Protein 6YAK (pdb70)

Sequence (1186 aa):
DDMQDEILNNLKLIANQLRQHVVKKMMVGEEANSGHPGGSLSAADILLAVLFFKKEMMRRIDPANPKKWQQDRDRRFVLSKGHASPVLYAALAERRGFFPKEEWLSSQFRKKINNSSPLQGHPDMKKVPGVEMSTGSLGQGFSTAVGMALGLKLLDRRSSPARVYVLLLGDGEIQEGIVWEAAMAAAHYKLNNLTAILDYNGLQIDGPVVQQEVMNPEPVADKWRRSSFGFKVITTVDGHNIPEIINAIDDAARLHLEGPTIIIAKTVKGKGVSFMENNRRVEWHGSAPKKPEEQVAEALSSELQVGREKLWEEGGIATREEAYGKALVELGQEENPPKKIVVLDADLSKSTKTSDFAKKAFPERFFNMGIAEQQNLMGVAAGLSTVVGKIPFASTFAVVFAAGRRAFEIIRNSICYPKKLNVKIIAATHAGLTVGEDGASHQAIEDLALMRRVLPNMQVFVPPADAAQTRAIVKKKAAEEIIEEGPVYIRLGGRSSGVPEEVFSSPDDIRRFEEPGRRGTVLKEGKKDVTIVALGIMTAKALEEAAKMLEEAEEGIIAARVVDMASLKPIDRELLVEESARLTGAVVTAEEHSVIGGLGSSAVAEVLSSEEEYPIPVVKVGVNNDVFGESGTPQQALLEEKYGLTARRDVVAAVQQKKALTLKRDDMQDDEILNNLKLIANQLRQHVVKKMMVGEEANSGHPGGSLSAADILLAVLFFKKEMMRRIDPANNPKWQDRDRRFVLSKGHASPVLYAALAERRGFFPKEEWLSSQFRKKIINSSPLQGHPDMKKVPGVEMSTGSLGQGFSTAVGMALGLKKLLDDRSPARVYVLLLGDGEIQEGIVWEAAMAAAHYKKLNNLTAILDYNGLQIDGPVVQQEEVMNPEPVADKWRRSSFGFKVITTVDGHNIPEIINAIDAARRLHLEEGPTIIIAKTVKGKGVSFMENNRRVEWHGSAPKPEEQVAEALSSELQQVGREKKLWWEEGGIATREEAYGKKALVEELGQENPPKKIVVLDADLSKSTKTSDFAKKAFPEERRFFNMGIAEQQNLMGVAAGLSTVVGKKIPFASTFAVVFAAGRRAFEIIRNSICYPKLNVKIIAATHAGLTVGEDGASHQAIEDLALMRRVLPNMQVFVPADAAQTRAIVKKAAEEIIEEGPVYIRLGGRSSGVPEEVFSSPDDIRRFEEPGRRGTVLKEEGKKDVTIVALGIMTAKALEEAAKKMLEEAEEGIIAARVVDMASLKPIDRELLVESARLTGAVVTAEEHSVIGGLGSSAVAEVLSSEEEEYPIPVVKKVGVNNDVFGESGTPQQALLEEKYGLTARRDVVAAVQKKALTLKR

Solvent-accessible surface area: 37038 Å² total; per-residue (Å²): 127,131,143,127,89,62,28,30,78,3,85,24,29,1,14,48,0,17,13,28,0,0,97,6,0,13,95,13,125,18,3,21,0,0,1,0,0,0,0,0,11,0,0,0,0,0,4,47,73,13,15,110,24,56,44,96,69,51,177,90,120,46,31,1,5,5,2,5,0,5,0,29,0,0,0,0,5,0,0,0,0,2,47,60,49,20,14,70,106,131,72,11,53,81,2,7,72,50,104,8,37,0,3,0,11,1,7,35,117,84,4,52,16,12,20,4,4,7,6,2,36,0,3,0,0,0,0,0,1,0,0,0,8,0,1,88,64,56,214,20,88,3,22,0,1,0,0,0,10,3,6,3,0,1,3,1,0,0,0,6,0,0,4,1,0,29,41,51,138,0,20,9,1,0,0,1,0,0,58,18,30,23,7,34,45,6,39,10,114,117,7,2,49,0,76,53,1,23,64,2,0,124,5,3,39,6,75,24,32,97,12,66,0,40,51,4,56,71,2,16,98,4,0,63,38,1,73,147,43,123,135,4,0,2,0,1,4,0,148,9,34,6,0,68,26,0,73,52,0,55,94,118,39,72,26,24,40,49,25,4,147,113,153,58,24,63,90,0,32,64,56,7,58,87,28,35,83,138,25,144,147,138,122,31,72,1,9,46,56,7,0,0,125,2,0,33,46,5,4,132,117,33,107,105,0,0,0,0,0,2,3,20,6,102,26,0,50,0,15,39,0,22,158,49,32,82,103,31,32,15,15,1,0,19,2,6,3,0,0,0,0,0,0,0,0,0,16,30,11,40,24,15,0,0,0,0,0,12,0,1,17,0,1,1,2,0,0,0,0,0,0,6,1,0,0,27,0,119,11,29,0,0,0,0,0,0,13,3,0,0,7,6,0,24,33,1,4,5,16,0,0,1,2,0,0,3,0,0,9,0,0,1,50,3,40,0,0,2,4,3,2,25,27,5,0,105,18,0,0,57,44,0,9,122,21,149,9,3,0,0,0,12,4,14,85,38,53,13,70,131,29,14,60,120,92,33,192,20,94,29,11,144,18,54,48,52,45,117,16,150,22,0,0,0,0,0,1,10,24,0,0,20,44,0,45,84,0,0,149,54,1,114,83,134,70,28,32,0,8,0,0,2,0,2,0,2,21,58,27,10,106,137,20,2,20,79,0,0,147,105,1,17,0,0,0,0,0,0,8,0,1,29,20,4,0,0,0,0,4,0,0,12,5,2,4,28,72,70,43,12,4,0,18,25,10,4,0,101,44,64,17,8,7,0,0,65,32,99,26,0,6,113,111,32,20,0,29,12,140,46,0,4,57,10,0,84,130,0,49,112,60,68,223,141,112,135,123,86,60,22,35,76,2,80,10,28,1,12,54,0,17,21,25,0,0,116,6,0,12,97,9,124,19,2,21,0,0,1,0,0,0,0,0,10,1,0,0,0,0,3,45,76,42,16,118,25,50,42,84,80,45,125,87,149,51,15,8,6,6,1,4,0,5,0,29,0,0,0,0,5,0,0,0,0,2,48,61,49,19,13,69,102,132,71,12,52,87,2,6,70,45,108,9,38,0,4,0,12,1,6,19,119,84,3,50,17,4,14,4,4,7,7,2,35,0,3,1,0,0,0,0,1,0,0,0,9,0,2,74,57,72,204,18,94,2,26,0,8,0,0,0,10,3,5,3,0,1,4,1,0,0,1,4,0,0,4,0,0,28,39,49,135,0,18,9,0,0,0,3,0,1,58,18,30,24,6,36,45,7,44,6,105,130,7,3,44,1,61,54,0,23,65,2,0,124,5,2,40,6,78,25,32,95,12,66,0,39,50,4,56,71,2,23,100,4,4,60,37,2,122,114,53,122,123,8,1,2,0,2,3,0,146,10,34,7,0,68,26,0,71,46,0,55,93,123,40,91,26,24,39,51,29,5,150,117,150,53,22,63,87,0,35,64,56,8,83,78,25,49,110,132,28,162,145,134,118,30,68,2,9,46,64,6,0,0,130,1,0,32,42,7,3,128,106,29,106,95,0,0,0,0,0,2,3,20,6,103,26,0,52,0,35,49,0,22,180,51,44,74,127,37,30,13,14,1,0,18,2,6,2,0,0,0,0,0,0,0,0,0,18,32,14,48,23,15,0,0,0,0,0,11,0,1,16,0,1,0,2,0,0,0,0,0,0,6,1,0,0,37,1,105,10,15,0,0,0,0,0,0,10,3,0,0,6,3,0,25,32,0,3,7,14,0,0,1,2,0,0,3,0,0,9,0,0,2,57,3,42,0,0,2,4,4,2,27,22,5,0,99,15,0,0,51,69,0,6,135,24,135,1,1,0,0,0,11,4,16,89,33,52,11,66,133,31,16,69,105,133,38,172,14,57,39,17,153,18,55,59,54,41,103,8,153,38,0,0,0,0,0,2,9,25,0,0,21,44,0,41,93,0,0,146,57,0,102,95,91,70,22,30,0,8,0,1,2,0,2,1,3,22,59,26,12,93,151,20,0,27,76,0,2,173,101,3,19,0,0,0,0,0,0,9,0,0,23,20,4,0,0,0,0,3,0,0,17,5,0,2,51,71,94,42,15,6,1,8,33,11,4,0,103,44,63,18,7,7,0,0,72,32,99,29,0,6,109,108,32,19,0,27,8,142,49,0,2,62,10,0,68,103,0,46,113,60,58,228

Radius of gyration: 29.6 Å; Cα contacts (8 Å, |Δi|>4): 3348; chains: 4; bounding box: 77×83×72 Å

B-factor: mean 21.98, std 12.59, range [9.95, 138.75]

Structure (mmCIF, N/CA/C/O backbone):
data_6YAK
#
_entry.id   6YAK
#
_cell.length_a   123.078
_cell.length_b   130.047
_cell.length_c   165.897
_cell.angle_alpha   90.000
_cell.angle_beta   90.000
_cell.angle_gamma   90.000
#
_symmetry.space_group_name_H-M   'I 2 2 2'
#
loop_
_entity.id
_entity.type
_entity.pdbx_description
1 polymer 'N-terminal component of the split chain transketolase'
2 polymer 'C-terminal component of the split chain transketolase'
3 non-polymer '2-[3-[(4-azanyl-2-methyl-pyrimidin-5-yl)methyl]-4-methyl-2H-1,3-thiazol-5-yl]ethyl phosphono hydrogen phosphate'
4 non-polymer 'CALCIUM ION'
5 non-polymer D-MALATE
6 non-polymer '(2S)-2-hydroxybutanedioic acid'
7 non-polymer 'CHLORIDE ION'
8 water water
#
loop_
_atom_site.group_PDB
_atom_site.id
_atom_site.type_symbol
_atom_site.label_atom_id
_atom_site.label_alt_id
_atom_site.label_comp_id
_atom_site.label_asym_id
_atom_site.label_entity_id
_atom_site.label_seq_id
_atom_site.pdbx_PDB_ins_code
_atom_site.Cartn_x
_atom_site.Cartn_y
_atom_site.Cartn_z
_atom_site.occupancy
_atom_site.B_iso_or_equiv
_atom_site.auth_seq_id
_atom_site.auth_comp_id
_atom_site.auth_asym_id
_atom_site.auth_atom_id
_atom_site.pdbx_PDB_model_num
ATOM 1 N N . ASP A 1 28 ? 53.124 -27.100 65.371 1.000 99.880 -1 ASP AAA N 1
ATOM 2 C CA . ASP A 1 28 ? 52.756 -25.724 65.824 1.000 97.950 -1 ASP AAA CA 1
ATOM 3 C C . ASP A 1 28 ? 51.308 -25.438 65.410 1.000 94.960 -1 ASP AAA C 1
ATOM 4 O O . ASP A 1 28 ? 51.062 -25.347 64.196 1.000 89.310 -1 ASP AAA O 1
ATOM 13 N N . ASP A 1 29 ? 50.383 -25.332 66.372 1.000 100.610 0 ASP AAA N 1
ATOM 14 C CA . ASP A 1 29 ? 48.961 -24.972 66.119 1.000 98.030 0 ASP AAA CA 1
ATOM 15 C C . ASP A 1 29 ? 48.871 -23.467 65.837 1.000 80.240 0 ASP AAA C 1
ATOM 16 O O . ASP A 1 29 ? 47.998 -23.077 65.041 1.000 76.020 0 ASP AAA O 1
ATOM 25 N N . MET A 1 30 ? 49.744 -22.662 66.454 1.000 76.220 1 MET AAA N 1
ATOM 26 C CA . MET A 1 30 ? 49.757 -21.180 66.283 1.000 84.520 1 MET AAA CA 1
ATOM 27 C C . MET A 1 30 ? 50.240 -20.859 64.862 1.000 79.510 1 MET AAA C 1
ATOM 28 O O . MET A 1 30 ? 49.607 -20.016 64.195 1.000 61.810 1 MET AAA O 1
ATOM 42 N N . GLN A 1 31 ? 51.307 -21.527 64.412 1.000 66.630 2 GLN AAA N 1
ATOM 43 C CA . GLN A 1 31 ? 51.893 -21.359 63.054 1.000 68.910 2 GLN AAA CA 1
ATOM 44 C C . GLN A 1 31 ? 50.896 -21.869 62.004 1.000 56.550 2 GLN AAA C 1
ATOM 45 O O . GLN A 1 31 ? 50.780 -21.225 60.941 1.000 36.840 2 GLN AAA O 1
ATOM 59 N N . ASP A 1 32 ? 50.219 -22.988 62.287 1.000 44.140 3 ASP AAA N 1
ATOM 60 C CA . ASP A 1 32 ? 49.152 -23.557 61.419 1.000 40.800 3 ASP AAA CA 1
ATOM 61 C C . ASP A 1 32 ? 47.967 -22.576 61.406 1.000 30.100 3 ASP AAA C 1
ATOM 62 O O . ASP A 1 32 ? 47.395 -22.375 60.317 1.000 27.880 3 ASP AAA O 1
ATOM 71 N N . GLU A 1 33 ? 47.632 -21.979 62.554 1.000 30.580 4 GLU AAA N 1
ATOM 72 C CA . GLU A 1 33 ? 46.546 -20.965 62.649 1.000 31.950 4 GLU AAA CA 1
ATOM 73 C C . GLU A 1 33 ? 46.860 -19.782 61.719 1.000 27.690 4 GLU AAA C 1
ATOM 74 O O . GLU A 1 33 ? 45.956 -19.372 60.958 1.000 27.880 4 GLU AAA O 1
ATOM 86 N N . ILE A 1 34 ? 48.095 -19.284 61.728 1.000 26.000 5 ILE AAA N 1
ATOM 87 C CA . ILE A 1 34 ? 48.507 -18.116 60.893 1.000 22.840 5 ILE AAA CA 1
ATOM 88 C C . ILE A 1 34 ? 48.433 -18.511 59.413 1.000 25.380 5 ILE AAA C 1
ATOM 89 O O . ILE A 1 34 ? 47.895 -17.724 58.619 1.000 21.600 5 ILE AAA O 1
ATOM 105 N N . LEU A 1 35 ? 48.948 -19.686 59.033 1.000 22.810 6 LEU AAA N 1
ATOM 106 C CA . LEU A 1 35 ? 48.892 -20.144 57.624 1.000 23.450 6 LEU AAA CA 1
ATOM 107 C C . LEU A 1 35 ? 47.431 -20.190 57.161 1.000 21.050 6 LEU AAA C 1
ATOM 108 O O . LEU A 1 35 ? 47.146 -19.759 56.034 1.000 21.880 6 LEU AAA O 1
ATOM 124 N N . ASN A 1 36 ? 46.542 -20.735 57.986 1.000 20.730 7 ASN AAA N 1
ATOM 125 C CA A ASN A 1 36 ? 45.103 -20.884 57.643 0.500 21.330 7 ASN AAA CA 1
ATOM 126 C CA B ASN A 1 36 ? 45.108 -20.884 57.633 0.500 20.870 7 ASN AAA CA 1
ATOM 127 C C . ASN A 1 36 ? 44.499 -19.488 57.435 1.000 19.140 7 ASN AAA C 1
ATOM 128 O O . ASN A 1 36 ? 43.699 -19.352 56.532 1.000 19.780 7 ASN AAA O 1
ATOM 148 N N . LEU A 1 37 ? 44.882 -18.512 58.251 1.000 19.530 8 LEU AAA N 1
ATOM 149 C CA . LEU A 1 37 ? 44.369 -17.117 58.086 1.000 17.870 8 LEU AAA CA 1
ATOM 150 C C . LEU A 1 37 ? 44.881 -16.523 56.768 1.000 21.260 8 LEU AAA C 1
ATOM 151 O O . LEU A 1 37 ? 44.106 -15.819 56.090 1.000 19.230 8 LEU AAA O 1
ATOM 167 N N . LYS A 1 38 ? 46.129 -16.798 56.379 1.000 19.850 9 LYS AAA N 1
ATOM 168 C CA . LYS A 1 38 ? 46.680 -16.314 55.088 1.000 18.370 9 LYS AAA CA 1
ATOM 169 C C . LYS A 1 38 ? 45.916 -16.956 53.933 1.000 16.970 9 LYS AAA C 1
ATOM 170 O O . LYS A 1 38 ? 45.640 -16.268 52.934 1.000 19.280 9 LYS AAA O 1
ATOM 189 N N . LEU A 1 39 ? 45.587 -18.246 54.041 1.000 18.850 10 LEU AAA N 1
ATOM 190 C CA . LEU A 1 39 ? 44.806 -18.940 53.003 1.000 18.950 10 LEU AAA CA 1
ATOM 191 C C . LEU A 1 39 ? 43.403 -18.325 52.929 1.000 18.480 10 LEU AAA C 1
ATOM 192 O O . LEU A 1 39 ? 42.923 -18.096 51.820 1.000 19.680 10 LEU AAA O 1
ATOM 208 N N . ILE A 1 40 ? 42.762 -18.072 54.067 1.000 18.190 11 ILE AAA N 1
ATOM 209 C CA . ILE A 1 40 ? 41.406 -17.453 54.052 1.000 18.010 11 ILE AAA CA 1
ATOM 210 C C . ILE A 1 40 ? 41.507 -16.055 53.412 1.000 16.900 11 ILE AAA C 1
ATOM 211 O O . ILE A 1 40 ? 40.671 -15.739 52.551 1.000 16.860 11 ILE AAA O 1
ATOM 227 N N . ALA A 1 41 ? 42.502 -15.252 53.772 1.000 16.330 12 ALA AAA N 1
ATOM 228 C CA . ALA A 1 41 ? 42.659 -13.901 53.181 1.000 16.010 12 ALA AAA CA 1
ATOM 229 C C . ALA A 1 41 ? 42.783 -14.018 51.658 1.000 18.210 12 ALA AAA C 1
ATOM 230 O O . ALA A 1 41 ? 42.190 -13.227 50.921 1.000 17.420 12 ALA AAA O 1
ATOM 237 N N . ASN A 1 42 ? 43.561 -14.991 51.174 1.000 16.810 13 ASN AAA N 1
ATOM 238 C CA . ASN A 1 42 ? 43.718 -15.219 49.719 1.000 17.780 13 ASN AAA CA 1
ATOM 239 C C . ASN A 1 42 ? 42.361 -15.552 49.088 1.000 16.720 13 ASN AAA C 1
ATOM 240 O O . ASN A 1 42 ? 42.060 -15.019 48.007 1.000 17.720 13 ASN AAA O 1
ATOM 251 N N . GLN A 1 43 ? 41.563 -16.411 49.726 1.000 17.260 14 GLN AAA N 1
ATOM 252 C CA . GLN A 1 43 ? 40.212 -16.772 49.231 1.000 17.520 14 GLN AAA CA 1
ATOM 253 C C . GLN A 1 43 ? 39.333 -15.507 49.169 1.000 16.810 14 GLN AAA C 1
ATOM 254 O O . GLN A 1 43 ? 38.616 -15.338 48.162 1.000 17.290 14 GLN AAA O 1
ATOM 268 N N . LEU A 1 44 ? 39.394 -14.653 50.190 1.000 16.180 15 LEU AAA N 1
ATOM 269 C CA . LEU A 1 44 ? 38.582 -13.399 50.203 1.000 15.920 15 LEU AAA CA 1
ATOM 270 C C . LEU A 1 44 ? 38.984 -12.551 48.991 1.000 16.610 15 LEU AAA C 1
ATOM 271 O O . LEU A 1 44 ? 38.117 -12.012 48.293 1.000 16.040 15 LEU AAA O 1
ATOM 287 N N . ARG A 1 45 ? 40.288 -12.432 48.725 1.000 15.770 16 ARG AAA N 1
ATOM 288 C CA . ARG A 1 45 ? 40.762 -11.636 47.567 1.000 14.410 16 ARG AAA CA 1
ATOM 289 C C . ARG A 1 45 ? 40.250 -12.230 46.254 1.000 14.970 16 ARG AAA C 1
ATOM 290 O O . ARG A 1 45 ? 39.875 -11.469 45.357 1.000 15.900 16 ARG AAA O 1
ATOM 311 N N . GLN A 1 46 ? 40.261 -13.557 46.110 1.000 15.640 17 GLN AAA N 1
ATOM 312 C CA . GLN A 1 46 ? 39.762 -14.207 44.873 1.000 16.380 17 GLN AAA CA 1
ATOM 313 C C . GLN A 1 46 ? 38.263 -13.907 44.708 1.000 17.010 17 GLN AAA C 1
ATOM 314 O O . GLN A 1 46 ? 37.831 -13.562 43.598 1.000 17.650 17 GLN AAA O 1
ATOM 328 N N . HIS A 1 47 ? 37.489 -13.993 45.791 1.000 15.480 18 HIS AAA N 1
ATOM 329 C CA . HIS A 1 47 ? 36.044 -13.642 45.746 1.000 17.440 18 HIS AAA CA 1
ATOM 330 C C . HIS A 1 47 ? 35.873 -12.181 45.298 1.000 16.020 18 HIS AAA C 1
ATOM 331 O O . HIS A 1 47 ? 34.985 -11.898 44.472 1.000 16.450 18 HIS AAA O 1
ATOM 346 N N . VAL A 1 48 ? 36.650 -11.266 45.863 1.000 16.150 19 VAL AAA N 1
ATOM 347 C CA . VAL A 1 48 ? 36.530 -9.814 45.544 1.000 15.890 19 VAL AAA CA 1
ATOM 348 C C . VAL A 1 48 ? 36.697 -9.613 44.034 1.000 16.250 19 VAL AAA C 1
ATOM 349 O O . VAL A 1 48 ? 35.867 -8.953 43.404 1.000 17.190 19 VAL AAA O 1
ATOM 362 N N . VAL A 1 49 ? 37.788 -10.130 43.473 1.000 16.930 20 VAL AAA N 1
ATOM 363 C CA . VAL A 1 49 ? 38.101 -9.906 42.037 1.000 17.840 20 VAL AAA CA 1
ATOM 364 C C . VAL A 1 49 ? 36.970 -10.485 41.180 1.000 16.550 20 VAL AAA C 1
ATOM 365 O O . VAL A 1 49 ? 36.496 -9.791 40.244 1.000 18.030 20 VAL AAA O 1
ATOM 378 N N . LYS A 1 50 ? 36.525 -11.701 41.481 1.000 17.490 21 LYS AAA N 1
ATOM 379 C CA A LYS A 1 50 ? 35.499 -12.394 40.662 0.600 17.770 21 LYS AAA CA 1
ATOM 380 C CA B LYS A 1 50 ? 35.499 -12.391 40.657 0.400 18.280 21 LYS AAA CA 1
ATOM 381 C C . LYS A 1 50 ? 34.161 -11.649 40.764 1.000 20.040 21 LYS AAA C 1
ATOM 382 O O . LYS A 1 50 ? 33.488 -11.495 39.740 1.000 19.810 21 LYS AAA O 1
ATOM 418 N N . MET A 1 51 ? 33.765 -11.213 41.965 1.000 19.680 22 MET AAA N 1
ATOM 419 C CA A MET A 1 51 ? 32.387 -10.686 42.147 0.500 19.570 22 MET AAA CA 1
ATOM 420 C CA B MET A 1 51 ? 32.386 -10.688 42.136 0.500 19.380 22 MET AAA CA 1
ATOM 421 C C . MET A 1 51 ? 32.308 -9.283 41.537 1.000 17.040 22 MET AAA C 1
ATOM 422 O O . MET A 1 51 ? 31.265 -8.967 40.934 1.000 19.130 22 MET AAA O 1
ATOM 448 N N . VAL A 1 52 ? 33.386 -8.491 41.615 1.000 17.850 23 VAL AAA N 1
ATOM 449 C CA . VAL A 1 52 ? 33.406 -7.135 41.002 1.000 18.370 23 VAL AAA CA 1
ATOM 450 C C . VAL A 1 52 ? 33.428 -7.277 39.476 1.000 19.120 23 VAL AAA C 1
ATOM 451 O O . VAL A 1 52 ? 32.689 -6.538 38.777 1.000 19.870 23 VAL AAA O 1
ATOM 464 N N . GLY A 1 53 ? 34.227 -8.214 38.957 1.000 19.260 24 GLY AAA N 1
ATOM 465 C CA . GLY A 1 53 ? 34.238 -8.511 37.509 1.000 20.810 24 GLY AAA CA 1
ATOM 466 C C . GLY A 1 53 ? 32.854 -8.866 36.991 1.000 19.790 24 GLY AAA C 1
ATOM 467 O O . GLY A 1 53 ? 32.417 -8.296 35.957 1.000 21.130 24 GLY AAA O 1
ATOM 471 N N . GLU A 1 54 ? 32.159 -9.772 37.682 1.000 19.740 25 GLU AAA N 1
ATOM 472 C CA A GLU A 1 54 ? 30.835 -10.277 37.235 0.700 21.080 25 GLU AAA CA 1
ATOM 473 C CA B GLU A 1 54 ? 30.834 -10.274 37.230 0.300 23.140 25 GLU AAA CA 1
ATOM 474 C C . GLU A 1 54 ? 29.809 -9.134 37.304 1.000 21.960 25 GLU AAA C 1
ATOM 475 O O . GLU A 1 54 ? 28.959 -9.046 36.399 1.000 22.450 25 GLU AAA O 1
ATOM 497 N N . ALA A 1 55 ? 29.898 -8.285 38.328 1.000 20.200 26 ALA AAA N 1
ATOM 498 C CA . ALA A 1 55 ? 28.947 -7.171 38.541 1.000 21.090 26 ALA AAA CA 1
ATOM 499 C C . ALA A 1 55 ? 29.160 -6.040 37.530 1.000 20.750 26 ALA AAA C 1
ATOM 500 O O . ALA A 1 55 ? 28.215 -5.243 37.346 1.000 20.960 26 ALA AAA O 1
ATOM 507 N N . ASN A 1 56 ? 30.358 -5.924 36.950 1.000 20.140 27 ASN AAA N 1
ATOM 508 C CA . ASN A 1 56 ? 30.774 -4.789 36.079 1.000 19.710 27 ASN AAA CA 1
ATOM 509 C C . ASN A 1 56 ? 30.788 -3.491 36.877 1.000 22.810 27 ASN AAA C 1
ATOM 510 O O . ASN A 1 56 ? 30.742 -2.411 36.274 1.000 23.940 27 ASN AAA O 1
ATOM 521 N N . SER A 1 57 ? 30.898 -3.593 38.195 1.000 20.570 28 SER AAA N 1
ATOM 522 C CA . SER A 1 57 ? 30.699 -2.454 39.102 1.000 21.620 28 SER AAA CA 1
ATOM 523 C C . SER A 1 57 ? 31.286 -2.825 40.450 1.000 17.640 28 SER AAA C 1
ATOM 524 O O . SER A 1 57 ? 31.193 -4.008 40.816 1.000 18.560 28 SER AAA O 1
ATOM 532 N N . GLY A 1 58 ? 31.839 -1.858 41.172 1.000 18.390 29 GLY AAA N 1
ATOM 533 C CA . GLY A 1 58 ? 32.305 -2.092 42.546 1.000 18.510 29 GLY AAA CA 1
ATOM 534 C C . GLY A 1 58 ? 33.730 -1.641 42.764 1.000 17.270 29 GLY AAA C 1
ATOM 535 O O . GLY A 1 58 ? 34.299 -0.958 41.900 1.000 18.310 29 GLY AAA O 1
ATOM 539 N N . HIS A 1 59 ? 34.280 -1.986 43.923 1.000 16.960 30 HIS AAA N 1
ATOM 540 C CA . HIS A 1 59 ? 35.440 -1.260 44.498 1.000 17.850 30 HIS AAA CA 1
ATOM 541 C C . HIS A 1 59 ? 36.541 -2.235 44.871 1.000 19.130 30 HIS AAA C 1
ATOM 542 O O . HIS A 1 59 ? 36.670 -2.644 46.032 1.000 20.880 30 HIS AAA O 1
ATOM 557 N N . PRO A 1 60 ? 37.395 -2.636 43.908 1.000 16.870 31 PRO AAA N 1
ATOM 558 C CA . PRO A 1 60 ? 38.390 -3.652 44.220 1.000 18.440 31 PRO AAA CA 1
ATOM 559 C C . PRO A 1 60 ? 39.525 -3.132 45.114 1.000 15.740 31 PRO AAA C 1
ATOM 560 O O . PRO A 1 60 ? 39.939 -3.842 46.010 1.000 15.910 31 PRO AAA O 1
ATOM 571 N N . GLY A 1 61 ? 40.023 -1.915 44.883 1.000 17.010 32 GLY AAA N 1
ATOM 572 C CA . GLY A 1 61 ? 41.255 -1.457 45.552 1.000 17.040 32 GLY AAA CA 1
ATOM 573 C C . GLY A 1 61 ? 41.114 -1.490 47.065 1.000 15.240 32 GLY AAA C 1
ATOM 574 O O . GLY A 1 61 ? 41.978 -2.062 47.758 1.000 15.710 32 GLY AAA O 1
ATOM 578 N N . GLY A 1 62 ? 40.069 -0.838 47.577 1.000 16.580 33 GLY AAA N 1
ATOM 579 C CA . GLY A 1 62 ? 39.843 -0.708 49.023 1.000 14.950 33 GLY AAA CA 1
ATOM 580 C C . GLY A 1 62 ? 39.232 -1.957 49.634 1.000 15.760 33 GLY AAA C 1
ATOM 581 O O . GLY A 1 62 ? 39.143 -2.009 50.849 1.000 17.440 33 GLY AAA O 1
ATOM 585 N N . SER A 1 63 ? 38.800 -2.916 48.821 1.000 14.050 34 SER AAA N 1
ATOM 586 C CA . SER A 1 63 ? 38.398 -4.264 49.286 1.000 13.610 34 SER AAA CA 1
ATOM 587 C C . SER A 1 63 ? 39.660 -5.104 49.513 1.000 14.610 34 SER AAA C 1
ATOM 588 O O . SER A 1 63 ? 39.819 -5.724 50.577 1.000 14.950 34 SER AAA O 1
ATOM 596 N N . LEU A 1 64 ? 40.552 -5.107 48.523 1.000 15.300 35 LEU AAA N 1
ATOM 597 C CA . LEU A 1 64 ? 41.798 -5.914 48.587 1.000 15.940 35 LEU AAA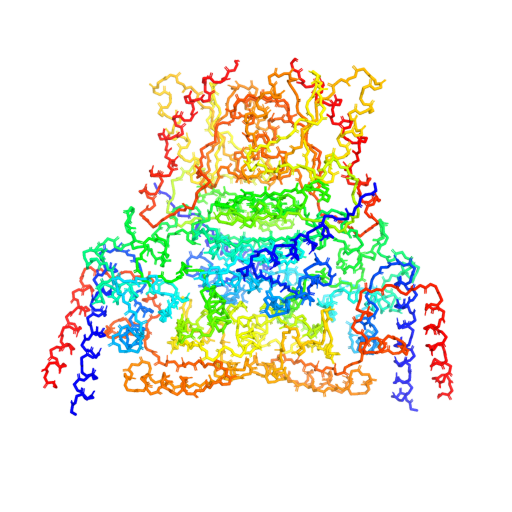 CA 1
ATOM 598 C C . LEU A 1 64 ? 42.703 -5.409 49.717 1.000 15.130 35 LEU AAA C 1
ATOM 599 O O . LEU A 1 64 ? 43.387 -6.232 50.349 1.000 16.720 35 LEU AAA O 1
ATOM 615 N N . SER A 1 65 ? 42.759 -4.100 49.991 1.000 14.070 36 SER AAA N 1
ATOM 616 C CA . SER A 1 65 ? 43.596 -3.534 51.069 1.000 15.060 36 SER AAA CA 1
ATOM 617 C C . SER A 1 65 ? 43.171 -4.086 52.431 1.000 14.350 36 SER AAA C 1
ATOM 618 O O . SER A 1 65 ? 44.025 -4.154 53.315 1.000 16.240 36 SER AAA O 1
ATOM 626 N N . ALA A 1 66 ? 41.891 -4.432 52.618 1.000 15.750 37 ALA AAA N 1
ATOM 627 C CA . ALA A 1 66 ? 41.326 -4.788 53.939 1.000 14.910 37 ALA AAA CA 1
ATOM 628 C C . ALA A 1 66 ? 41.224 -6.310 54.128 1.000 15.990 37 ALA AAA C 1
ATOM 629 O O . ALA A 1 66 ? 40.766 -6.718 55.188 1.000 15.770 37 ALA AAA O 1
ATOM 636 N N . ALA A 1 67 ? 41.622 -7.156 53.167 1.000 14.790 38 ALA AAA N 1
ATOM 637 C CA . ALA A 1 67 ? 41.331 -8.607 53.240 1.000 15.330 38 ALA AAA CA 1
ATOM 638 C C . ALA A 1 67 ? 42.043 -9.281 54.426 1.000 15.270 38 ALA AAA C 1
ATOM 639 O O . ALA A 1 67 ? 41.452 -10.201 54.997 1.000 16.430 38 ALA AAA O 1
ATOM 646 N N . ASP A 1 68 ? 43.255 -8.877 54.800 1.000 14.380 39 ASP AAA N 1
ATOM 647 C CA . ASP A 1 68 ? 43.969 -9.533 55.924 1.000 16.610 39 ASP AAA CA 1
ATOM 648 C C . ASP A 1 68 ? 43.289 -9.144 57.244 1.000 17.680 39 ASP AAA C 1
ATOM 649 O O . ASP A 1 68 ? 43.141 -10.004 58.138 1.000 16.970 39 ASP AAA O 1
ATOM 658 N N . ILE A 1 69 ? 42.850 -7.896 57.354 1.000 15.830 40 ILE AAA N 1
ATOM 659 C CA . ILE A 1 69 ? 42.113 -7.407 58.546 1.000 16.200 40 ILE AAA CA 1
ATOM 660 C C . ILE A 1 69 ? 40.824 -8.220 58.696 1.000 16.450 40 ILE AAA C 1
ATOM 661 O O . ILE A 1 69 ? 40.548 -8.710 59.804 1.000 15.410 40 ILE AAA O 1
ATOM 677 N N . LEU A 1 70 ? 40.029 -8.361 57.645 1.000 15.510 41 LEU AAA N 1
ATOM 678 C CA A LEU A 1 70 ? 38.750 -9.096 57.785 0.700 16.930 41 LEU AAA CA 1
ATOM 679 C CA B LEU A 1 70 ? 38.740 -9.108 57.706 0.300 16.890 41 LEU AAA CA 1
ATOM 680 C C . LEU A 1 70 ? 39.013 -10.590 57.993 1.000 16.060 41 LEU AAA C 1
ATOM 681 O O . LEU A 1 70 ? 38.195 -11.211 58.675 1.000 16.540 41 LEU AAA O 1
ATOM 711 N N . ALA A 1 71 ? 40.095 -11.155 57.454 1.000 16.460 42 ALA AAA N 1
ATOM 712 C CA . ALA A 1 71 ? 40.424 -12.576 57.737 1.000 18.310 42 ALA AAA CA 1
ATOM 713 C C . ALA A 1 71 ? 40.624 -12.752 59.246 1.000 15.660 42 ALA AAA C 1
ATOM 714 O O . ALA A 1 71 ? 40.021 -13.671 59.839 1.000 17.060 42 ALA AAA O 1
ATOM 721 N N . VAL A 1 72 ? 41.407 -11.884 59.865 1.000 15.460 43 VAL AAA N 1
ATOM 722 C CA . VAL A 1 72 ? 41.704 -11.957 61.320 1.000 16.800 43 VAL AAA CA 1
ATOM 723 C C . VAL A 1 72 ? 40.401 -11.782 62.107 1.000 15.960 43 VAL AAA C 1
ATOM 724 O O . VAL A 1 72 ? 40.160 -12.551 63.073 1.000 16.550 43 VAL AAA O 1
ATOM 737 N N . LEU A 1 73 ? 39.573 -10.800 61.741 1.000 15.650 44 LEU AAA N 1
ATOM 738 C CA . LEU A 1 73 ? 38.331 -10.526 62.515 1.000 15.300 44 LEU AAA CA 1
ATOM 739 C C . LEU A 1 73 ? 37.351 -11.690 62.377 1.000 14.670 44 LEU AAA C 1
ATOM 740 O O . LEU A 1 73 ? 36.880 -12.201 63.408 1.000 16.340 44 LEU AAA O 1
ATOM 756 N N . PHE A 1 74 ? 37.028 -12.107 61.159 1.000 15.560 45 PHE AAA N 1
ATOM 757 C CA . PHE A 1 74 ? 35.903 -13.045 60.945 1.000 16.520 45 PHE AAA CA 1
ATOM 758 C C . PHE A 1 74 ? 36.327 -14.499 61.190 1.000 18.050 45 PHE AAA C 1
ATOM 759 O O . PHE A 1 74 ? 35.436 -15.314 61.362 1.000 18.950 45 PHE AAA O 1
ATOM 776 N N . PHE A 1 75 ? 37.622 -14.820 61.223 1.000 16.820 46 PHE AAA N 1
ATOM 777 C CA . PHE A 1 75 ? 38.066 -16.236 61.310 1.000 16.960 46 PHE AAA CA 1
ATOM 778 C C . PHE A 1 75 ? 38.960 -16.463 62.525 1.000 20.380 46 PHE AAA C 1
ATOM 779 O O . PHE A 1 75 ? 39.479 -17.610 62.646 1.000 22.440 46 PHE AAA O 1
ATOM 796 N N . LYS A 1 76 ? 39.138 -15.498 63.417 1.000 17.260 47 LYS AAA N 1
ATOM 797 C CA A LYS A 1 76 ? 39.875 -15.738 64.686 0.700 19.810 47 LYS AAA CA 1
ATOM 798 C CA B LYS A 1 76 ? 39.877 -15.741 64.686 0.300 19.270 47 LYS AAA CA 1
ATOM 799 C C . LYS A 1 76 ? 39.299 -14.909 65.830 1.000 18.820 47 LYS AAA C 1
ATOM 800 O O . LYS A 1 76 ? 38.947 -15.504 66.842 1.000 20.830 47 LYS AAA O 1
ATOM 836 N N . GLU A 1 77 ? 39.250 -13.582 65.689 1.000 17.050 48 GLU AAA N 1
ATOM 837 C CA . GLU A 1 77 ? 39.116 -12.700 66.869 1.000 15.800 48 GLU AAA CA 1
ATOM 838 C C . GLU A 1 77 ? 37.660 -12.447 67.268 1.000 15.170 48 GLU AAA C 1
ATOM 839 O O . GLU A 1 77 ? 37.388 -12.400 68.482 1.000 18.120 48 GLU AAA O 1
ATOM 851 N N . MET A 1 78 ? 36.746 -12.277 66.322 1.000 15.330 49 MET AAA N 1
ATOM 852 C CA A MET A 1 78 ? 35.335 -11.955 66.660 0.600 15.830 49 MET AAA CA 1
ATOM 853 C CA B MET A 1 78 ? 35.352 -11.942 66.693 0.400 15.360 49 MET AAA CA 1
ATOM 854 C C . MET A 1 78 ? 34.620 -13.193 67.193 1.000 15.100 49 MET AAA C 1
ATOM 855 O O . MET A 1 78 ? 34.803 -14.294 66.623 1.000 18.510 49 MET AAA O 1
ATOM 881 N N . ARG A 1 79 ? 33.793 -12.979 68.212 1.000 16.090 50 ARG AAA N 1
ATOM 882 C CA A ARG A 1 79 ? 32.852 -13.997 68.741 0.600 17.580 50 ARG AAA CA 1
ATOM 883 C CA B ARG A 1 79 ? 32.851 -13.993 68.747 0.400 18.250 50 ARG AAA CA 1
ATOM 884 C C . ARG A 1 79 ? 31.521 -13.817 68.013 1.000 17.270 50 ARG AAA C 1
ATOM 885 O O . ARG A 1 79 ? 30.803 -12.858 68.348 1.000 18.520 50 ARG AAA O 1
ATOM 925 N N . ILE A 1 80 ? 31.253 -14.674 67.039 1.000 19.660 51 ILE AAA N 1
ATOM 926 C CA . ILE A 1 80 ? 30.034 -14.587 66.191 1.000 19.050 51 ILE AAA CA 1
ATOM 927 C C . ILE A 1 80 ? 29.596 -16.004 65.863 1.000 25.020 51 ILE AAA C 1
ATOM 928 O O . ILE A 1 80 ? 30.423 -16.937 65.973 1.000 25.370 51 ILE AAA O 1
ATOM 944 N N . ASP A 1 81 ? 28.328 -16.150 65.489 1.000 22.620 52 ASP AAA N 1
ATOM 945 C CA . ASP A 1 81 ? 27.738 -17.476 65.204 1.000 24.830 52 ASP AAA CA 1
ATOM 946 C C . ASP A 1 81 ? 26.745 -17.315 64.062 1.000 21.850 52 ASP AAA C 1
ATOM 947 O O . ASP A 1 81 ? 25.689 -16.739 64.270 1.000 25.250 52 ASP AAA O 1
ATOM 956 N N . PRO A 1 82 ? 27.034 -17.818 62.844 1.000 25.360 53 PRO AAA N 1
ATOM 957 C CA . PRO A 1 82 ? 26.069 -17.731 61.746 1.000 25.710 53 PRO AAA CA 1
ATOM 958 C C . PRO A 1 82 ? 24.758 -18.493 62.034 1.000 29.280 53 PRO AAA C 1
ATOM 959 O O . PRO A 1 82 ? 23.781 -18.207 61.382 1.000 30.380 53 PRO AAA O 1
ATOM 970 N N . ALA A 1 83 ? 24.735 -19.403 63.015 1.000 24.770 54 ALA AAA N 1
ATOM 971 C CA . ALA A 1 83 ? 23.515 -20.130 63.462 1.000 28.220 54 ALA AAA CA 1
ATOM 972 C C . ALA A 1 83 ? 22.718 -19.297 64.470 1.000 26.810 54 ALA AAA C 1
ATOM 973 O O . ALA A 1 83 ? 21.619 -19.726 64.876 1.000 25.260 54 ALA AAA O 1
ATOM 980 N N . ASN A 1 84 ? 23.278 -18.174 64.930 1.000 25.770 55 ASN AAA N 1
ATOM 981 C CA . ASN A 1 84 ? 22.645 -17.266 65.918 1.000 23.010 55 ASN AAA CA 1
ATOM 982 C C . ASN A 1 84 ? 23.080 -15.841 65.567 1.000 22.320 55 ASN AAA C 1
ATOM 983 O O . ASN A 1 84 ? 23.746 -15.184 66.365 1.000 21.320 55 ASN AAA O 1
ATOM 994 N N . PRO A 1 85 ? 22.725 -15.323 64.371 1.000 21.400 56 PRO AAA N 1
ATOM 995 C CA . PRO A 1 85 ? 23.198 -14.004 63.939 1.000 20.320 56 PRO AAA CA 1
ATOM 996 C C . PRO A 1 85 ? 22.667 -12.841 64.801 1.000 21.890 56 PRO AAA C 1
ATOM 997 O O . PRO A 1 85 ? 23.263 -11.766 64.711 1.000 23.920 56 PRO AAA O 1
ATOM 1008 N N . LYS A 1 86 ? 21.635 -13.059 65.627 1.000 22.130 57 LYS AAA N 1
ATOM 1009 C CA A LYS A 1 86 ? 21.041 -12.037 66.527 0.400 24.120 57 LYS AAA CA 1
ATOM 1010 C CA B LYS A 1 86 ? 21.098 -11.994 66.520 0.600 27.480 57 LYS AAA CA 1
ATOM 1011 C C . LYS A 1 86 ? 21.491 -12.269 67.979 1.000 23.850 57 LYS AAA C 1
ATOM 1012 O O . LYS A 1 86 ? 20.946 -11.615 68.865 1.000 22.590 57 LYS AAA O 1
ATOM 1048 N N . TRP A 1 87 ? 22.467 -13.156 68.214 1.000 19.310 58 TRP AAA N 1
ATOM 1049 C CA . TRP A 1 87 ? 23.035 -13.357 69.569 1.000 20.250 58 TRP AAA CA 1
ATOM 1050 C C . TRP A 1 87 ? 23.346 -11.995 70.206 1.000 21.610 58 TRP AAA C 1
ATOM 1051 O O . TRP A 1 87 ? 24.167 -11.246 69.639 1.000 18.750 58 TRP AAA O 1
ATOM 1072 N N . GLN A 1 88 ? 22.753 -11.668 71.352 1.000 19.470 59 GLN AAA N 1
ATOM 1073 C CA A GLN A 1 88 ? 22.797 -10.309 71.953 0.600 19.840 59 GLN AAA CA 1
ATOM 1074 C CA B GLN A 1 88 ? 22.803 -10.288 71.909 0.400 19.870 59 GLN AAA CA 1
ATOM 1075 C C . GLN A 1 88 ? 24.234 -9.908 72.310 1.000 19.490 59 GLN AAA C 1
ATOM 1076 O O . GLN A 1 88 ? 24.531 -8.701 72.264 1.000 19.590 59 GLN AAA O 1
ATOM 1102 N N . ASP A 1 89 ? 25.074 -10.880 72.699 1.000 19.300 60 ASP AAA N 1
ATOM 1103 C CA . ASP A 1 89 ? 26.449 -10.567 73.178 1.000 21.190 60 ASP AAA CA 1
ATOM 1104 C C . ASP A 1 89 ? 27.490 -10.825 72.086 1.000 17.190 60 ASP AAA C 1
ATOM 1105 O O . ASP A 1 89 ? 28.674 -10.819 72.415 1.000 18.670 60 ASP AAA O 1
ATOM 1114 N N . ARG A 1 90 ? 27.068 -10.998 70.835 1.000 18.150 61 ARG AAA N 1
ATOM 1115 C CA . ARG A 1 90 ? 28.004 -11.180 69.700 1.000 16.210 61 ARG AAA CA 1
ATOM 1116 C C . ARG A 1 90 ? 28.900 -9.945 69.578 1.000 15.560 61 ARG AAA C 1
ATOM 1117 O O . ARG A 1 90 ? 28.474 -8.810 69.848 1.000 15.380 61 ARG AAA O 1
ATOM 1138 N N . ASP A 1 91 ? 30.129 -10.160 69.146 1.000 14.620 62 ASP AAA N 1
ATOM 1139 C CA . ASP A 1 91 ? 30.936 -9.021 68.669 1.000 14.500 62 ASP AAA CA 1
ATOM 1140 C C . ASP A 1 91 ? 30.281 -8.495 67.393 1.000 16.590 62 ASP AAA C 1
ATOM 1141 O O . ASP A 1 91 ? 29.622 -9.247 66.669 1.000 16.660 62 ASP AAA O 1
ATOM 1150 N N . ARG A 1 92 ? 30.448 -7.212 67.162 1.000 15.850 63 ARG AAA N 1
ATOM 1151 C CA A ARG A 1 92 ? 29.885 -6.540 65.969 0.500 15.840 63 ARG AAA CA 1
ATOM 1152 C CA B ARG A 1 92 ? 29.880 -6.548 65.963 0.500 16.820 63 ARG AAA CA 1
ATOM 1153 C C . ARG A 1 92 ? 31.009 -5.952 65.127 1.000 15.190 63 ARG AAA C 1
ATOM 1154 O O . ARG A 1 92 ? 31.941 -5.434 65.703 1.000 17.730 63 ARG AAA O 1
ATOM 1194 N N . PHE A 1 93 ? 30.885 -6.074 63.827 1.000 14.180 64 PHE AAA N 1
ATOM 1195 C CA . PHE A 1 93 ? 31.783 -5.397 62.873 1.000 13.670 64 PHE AAA CA 1
ATOM 1196 C C . PHE A 1 93 ? 30.939 -4.407 62.071 1.000 13.430 64 PHE AAA C 1
ATOM 1197 O O . PHE A 1 93 ? 29.866 -4.789 61.561 1.000 14.820 64 PHE AAA O 1
ATOM 1214 N N . VAL A 1 94 ? 31.419 -3.181 61.988 1.000 12.710 65 VAL AAA N 1
ATOM 1215 C CA . VAL A 1 94 ? 30.791 -2.143 61.134 1.000 12.210 65 VAL AAA CA 1
ATOM 1216 C C . VAL A 1 94 ? 31.785 -1.740 60.042 1.000 11.700 65 VAL AAA C 1
ATOM 1217 O O . VAL A 1 94 ? 32.908 -1.345 60.367 1.000 12.640 65 VAL AAA O 1
ATOM 1230 N N . LEU A 1 95 ? 31.383 -1.891 58.783 1.000 13.040 66 LEU AAA N 1
ATOM 1231 C CA . LEU A 1 95 ? 32.207 -1.445 57.641 1.000 12.500 66 LEU AAA CA 1
ATOM 1232 C C . LEU A 1 95 ? 31.856 0.013 57.345 1.000 12.460 66 LEU AAA C 1
ATOM 1233 O O . LEU A 1 95 ? 30.954 0.262 56.544 1.000 14.250 66 LEU AAA O 1
ATOM 1249 N N . SER A 1 96 ? 32.504 0.952 58.013 1.000 11.650 67 SER AAA N 1
ATOM 1250 C CA . SER A 1 96 ? 32.179 2.386 57.834 1.000 11.660 67 SER AAA CA 1
ATOM 1251 C C . SER A 1 96 ? 32.536 2.809 56.401 1.000 14.980 67 SER AAA C 1
ATOM 1252 O O . SER A 1 96 ? 31.740 3.572 55.791 1.000 13.640 67 SER AAA O 1
ATOM 1260 N N . LYS A 1 97 ? 33.620 2.270 55.838 1.000 13.180 68 LYS AAA N 1
ATOM 1261 C CA . LYS A 1 97 ? 33.984 2.491 54.408 1.000 13.870 68 LYS AAA CA 1
ATOM 1262 C C . LYS A 1 97 ? 33.205 1.466 53.574 1.000 12.910 68 LYS AAA C 1
ATOM 1263 O O . LYS A 1 97 ? 33.769 0.466 53.081 1.000 13.290 68 LYS AAA O 1
ATOM 1282 N N . GLY A 1 98 ? 31.899 1.691 53.437 1.000 12.550 69 GLY AAA N 1
ATOM 1283 C CA . GLY A 1 98 ? 30.936 0.692 52.957 1.000 12.210 69 GLY AAA CA 1
ATOM 1284 C C . GLY A 1 98 ? 31.079 0.322 51.501 1.000 13.880 69 GLY AAA C 1
ATOM 1285 O O . GLY A 1 98 ? 30.531 -0.703 51.077 1.000 13.980 69 GLY AAA O 1
ATOM 1289 N N . HIS A 1 99 ? 31.795 1.131 50.723 1.000 13.530 70 HIS AAA N 1
ATOM 1290 C CA . HIS A 1 99 ? 32.059 0.786 49.309 1.000 14.150 70 HIS AAA CA 1
ATOM 1291 C C . HIS A 1 99 ? 32.921 -0.473 49.216 1.000 13.680 70 HIS AAA C 1
ATOM 1292 O O . HIS A 1 99 ? 32.864 -1.131 48.174 1.000 15.930 70 HIS AAA O 1
ATOM 1307 N N . ALA A 1 100 ? 33.637 -0.846 50.269 1.000 13.420 71 ALA AAA N 1
ATOM 1308 C CA . ALA A 1 100 ? 34.426 -2.103 50.326 1.000 14.010 71 ALA AAA CA 1
ATOM 1309 C C . ALA A 1 100 ? 33.525 -3.303 50.656 1.000 12.670 71 ALA AAA C 1
ATOM 1310 O O . ALA A 1 100 ? 34.012 -4.336 51.124 1.000 14.450 71 ALA AAA O 1
ATOM 1317 N N . SER A 1 101 ? 32.232 -3.219 50.356 1.000 13.420 72 SER AAA N 1
ATOM 1318 C CA . SER A 1 101 ? 31.266 -4.326 50.564 1.000 13.520 72 SER AAA CA 1
ATOM 1319 C C . SER A 1 101 ? 31.766 -5.645 49.978 1.000 14.370 72 SER AAA C 1
ATOM 1320 O O . SER A 1 101 ? 31.515 -6.668 50.606 1.000 14.040 72 SER AAA O 1
ATOM 1328 N N . PRO A 1 102 ? 32.485 -5.729 48.827 1.000 13.130 73 PRO AAA N 1
ATOM 1329 C CA . PRO A 1 102 ? 32.923 -7.049 48.369 1.000 14.380 73 PRO AAA CA 1
ATOM 1330 C C . PRO A 1 102 ? 33.711 -7.853 49.411 1.000 14.690 73 PRO AAA C 1
ATOM 1331 O O . PRO A 1 102 ? 33.477 -9.063 49.523 1.000 15.030 73 PRO AAA O 1
ATOM 1342 N N . VAL A 1 103 ? 34.629 -7.225 50.137 1.000 13.190 74 VAL AAA N 1
ATOM 1343 C CA . VAL A 1 103 ? 35.461 -7.988 51.107 1.000 14.740 74 VAL AAA CA 1
ATOM 1344 C C . VAL A 1 103 ? 34.603 -8.404 52.310 1.000 15.550 74 VAL AAA C 1
ATOM 1345 O O . VAL A 1 103 ? 34.824 -9.507 52.853 1.000 15.370 74 VAL AAA O 1
ATOM 1358 N N . LEU A 1 104 ? 33.633 -7.580 52.725 1.000 14.040 75 LEU AAA N 1
ATOM 1359 C CA . LEU A 1 104 ? 32.733 -7.994 53.827 1.000 13.530 75 LEU AAA CA 1
ATOM 1360 C C . LEU A 1 104 ? 31.864 -9.160 53.359 1.000 13.420 75 LEU AAA C 1
ATOM 1361 O O . LEU A 1 104 ? 31.697 -10.136 54.115 1.000 14.220 75 LEU AAA O 1
ATOM 1377 N N . TYR A 1 105 ? 31.272 -9.063 52.184 1.000 12.780 76 TYR AAA N 1
ATOM 1378 C CA . TYR A 1 105 ? 30.404 -10.142 51.664 1.000 13.950 76 TYR AAA CA 1
ATOM 1379 C C . TYR A 1 105 ? 31.218 -11.435 51.494 1.000 14.590 76 TYR AAA C 1
ATOM 1380 O O . TYR A 1 105 ? 30.719 -12.506 51.851 1.000 14.470 76 TYR AAA O 1
ATOM 1398 N N . ALA A 1 106 ? 32.443 -11.346 50.994 1.000 14.780 77 ALA AAA N 1
ATOM 1399 C CA . ALA A 1 106 ? 33.318 -12.531 50.866 1.000 15.780 77 ALA AAA CA 1
ATOM 1400 C C . ALA A 1 106 ? 33.528 -13.178 52.236 1.000 15.500 77 ALA AAA C 1
ATOM 1401 O O . ALA A 1 106 ? 33.414 -14.413 52.350 1.000 15.840 77 ALA AAA O 1
ATOM 1408 N N . ALA A 1 107 ? 33.850 -12.386 53.256 1.000 14.520 78 ALA AAA N 1
ATOM 1409 C CA . ALA A 1 107 ? 34.072 -12.895 54.631 1.000 14.630 78 ALA AAA CA 1
ATOM 1410 C C . ALA A 1 107 ? 32.792 -13.562 55.155 1.000 15.080 78 ALA AAA C 1
ATOM 1411 O O . ALA A 1 107 ? 32.859 -14.670 55.728 1.000 15.380 78 ALA AAA O 1
ATOM 1418 N N . LEU A 1 108 ? 31.652 -12.893 55.031 1.000 14.510 79 LEU AAA N 1
ATOM 1419 C CA . LEU A 1 108 ? 30.389 -13.429 55.597 1.000 15.790 79 LEU AAA CA 1
ATOM 1420 C C . LEU A 1 108 ? 29.997 -14.724 54.870 1.000 14.570 79 LEU AAA C 1
ATOM 1421 O O . LEU A 1 108 ? 29.527 -15.681 55.552 1.000 16.380 79 LEU AAA O 1
ATOM 1437 N N . ALA A 1 109 ? 30.180 -14.795 53.552 1.000 15.260 80 ALA AAA N 1
ATOM 1438 C CA . ALA A 1 109 ? 29.885 -16.030 52.784 1.000 15.930 80 ALA AAA CA 1
ATOM 1439 C C . ALA A 1 109 ? 30.816 -17.157 53.257 1.000 17.150 80 ALA AAA C 1
ATOM 1440 O O . ALA A 1 109 ? 30.331 -18.282 53.504 1.000 17.870 80 ALA AAA O 1
ATOM 1447 N N . GLU A 1 110 ? 32.102 -16.879 53.410 1.000 17.060 81 GLU AAA N 1
ATOM 1448 C CA . GLU A 1 110 ? 33.064 -17.938 53.830 1.000 17.870 81 GLU AAA CA 1
ATOM 1449 C C . GLU A 1 110 ? 32.805 -18.358 55.273 1.000 19.540 81 GLU AAA C 1
ATOM 1450 O O . GLU A 1 110 ? 33.109 -19.538 55.590 1.000 21.960 81 GLU AAA O 1
ATOM 1462 N N . ARG A 1 111 ? 32.252 -17.491 56.129 1.000 18.340 82 ARG AAA N 1
ATOM 1463 C CA A ARG A 1 111 ? 31.911 -17.836 57.536 0.600 19.660 82 ARG AAA CA 1
ATOM 1464 C CA B ARG A 1 111 ? 31.911 -17.831 57.539 0.400 19.660 82 ARG AAA CA 1
ATOM 1465 C C . ARG A 1 111 ? 30.582 -18.591 57.617 1.000 22.880 82 ARG AAA C 1
ATOM 1466 O O . ARG A 1 111 ? 30.291 -19.109 58.701 1.000 27.340 82 ARG AAA O 1
ATOM 1506 N N . GLY A 1 112 ? 29.800 -18.615 56.538 1.000 19.210 83 GLY AAA N 1
ATOM 1507 C CA . GLY A 1 112 ? 28.539 -19.380 56.448 1.000 20.140 83 GLY AAA CA 1
ATOM 1508 C C . GLY A 1 112 ? 27.291 -18.581 56.805 1.000 19.120 83 GLY AAA C 1
ATOM 1509 O O . GLY A 1 112 ? 26.254 -19.201 57.107 1.000 19.630 83 GLY AAA O 1
ATOM 1513 N N . PHE A 1 113 ? 27.316 -17.251 56.707 1.000 16.560 84 PHE AAA N 1
ATOM 1514 C CA . PHE A 1 113 ? 26.131 -16.413 57.017 1.000 17.280 84 PHE AAA CA 1
ATOM 1515 C C . PHE A 1 113 ? 25.081 -16.514 55.912 1.000 16.250 84 PHE AAA C 1
ATOM 1516 O O . PHE A 1 113 ? 23.901 -16.265 56.193 1.000 17.340 84 PHE AAA O 1
ATOM 1533 N N . PHE A 1 114 ? 25.477 -16.780 54.670 1.000 14.770 85 PHE AAA N 1
ATOM 1534 C CA . PHE A 1 114 ? 24.559 -16.867 53.513 1.000 14.640 85 PHE AAA CA 1
ATOM 1535 C C . PHE A 1 114 ? 25.267 -17.664 52.420 1.000 15.520 85 PHE AAA C 1
ATOM 1536 O O . PHE A 1 114 ? 26.485 -17.872 52.513 1.000 15.750 85 PHE AAA O 1
ATOM 1553 N N . PRO A 1 115 ? 24.542 -18.165 51.402 1.000 14.740 86 PRO AAA N 1
ATOM 1554 C CA . PRO A 1 115 ? 25.170 -19.013 50.389 1.000 15.530 86 PRO AAA CA 1
ATOM 1555 C C . PRO A 1 115 ? 26.226 -18.266 49.566 1.000 16.840 86 PRO AAA C 1
ATOM 1556 O O . PRO A 1 115 ? 26.010 -17.128 49.164 1.000 15.910 86 PRO AAA O 1
ATOM 1567 N N . LYS A 1 116 ? 27.316 -18.962 49.237 1.000 16.700 87 LYS AAA N 1
ATOM 1568 C CA . LYS A 1 116 ? 28.372 -18.384 48.366 1.000 16.300 87 LYS AAA CA 1
ATOM 1569 C C . LYS A 1 116 ? 27.800 -17.995 46.997 1.000 17.550 87 LYS AAA C 1
ATOM 1570 O O . LYS A 1 116 ? 28.329 -17.059 46.383 1.000 18.160 87 LYS AAA O 1
ATOM 1589 N N . GLU A 1 117 ? 26.733 -18.651 46.549 1.000 16.300 88 GLU AAA N 1
ATOM 1590 C CA A GLU A 1 117 ? 26.060 -18.368 45.261 0.600 18.540 88 GLU AAA CA 1
ATOM 1591 C CA B GLU A 1 117 ? 26.062 -18.364 45.251 0.400 19.540 88 GLU AAA CA 1
ATOM 1592 C C . GLU A 1 117 ? 25.555 -16.912 45.235 1.000 18.670 88 GLU AAA C 1
ATOM 1593 O O . GLU A 1 117 ? 25.484 -16.323 44.144 1.000 18.280 88 GLU AAA O 1
ATOM 1615 N N . TRP A 1 118 ? 25.236 -16.323 46.396 1.000 16.110 89 TRP AAA N 1
ATOM 1616 C CA . TRP A 1 118 ? 24.797 -14.901 46.434 1.000 16.040 89 TRP AAA CA 1
ATOM 1617 C C . TRP A 1 118 ? 25.875 -13.998 45.822 1.000 17.060 89 TRP AAA C 1
ATOM 1618 O O . TRP A 1 118 ? 25.527 -12.953 45.264 1.000 16.900 89 TRP AAA O 1
ATOM 1639 N N . LEU A 1 119 ? 27.153 -14.358 45.954 1.000 15.430 90 LEU AAA N 1
ATOM 1640 C CA . LEU A 1 119 ? 28.247 -13.446 45.531 1.000 15.790 90 LEU AAA CA 1
ATOM 1641 C C . LEU A 1 119 ? 28.173 -13.180 44.026 1.000 15.680 90 LEU AAA C 1
ATOM 1642 O O . LEU A 1 119 ? 28.609 -12.102 43.606 1.000 17.160 90 LEU AAA O 1
ATOM 1658 N N . SER A 1 120 ? 27.623 -14.105 43.242 1.000 17.070 91 SER AAA N 1
ATOM 1659 C CA A SER A 1 120 ? 27.559 -13.981 41.765 0.500 17.450 91 SER AAA CA 1
ATOM 1660 C CA B SER A 1 120 ? 27.544 -13.997 41.764 0.500 17.680 91 SER AAA CA 1
ATOM 1661 C C . SER A 1 120 ? 26.477 -12.981 41.341 1.000 18.110 91 SER AAA C 1
ATOM 1662 O O . SER A 1 120 ? 26.428 -12.670 40.149 1.000 20.100 91 SER AAA O 1
ATOM 1676 N N . GLN A 1 121 ? 25.637 -12.495 42.271 1.000 15.910 92 GLN AAA N 1
ATOM 1677 C CA . GLN A 1 121 ? 24.577 -11.511 41.921 1.000 16.940 92 GLN AAA CA 1
ATOM 1678 C C . GLN A 1 121 ? 24.830 -10.174 42.630 1.000 15.830 92 GLN AAA C 1
ATOM 1679 O O . GLN A 1 121 ? 23.919 -9.326 42.665 1.000 17.150 92 GLN AAA O 1
ATOM 1693 N N . PHE A 1 122 ? 26.030 -9.939 43.123 1.000 14.540 93 PHE AAA N 1
ATOM 1694 C CA . PHE A 1 122 ? 26.447 -8.620 43.670 1.000 15.190 93 PHE AAA CA 1
ATOM 1695 C C . PHE A 1 122 ? 26.010 -7.477 42.741 1.000 14.550 93 PHE AAA C 1
ATOM 1696 O O . PHE A 1 122 ? 26.302 -7.498 41.524 1.000 15.660 93 PHE AAA O 1
ATOM 1713 N N . ARG A 1 123 ? 25.335 -6.473 43.313 1.000 15.210 94 ARG AAA N 1
ATOM 1714 C CA . ARG A 1 123 ? 24.963 -5.196 42.649 1.000 15.280 94 ARG AAA CA 1
ATOM 1715 C C . ARG A 1 123 ? 23.869 -5.409 41.584 1.000 18.060 94 ARG AAA C 1
ATOM 1716 O O . ARG A 1 123 ? 23.553 -4.430 40.890 1.000 21.030 94 ARG AAA O 1
ATOM 1737 N N . LYS A 1 124 ? 23.284 -6.600 41.452 1.000 17.460 95 LYS AAA N 1
ATOM 1738 C CA A LYS A 1 124 ? 22.193 -6.861 40.477 0.500 17.030 95 LYS AAA CA 1
ATOM 1739 C CA B LYS A 1 124 ? 22.193 -6.862 40.478 0.500 17.160 95 LYS AAA CA 1
ATOM 1740 C C . LYS A 1 124 ? 20.849 -6.465 41.097 1.000 18.700 95 LYS AAA C 1
ATOM 1741 O O . LYS A 1 124 ? 20.671 -6.583 42.335 1.000 18.470 95 LYS AAA O 1
ATOM 1777 N N . ILE A 1 125 ? 19.912 -6.032 40.266 1.000 17.890 96 ILE AAA N 1
ATOM 1778 C CA . ILE A 1 125 ? 18.535 -5.746 40.751 1.000 16.620 96 ILE AAA CA 1
ATOM 1779 C C . ILE A 1 125 ? 17.965 -6.996 41.449 1.000 18.250 96 ILE AAA C 1
ATOM 1780 O O . ILE A 1 125 ? 18.248 -8.134 41.026 1.000 19.110 96 ILE AAA O 1
ATOM 1796 N N A ASN A 1 126 ? 17.294 -6.772 42.581 0.500 20.220 97 ASN AAA N 1
ATOM 1797 N N B ASN A 1 126 ? 17.122 -6.793 42.457 0.500 18.490 97 ASN AAA N 1
ATOM 1798 C CA A ASN A 1 126 ? 16.632 -7.790 43.445 0.500 22.300 97 ASN AAA CA 1
ATOM 1799 C CA B ASN A 1 126 ? 16.352 -7.872 43.131 0.500 21.250 97 ASN AAA CA 1
ATOM 1800 C C A ASN A 1 126 ? 17.626 -8.653 44.243 0.500 21.020 97 ASN AAA C 1
ATOM 1801 C C B ASN A 1 126 ? 17.321 -8.892 43.747 0.500 19.580 97 ASN AAA C 1
ATOM 1802 O O A ASN A 1 126 ? 17.173 -9.427 45.119 0.500 22.870 97 ASN AAA O 1
ATOM 1803 O O B ASN A 1 126 ? 16.996 -10.097 43.717 0.500 17.660 97 ASN AAA O 1
ATOM 1824 N N A SER A 1 127 ? 18.930 -8.514 44.040 0.500 18.410 98 SER AAA N 1
ATOM 1825 N N B SER A 1 127 ? 18.470 -8.430 44.251 0.500 16.980 98 SER AAA N 1
ATOM 1826 C CA A SER A 1 127 ? 19.940 -9.252 44.833 0.500 18.430 98 SER AAA CA 1
ATOM 1827 C CA B SER A 1 127 ? 19.527 -9.272 44.872 0.500 15.880 98 SER AAA CA 1
ATOM 1828 C C A SER A 1 127 ? 19.948 -8.706 46.254 0.500 17.830 98 SER AAA C 1
ATOM 1829 C C B SER A 1 127 ? 19.909 -8.713 46.243 0.500 16.400 98 SER AAA C 1
ATOM 1830 O O A SER A 1 127 ? 19.850 -7.497 46.467 0.500 20.520 98 SER AAA O 1
ATOM 1831 O O B SER A 1 127 ? 20.032 -7.496 46.391 0.500 18.500 98 SER AAA O 1
ATOM 1846 N N . PRO A 1 128 ? 20.118 -9.561 47.281 1.000 14.560 99 PRO AAA N 1
ATOM 1847 C CA . PRO A 1 128 ? 20.387 -9.060 48.627 1.000 14.390 99 PRO AAA CA 1
ATOM 1848 C C . PRO A 1 128 ? 21.711 -8.298 48.777 1.000 15.040 99 PRO AAA C 1
ATOM 1849 O O . PRO A 1 128 ? 21.832 -7.465 49.661 1.000 15.820 99 PRO AAA O 1
ATOM 1860 N N . LEU A 1 129 ? 22.719 -8.625 47.962 1.000 13.650 100 LEU AAA N 1
ATOM 1861 C CA . LEU A 1 129 ? 24.075 -8.036 48.090 1.000 13.220 100 LEU AAA CA 1
ATOM 1862 C C . LEU A 1 129 ? 24.126 -6.698 47.343 1.000 14.970 100 LEU AAA C 1
ATOM 1863 O O . LEU A 1 129 ? 24.645 -6.599 46.192 1.000 15.890 100 LEU AAA O 1
ATOM 1879 N N . GLN A 1 130 ? 23.626 -5.667 48.011 1.000 14.530 101 GLN AAA N 1
ATOM 1880 C CA . GLN A 1 130 ? 23.600 -4.276 47.502 1.000 14.300 101 GLN AAA CA 1
ATOM 1881 C C . GLN A 1 130 ? 25.032 -3.743 47.357 1.000 13.270 101 GLN AAA C 1
ATOM 1882 O O . GLN A 1 130 ? 25.985 -4.218 48.043 1.000 14.520 101 GLN AAA O 1
ATOM 1896 N N . GLY A 1 131 ? 25.206 -2.724 46.541 1.000 13.790 102 GLY AAA N 1
ATOM 1897 C CA . GLY A 1 131 ? 26.530 -2.120 46.311 1.000 14.270 102 GLY AAA CA 1
ATOM 1898 C C . GLY A 1 131 ? 27.184 -1.595 47.576 1.000 13.810 102 GLY AAA C 1
ATOM 1899 O O . GLY A 1 131 ? 28.422 -1.614 47.671 1.000 15.100 102 GLY AAA O 1
ATOM 1903 N N . HIS A 1 132 ? 26.382 -1.083 48.508 1.000 13.900 103 HIS AAA N 1
ATOM 1904 C CA . HIS A 1 132 ? 26.801 -0.753 49.891 1.000 14.320 103 HIS AAA CA 1
ATOM 1905 C C . HIS A 1 132 ? 25.974 -1.631 50.831 1.000 14.440 103 HIS AAA C 1
ATOM 1906 O O . HIS A 1 132 ? 24.841 -1.974 50.485 1.000 17.230 103 HIS AAA O 1
ATOM 1921 N N . PRO A 1 133 ? 26.505 -2.053 51.995 1.000 14.810 104 PRO AAA N 1
ATOM 1922 C CA . PRO A 1 133 ? 25.810 -3.057 52.816 1.000 16.620 104 PRO AAA CA 1
ATOM 1923 C C . PRO A 1 133 ? 24.438 -2.550 53.292 1.000 19.940 104 PRO AAA C 1
ATOM 1924 O O . PRO A 1 133 ? 24.342 -1.422 53.734 1.000 15.760 104 PRO AAA O 1
ATOM 1935 N N . ASP A 1 134 ? 23.419 -3.414 53.182 1.000 18.960 105 ASP AAA N 1
ATOM 1936 C CA . ASP A 1 134 ? 22.046 -3.196 53.708 1.000 17.030 105 ASP AAA CA 1
ATOM 1937 C C . ASP A 1 134 ? 21.807 -4.212 54.836 1.000 16.870 105 ASP AAA C 1
ATOM 1938 O O . ASP A 1 134 ? 21.734 -5.439 54.573 1.000 16.300 105 ASP AAA O 1
ATOM 1947 N N . MET A 1 135 ? 21.778 -3.729 56.082 1.000 13.660 106 MET AAA N 1
ATOM 1948 C CA . MET A 1 135 ? 21.640 -4.593 57.268 1.000 14.880 106 MET AAA CA 1
ATOM 1949 C C . MET A 1 135 ? 20.313 -5.361 57.249 1.000 16.070 106 MET AAA C 1
ATOM 1950 O O . MET A 1 135 ? 20.232 -6.395 57.939 1.000 19.900 106 MET AAA O 1
ATOM 1964 N N . LYS A 1 136 ? 19.292 -4.897 56.535 1.000 14.380 107 LYS AAA N 1
ATOM 1965 C CA . LYS A 1 136 ? 17.982 -5.593 56.530 1.000 15.490 107 LYS AAA CA 1
ATOM 1966 C C . LYS A 1 136 ? 17.953 -6.728 55.505 1.000 17.800 107 LYS AAA C 1
ATOM 1967 O O . LYS A 1 136 ? 17.035 -7.549 55.602 1.000 22.640 107 LYS AAA O 1
ATOM 1986 N N . LYS A 1 137 ? 18.938 -6.828 54.608 1.000 15.660 108 LYS AAA N 1
ATOM 1987 C CA . LYS A 1 137 ? 18.938 -7.829 53.514 1.000 15.920 108 LYS AAA CA 1
ATOM 1988 C C . LYS A 1 137 ? 20.022 -8.885 53.719 1.000 16.130 108 LYS AAA C 1
ATOM 1989 O O . LYS A 1 137 ? 19.903 -9.939 53.067 1.000 17.430 108 LYS AAA O 1
ATOM 2008 N N . VAL A 1 138 ? 21.038 -8.646 54.562 1.000 14.720 109 VAL AAA N 1
ATOM 2009 C CA . VAL A 1 138 ? 22.215 -9.559 54.613 1.000 15.440 109 VAL AAA CA 1
ATOM 2010 C C . VAL A 1 138 ? 22.499 -9.982 56.040 1.000 14.660 109 VAL AAA C 1
ATOM 2011 O O . VAL A 1 138 ? 22.888 -9.153 56.857 1.000 15.020 109 VAL AAA O 1
ATOM 2024 N N . PRO A 1 139 ? 22.377 -11.290 56.376 1.000 15.970 110 PRO AAA N 1
ATOM 2025 C CA . PRO A 1 139 ? 22.780 -11.761 57.692 1.000 16.980 110 PRO AAA CA 1
ATOM 2026 C C . PRO A 1 139 ? 24.260 -11.453 57.951 1.000 15.960 110 PRO AAA C 1
ATOM 2027 O O . PRO A 1 139 ? 25.100 -11.702 57.066 1.000 15.600 110 PRO AAA O 1
ATOM 2038 N N . GLY A 1 140 ? 24.550 -10.941 59.143 1.000 16.010 111 GLY AAA N 1
ATOM 2039 C CA . GLY A 1 140 ? 25.913 -10.605 59.577 1.000 17.330 111 GLY AAA CA 1
ATOM 2040 C C . GLY A 1 140 ? 26.300 -9.166 59.276 1.000 15.830 111 GLY AAA C 1
ATOM 2041 O O . GLY A 1 140 ? 27.355 -8.723 59.735 1.000 18.380 111 GLY AAA O 1
ATOM 2045 N N . VAL A 1 141 ? 25.503 -8.433 58.490 1.000 15.510 112 VAL AAA N 1
ATOM 2046 C CA . VAL A 1 141 ? 25.715 -6.978 58.286 1.000 15.000 112 VAL AAA CA 1
ATOM 2047 C C . VAL A 1 141 ? 25.052 -6.247 59.453 1.000 14.470 112 VAL AAA C 1
ATOM 2048 O O . VAL A 1 141 ? 23.823 -6.398 59.653 1.000 15.680 112 VAL AAA O 1
ATOM 2061 N N . GLU A 1 142 ? 25.834 -5.478 60.206 1.000 14.760 113 GLU AAA N 1
ATOM 2062 C CA . GLU A 1 142 ? 25.355 -4.874 61.473 1.000 14.030 113 GLU AAA CA 1
ATOM 2063 C C . GLU A 1 142 ? 24.814 -3.460 61.256 1.000 14.280 113 GLU AAA C 1
ATOM 2064 O O . GLU A 1 142 ? 24.121 -2.960 62.141 1.000 15.540 113 GLU AAA O 1
ATOM 2076 N N . MET A 1 143 ? 25.154 -2.803 60.161 1.000 13.700 114 MET AAA N 1
ATOM 2077 C CA . MET A 1 143 ? 24.645 -1.445 59.879 1.000 13.300 114 MET AAA CA 1
ATOM 2078 C C . MET A 1 143 ? 24.629 -1.261 58.368 1.000 13.410 114 MET AAA C 1
ATOM 2079 O O . MET A 1 143 ? 25.517 -1.807 57.663 1.000 15.010 114 MET AAA O 1
ATOM 2093 N N . SER A 1 144 ? 23.644 -0.523 57.866 1.000 13.490 115 SER AAA N 1
ATOM 2094 C CA . SER A 1 144 ? 23.638 -0.061 56.463 1.000 14.230 115 SER AAA CA 1
ATOM 2095 C C . SER A 1 144 ? 24.618 1.106 56.360 1.000 14.330 115 SER AAA C 1
ATOM 2096 O O . SER A 1 144 ? 24.425 2.107 57.048 1.000 15.920 115 SER AAA O 1
ATOM 2104 N N . THR A 1 145 ? 25.678 0.960 55.571 1.000 13.910 116 THR AAA N 1
ATOM 2105 C CA . THR A 1 145 ? 26.750 1.975 55.472 1.000 13.800 116 THR AAA CA 1
ATOM 2106 C C . THR A 1 145 ? 26.899 2.341 54.004 1.000 17.990 116 THR AAA C 1
ATOM 2107 O O . THR A 1 145 ? 26.204 1.750 53.171 1.000 23.840 116 THR AAA O 1
ATOM 2118 N N . GLY A 1 146 ? 27.804 3.240 53.693 1.000 20.000 117 GLY AAA N 1
ATOM 2119 C CA . GLY A 1 146 ? 27.881 3.756 52.312 1.000 21.860 117 GLY AAA CA 1
ATOM 2120 C C . GLY A 1 146 ? 27.896 5.268 52.278 1.000 20.100 117 GLY AAA C 1
ATOM 2121 O O . GLY A 1 146 ? 28.473 5.828 51.331 1.000 22.350 117 GLY AAA O 1
ATOM 2125 N N . SER A 1 147 ? 27.334 5.932 53.279 1.000 14.220 118 SER AAA N 1
ATOM 2126 C CA . SER A 1 147 ? 27.591 7.373 53.484 1.000 12.010 118 SER AAA CA 1
ATOM 2127 C C . SER A 1 147 ? 28.763 7.505 54.444 1.000 12.080 118 SER AAA C 1
ATOM 2128 O O . SER A 1 147 ? 28.646 7.126 55.620 1.000 12.290 118 SER AAA O 1
ATOM 2136 N N . LEU A 1 148 ? 29.894 7.993 53.961 1.000 11.960 119 LEU AAA N 1
ATOM 2137 C CA . LEU A 1 148 ? 31.138 7.951 54.759 1.000 12.300 119 LEU AAA CA 1
ATOM 2138 C C . LEU A 1 148 ? 31.004 8.752 56.059 1.000 12.560 119 LEU AAA C 1
ATOM 2139 O O . LEU A 1 148 ? 30.347 9.829 56.103 1.000 12.900 119 LEU AAA O 1
ATOM 2155 N N . GLY A 1 149 ? 31.595 8.178 57.108 1.000 12.220 120 GLY AAA N 1
ATOM 2156 C CA . GLY A 1 149 ? 31.565 8.680 58.479 1.000 11.630 120 GLY AAA CA 1
ATOM 2157 C C . GLY A 1 149 ? 30.406 8.125 59.270 1.000 12.300 120 GLY AAA C 1
ATOM 2158 O O . GLY A 1 149 ? 30.508 8.056 60.505 1.000 12.940 120 GLY AAA O 1
ATOM 2162 N N . GLN A 1 150 ? 29.281 7.818 58.630 1.000 11.670 121 GLN AAA N 1
ATOM 2163 C CA . GLN A 1 150 ? 28.065 7.459 59.395 1.000 11.580 121 GLN AAA CA 1
ATOM 2164 C C . GLN A 1 150 ? 28.252 6.124 60.118 1.000 12.370 121 GLN AAA C 1
ATOM 2165 O O . GLN A 1 150 ? 27.830 6.019 61.295 1.000 12.270 121 GLN AAA O 1
ATOM 2179 N N . GLY A 1 151 ? 28.840 5.115 59.477 1.000 11.490 122 GLY AAA N 1
ATOM 2180 C CA . GLY A 1 151 ? 28.988 3.807 60.159 1.000 10.840 122 GLY AAA CA 1
ATOM 2181 C C . GLY A 1 151 ? 29.755 3.968 61.456 1.000 12.440 122 GLY AAA C 1
ATOM 2182 O O . GLY A 1 151 ? 29.361 3.374 62.477 1.000 12.410 122 GLY AAA O 1
ATOM 2186 N N . PHE A 1 152 ? 30.814 4.765 61.474 1.000 11.050 123 PHE AAA N 1
ATOM 2187 C CA . PHE A 1 152 ? 31.624 4.989 62.692 1.000 11.230 123 PHE AAA CA 1
ATOM 2188 C C . PHE A 1 152 ? 30.759 5.588 63.804 1.000 12.700 123 PHE AAA C 1
ATOM 2189 O O . PHE A 1 152 ? 30.825 5.137 64.950 1.000 12.430 123 PHE AAA O 1
ATOM 2206 N N . SER A 1 153 ? 29.928 6.588 63.493 1.000 11.130 124 SER AAA N 1
ATOM 2207 C CA . SER A 1 153 ? 29.021 7.191 64.496 1.000 10.580 124 SER AAA CA 1
ATOM 2208 C C . SER A 1 153 ? 28.067 6.113 65.033 1.000 11.430 124 SER AAA C 1
ATOM 2209 O O . SER A 1 153 ? 27.865 6.011 66.263 1.000 11.070 124 SER AAA O 1
ATOM 2217 N N . THR A 1 154 ? 27.494 5.275 64.174 1.000 10.880 125 THR AAA N 1
ATOM 2218 C CA . THR A 1 154 ? 26.571 4.208 64.659 1.000 11.070 125 THR AAA CA 1
ATOM 2219 C C . THR A 1 154 ? 27.358 3.229 65.530 1.000 10.940 125 THR AAA C 1
ATOM 2220 O O . THR A 1 154 ? 26.784 2.747 66.518 1.000 11.660 125 THR AAA O 1
ATOM 2231 N N . ALA A 1 155 ? 28.614 2.938 65.208 1.000 11.010 126 ALA AAA N 1
ATOM 2232 C CA . ALA A 1 155 ? 29.436 2.002 66.009 1.000 11.080 126 ALA AAA CA 1
ATOM 2233 C C . ALA A 1 155 ? 29.632 2.557 67.419 1.000 12.350 126 ALA AAA C 1
ATOM 2234 O O . ALA A 1 155 ? 29.615 1.769 68.402 1.000 12.640 126 ALA AAA O 1
ATOM 2241 N N . VAL A 1 156 ? 29.830 3.856 67.560 1.000 11.490 127 VAL AAA N 1
ATOM 2242 C CA . VAL A 1 156 ? 29.917 4.521 68.880 1.000 11.500 127 VAL AAA CA 1
ATOM 2243 C C . VAL A 1 156 ? 28.609 4.295 69.634 1.000 12.200 127 VAL AAA C 1
ATOM 2244 O O . VAL A 1 156 ? 28.652 3.928 70.816 1.000 12.930 127 VAL AAA O 1
ATOM 2257 N N . GLY A 1 157 ? 27.463 4.461 68.975 1.000 10.770 128 GLY AAA N 1
ATOM 2258 C CA . GLY A 1 157 ? 26.171 4.197 69.632 1.000 11.450 128 GLY AAA CA 1
ATOM 2259 C C . GLY A 1 157 ? 26.009 2.747 70.028 1.000 11.520 128 GLY AAA C 1
ATOM 2260 O O . GLY A 1 157 ? 25.468 2.478 71.126 1.000 12.220 128 GLY AAA O 1
ATOM 2264 N N . MET A 1 158 ? 26.422 1.795 69.202 1.000 11.120 129 MET AAA N 1
ATOM 2265 C CA . MET A 1 158 ? 26.370 0.363 69.579 1.000 11.860 129 MET AAA CA 1
ATOM 2266 C C . MET A 1 158 ? 27.220 0.142 70.826 1.000 12.890 129 MET AAA C 1
ATOM 2267 O O . MET A 1 158 ? 26.748 -0.534 71.761 1.000 13.120 129 MET AAA O 1
ATOM 2281 N N . ALA A 1 159 ? 28.446 0.641 70.841 1.000 12.190 130 ALA AAA N 1
ATOM 2282 C CA . ALA A 1 159 ? 29.371 0.429 71.977 1.000 12.060 130 ALA AAA CA 1
ATOM 2283 C C . ALA A 1 159 ? 28.794 1.081 73.233 1.000 13.350 130 ALA AAA C 1
ATOM 2284 O O . ALA A 1 159 ? 28.922 0.483 74.341 1.000 14.440 130 ALA AAA O 1
ATOM 2291 N N . LEU A 1 160 ? 28.182 2.242 73.109 1.000 12.210 131 LEU AAA N 1
ATOM 2292 C CA . LEU A 1 160 ? 27.547 2.954 74.246 1.000 12.850 131 LEU AAA CA 1
ATOM 2293 C C . LEU A 1 160 ? 26.442 2.070 74.833 1.000 14.960 131 LEU AAA C 1
ATOM 2294 O O . LEU A 1 160 ? 26.413 1.890 76.063 1.000 17.290 131 LEU AAA O 1
ATOM 2310 N N . GLY A 1 161 ? 25.581 1.501 74.005 1.000 13.330 132 GLY AAA N 1
ATOM 2311 C CA . GLY A 1 161 ? 24.455 0.681 74.486 1.000 14.530 132 GLY AAA CA 1
ATOM 2312 C C . GLY A 1 161 ? 24.951 -0.620 75.077 1.000 16.400 132 GLY AAA C 1
ATOM 2313 O O . GLY A 1 161 ? 24.404 -1.063 76.085 1.000 18.240 132 GLY AAA O 1
ATOM 2317 N N . LEU A 1 162 ? 25.967 -1.238 74.497 1.000 14.770 133 LEU AAA N 1
ATOM 2318 C CA . LEU A 1 162 ? 26.497 -2.522 75.016 1.000 15.070 133 LEU AAA CA 1
ATOM 2319 C C . LEU A 1 162 ? 27.212 -2.299 76.347 1.000 17.300 133 LEU AAA C 1
ATOM 2320 O O . LEU A 1 162 ? 27.073 -3.205 77.232 1.000 18.530 133 LEU AAA O 1
ATOM 2336 N N . LYS A 1 163 ? 27.872 -1.156 76.519 1.000 14.080 134 LYS AAA N 1
ATOM 2337 C CA . LYS A 1 163 ? 28.509 -0.767 77.809 1.000 17.760 134 LYS AAA CA 1
ATOM 2338 C C . LYS A 1 163 ? 27.380 -0.618 78.853 1.000 23.620 134 LYS AAA C 1
ATOM 2339 O O . LYS A 1 163 ? 27.503 -1.142 79.998 1.000 24.080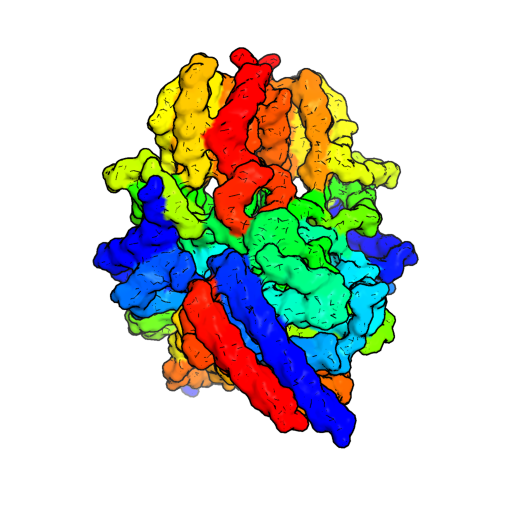 134 LYS AAA O 1
ATOM 2358 N N . LEU A 1 164 ? 26.271 0.015 78.484 1.000 20.020 135 LEU AAA N 1
ATOM 2359 C CA A LEU A 1 164 ? 25.148 0.183 79.443 0.600 22.650 135 LEU AAA CA 1
ATOM 2360 C CA B LEU A 1 164 ? 25.055 0.163 79.343 0.400 23.490 135 LEU AAA CA 1
ATOM 2361 C C . LEU A 1 164 ? 24.586 -1.193 79.856 1.000 22.600 135 LEU AAA C 1
ATOM 2362 O O . LEU A 1 164 ? 24.237 -1.297 81.061 1.000 34.970 135 LEU AAA O 1
ATOM 2392 N N . ASP A 1 165 ? 24.493 -2.170 78.958 1.000 21.950 136 ASP AAA N 1
ATOM 2393 C CA . ASP A 1 165 ? 23.876 -3.517 79.147 1.000 18.700 136 ASP AAA CA 1
ATOM 2394 C C . ASP A 1 165 ? 24.878 -4.520 79.758 1.000 29.170 136 ASP AAA C 1
ATOM 2395 O O . ASP A 1 165 ? 24.522 -5.743 79.852 1.000 24.370 136 ASP AAA O 1
ATOM 2404 N N . ARG A 1 166 ? 26.051 -4.041 80.178 1.000 23.820 137 ARG AAA N 1
ATOM 2405 C CA A ARG A 1 166 ? 27.132 -4.897 80.771 0.700 25.820 137 ARG AAA CA 1
ATOM 2406 C CA B ARG A 1 166 ? 27.124 -4.890 80.785 0.300 27.360 137 ARG AAA CA 1
ATOM 2407 C C . ARG A 1 166 ? 27.520 -6.027 79.822 1.000 31.000 137 ARG AAA C 1
ATOM 2408 O O . ARG A 1 166 ? 27.921 -7.119 80.299 1.000 25.240 137 ARG AAA O 1
ATOM 2448 N N A SER A 1 167 ? 27.425 -5.819 78.516 0.600 20.500 138 SER AAA N 1
ATOM 2449 N N B SER A 1 167 ? 27.419 -5.817 78.514 0.400 22.150 138 SER AAA N 1
ATOM 2450 C CA A SER A 1 167 ? 27.741 -6.878 77.541 0.600 19.330 138 SER AAA CA 1
ATOM 2451 C CA B SER A 1 167 ? 27.735 -6.877 77.535 0.400 20.930 138 SER AAA CA 1
ATOM 2452 C C A SER A 1 167 ? 29.248 -7.074 77.496 0.600 17.070 138 SER AAA C 1
ATOM 2453 C C B SER A 1 167 ? 29.245 -7.074 77.496 0.400 18.450 138 SER AAA C 1
ATOM 2454 O O A SER A 1 167 ? 29.999 -6.111 77.607 0.600 18.360 138 SER AAA O 1
ATOM 2455 O O B SER A 1 167 ? 29.999 -6.115 77.633 0.400 18.830 138 SER AAA O 1
ATOM 2470 N N . PRO A 1 168 ? 29.723 -8.323 77.323 1.000 20.060 139 PRO AAA N 1
ATOM 2471 C CA . PRO A 1 168 ? 31.130 -8.557 76.996 1.000 17.190 139 PRO AAA CA 1
ATOM 2472 C C . PRO A 1 168 ? 31.470 -8.279 75.525 1.000 17.750 139 PRO AAA C 1
ATOM 2473 O O . PRO A 1 168 ? 32.607 -8.487 75.137 1.000 19.310 139 PRO AAA O 1
ATOM 2484 N N . ALA A 1 169 ? 30.486 -7.906 74.713 1.000 16.590 140 ALA AAA N 1
ATOM 2485 C CA . ALA A 1 169 ? 30.666 -7.672 73.262 1.000 16.470 140 ALA AAA CA 1
ATOM 2486 C C . ALA A 1 169 ? 31.720 -6.589 73.013 1.000 15.610 140 ALA AAA C 1
ATOM 2487 O O . ALA A 1 169 ? 31.847 -5.646 73.793 1.000 16.280 140 ALA AAA O 1
ATOM 2494 N N . ARG A 1 170 ? 32.409 -6.737 71.903 1.000 14.100 141 ARG AAA N 1
ATOM 2495 C CA . ARG A 1 170 ? 33.336 -5.716 71.357 1.000 15.000 141 ARG AAA CA 1
ATOM 2496 C C . ARG A 1 170 ? 32.772 -5.253 70.010 1.000 14.010 141 ARG AAA C 1
ATOM 2497 O O . ARG A 1 170 ? 32.254 -6.092 69.237 1.000 15.490 141 ARG AAA O 1
ATOM 2518 N N . VAL A 1 171 ? 32.898 -3.962 69.768 1.000 12.970 142 VAL AAA N 1
ATOM 2519 C CA . VAL A 1 171 ? 32.498 -3.337 68.477 1.000 13.070 142 VAL AAA CA 1
ATOM 2520 C C . VAL A 1 171 ? 33.774 -3.009 67.703 1.000 12.340 142 VAL AAA C 1
ATOM 2521 O O . VAL A 1 171 ? 34.570 -2.178 68.168 1.000 14.360 142 VAL AAA O 1
ATOM 2534 N N . TYR A 1 172 ? 33.955 -3.658 66.565 1.000 12.840 143 TYR AAA N 1
ATOM 2535 C CA . TYR A 1 172 ? 35.070 -3.407 65.630 1.000 13.380 143 TYR AAA CA 1
ATOM 2536 C C . TYR A 1 172 ? 34.530 -2.557 64.480 1.000 13.720 143 TYR AAA C 1
ATOM 2537 O O . TYR A 1 172 ? 33.474 -2.880 63.943 1.000 14.020 143 TYR AAA O 1
ATOM 2555 N N . VAL A 1 173 ? 35.265 -1.537 64.078 1.000 12.640 144 VAL AAA N 1
ATOM 2556 C CA . VAL A 1 173 ? 34.798 -0.672 62.963 1.000 11.630 144 VAL AAA CA 1
ATOM 2557 C C . VAL A 1 173 ? 35.971 -0.298 62.069 1.000 12.540 144 VAL AAA C 1
ATOM 2558 O O . VAL A 1 173 ? 36.999 0.151 62.589 1.000 13.100 144 VAL AAA O 1
ATOM 2571 N N . LEU A 1 174 ? 35.808 -0.509 60.766 1.000 11.660 145 LEU AAA N 1
ATOM 2572 C CA . LEU A 1 174 ? 36.850 -0.197 59.753 1.000 11.990 145 LEU AAA CA 1
ATOM 2573 C C . LEU A 1 174 ? 36.533 1.133 59.057 1.000 12.870 145 LEU AAA C 1
ATOM 2574 O O . LEU A 1 174 ? 35.414 1.291 58.503 1.000 13.500 145 LEU AAA O 1
ATOM 2590 N N . LEU A 1 175 ? 37.513 2.042 59.088 1.000 12.630 146 LEU AAA N 1
ATOM 2591 C CA A LEU A 1 175 ? 37.459 3.399 58.490 0.600 13.050 146 LEU AAA CA 1
ATOM 2592 C CA B LEU A 1 175 ? 37.457 3.400 58.488 0.400 13.190 146 LEU AAA CA 1
ATOM 2593 C C . LEU A 1 175 ? 38.428 3.493 57.308 1.000 13.880 146 LEU AAA C 1
ATOM 2594 O O . LEU A 1 175 ? 39.492 2.823 57.353 1.000 14.680 146 LEU AAA O 1
ATOM 2624 N N . GLY A 1 176 ? 38.090 4.331 56.333 1.000 13.180 147 GLY AAA N 1
ATOM 2625 C CA . GLY A 1 176 ? 39.042 4.740 55.281 1.000 14.370 147 GLY AAA CA 1
ATOM 2626 C C . GLY A 1 176 ? 39.852 5.956 55.703 1.000 13.400 147 GLY AAA C 1
ATOM 2627 O O . GLY A 1 176 ? 39.413 6.731 56.563 1.000 14.040 147 GLY AAA O 1
ATOM 2631 N N . ASP A 1 177 ? 41.012 6.189 55.072 1.000 13.620 148 ASP AAA N 1
ATOM 2632 C CA . ASP A 1 177 ? 41.830 7.383 55.398 1.000 14.010 148 ASP AAA CA 1
ATOM 2633 C C . ASP A 1 177 ? 41.381 8.620 54.598 1.000 14.300 148 ASP AAA C 1
ATOM 2634 O O . ASP A 1 177 ? 41.718 9.723 55.037 1.000 17.760 148 ASP AAA O 1
ATOM 2643 N N . GLY A 1 178 ? 40.595 8.476 53.541 1.000 13.460 149 GLY AAA N 1
ATOM 2644 C CA . GLY A 1 178 ? 39.806 9.600 52.999 1.000 13.730 149 GLY AAA CA 1
ATOM 2645 C C . GLY A 1 178 ? 38.604 9.887 53.896 1.000 13.930 149 GLY AAA C 1
ATOM 2646 O O . GLY A 1 178 ? 38.283 11.062 54.176 1.000 13.800 149 GLY AAA O 1
ATOM 2650 N N . GLU A 1 179 ? 37.949 8.823 54.348 1.000 13.140 150 GLU AAA N 1
ATOM 2651 C CA . GLU A 1 179 ? 36.726 8.916 55.183 1.000 12.740 150 GLU AAA CA 1
ATOM 2652 C C . GLU A 1 179 ? 36.941 9.818 56.403 1.000 13.000 150 GLU AAA C 1
ATOM 2653 O O . GLU A 1 179 ? 35.976 10.509 56.797 1.000 13.290 150 GLU AAA O 1
ATOM 2665 N N . ILE A 1 180 ? 38.132 9.822 57.013 1.000 12.390 151 ILE AAA N 1
ATOM 2666 C CA . ILE A 1 180 ? 38.409 10.620 58.239 1.000 12.430 151 ILE AAA CA 1
ATOM 2667 C C . ILE A 1 180 ? 38.499 12.123 57.946 1.000 11.870 151 ILE AAA C 1
ATOM 2668 O O . ILE A 1 180 ? 38.724 12.901 58.876 1.000 13.840 151 ILE AAA O 1
ATOM 2684 N N . GLN A 1 181 ? 38.252 12.545 56.712 1.000 12.210 152 GLN AAA N 1
ATOM 2685 C CA . GLN A 1 181 ? 38.050 13.976 56.382 1.000 12.240 152 GLN AAA CA 1
ATOM 2686 C C . GLN A 1 181 ? 36.650 14.450 56.805 1.000 12.310 152 GLN AAA C 1
ATOM 2687 O O . GLN A 1 181 ? 36.440 15.656 56.889 1.000 13.170 152 GLN AAA O 1
ATOM 2701 N N . GLU A 1 182 ? 35.714 13.532 57.083 1.000 12.520 153 GLU AAA N 1
ATOM 2702 C CA . GLU A 1 182 ? 34.332 13.888 57.492 1.000 11.260 153 GLU AAA CA 1
ATOM 2703 C C . GLU A 1 182 ? 34.309 14.364 58.949 1.000 11.770 153 GLU AAA C 1
ATOM 2704 O O . GLU A 1 182 ? 34.833 13.657 59.843 1.000 12.400 153 GLU AAA O 1
ATOM 2716 N N . GLY A 1 183 ? 33.618 15.466 59.217 1.000 11.890 154 GLY AAA N 1
ATOM 2717 C CA . GLY A 1 183 ? 33.470 16.039 60.561 1.000 12.270 154 GLY AAA CA 1
ATOM 2718 C C . GLY A 1 183 ? 32.822 15.052 61.533 1.000 11.440 154 GLY AAA C 1
ATOM 2719 O O . GLY A 1 183 ? 33.204 15.035 62.720 1.000 11.170 154 GLY AAA O 1
ATOM 2723 N N . ILE A 1 184 ? 31.861 14.259 61.073 1.000 11.280 155 ILE AAA N 1
ATOM 2724 C CA . ILE A 1 184 ? 31.154 13.328 61.994 1.000 11.060 155 ILE AAA CA 1
ATOM 2725 C C . ILE A 1 184 ? 32.161 12.347 62.596 1.000 12.200 155 ILE AAA C 1
ATOM 2726 O O . ILE A 1 184 ? 31.920 11.863 63.722 1.000 11.630 155 ILE AAA O 1
ATOM 2742 N N . VAL A 1 185 ? 33.249 12.009 61.911 1.000 11.500 156 VAL AAA N 1
ATOM 2743 C CA . VAL A 1 185 ? 34.257 11.093 62.501 1.000 10.870 156 VAL AAA CA 1
ATOM 2744 C C . VAL A 1 185 ? 34.831 11.699 63.779 1.000 11.600 156 VAL AAA C 1
ATOM 2745 O O . VAL A 1 185 ? 35.031 10.953 64.769 1.000 11.510 156 VAL AAA O 1
ATOM 2758 N N . TRP A 1 186 ? 35.122 12.984 63.789 1.000 10.790 157 TRP AAA N 1
ATOM 2759 C CA . TRP A 1 186 ? 35.755 13.676 64.931 1.000 10.970 157 TRP AAA CA 1
ATOM 2760 C C . TRP A 1 186 ? 34.726 13.885 66.042 1.000 11.120 157 TRP AAA C 1
ATOM 2761 O O . TRP A 1 186 ? 35.099 13.750 67.222 1.000 12.940 157 TRP AAA O 1
ATOM 2782 N N . GLU A 1 187 ? 33.470 14.141 65.697 1.000 11.170 158 GLU AAA N 1
ATOM 2783 C CA . GLU A 1 187 ? 32.369 14.176 66.708 1.000 11.390 158 GLU AAA CA 1
ATOM 2784 C C . GLU A 1 187 ? 32.293 12.812 67.404 1.000 12.050 158 GLU AAA C 1
ATOM 2785 O O . GLU A 1 187 ? 32.299 12.728 68.651 1.000 11.940 158 GLU AAA O 1
ATOM 2797 N N . ALA A 1 188 ? 32.222 11.749 66.621 1.000 11.840 159 ALA AAA N 1
ATOM 2798 C CA . ALA A 1 188 ? 32.112 10.364 67.132 1.000 11.280 159 ALA AAA CA 1
ATOM 2799 C C . ALA A 1 188 ? 33.337 10.017 67.981 1.000 12.840 159 ALA AAA C 1
ATOM 2800 O O . ALA A 1 188 ? 33.186 9.412 69.058 1.000 12.080 159 ALA AAA O 1
ATOM 2807 N N . ALA A 1 189 ? 34.530 10.417 67.551 1.000 11.770 160 ALA AAA N 1
ATOM 2808 C CA . ALA A 1 189 ? 35.763 10.129 68.315 1.000 11.830 160 ALA AAA CA 1
ATOM 2809 C C . ALA A 1 189 ? 35.700 10.846 69.657 1.000 12.240 160 ALA AAA C 1
ATOM 2810 O O . ALA A 1 189 ? 36.015 10.234 70.713 1.000 12.200 160 ALA AAA O 1
ATOM 2817 N N . MET A 1 190 ? 35.296 12.111 69.660 1.000 12.190 161 MET AAA N 1
ATOM 2818 C CA . MET A 1 190 ? 35.229 12.909 70.902 1.000 12.240 161 MET AAA CA 1
ATOM 2819 C C . MET A 1 190 ? 34.244 12.214 71.853 1.000 13.560 161 MET AAA C 1
ATOM 2820 O O . MET A 1 190 ? 34.543 12.074 73.077 1.000 12.710 161 MET AAA O 1
ATOM 2834 N N . ALA A 1 191 ? 33.102 11.769 71.337 1.000 12.540 162 ALA AAA N 1
ATOM 2835 C CA . ALA A 1 191 ? 32.062 11.110 72.154 1.000 11.710 162 ALA AAA CA 1
ATOM 2836 C C . ALA A 1 191 ? 32.562 9.769 72.683 1.000 11.500 162 ALA AAA C 1
ATOM 2837 O O . ALA A 1 191 ? 32.278 9.435 73.857 1.000 12.720 162 ALA AAA O 1
ATOM 2844 N N . ALA A 1 192 ? 33.259 8.978 71.885 1.000 11.430 163 ALA AAA N 1
ATOM 2845 C CA . ALA A 1 192 ? 33.744 7.643 72.313 1.000 12.220 163 ALA AAA CA 1
ATOM 2846 C C . ALA A 1 192 ? 34.740 7.800 73.462 1.000 13.010 163 ALA AAA C 1
ATOM 2847 O O . ALA A 1 192 ? 34.699 6.972 74.414 1.000 12.990 163 ALA AAA O 1
ATOM 2854 N N . ALA A 1 193 ? 35.586 8.822 73.425 1.000 12.630 164 ALA AAA N 1
ATOM 2855 C CA . ALA A 1 193 ? 36.544 9.100 74.516 1.000 12.460 164 ALA AAA CA 1
ATOM 2856 C C . ALA A 1 193 ? 35.773 9.565 75.753 1.000 13.510 164 ALA AAA C 1
ATOM 2857 O O . ALA A 1 193 ? 36.056 9.090 76.880 1.000 14.120 164 ALA AAA O 1
ATOM 2864 N N . HIS A 1 194 ? 34.823 10.478 75.597 1.000 12.550 165 HIS AAA N 1
ATOM 2865 C CA . HIS A 1 194 ? 34.064 11.058 76.732 1.000 12.400 165 HIS AAA CA 1
ATOM 2866 C C . HIS A 1 194 ? 33.309 9.957 77.463 1.000 12.320 165 HIS AAA C 1
ATOM 2867 O O . HIS A 1 194 ? 33.275 9.992 78.725 1.000 15.610 165 HIS AAA O 1
ATOM 2882 N N . TYR A 1 195 ? 32.714 9.010 76.740 1.000 11.630 166 TYR AAA N 1
ATOM 2883 C CA . TYR A 1 195 ? 31.898 7.914 77.327 1.000 12.340 166 TYR AAA CA 1
ATOM 2884 C C . TYR A 1 195 ? 32.763 6.693 77.654 1.000 14.210 166 TYR AAA C 1
ATOM 2885 O O . TYR A 1 195 ? 32.191 5.671 78.065 1.000 13.860 166 TYR AAA O 1
ATOM 2903 N N . LYS A 1 196 ? 34.084 6.792 77.517 1.000 13.910 167 LYS AAA N 1
ATOM 2904 C CA . LYS A 1 196 ? 35.033 5.744 77.983 1.000 14.140 167 LYS AAA CA 1
ATOM 2905 C C . LYS A 1 196 ? 34.708 4.404 77.317 1.000 14.610 167 LYS AAA C 1
ATOM 2906 O O . LYS A 1 196 ? 34.635 3.342 77.986 1.000 14.320 167 LYS AAA O 1
ATOM 2925 N N . LEU A 1 197 ? 34.535 4.391 75.992 1.000 12.470 168 LEU AAA N 1
ATOM 2926 C CA . LEU A 1 197 ? 34.094 3.183 75.278 1.000 12.470 168 LEU AAA CA 1
ATOM 2927 C C . LEU A 1 197 ? 35.304 2.302 74.932 1.000 13.770 168 LEU AAA C 1
ATOM 2928 O O . LEU A 1 197 ? 35.714 2.216 73.768 1.000 14.070 168 LEU AAA O 1
ATOM 2944 N N . ASN A 1 198 ? 35.841 1.613 75.939 1.000 14.200 169 ASN AAA N 1
ATOM 2945 C CA . ASN A 1 198 ? 37.008 0.712 75.755 1.000 14.680 169 ASN AAA CA 1
ATOM 2946 C C . ASN A 1 198 ? 36.602 -0.566 75.019 1.000 15.230 169 ASN AAA C 1
ATOM 2947 O O . ASN A 1 198 ? 37.486 -1.342 74.607 1.000 17.090 169 ASN AAA O 1
ATOM 2958 N N . ASN A 1 199 ? 35.300 -0.764 74.815 1.000 12.510 170 ASN AAA N 1
ATOM 2959 C CA . ASN A 1 199 ? 34.722 -1.883 74.048 1.000 12.120 170 ASN AAA CA 1
ATOM 2960 C C . ASN A 1 199 ? 34.638 -1.558 72.550 1.000 13.110 170 ASN AAA C 1
ATOM 2961 O O . ASN A 1 199 ? 34.124 -2.385 71.808 1.000 14.870 170 ASN AAA O 1
ATOM 2972 N N . LEU A 1 200 ? 35.149 -0.400 72.129 1.000 12.950 171 LEU AAA N 1
ATOM 2973 C CA . LEU A 1 200 ? 35.183 0.026 70.703 1.000 12.900 171 LEU AAA CA 1
ATOM 2974 C C . LEU A 1 200 ? 36.627 -0.044 70.208 1.000 12.700 171 LEU AAA C 1
ATOM 2975 O O . LEU A 1 200 ? 37.482 0.632 70.804 1.000 13.480 171 LEU AAA O 1
ATOM 2991 N N . THR A 1 201 ? 36.864 -0.849 69.174 1.000 13.460 172 THR AAA N 1
ATOM 2992 C CA . THR A 1 201 ? 38.171 -0.947 68.491 1.000 12.690 172 THR AAA CA 1
ATOM 2993 C C . THR A 1 201 ? 37.986 -0.458 67.058 1.000 12.540 172 THR AAA C 1
ATOM 2994 O O . THR A 1 201 ? 37.359 -1.163 66.249 1.000 13.940 172 THR AAA O 1
ATOM 3005 N N . ALA A 1 202 ? 38.546 0.707 66.751 1.000 13.320 173 ALA AAA N 1
ATOM 3006 C CA . ALA A 1 202 ? 38.571 1.249 65.379 1.000 13.810 173 ALA AAA CA 1
ATOM 3007 C C . ALA A 1 202 ? 39.804 0.716 64.662 1.000 13.400 173 ALA AAA C 1
ATOM 3008 O O . ALA A 1 202 ? 40.827 0.466 65.311 1.000 14.030 173 ALA AAA O 1
ATOM 3015 N N . ILE A 1 203 ? 39.679 0.532 63.363 1.000 12.970 174 ILE AAA N 1
ATOM 3016 C CA . ILE A 1 203 ? 40.808 0.116 62.500 1.000 12.710 174 ILE AAA CA 1
ATOM 3017 C C . ILE A 1 203 ? 40.796 1.076 61.317 1.000 13.450 174 ILE AAA C 1
ATOM 3018 O O . ILE A 1 203 ? 39.737 1.233 60.684 1.000 14.100 174 ILE AAA O 1
ATOM 3034 N N . LEU A 1 204 ? 41.929 1.706 61.035 1.000 13.980 175 LEU AAA N 1
ATOM 3035 C CA . LEU A 1 204 ? 42.070 2.594 59.867 1.000 12.900 175 LEU AAA CA 1
ATOM 3036 C C . LEU A 1 204 ? 42.790 1.836 58.755 1.000 14.230 175 LEU AAA C 1
ATOM 3037 O O . LEU A 1 204 ? 43.917 1.342 59.000 1.000 14.320 175 LEU AAA O 1
ATOM 3053 N N . ASP A 1 205 ? 42.165 1.766 57.587 1.000 13.260 176 ASP AAA N 1
ATOM 3054 C CA . ASP A 1 205 ? 42.747 1.193 56.346 1.000 13.640 176 ASP AAA CA 1
ATOM 3055 C C . ASP A 1 205 ? 43.641 2.290 55.769 1.000 14.340 176 ASP AAA C 1
ATOM 3056 O O . ASP A 1 205 ? 43.169 3.137 54.997 1.000 14.890 176 ASP AAA O 1
ATOM 3065 N N . TYR A 1 206 ? 44.894 2.335 56.188 1.000 14.470 177 TYR AAA N 1
ATOM 3066 C CA . TYR A 1 206 ? 45.820 3.462 55.930 1.000 13.110 177 TYR AAA CA 1
ATOM 3067 C C . TYR A 1 206 ? 46.591 3.183 54.634 1.000 14.610 177 TYR AAA C 1
ATOM 3068 O O . TYR A 1 206 ? 47.783 2.771 54.674 1.000 15.760 177 TYR AAA O 1
ATOM 3086 N N . ASN A 1 207 ? 45.912 3.342 53.502 1.000 14.310 178 ASN AAA N 1
ATOM 3087 C CA . ASN A 1 207 ? 46.448 2.981 52.162 1.000 13.790 178 ASN AAA CA 1
ATOM 3088 C C . ASN A 1 207 ? 46.898 4.234 51.394 1.000 14.880 178 ASN AAA C 1
ATOM 3089 O O . ASN A 1 207 ? 47.465 4.063 50.300 1.000 16.690 178 ASN AAA O 1
ATOM 3100 N N . GLY A 1 208 ? 46.651 5.441 51.895 1.000 14.630 179 GLY AAA N 1
ATOM 3101 C CA . GLY A 1 208 ? 47.222 6.684 51.339 1.000 15.460 179 GLY AAA CA 1
ATOM 3102 C C . GLY A 1 208 ? 46.497 7.230 50.118 1.000 15.520 179 GLY AAA C 1
ATOM 3103 O O . GLY A 1 208 ? 46.925 8.309 49.649 1.000 16.170 179 GLY AAA O 1
ATOM 3107 N N . LEU A 1 209 ? 45.468 6.561 49.594 1.000 14.810 180 LEU AAA N 1
ATOM 3108 C CA . LEU A 1 209 ? 44.812 6.958 48.323 1.000 15.520 180 LEU AAA CA 1
ATOM 3109 C C . LEU A 1 209 ? 43.319 7.198 48.532 1.000 15.840 180 LEU AAA C 1
ATOM 3110 O O . LEU A 1 209 ? 42.692 6.477 49.313 1.000 15.110 180 LEU AAA O 1
ATOM 3126 N N . GLN A 1 210 ? 42.745 8.104 47.756 1.000 15.130 181 GLN AAA N 1
ATOM 3127 C CA . GLN A 1 210 ? 41.274 8.286 47.678 1.000 14.530 181 GLN AAA CA 1
ATOM 3128 C C . GLN A 1 210 ? 40.910 8.547 46.214 1.000 15.230 181 GLN AAA C 1
ATOM 3129 O O . GLN A 1 210 ? 41.711 8.174 45.341 1.000 16.420 181 GLN AAA O 1
ATOM 3143 N N . ILE A 1 211 ? 39.725 9.058 45.902 1.000 15.990 182 ILE AAA N 1
ATOM 3144 C CA . ILE A 1 211 ? 39.249 9.025 44.486 1.000 15.520 182 ILE AAA CA 1
ATOM 3145 C C . ILE A 1 211 ? 40.107 9.938 43.603 1.000 16.010 182 ILE AAA C 1
ATOM 3146 O O . ILE A 1 211 ? 40.520 9.486 42.490 1.000 16.420 182 ILE AAA O 1
ATOM 3162 N N . ASP A 1 212 ? 40.360 11.164 44.045 1.000 14.950 183 ASP AAA N 1
ATOM 3163 C CA . ASP A 1 212 ? 40.940 12.209 43.161 1.000 15.790 183 ASP AAA CA 1
ATOM 3164 C C . ASP A 1 212 ? 42.463 12.210 43.256 1.000 17.510 183 ASP AAA C 1
ATOM 3165 O O . ASP A 1 212 ? 43.091 13.039 42.578 1.000 19.870 183 ASP AAA O 1
ATOM 3174 N N . GLY A 1 213 ? 43.051 11.318 44.044 1.000 18.010 184 GLY AAA N 1
ATOM 3175 C CA . GLY A 1 213 ? 44.511 11.232 44.163 1.000 16.640 184 GLY AAA CA 1
ATOM 3176 C C . GLY A 1 213 ? 44.934 10.761 45.540 1.000 15.980 184 GLY AAA C 1
ATOM 3177 O O . GLY A 1 213 ? 44.116 10.266 46.324 1.000 17.240 184 GLY AAA O 1
ATOM 3181 N N . PRO A 1 214 ? 46.234 10.865 45.861 1.000 15.720 185 PRO AAA N 1
ATOM 3182 C CA . PRO A 1 214 ? 46.742 10.588 47.194 1.000 16.220 185 PRO AAA CA 1
ATOM 3183 C C . PRO A 1 214 ? 46.033 11.498 48.195 1.000 17.230 185 PRO AAA C 1
ATOM 3184 O O . PRO A 1 214 ? 45.749 12.655 47.900 1.000 16.500 185 PRO AAA O 1
ATOM 3195 N N A VAL A 1 215 ? 45.741 10.971 49.389 0.700 15.490 186 VAL AAA N 1
ATOM 3196 N N B VAL A 1 215 ? 45.754 10.974 49.384 0.300 17.270 186 VAL AAA N 1
ATOM 3197 C CA A VAL A 1 215 ? 45.046 11.760 50.446 0.700 15.980 186 VAL AAA CA 1
ATOM 3198 C CA B VAL A 1 215 ? 45.042 11.750 50.432 0.300 17.860 186 VAL AAA CA 1
ATOM 3199 C C A VAL A 1 215 ? 45.875 13.003 50.785 0.700 16.970 186 VAL AAA C 1
ATOM 3200 C C B VAL A 1 215 ? 45.871 12.992 50.795 0.300 18.190 186 VAL AAA C 1
ATOM 3201 O O A VAL A 1 215 ? 45.268 14.049 51.072 0.700 17.790 186 VAL AAA O 1
ATOM 3202 O O B VAL A 1 215 ? 45.258 14.039 51.081 0.300 18.440 186 VAL AAA O 1
ATOM 3227 N N . GLN A 1 216 ? 47.205 12.923 50.722 1.000 18.140 187 GLN AAA N 1
ATOM 3228 C CA A GLN A 1 216 ? 48.074 14.082 51.067 0.400 20.110 187 GLN AAA CA 1
ATOM 3229 C CA B GLN A 1 216 ? 48.068 14.084 51.069 0.600 20.070 187 GLN AAA CA 1
ATOM 3230 C C . GLN A 1 216 ? 47.873 15.221 50.055 1.000 18.220 187 GLN AAA C 1
ATOM 3231 O O . GLN A 1 216 ? 48.056 16.386 50.471 1.000 19.730 187 GLN AAA O 1
ATOM 3257 N N . GLU A 1 217 ? 47.475 14.907 48.817 1.000 17.550 188 GLU AAA N 1
ATOM 3258 C CA . GLU A 1 217 ? 47.236 15.924 47.760 1.000 17.370 188 GLU AAA CA 1
ATOM 3259 C C . GLU A 1 217 ? 45.805 16.466 47.854 1.000 19.160 188 GLU AAA C 1
ATOM 3260 O O . GLU A 1 217 ? 45.603 17.675 47.637 1.000 19.840 188 GLU AAA O 1
ATOM 3272 N N . VAL A 1 218 ? 44.826 15.606 48.121 1.000 18.140 189 VAL AAA N 1
ATOM 3273 C CA . VAL A 1 218 ? 43.387 15.983 48.047 1.000 16.760 189 VAL AAA CA 1
ATOM 3274 C C . VAL A 1 218 ? 43.017 16.815 49.279 1.000 15.620 189 VAL AAA C 1
ATOM 3275 O O . VAL A 1 218 ? 42.433 17.911 49.132 1.000 17.580 189 VAL AAA O 1
ATOM 3288 N N . MET A 1 219 ? 43.305 16.310 50.477 1.000 15.310 190 MET AAA N 1
ATOM 3289 C CA . MET A 1 219 ? 42.948 17.001 51.736 1.000 15.340 190 MET AAA CA 1
ATOM 3290 C C . MET A 1 219 ? 43.717 16.308 52.850 1.000 17.500 190 MET AAA C 1
ATOM 3291 O O . MET A 1 219 ? 43.243 15.306 53.420 1.000 18.320 190 MET AAA O 1
ATOM 3305 N N . ASN A 1 220 ? 44.919 16.787 53.122 1.000 14.910 191 ASN AAA N 1
ATOM 3306 C CA . ASN A 1 220 ? 45.907 16.016 53.920 1.000 16.720 191 ASN AAA CA 1
ATOM 3307 C C . ASN A 1 220 ? 45.417 15.850 55.357 1.000 16.480 191 ASN AAA C 1
ATOM 3308 O O . ASN A 1 220 ? 45.245 16.827 56.077 1.000 17.510 191 ASN AAA O 1
ATOM 3319 N N . PRO A 1 221 ? 45.182 14.611 55.845 1.000 16.520 192 PRO AAA N 1
ATOM 3320 C CA . PRO A 1 221 ? 44.803 14.416 57.244 1.000 16.820 192 PRO AAA CA 1
ATOM 3321 C C . PRO A 1 221 ? 45.991 14.218 58.188 1.000 16.530 192 PRO AAA C 1
ATOM 3322 O O . PRO A 1 221 ? 45.768 14.033 59.379 1.000 17.810 192 PRO AAA O 1
ATOM 3333 N N . GLU A 1 222 ? 47.231 14.274 57.687 1.000 16.920 193 GLU AAA N 1
ATOM 3334 C CA . GLU A 1 222 ? 48.407 14.076 58.570 1.000 16.600 193 GLU AAA CA 1
ATOM 3335 C C . GLU A 1 222 ? 48.544 15.274 59.506 1.000 16.570 193 GLU AAA C 1
ATOM 3336 O O . GLU A 1 222 ? 48.165 16.398 59.157 1.000 17.310 193 GLU AAA O 1
ATOM 3348 N N . PRO A 1 223 ? 49.084 15.129 60.734 1.000 17.820 194 PRO AAA N 1
ATOM 3349 C CA . PRO A 1 223 ? 49.553 13.856 61.312 1.000 18.570 194 PRO AAA CA 1
ATOM 3350 C C . PRO A 1 223 ? 48.432 12.978 61.906 1.000 16.380 194 PRO AAA C 1
ATOM 3351 O O . PRO A 1 223 ? 47.801 13.368 62.883 1.000 19.010 194 PRO AAA O 1
ATOM 3362 N N . VAL A 1 224 ? 48.170 11.835 61.275 1.000 16.170 195 VAL AAA N 1
ATOM 3363 C CA . VAL A 1 224 ? 46.936 11.047 61.581 1.000 14.350 195 VAL AAA CA 1
ATOM 3364 C C . VAL A 1 224 ? 47.008 10.462 62.993 1.000 15.800 195 VAL AAA C 1
ATOM 3365 O O . VAL A 1 224 ? 46.034 10.622 63.788 1.000 15.170 195 VAL AAA O 1
ATOM 3378 N N . ALA A 1 225 ? 48.106 9.829 63.378 1.000 14.710 196 ALA AAA N 1
ATOM 3379 C CA . ALA A 1 225 ? 48.216 9.264 64.744 1.000 14.920 196 ALA AAA CA 1
ATOM 3380 C C . ALA A 1 225 ? 48.096 10.369 65.799 1.000 15.060 196 ALA AAA C 1
ATOM 3381 O O . ALA A 1 225 ? 47.421 10.156 66.821 1.000 16.150 196 ALA AAA O 1
ATOM 3388 N N . ASP A 1 226 ? 48.727 11.531 65.604 1.000 15.020 197 ASP AAA N 1
ATOM 3389 C CA . ASP A 1 226 ? 48.619 12.642 66.575 1.000 14.810 197 ASP AAA CA 1
ATOM 3390 C C . ASP A 1 226 ? 47.147 13.080 66.718 1.000 14.820 197 ASP AAA C 1
ATOM 3391 O O . ASP A 1 226 ? 46.734 13.436 67.828 1.000 15.070 197 ASP AAA O 1
ATOM 3400 N N . LYS A 1 227 ? 46.396 13.150 65.616 1.000 14.550 198 LYS AAA N 1
ATOM 3401 C CA . LYS A 1 227 ? 44.967 13.556 65.689 1.000 14.310 198 LYS AAA CA 1
ATOM 3402 C C . LYS A 1 227 ? 44.201 12.561 66.571 1.000 12.760 198 LYS AAA C 1
ATOM 3403 O O . LYS A 1 227 ? 43.489 13.006 67.489 1.000 14.340 198 LYS AAA O 1
ATOM 3422 N N . TRP A 1 228 ? 44.345 11.263 66.319 1.000 13.430 199 TRP AAA N 1
ATOM 3423 C CA . TRP A 1 228 ? 43.590 10.248 67.105 1.000 12.420 199 TRP AAA CA 1
ATOM 3424 C C . TRP A 1 228 ? 43.999 10.301 68.586 1.000 14.540 199 TRP AAA C 1
ATOM 3425 O O . TRP A 1 228 ? 43.128 10.181 69.466 1.000 14.220 199 TRP AAA O 1
ATOM 3446 N N . ARG A 1 229 ? 45.283 10.485 68.889 1.000 14.930 200 ARG AAA N 1
ATOM 3447 C CA A ARG A 1 229 ? 45.738 10.582 70.303 0.700 14.210 200 ARG AAA CA 1
ATOM 3448 C CA B ARG A 1 229 ? 45.741 10.583 70.302 0.300 15.370 200 ARG AAA CA 1
ATOM 3449 C C . ARG A 1 229 ? 45.122 11.828 70.945 1.000 14.720 200 ARG AAA C 1
ATOM 3450 O O . ARG A 1 229 ? 44.704 11.754 72.119 1.000 16.450 200 ARG AAA O 1
ATOM 3490 N N . SER A 1 230 ? 45.058 12.948 70.220 1.000 14.180 201 SER AAA N 1
ATOM 3491 C CA A SER A 1 230 ? 44.522 14.221 70.767 0.700 14.040 201 SER AAA CA 1
ATOM 3492 C CA B SER A 1 230 ? 44.524 14.221 70.772 0.300 15.410 201 SER AAA CA 1
ATOM 3493 C C . SER A 1 230 ? 43.006 14.113 71.000 1.000 13.910 201 SER AAA C 1
ATOM 3494 O O . SER A 1 230 ? 42.497 14.875 71.806 1.000 15.190 201 SER AAA O 1
ATOM 3508 N N . PHE A 1 231 ? 42.346 13.180 70.314 1.000 14.030 202 PHE AAA N 1
ATOM 3509 C CA . PHE A 1 231 ? 40.901 12.895 70.503 1.000 14.080 202 PHE AAA CA 1
ATOM 3510 C C . PHE A 1 231 ? 40.690 11.799 71.554 1.000 15.710 202 PHE AAA C 1
ATOM 3511 O O . PHE A 1 231 ? 39.527 11.429 71.790 1.000 16.840 202 PHE AAA O 1
ATOM 3528 N N . GLY A 1 232 ? 41.743 11.316 72.213 1.000 14.700 203 GLY AAA N 1
ATOM 3529 C CA . GLY A 1 232 ? 41.590 10.461 73.403 1.000 15.700 203 GLY AAA CA 1
ATOM 3530 C C . GLY A 1 232 ? 41.655 8.987 73.096 1.000 14.940 203 GLY AAA C 1
ATOM 3531 O O . GLY A 1 232 ? 41.319 8.185 74.002 1.000 16.410 203 GLY AAA O 1
ATOM 3535 N N . PHE A 1 233 ? 42.085 8.583 71.903 1.000 14.100 204 PHE AAA N 1
ATOM 3536 C CA . PHE A 1 233 ? 42.227 7.168 71.525 1.000 13.880 204 PHE AAA CA 1
ATOM 3537 C C . PHE A 1 233 ? 43.659 6.724 71.819 1.000 15.170 204 PHE AAA C 1
ATOM 3538 O O . PHE A 1 233 ? 44.623 7.458 71.493 1.000 17.430 204 PHE AAA O 1
ATOM 3555 N N . LYS A 1 234 ? 43.795 5.500 72.314 1.000 13.900 205 LYS AAA N 1
ATOM 3556 C CA . LYS A 1 234 ? 45.094 4.795 72.207 1.000 14.600 205 LYS AAA CA 1
ATOM 3557 C C . LYS A 1 234 ? 45.323 4.527 70.718 1.000 14.480 205 LYS AAA C 1
ATOM 3558 O O . LYS A 1 234 ? 44.373 4.123 70.040 1.000 14.160 205 LYS AAA O 1
ATOM 3577 N N . VAL A 1 235 ? 46.548 4.734 70.229 1.000 14.680 206 VAL AAA N 1
ATOM 3578 C CA . VAL A 1 235 ? 46.911 4.458 68.820 1.000 14.360 206 VAL AAA CA 1
ATOM 3579 C C . VAL A 1 235 ? 47.943 3.334 68.777 1.000 14.820 206 VAL AAA C 1
ATOM 3580 O O . VAL A 1 235 ? 48.977 3.451 69.473 1.000 16.440 206 VAL AAA O 1
ATOM 3593 N N . ILE A 1 236 ? 47.672 2.310 67.992 1.000 14.670 207 ILE AAA N 1
ATOM 3594 C CA . ILE A 1 236 ? 48.645 1.234 67.666 1.000 15.140 207 ILE AAA CA 1
ATOM 3595 C C . ILE A 1 236 ? 48.866 1.231 66.159 1.000 16.450 207 ILE AAA C 1
ATOM 3596 O O . ILE A 1 236 ? 47.879 1.136 65.416 1.000 17.170 207 ILE AAA O 1
ATOM 3612 N N . THR A 1 237 ? 50.117 1.288 65.709 1.000 17.910 208 THR AAA N 1
ATOM 3613 C CA A THR A 1 237 ? 50.454 1.243 64.269 0.600 17.760 208 THR AAA CA 1
ATOM 3614 C CA B THR A 1 237 ? 50.438 1.245 64.262 0.400 18.270 208 THR AAA CA 1
ATOM 3615 C C . THR A 1 237 ? 50.899 -0.173 63.909 1.000 19.760 208 THR AAA C 1
ATOM 3616 O O . THR A 1 237 ? 51.728 -0.731 64.633 1.000 21.950 208 THR AAA O 1
ATOM 3636 N N . VAL A 1 238 ? 50.357 -0.724 62.845 1.000 17.190 209 VAL AAA N 1
ATOM 3637 C CA . VAL A 1 238 ? 50.721 -2.080 62.356 1.000 16.700 209 VAL AAA CA 1
ATOM 3638 C C . VAL A 1 238 ? 50.887 -2.040 60.845 1.000 18.300 209 VAL AAA C 1
ATOM 3639 O O . VAL A 1 238 ? 50.365 -1.125 60.177 1.000 16.570 209 VAL AAA O 1
ATOM 3652 N N . ASP A 1 239 ? 51.592 -3.042 60.333 1.000 17.750 210 ASP AAA N 1
ATOM 3653 C CA . ASP A 1 239 ? 51.508 -3.460 58.920 1.000 17.360 210 ASP AAA CA 1
ATOM 3654 C C . ASP A 1 239 ? 50.189 -4.210 58.747 1.000 16.150 210 ASP AAA C 1
ATOM 3655 O O . ASP A 1 239 ? 50.028 -5.287 59.355 1.000 16.980 210 ASP AAA O 1
ATOM 3664 N N . GLY A 1 240 ? 49.246 -3.636 57.989 1.000 17.380 211 GLY AAA N 1
ATOM 3665 C CA . GLY A 1 240 ? 47.901 -4.208 57.781 1.000 16.300 211 GLY AAA CA 1
ATOM 3666 C C . GLY A 1 240 ? 47.889 -5.453 56.919 1.000 15.720 211 GLY AAA C 1
ATOM 3667 O O . GLY A 1 240 ? 46.810 -6.018 56.721 1.000 16.010 211 GLY AAA O 1
ATOM 3671 N N . HIS A 1 241 ? 49.061 -5.929 56.460 1.000 17.660 212 HIS AAA N 1
ATOM 3672 C CA . HIS A 1 241 ? 49.189 -7.218 55.734 1.000 17.000 212 HIS AAA CA 1
ATOM 3673 C C . HIS A 1 241 ? 50.002 -8.216 56.566 1.000 19.190 212 HIS AAA C 1
ATOM 3674 O O . HIS A 1 241 ? 50.331 -9.300 56.024 1.000 21.390 212 HIS AAA O 1
ATOM 3689 N N . ASN A 1 242 ? 50.253 -7.895 57.830 1.000 17.060 213 ASN AAA N 1
ATOM 3690 C CA . ASN A 1 242 ? 51.011 -8.760 58.770 1.000 17.650 213 ASN AAA CA 1
ATOM 3691 C C . ASN A 1 242 ? 50.024 -9.305 59.803 1.000 16.280 213 ASN AAA C 1
ATOM 3692 O O . ASN A 1 242 ? 49.663 -8.555 60.732 1.000 17.110 213 ASN AAA O 1
ATOM 3703 N N . ILE A 1 243 ? 49.587 -10.545 59.621 1.000 18.580 214 ILE AAA N 1
ATOM 3704 C CA . ILE A 1 243 ? 48.479 -11.120 60.435 1.000 18.910 214 ILE AAA CA 1
ATOM 3705 C C . ILE A 1 243 ? 48.880 -11.192 61.913 1.000 19.240 214 ILE AAA C 1
ATOM 3706 O O . ILE A 1 243 ? 48.122 -10.746 62.788 1.000 17.730 214 ILE AAA O 1
ATOM 3722 N N . PRO A 1 244 ? 50.095 -11.661 62.285 1.000 17.240 215 PRO AAA N 1
ATOM 3723 C CA . PRO A 1 244 ? 50.495 -11.627 63.690 1.000 19.950 215 PRO AAA CA 1
ATOM 3724 C C . PRO A 1 244 ? 50.463 -10.227 64.330 1.000 18.370 215 PRO AAA C 1
ATOM 3725 O O . PRO A 1 244 ? 50.069 -10.110 65.484 1.000 19.410 215 PRO AAA O 1
ATOM 3736 N N . GLU A 1 245 ? 50.874 -9.179 63.605 1.000 17.080 216 GLU AAA N 1
ATOM 3737 C CA . GLU A 1 245 ? 50.847 -7.798 64.139 1.000 17.150 216 GLU AAA CA 1
ATOM 3738 C C . GLU A 1 245 ? 49.391 -7.370 64.381 1.000 16.310 216 GLU AAA C 1
ATOM 3739 O O . GLU A 1 245 ? 49.139 -6.676 65.370 1.000 17.270 216 GLU AAA O 1
ATOM 3751 N N . ILE A 1 246 ? 48.484 -7.706 63.475 1.000 16.000 217 ILE AAA N 1
ATOM 3752 C CA . ILE A 1 246 ? 47.042 -7.344 63.640 1.000 16.440 217 ILE AAA CA 1
ATOM 3753 C C . ILE A 1 246 ? 46.498 -8.057 64.887 1.000 17.280 217 ILE AAA C 1
ATOM 3754 O O . ILE A 1 246 ? 45.843 -7.409 65.728 1.000 16.430 217 ILE AAA O 1
ATOM 3770 N N . ILE A 1 247 ? 46.773 -9.357 65.017 1.000 16.140 218 ILE AAA N 1
ATOM 3771 C CA . ILE A 1 247 ? 46.335 -10.155 66.201 1.000 16.920 218 ILE AAA CA 1
ATOM 3772 C C . ILE A 1 247 ? 46.860 -9.490 67.481 1.000 16.780 218 ILE AAA C 1
ATOM 3773 O O . ILE A 1 247 ? 46.086 -9.316 68.464 1.000 17.810 218 ILE AAA O 1
ATOM 3789 N N . ASN A 1 248 ? 48.149 -9.161 67.519 1.000 18.010 219 ASN AAA N 1
ATOM 3790 C CA . ASN A 1 248 ? 48.780 -8.581 68.726 1.000 16.400 219 ASN AAA CA 1
ATOM 3791 C C . ASN A 1 248 ? 48.147 -7.225 69.052 1.000 16.610 219 ASN AAA C 1
ATOM 3792 O O . ASN A 1 248 ? 47.984 -6.914 70.242 1.000 17.760 219 ASN AAA O 1
ATOM 3803 N N . ALA A 1 249 ? 47.839 -6.410 68.036 1.000 16.270 220 ALA AAA N 1
ATOM 3804 C CA . ALA A 1 249 ? 47.245 -5.073 68.240 1.000 15.040 220 ALA AAA CA 1
ATOM 3805 C C . ALA A 1 249 ? 45.831 -5.219 68.827 1.000 14.410 220 ALA AAA C 1
ATOM 3806 O O . ALA A 1 249 ? 45.485 -4.434 69.731 1.000 15.420 220 ALA AAA O 1
ATOM 3813 N N . ILE A 1 250 ? 45.064 -6.191 68.354 1.000 15.950 221 ILE AAA N 1
ATOM 3814 C CA . ILE A 1 250 ? 43.688 -6.431 68.888 1.000 15.280 221 ILE AAA CA 1
ATOM 3815 C C . ILE A 1 250 ? 43.806 -6.853 70.360 1.000 17.200 221 ILE AAA C 1
ATOM 3816 O O . ILE A 1 250 ? 43.035 -6.345 71.205 1.000 16.820 221 ILE AAA O 1
ATOM 3832 N N . ASP A 1 251 ? 44.792 -7.676 70.722 1.000 16.840 222 ASP AAA N 1
ATOM 3833 C CA A ASP A 1 251 ? 44.971 -8.092 72.140 0.600 19.800 222 ASP AAA CA 1
ATOM 3834 C CA B ASP A 1 251 ? 44.950 -8.083 72.142 0.400 19.240 222 ASP AAA CA 1
ATOM 3835 C C . ASP A 1 251 ? 45.308 -6.856 72.989 1.000 17.460 222 ASP AAA C 1
ATOM 3836 O O . ASP A 1 251 ? 44.779 -6.730 74.120 1.000 18.530 222 ASP AAA O 1
ATOM 3852 N N . ALA A 1 252 ? 46.183 -5.978 72.502 1.000 16.280 223 ALA AAA N 1
ATOM 3853 C CA . ALA A 1 252 ? 46.578 -4.771 73.253 1.000 15.470 223 ALA AAA CA 1
ATOM 3854 C C . ALA A 1 252 ? 45.370 -3.830 73.425 1.000 16.450 223 ALA AAA C 1
ATOM 3855 O O . ALA A 1 252 ? 45.219 -3.197 74.479 1.000 18.490 223 ALA AAA O 1
ATOM 3862 N N . ALA A 1 253 ? 44.536 -3.696 72.396 1.000 16.900 224 ALA AAA N 1
ATOM 3863 C CA . ALA A 1 253 ? 43.291 -2.896 72.478 1.000 16.270 224 ALA AAA CA 1
ATOM 3864 C C . ALA A 1 253 ? 42.404 -3.449 73.600 1.000 15.040 224 ALA AAA C 1
ATOM 3865 O O . ALA A 1 253 ? 41.852 -2.640 74.393 1.000 16.560 224 ALA AAA O 1
ATOM 3872 N N . ARG A 1 254 ? 42.225 -4.764 73.653 1.000 16.790 225 ARG AAA N 1
ATOM 3873 C CA . ARG A 1 254 ? 41.353 -5.398 74.676 1.000 16.630 225 ARG AAA CA 1
ATOM 3874 C C . ARG A 1 254 ? 41.845 -5.040 76.078 1.000 17.890 225 ARG AAA C 1
ATOM 3875 O O . ARG A 1 254 ? 41.016 -4.889 76.990 1.000 19.870 225 ARG AAA O 1
ATOM 3896 N N . LEU A 1 255 ? 43.151 -4.980 76.287 1.000 16.550 226 LEU AAA N 1
ATOM 3897 C CA . LEU A 1 255 ? 43.742 -4.740 77.627 1.000 17.230 226 LEU AAA CA 1
ATOM 3898 C C . LEU A 1 255 ? 43.730 -3.253 77.991 1.000 15.990 226 LEU AAA C 1
ATOM 3899 O O . LEU A 1 255 ? 43.940 -2.921 79.154 1.000 17.680 226 LEU AAA O 1
ATOM 3915 N N . HIS A 1 256 ? 43.480 -2.348 77.039 1.000 16.100 227 HIS AAA N 1
ATOM 3916 C CA . HIS A 1 256 ? 43.442 -0.892 77.306 1.000 14.870 227 HIS AAA CA 1
ATOM 3917 C C . HIS A 1 256 ? 42.027 -0.507 77.772 1.000 13.970 227 HIS AAA C 1
ATOM 3918 O O . HIS A 1 256 ? 41.088 -0.527 76.942 1.000 15.770 227 HIS AAA O 1
ATOM 3933 N N . LEU A 1 257 ? 41.889 -0.116 79.032 1.000 13.650 228 LEU AAA N 1
ATOM 3934 C CA . LEU A 1 257 ? 40.548 0.074 79.648 1.000 13.530 228 LEU AAA CA 1
ATOM 3935 C C . LEU A 1 257 ? 40.142 1.543 79.748 1.000 13.980 228 LEU AAA C 1
ATOM 3936 O O . LEU A 1 257 ? 38.963 1.776 80.081 1.000 15.800 228 LEU AAA O 1
ATOM 3952 N N . GLU A 1 258 ? 41.046 2.514 79.567 1.000 14.740 229 GLU AAA N 1
ATOM 3953 C CA . GLU A 1 258 ? 40.710 3.948 79.789 1.000 15.570 229 GLU AAA CA 1
ATOM 3954 C C . GLU A 1 258 ? 39.726 4.455 78.726 1.000 15.760 229 GLU AAA C 1
ATOM 3955 O O . GLU A 1 258 ? 39.024 5.440 78.977 1.000 17.230 229 GLU AAA O 1
ATOM 3967 N N . GLY A 1 259 ? 39.716 3.830 77.565 1.000 14.450 230 GLY AAA N 1
ATOM 3968 C CA . GLY A 1 259 ? 38.858 4.283 76.465 1.000 14.610 230 GLY AAA CA 1
ATOM 3969 C C . GLY A 1 259 ? 39.153 3.491 75.216 1.000 14.320 230 GLY AAA C 1
ATOM 3970 O O . GLY A 1 259 ? 39.764 2.430 75.248 1.000 13.880 230 GLY AAA O 1
ATOM 3974 N N . PRO A 1 260 ? 38.678 3.977 74.052 1.000 13.650 231 PRO AAA N 1
ATOM 3975 C CA . PRO A 1 260 ? 38.833 3.246 72.803 1.000 12.830 231 PRO AAA CA 1
ATOM 3976 C C . PRO A 1 260 ? 40.276 3.262 72.269 1.000 13.220 231 PRO AAA C 1
ATOM 3977 O O . PRO A 1 260 ? 41.101 4.087 72.678 1.000 14.170 231 PRO AAA O 1
ATOM 3988 N N . THR A 1 261 ? 40.521 2.340 71.353 1.000 13.940 232 THR AAA N 1
ATOM 3989 C CA . THR A 1 261 ? 41.804 2.193 70.630 1.000 14.300 232 THR AAA CA 1
ATOM 3990 C C . THR A 1 261 ? 41.512 2.291 69.132 1.000 13.940 232 THR AAA C 1
ATOM 3991 O O . THR A 1 261 ? 40.481 1.771 68.683 1.000 13.940 232 THR AAA O 1
ATOM 4002 N N . ILE A 1 262 ? 42.414 2.918 68.379 1.000 13.600 233 ILE AAA N 1
ATOM 4003 C CA . ILE A 1 262 ? 42.438 2.771 66.904 1.000 13.960 233 ILE AAA CA 1
ATOM 4004 C C . ILE A 1 262 ? 43.739 2.078 66.498 1.000 12.380 233 ILE AAA C 1
ATOM 4005 O O . ILE A 1 262 ? 44.814 2.475 66.967 1.000 14.070 233 ILE AAA O 1
ATOM 4021 N N . ILE A 1 263 ? 43.580 1.069 65.659 1.000 12.770 234 ILE AAA N 1
ATOM 4022 C CA . ILE A 1 263 ? 44.697 0.336 65.004 1.000 14.310 234 ILE AAA CA 1
ATOM 4023 C C . ILE A 1 263 ? 44.878 0.984 63.632 1.000 14.330 234 ILE AAA C 1
ATOM 4024 O O . ILE A 1 263 ? 44.003 0.825 62.777 1.000 13.750 234 ILE AAA O 1
ATOM 4040 N N . ILE A 1 264 ? 45.986 1.704 63.453 1.000 14.270 235 ILE AAA N 1
ATOM 4041 C CA . ILE A 1 264 ? 46.317 2.347 62.154 1.000 14.970 235 ILE AAA CA 1
ATOM 4042 C C . ILE A 1 264 ? 47.093 1.319 61.341 1.000 15.710 235 ILE AAA C 1
ATOM 4043 O O . ILE A 1 264 ? 48.258 1.047 61.687 1.000 16.540 235 ILE AAA O 1
ATOM 4059 N N . ALA A 1 265 ? 46.440 0.731 60.350 1.000 14.040 236 ALA AAA N 1
ATOM 4060 C CA . ALA A 1 265 ? 46.939 -0.433 59.599 1.000 14.500 236 ALA AAA CA 1
ATOM 4061 C C . ALA A 1 265 ? 47.445 0.060 58.245 1.000 14.700 236 ALA AAA C 1
ATOM 4062 O O . ALA A 1 265 ? 46.642 0.335 57.347 1.000 14.770 236 ALA AAA O 1
ATOM 4069 N N . LYS A 1 266 ? 48.776 0.163 58.106 1.000 15.000 237 LYS AAA N 1
ATOM 4070 C CA . LYS A 1 266 ? 49.394 0.586 56.829 1.000 16.290 237 LYS AAA CA 1
ATOM 4071 C C . LYS A 1 266 ? 49.189 -0.516 55.788 1.000 16.690 237 LYS AAA C 1
ATOM 4072 O O . LYS A 1 266 ? 49.613 -1.669 56.024 1.000 16.460 237 LYS AAA O 1
ATOM 4091 N N . THR A 1 267 ? 48.525 -0.193 54.683 1.000 15.290 238 THR AAA N 1
ATOM 4092 C CA . THR A 1 267 ? 48.084 -1.163 53.673 1.000 15.200 238 THR AAA CA 1
ATOM 4093 C C . THR A 1 267 ? 48.445 -0.659 52.278 1.000 14.870 238 THR AAA C 1
ATOM 4094 O O . THR A 1 267 ? 48.771 0.546 52.106 1.000 15.770 238 THR AAA O 1
ATOM 4105 N N . VAL A 1 268 ? 48.354 -1.577 51.336 1.000 15.360 239 VAL AAA N 1
ATOM 4106 C CA . VAL A 1 268 ? 48.538 -1.320 49.889 1.000 15.410 239 VAL AAA CA 1
ATOM 4107 C C . VAL A 1 268 ? 47.158 -1.404 49.249 1.000 14.550 239 VAL AAA C 1
ATOM 4108 O O . VAL A 1 268 ? 46.528 -2.482 49.305 1.000 15.900 239 VAL AAA O 1
ATOM 4121 N N . LYS A 1 269 ? 46.680 -0.311 48.658 1.000 15.860 240 LYS AAA N 1
ATOM 4122 C CA . LYS A 1 269 ? 45.391 -0.369 47.932 1.000 16.790 240 LYS AAA CA 1
ATOM 4123 C C . LYS A 1 269 ? 45.566 -1.364 46.785 1.000 16.620 240 LYS AAA C 1
ATOM 4124 O O . LYS A 1 269 ? 46.600 -1.284 46.090 1.000 17.050 240 LYS AAA O 1
ATOM 4143 N N . GLY A 1 270 ? 44.647 -2.298 46.601 1.000 15.870 241 GLY AAA N 1
ATOM 4144 C CA . GLY A 1 270 ? 44.759 -3.324 45.555 1.000 16.220 241 GLY AAA CA 1
ATOM 4145 C C . GLY A 1 270 ? 45.715 -4.447 45.932 1.000 16.820 241 GLY AAA C 1
ATOM 4146 O O . GLY A 1 270 ? 46.059 -5.233 45.018 1.000 16.830 241 GLY AAA O 1
ATOM 4150 N N . LYS A 1 271 ? 46.125 -4.561 47.194 1.000 16.200 242 LYS AAA N 1
ATOM 4151 C CA . LYS A 1 271 ? 47.071 -5.605 47.665 1.000 17.640 242 LYS AAA CA 1
ATOM 4152 C C . LYS A 1 271 ? 46.714 -6.979 47.093 1.000 18.280 242 LYS AAA C 1
ATOM 4153 O O . LYS A 1 271 ? 45.563 -7.445 47.251 1.000 18.260 242 LYS AAA O 1
ATOM 4172 N N . GLY A 1 272 ? 47.707 -7.642 46.481 1.000 19.500 243 GLY AAA N 1
ATOM 4173 C CA . GLY A 1 272 ? 47.579 -9.025 45.999 1.000 19.910 243 GLY AAA CA 1
ATOM 4174 C C . GLY A 1 272 ? 47.468 -9.116 44.490 1.000 23.430 243 GLY AAA C 1
ATOM 4175 O O . GLY A 1 272 ? 47.654 -10.227 43.954 1.000 24.760 243 GLY AAA O 1
ATOM 4179 N N . VAL A 1 273 ? 47.144 -8.013 43.809 1.000 19.300 244 VAL AAA N 1
ATOM 4180 C CA . VAL A 1 273 ? 46.994 -7.970 42.326 1.000 19.530 244 VAL AAA CA 1
ATOM 4181 C C . VAL A 1 273 ? 47.989 -6.940 41.787 1.000 24.810 244 VAL AAA C 1
ATOM 4182 O O . VAL A 1 273 ? 47.800 -5.737 42.040 1.000 20.980 244 VAL AAA O 1
ATOM 4195 N N . SER A 1 274 ? 49.034 -7.401 41.083 1.000 25.340 245 SER AAA N 1
ATOM 4196 C CA . SER A 1 274 ? 50.205 -6.572 40.686 1.000 24.530 245 SER AAA CA 1
ATOM 4197 C C . SER A 1 274 ? 49.745 -5.251 40.049 1.000 22.810 245 SER AAA C 1
ATOM 4198 O O . SER A 1 274 ? 50.229 -4.194 40.479 1.000 23.940 245 SER AAA O 1
ATOM 4206 N N . PHE A 1 275 ? 48.826 -5.307 39.087 1.000 22.890 246 PHE AAA N 1
ATOM 4207 C CA . PHE A 1 275 ? 48.450 -4.133 38.254 1.000 24.020 246 PHE AAA CA 1
ATOM 4208 C C . PHE A 1 275 ? 47.466 -3.220 39.002 1.000 22.510 246 PHE AAA C 1
ATOM 4209 O O . PHE A 1 275 ? 47.182 -2.124 38.493 1.000 21.550 246 PHE AAA O 1
ATOM 4226 N N . MET A 1 276 ? 46.972 -3.631 40.177 1.000 21.150 247 MET AAA N 1
ATOM 4227 C CA . MET A 1 276 ? 46.079 -2.773 40.998 1.000 20.170 247 MET AAA CA 1
ATOM 4228 C C . MET A 1 276 ? 46.857 -2.119 42.142 1.000 19.510 247 MET AAA C 1
ATOM 4229 O O . MET A 1 276 ? 46.346 -1.124 42.698 1.000 19.340 247 MET AAA O 1
ATOM 4243 N N . GLU A 1 277 ? 48.012 -2.649 42.548 1.000 17.730 248 GLU AAA N 1
ATOM 4244 C CA . GLU A 1 277 ? 48.685 -2.209 43.800 1.000 19.110 248 GLU AAA CA 1
ATOM 4245 C C . GLU A 1 277 ? 49.084 -0.730 43.732 1.000 19.990 248 GLU AAA C 1
ATOM 4246 O O . GLU A 1 277 ? 49.752 -0.299 42.768 1.000 20.650 248 GLU AAA O 1
ATOM 4258 N N . ASN A 1 278 ? 48.660 0.049 44.731 1.000 17.540 249 ASN AAA N 1
ATOM 4259 C CA A ASN A 1 278 ? 49.010 1.486 44.875 0.700 17.120 249 ASN AAA CA 1
ATOM 4260 C CA B ASN A 1 278 ? 49.009 1.488 44.880 0.300 19.420 249 ASN AAA CA 1
ATOM 4261 C C . ASN A 1 278 ? 48.493 2.314 43.690 1.000 18.640 249 ASN AAA C 1
ATOM 4262 O O . ASN A 1 278 ? 49.082 3.389 43.433 1.000 20.930 249 ASN AAA O 1
ATOM 4282 N N . ARG A 1 279 ? 47.423 1.875 43.024 1.000 18.890 250 ARG AAA N 1
ATOM 4283 C CA A ARG A 1 279 ? 46.864 2.578 41.842 0.600 18.410 250 ARG AAA CA 1
ATOM 4284 C CA B ARG A 1 279 ? 46.862 2.575 41.837 0.400 19.720 250 ARG AAA CA 1
ATOM 4285 C C . ARG A 1 279 ? 45.568 3.303 42.217 1.000 19.980 250 ARG AAA C 1
ATOM 4286 O O . ARG A 1 279 ? 44.576 2.616 42.562 1.000 21.730 250 ARG AAA O 1
ATOM 4326 N N . VAL A 1 280 ? 45.565 4.627 42.095 1.000 20.020 251 VAL AAA N 1
ATOM 4327 C CA . VAL A 1 280 ? 44.368 5.468 42.409 1.000 20.240 251 VAL AAA CA 1
ATOM 4328 C C . VAL A 1 280 ? 43.181 4.974 41.574 1.000 20.470 251 VAL AAA C 1
ATOM 4329 O O . VAL A 1 280 ? 42.033 4.970 42.086 1.000 20.290 251 VAL AAA O 1
ATOM 4342 N N . GLU A 1 281 ? 43.416 4.587 40.313 1.000 22.010 252 GLU AAA N 1
ATOM 4343 C CA . GLU A 1 281 ? 42.352 4.319 39.317 1.000 20.660 252 GLU AAA CA 1
ATOM 4344 C C . GLU A 1 281 ? 41.642 2.981 39.577 1.000 22.040 252 GLU AAA C 1
ATOM 4345 O O . GLU A 1 281 ? 40.628 2.731 38.887 1.000 25.950 252 GLU AAA O 1
ATOM 4357 N N . TRP A 1 282 ? 42.104 2.156 40.529 1.000 19.830 253 TRP AAA N 1
ATOM 4358 C CA . TRP A 1 282 ? 41.425 0.873 40.841 1.000 21.030 253 TRP AAA CA 1
ATOM 4359 C C . TRP A 1 282 ? 40.568 1.033 42.104 1.000 18.800 253 TRP AAA C 1
ATOM 4360 O O . TRP A 1 282 ? 40.076 0.020 42.634 1.000 21.020 253 TRP AAA O 1
ATOM 4381 N N . HIS A 1 283 ? 40.274 2.275 42.496 1.000 18.780 254 HIS AAA N 1
ATOM 4382 C CA . HIS A 1 283 ? 39.318 2.551 43.596 1.000 18.520 254 HIS AAA CA 1
ATOM 4383 C C . HIS A 1 283 ? 37.947 1.938 43.292 1.000 18.420 254 HIS AAA C 1
ATOM 4384 O O . HIS A 1 283 ? 37.381 1.254 44.185 1.000 18.190 254 HIS AAA O 1
ATOM 4399 N N . GLY A 1 284 ? 37.393 2.223 42.113 1.000 19.030 255 GLY AAA N 1
ATOM 4400 C CA . GLY A 1 284 ? 35.956 2.018 41.841 1.000 17.710 255 GLY AAA CA 1
ATOM 4401 C C . GLY A 1 284 ? 35.694 1.543 40.430 1.000 20.970 255 GLY AAA C 1
ATOM 4402 O O . GLY A 1 284 ? 34.591 1.802 39.942 1.000 22.590 255 GLY AAA O 1
ATOM 4406 N N . SER A 1 285 ? 36.660 0.867 39.805 1.000 21.750 256 SER AAA N 1
ATOM 4407 C CA . SER A 1 285 ? 36.563 0.342 38.418 1.000 21.300 256 SER AAA CA 1
ATOM 4408 C C . SER A 1 285 ? 36.573 -1.182 38.444 1.000 20.370 256 SER AAA C 1
ATOM 4409 O O . SER A 1 285 ? 37.352 -1.755 39.223 1.000 21.490 256 SER AAA O 1
ATOM 4417 N N . ALA A 1 286 ? 35.707 -1.807 37.647 1.000 22.390 257 ALA AAA N 1
ATOM 4418 C CA . ALA A 1 286 ? 35.573 -3.278 37.584 1.000 21.190 257 ALA AAA CA 1
ATOM 4419 C C . ALA A 1 286 ? 36.565 -3.819 36.560 1.000 20.450 257 ALA AAA C 1
ATOM 4420 O O . ALA A 1 286 ? 36.712 -3.256 35.477 1.000 22.930 257 ALA AAA O 1
ATOM 4427 N N . PRO A 1 287 ? 37.308 -4.892 36.883 1.000 19.430 258 PRO AAA N 1
ATOM 4428 C CA . PRO A 1 287 ? 38.196 -5.518 35.902 1.000 21.040 258 PRO AAA CA 1
ATOM 4429 C C . PRO A 1 287 ? 37.404 -6.204 34.782 1.000 23.440 258 PRO AAA C 1
ATOM 4430 O O . PRO A 1 287 ? 36.369 -6.786 35.047 1.000 22.760 258 PRO AAA O 1
ATOM 4441 N N . LYS A 1 288 ? 37.919 -6.108 33.553 1.000 23.380 259 LYS AAA N 1
ATOM 4442 C CA A LYS A 1 288 ? 37.387 -6.829 32.369 0.500 25.650 259 LYS AAA CA 1
ATOM 4443 C CA B LYS A 1 288 ? 37.390 -6.829 32.369 0.500 25.210 259 LYS AAA CA 1
ATOM 4444 C C . LYS A 1 288 ? 37.779 -8.300 32.490 1.000 23.580 259 LYS AAA C 1
ATOM 4445 O O . LYS A 1 288 ? 38.644 -8.653 33.292 1.000 22.700 259 LYS AAA O 1
ATOM 4481 N N . PRO A 1 289 ? 37.143 -9.219 31.726 1.000 21.720 260 PRO AAA N 1
ATOM 4482 C CA . PRO A 1 289 ? 37.439 -10.649 31.877 1.000 23.260 260 PRO AAA CA 1
ATOM 4483 C C . PRO A 1 289 ? 38.927 -11.028 31.800 1.000 21.740 260 PRO AAA C 1
ATOM 4484 O O . PRO A 1 289 ? 39.343 -11.869 32.592 1.000 23.570 260 PRO AAA O 1
ATOM 4495 N N . GLU A 1 290 ? 39.703 -10.403 30.901 1.000 25.650 261 GLU AAA N 1
ATOM 4496 C CA A GLU A 1 290 ? 41.159 -10.692 30.763 0.600 26.090 261 GLU AAA CA 1
ATOM 4497 C CA B GLU A 1 290 ? 41.162 -10.676 30.756 0.400 26.270 261 GLU AAA CA 1
ATOM 4498 C C . GLU A 1 290 ? 41.878 -10.276 32.052 1.000 24.650 261 GLU AAA C 1
ATOM 4499 O O . GLU A 1 290 ? 42.798 -10.990 32.463 1.000 26.030 261 GLU AAA O 1
ATOM 4521 N N . GLN A 1 291 ? 41.459 -9.163 32.666 1.000 24.220 262 GLN AAA N 1
ATOM 4522 C CA . GLN A 1 291 ? 42.064 -8.668 33.933 1.000 24.030 262 GLN AAA CA 1
ATOM 4523 C C . GLN A 1 291 ? 41.642 -9.564 35.109 1.000 20.630 262 GLN AAA C 1
ATOM 4524 O O . GLN A 1 291 ? 42.488 -9.806 35.990 1.000 21.580 262 GLN AAA O 1
ATOM 4538 N N . VAL A 1 292 ? 40.405 -10.059 35.131 1.000 21.030 263 VAL AAA N 1
ATOM 4539 C CA . VAL A 1 292 ? 39.974 -11.035 36.176 1.000 20.930 263 VAL AAA CA 1
ATOM 4540 C C . VAL A 1 292 ? 40.863 -12.282 36.051 1.000 19.860 263 VAL AAA C 1
ATOM 4541 O O . VAL A 1 292 ? 41.377 -12.754 37.072 1.000 21.150 263 VAL AAA O 1
ATOM 4554 N N . ALA A 1 293 ? 41.074 -12.792 34.832 1.000 21.400 264 ALA AAA N 1
ATOM 4555 C CA . ALA A 1 293 ? 41.880 -14.019 34.614 1.000 23.620 264 ALA AAA CA 1
ATOM 4556 C C . ALA A 1 293 ? 43.317 -13.806 35.110 1.000 21.420 264 ALA AAA C 1
ATOM 4557 O O . ALA A 1 293 ? 43.863 -14.688 35.799 1.000 23.790 264 ALA AAA O 1
ATOM 4564 N N . GLU A 1 294 ? 43.914 -12.663 34.779 1.000 23.120 265 GLU AAA N 1
ATOM 4565 C CA . GLU A 1 294 ? 45.292 -12.309 35.196 1.000 22.470 265 GLU AAA CA 1
ATOM 4566 C C . GLU A 1 294 ? 45.358 -12.237 36.730 1.000 21.650 265 GLU AAA C 1
ATOM 4567 O O . GLU A 1 294 ? 46.287 -12.804 37.332 1.000 23.000 265 GLU AAA O 1
ATOM 4579 N N . ALA A 1 295 ? 44.398 -11.544 37.356 1.000 23.310 266 ALA AAA N 1
ATOM 4580 C CA . ALA A 1 295 ? 44.390 -11.334 38.820 1.000 21.290 266 ALA AAA CA 1
ATOM 4581 C C . ALA A 1 295 ? 44.221 -12.681 39.537 1.000 20.120 266 ALA AAA C 1
ATOM 4582 O O . ALA A 1 295 ? 44.954 -12.926 40.516 1.000 22.790 266 ALA AAA O 1
ATOM 4589 N N . LEU A 1 296 ? 43.297 -13.529 39.072 1.000 19.330 267 LEU AAA N 1
ATOM 4590 C CA . LEU A 1 296 ? 43.059 -14.863 39.680 1.000 21.480 267 LEU AAA CA 1
ATOM 4591 C C . LEU A 1 296 ? 44.302 -15.739 39.517 1.000 22.120 267 LEU AAA C 1
ATOM 4592 O O . LEU A 1 296 ? 44.625 -16.454 40.486 1.000 25.410 267 LEU AAA O 1
ATOM 4608 N N . SER A 1 297 ? 44.996 -15.669 38.373 1.000 25.180 268 SER AAA N 1
ATOM 4609 C CA A SER A 1 297 ? 46.244 -16.449 38.153 0.600 25.180 268 SER AAA CA 1
ATOM 4610 C CA B SER A 1 297 ? 46.246 -16.446 38.149 0.400 25.160 268 SER AAA CA 1
ATOM 4611 C C . SER A 1 297 ? 47.289 -16.052 39.200 1.000 24.220 268 SER AAA C 1
ATOM 4612 O O . SER A 1 297 ? 47.885 -16.951 39.805 1.000 26.090 268 SER AAA O 1
ATOM 4626 N N . GLU A 1 298 ? 47.489 -14.749 39.419 1.000 22.280 269 GLU AAA N 1
ATOM 4627 C CA . GLU A 1 298 ? 48.451 -14.258 40.435 1.000 24.190 269 GLU AAA CA 1
ATOM 4628 C C . GLU A 1 298 ? 48.052 -14.781 41.820 1.000 22.670 269 GLU AAA C 1
ATOM 4629 O O . GLU A 1 298 ? 48.930 -15.269 42.562 1.000 23.010 269 GLU AAA O 1
ATOM 4641 N N . LEU A 1 299 ? 46.770 -14.648 42.175 1.000 22.600 270 LEU AAA N 1
ATOM 4642 C CA . LEU A 1 299 ? 46.282 -15.062 43.516 1.000 23.450 270 LEU AAA CA 1
ATOM 4643 C C . LEU A 1 299 ? 46.390 -16.583 43.662 1.000 21.100 270 LEU AAA C 1
ATOM 4644 O O . LEU A 1 299 ? 46.719 -17.039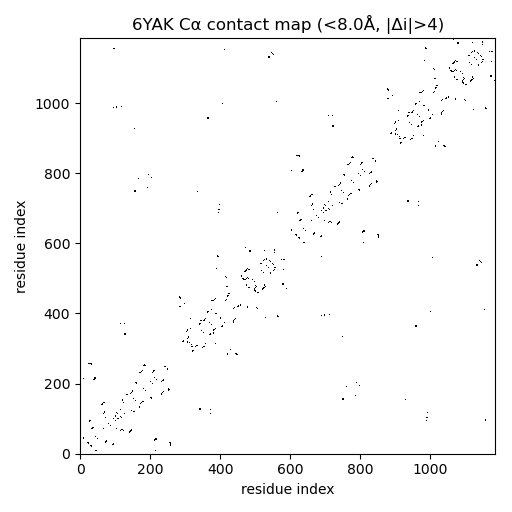 44.779 1.000 22.110 270 LEU AAA O 1
ATOM 4660 N N . GLN A 1 300 ? 46.141 -17.342 42.594 1.000 23.830 271 GLN AAA N 1
ATOM 4661 C CA . GLN A 1 300 ? 46.201 -18.833 42.658 1.000 27.270 271 GLN AAA CA 1
ATOM 4662 C C . GLN A 1 300 ? 47.664 -19.260 42.793 1.000 28.990 271 GLN AAA C 1
ATOM 4663 O O . GLN A 1 300 ? 47.907 -20.202 43.557 1.000 31.620 271 GLN AAA O 1
ATOM 4677 N N . VAL A 1 301 ? 48.598 -18.577 42.122 1.000 28.690 272 VAL AAA N 1
ATOM 4678 C CA . VAL A 1 301 ? 50.065 -18.833 42.270 1.000 29.820 272 VAL AAA CA 1
ATOM 4679 C C . VAL A 1 301 ? 50.452 -18.546 43.722 1.000 31.650 272 VAL AAA C 1
ATOM 4680 O O . VAL A 1 301 ? 51.165 -19.372 44.320 1.000 34.760 272 VAL AAA O 1
ATOM 4693 N N . GLY A 1 302 ? 49.962 -17.435 44.285 1.000 29.760 273 GLY AAA N 1
ATOM 4694 C CA . GLY A 1 302 ? 50.150 -17.109 45.711 1.000 29.500 273 GLY AAA CA 1
ATOM 4695 C C . GLY A 1 302 ? 49.602 -18.203 46.619 1.000 25.410 273 GLY AAA C 1
ATOM 4696 O O . GLY A 1 302 ? 50.290 -18.551 47.600 1.000 33.420 273 GLY AAA O 1
ATOM 4700 N N . ARG A 1 303 ? 48.427 -18.736 46.303 1.000 25.850 274 ARG AAA N 1
ATOM 4701 C CA . ARG A 1 303 ? 47.731 -19.761 47.125 1.000 27.420 274 ARG AAA CA 1
ATOM 4702 C C . ARG A 1 303 ? 48.519 -21.081 47.071 1.000 38.290 274 ARG AAA C 1
ATOM 4703 O O . ARG A 1 303 ? 48.665 -21.716 48.124 1.000 36.340 274 ARG AAA O 1
ATOM 4724 N N . GLU A 1 304 ? 48.979 -21.495 45.885 1.000 35.720 275 GLU AAA N 1
ATOM 4725 C CA . GLU A 1 304 ? 49.723 -22.775 45.698 1.000 37.300 275 GLU AAA CA 1
ATOM 4726 C C . GLU A 1 304 ? 51.003 -22.721 46.534 1.000 34.110 275 GLU AAA C 1
ATOM 4727 O O . GLU A 1 304 ? 51.381 -23.765 47.104 1.000 43.220 275 GLU AAA O 1
ATOM 4739 N N . LYS A 1 305 ? 51.630 -21.546 46.625 1.000 31.090 276 LYS AAA N 1
ATOM 4740 C CA . LYS A 1 305 ? 52.861 -21.305 47.419 1.000 39.100 276 LYS AAA CA 1
ATOM 4741 C C . LYS A 1 305 ? 52.560 -21.461 48.917 1.000 54.290 276 LYS AAA C 1
ATOM 4742 O O . LYS A 1 305 ? 53.465 -21.899 49.661 1.000 48.660 276 LYS AAA O 1
ATOM 4761 N N . LEU A 1 306 ? 51.349 -21.105 49.357 1.000 42.760 277 LEU AAA N 1
ATOM 4762 C CA . LEU A 1 306 ? 50.926 -21.289 50.772 1.000 38.990 277 LEU AAA CA 1
ATOM 4763 C C . LEU A 1 306 ? 50.730 -22.785 51.051 1.000 36.190 277 LEU AAA C 1
ATOM 4764 O O . LEU A 1 306 ? 51.107 -23.219 52.145 1.000 41.840 277 LEU AAA O 1
ATOM 4780 N N . TRP A 1 307 ? 50.175 -23.546 50.102 1.000 38.020 278 TRP AAA N 1
ATOM 4781 C CA . TRP A 1 307 ? 49.977 -25.018 50.233 1.000 44.230 278 TRP AAA CA 1
ATOM 4782 C C . TRP A 1 307 ? 51.340 -25.727 50.307 1.000 50.250 278 TRP AAA C 1
ATOM 4783 O O . TRP A 1 307 ? 51.370 -26.890 50.774 1.000 58.130 278 TRP AAA O 1
ATOM 4804 N N . GLU A 1 308 ? 52.420 -25.058 49.877 1.000 51.980 279 GLU AAA N 1
ATOM 4805 C CA . GLU A 1 308 ? 53.825 -25.550 49.970 1.000 65.630 279 GLU AAA CA 1
ATOM 4806 C C . GLU A 1 308 ? 54.340 -25.436 51.414 1.000 68.160 279 GLU AAA C 1
ATOM 4807 O O . GLU A 1 308 ? 55.243 -26.217 51.764 1.000 52.590 279 GLU AAA O 1
ATOM 4819 N N . GLU A 1 309 ? 53.812 -24.497 52.210 1.000 64.480 280 GLU AAA N 1
ATOM 4820 C CA . GLU A 1 309 ? 54.100 -24.380 53.669 1.000 74.940 280 GLU AAA CA 1
ATOM 4821 C C . GLU A 1 309 ? 53.252 -25.402 54.441 1.000 84.830 280 GLU AAA C 1
ATOM 4822 O O . GLU A 1 309 ? 53.615 -25.830 55.539 1.000 69.900 280 GLU AAA O 1
ATOM 4835 N N . GLY B 2 31 ? -4.869 29.531 78.562 1.000 73.090 2 GLY BBB N 1
ATOM 4836 C CA . GLY B 2 31 ? -3.443 29.269 78.229 1.000 69.590 2 GLY BBB CA 1
ATOM 4837 C C . GLY B 2 31 ? -2.949 27.964 78.836 1.000 66.100 2 GLY BBB C 1
ATOM 4838 O O . GLY B 2 31 ? -3.146 27.766 80.049 1.000 69.740 2 GLY BBB O 1
ATOM 4842 N N . GLY B 2 32 ? -2.331 27.108 78.014 1.000 52.700 3 GLY BBB N 1
ATOM 4843 C CA . GLY B 2 32 ? -1.776 25.799 78.412 1.000 35.120 3 GLY BBB CA 1
ATOM 4844 C C . GLY B 2 32 ? -0.254 25.820 78.445 1.000 24.730 3 GLY BBB C 1
ATOM 4845 O O . GLY B 2 32 ? 0.357 26.853 78.126 1.000 27.780 3 GLY BBB O 1
ATOM 4849 N N . ILE B 2 33 ? 0.366 24.723 78.860 1.000 31.920 4 ILE BBB N 1
ATOM 4850 C CA . ILE B 2 33 ? 1.849 24.650 78.870 1.000 27.780 4 ILE BBB CA 1
ATOM 4851 C C . ILE B 2 33 ? 2.323 24.492 77.418 1.000 24.150 4 ILE BBB C 1
ATOM 4852 O O . ILE B 2 33 ? 1.501 24.173 76.509 1.000 24.300 4 ILE BBB O 1
ATOM 4868 N N . ALA B 2 34 ? 3.595 24.771 77.199 1.000 21.000 5 ALA BBB N 1
ATOM 4869 C CA . ALA B 2 34 ? 4.271 24.605 75.902 1.000 19.120 5 ALA BBB CA 1
ATOM 4870 C C . ALA B 2 34 ? 4.292 23.116 75.544 1.000 17.180 5 ALA BBB C 1
ATOM 4871 O O . ALA B 2 34 ? 4.351 22.258 76.440 1.000 17.020 5 ALA BBB O 1
ATOM 4878 N N . THR B 2 35 ? 4.293 22.786 74.261 1.000 16.070 6 THR BBB N 1
ATOM 4879 C CA . THR B 2 35 ? 4.425 21.376 73.837 1.000 14.970 6 THR BBB CA 1
ATOM 4880 C C . THR B 2 35 ? 5.784 20.835 74.308 1.000 14.200 6 THR BBB C 1
ATOM 4881 O O . THR B 2 35 ? 5.825 19.653 74.659 1.000 13.880 6 THR BBB O 1
ATOM 4892 N N . ARG B 2 36 ? 6.854 21.630 74.355 1.000 14.070 7 ARG BBB N 1
ATOM 4893 C CA . ARG B 2 36 ? 8.156 21.103 74.856 1.000 13.350 7 ARG BBB CA 1
ATOM 4894 C C . ARG B 2 36 ? 8.012 20.702 76.329 1.000 14.310 7 ARG BBB C 1
ATOM 4895 O O . ARG B 2 36 ? 8.662 19.716 76.743 1.000 14.690 7 ARG BBB O 1
ATOM 4916 N N . GLU B 2 37 ? 7.206 21.428 77.117 1.000 15.270 8 GLU BBB N 1
ATOM 4917 C CA A GLU B 2 37 ? 7.039 21.107 78.558 0.700 14.850 8 GLU BBB CA 1
ATOM 4918 C CA B GLU B 2 37 ? 7.030 21.118 78.562 0.300 16.490 8 GLU BBB CA 1
ATOM 4919 C C . GLU B 2 37 ? 6.257 19.800 78.691 1.000 15.230 8 GLU BBB C 1
ATOM 4920 O O . GLU B 2 37 ? 6.633 18.948 79.527 1.000 14.810 8 GLU BBB O 1
ATOM 4942 N N . ALA B 2 38 ? 5.206 19.624 77.901 1.000 13.740 9 ALA BBB N 1
ATOM 4943 C CA . ALA B 2 38 ? 4.429 18.371 77.907 1.000 13.820 9 ALA BBB CA 1
ATOM 4944 C C . ALA B 2 38 ? 5.342 17.209 77.482 1.000 12.450 9 ALA BBB C 1
ATOM 4945 O O . ALA B 2 38 ? 5.253 16.115 78.035 1.000 13.760 9 ALA BBB O 1
ATOM 4952 N N . TYR B 2 39 ? 6.212 17.426 76.494 1.000 12.550 10 TYR BBB N 1
ATOM 4953 C CA . TYR B 2 39 ? 7.183 16.407 76.033 1.000 12.310 10 TYR BBB CA 1
ATOM 4954 C C . TYR B 2 39 ? 8.100 15.995 77.191 1.000 12.080 10 TYR BBB C 1
ATOM 4955 O O . TYR B 2 39 ? 8.261 14.790 77.429 1.000 13.150 10 TYR BBB O 1
ATOM 4973 N N . GLY B 2 40 ? 8.709 16.957 77.880 1.000 12.620 11 GLY BBB N 1
ATOM 4974 C CA . GLY B 2 40 ? 9.639 16.618 78.969 1.000 12.600 11 GLY BBB CA 1
ATOM 4975 C C . GLY B 2 40 ? 8.949 15.776 80.034 1.000 13.570 11 GLY BBB C 1
ATOM 4976 O O . GLY B 2 40 ? 9.536 14.804 80.533 1.000 14.350 11 GLY BBB O 1
ATOM 4980 N N . LYS B 2 41 ? 7.707 16.095 80.369 1.000 13.500 12 LYS BBB N 1
ATOM 4981 C CA . LYS B 2 41 ? 6.945 15.323 81.390 1.000 14.750 12 LYS BBB CA 1
ATOM 4982 C C . LYS B 2 41 ? 6.611 13.936 80.850 1.000 14.630 12 LYS BBB C 1
ATOM 4983 O O . LYS B 2 41 ? 6.701 12.936 81.599 1.000 14.780 12 LYS BBB O 1
ATOM 5002 N N . ALA B 2 42 ? 6.207 13.820 79.585 1.000 12.720 13 ALA BBB N 1
ATOM 5003 C CA . ALA B 2 42 ? 5.856 12.526 78.971 1.000 13.060 13 ALA BBB CA 1
ATOM 5004 C C . ALA B 2 42 ? 7.087 11.609 78.941 1.000 13.090 13 ALA BBB C 1
ATOM 5005 O O . ALA B 2 42 ? 6.942 10.382 79.104 1.000 13.780 13 ALA BBB O 1
ATOM 5012 N N . LEU B 2 43 ? 8.283 12.160 78.701 1.000 13.210 14 LEU BBB N 1
ATOM 5013 C CA . LEU B 2 43 ? 9.526 11.346 78.723 1.000 13.670 14 LEU BBB CA 1
ATOM 5014 C C . LEU B 2 43 ? 9.724 10.708 80.100 1.000 13.670 14 LEU BBB C 1
ATOM 5015 O O . LEU B 2 43 ? 10.132 9.559 80.167 1.000 13.800 14 LEU BBB O 1
ATOM 5031 N N . VAL B 2 44 ? 9.473 11.462 81.159 1.000 13.030 15 VAL BBB N 1
ATOM 5032 C CA . VAL B 2 44 ? 9.645 10.911 82.534 1.000 13.680 15 VAL BBB CA 1
ATOM 5033 C C . VAL B 2 44 ? 8.628 9.784 82.723 1.000 14.840 15 VAL BBB C 1
ATOM 5034 O O . VAL B 2 44 ? 8.989 8.716 83.247 1.000 14.530 15 VAL BBB O 1
ATOM 5047 N N . GLU B 2 45 ? 7.379 9.988 82.311 1.000 14.120 16 GLU BBB N 1
ATOM 5048 C CA . GLU B 2 45 ? 6.324 8.946 82.385 1.000 14.340 16 GLU BBB CA 1
ATOM 5049 C C . GLU B 2 45 ? 6.790 7.685 81.641 1.000 16.220 16 GLU BBB C 1
ATOM 5050 O O . GLU B 2 45 ? 6.689 6.555 82.189 1.000 17.950 16 GLU BBB O 1
ATOM 5062 N N . LEU B 2 46 ? 7.343 7.833 80.435 1.000 14.740 17 LEU BBB N 1
ATOM 5063 C CA . LEU B 2 46 ? 7.864 6.685 79.650 1.000 15.580 17 LEU BBB CA 1
ATOM 5064 C C . LEU B 2 46 ? 9.012 6.028 80.420 1.000 16.120 17 LEU BBB C 1
ATOM 5065 O O . LEU B 2 46 ? 9.054 4.773 80.440 1.000 18.650 17 LEU BBB O 1
ATOM 5081 N N . GLY B 2 47 ? 9.925 6.809 80.992 1.000 14.570 18 GLY BBB N 1
ATOM 5082 C CA . GLY B 2 47 ? 11.089 6.249 81.689 1.000 15.000 18 GLY BBB CA 1
ATOM 5083 C C . GLY B 2 47 ? 10.652 5.402 82.869 1.000 16.710 18 GLY BBB C 1
ATOM 5084 O O . GLY B 2 47 ? 11.309 4.397 83.169 1.000 15.990 18 GLY BBB O 1
ATOM 5088 N N . GLN B 2 48 ? 9.559 5.798 83.524 1.000 14.440 19 GLN BBB N 1
ATOM 5089 C CA . GLN B 2 48 ? 9.052 5.053 84.708 1.000 16.270 19 GLN BBB CA 1
ATOM 5090 C C . GLN B 2 48 ? 8.513 3.686 84.296 1.000 16.900 19 GLN BBB C 1
ATOM 5091 O O . GLN B 2 48 ? 8.494 2.796 85.179 1.000 17.710 19 GLN BBB O 1
ATOM 5105 N N . GLU B 2 49 ? 8.007 3.528 83.071 1.000 15.660 20 GLU BBB N 1
ATOM 5106 C CA A GLU B 2 49 ? 7.228 2.323 82.681 0.600 16.420 20 GLU BBB CA 1
ATOM 5107 C CA B GLU B 2 49 ? 7.211 2.343 82.659 0.400 17.720 20 GLU BBB CA 1
ATOM 5108 C C . GLU B 2 49 ? 7.933 1.527 81.574 1.000 15.580 20 GLU BBB C 1
ATOM 5109 O O . GLU B 2 49 ? 7.402 0.478 81.183 1.000 19.410 20 GLU BBB O 1
ATOM 5131 N N . ASN B 2 50 ? 9.063 2.015 81.044 1.000 15.550 21 ASN BBB N 1
ATOM 5132 C CA . ASN B 2 50 ? 9.677 1.387 79.844 1.000 15.100 21 ASN BBB CA 1
ATOM 5133 C C . ASN B 2 50 ? 11.191 1.424 79.996 1.000 14.080 21 ASN BBB C 1
ATOM 5134 O O . ASN B 2 50 ? 11.823 2.474 79.815 1.000 14.730 21 ASN BBB O 1
ATOM 5145 N N . PRO B 2 51 ? 11.820 0.294 80.372 1.000 13.530 22 PRO BBB N 1
ATOM 5146 C CA A PRO B 2 51 ? 13.253 0.262 80.661 0.600 13.540 22 PRO BBB CA 1
ATOM 5147 C CA B PRO B 2 51 ? 13.253 0.313 80.667 0.400 14.330 22 PRO BBB CA 1
ATOM 5148 C C . PRO B 2 51 ? 14.146 0.487 79.430 1.000 14.960 22 PRO BBB C 1
ATOM 5149 O O . PRO B 2 51 ? 15.334 0.729 79.616 1.000 15.920 22 PRO BBB O 1
ATOM 5170 N N . LYS B 2 52 ? 13.576 0.375 78.231 1.000 13.590 23 LYS BBB N 1
ATOM 5171 C CA A LYS B 2 52 ? 14.354 0.454 76.961 0.600 14.220 23 LYS BBB CA 1
ATOM 5172 C CA B LYS B 2 52 ? 14.380 0.459 76.983 0.400 13.690 23 LYS BBB CA 1
ATOM 5173 C C . LYS B 2 52 ? 14.516 1.916 76.524 1.000 13.650 23 LYS BBB C 1
ATOM 5174 O O . LYS B 2 52 ? 15.375 2.175 75.657 1.000 13.080 23 LYS BBB O 1
ATOM 5210 N N . ILE B 2 53 ? 13.754 2.838 77.078 1.000 12.660 24 ILE BBB N 1
ATOM 5211 C CA . ILE B 2 53 ? 13.817 4.267 76.657 1.000 12.700 24 ILE BBB CA 1
ATOM 5212 C C . ILE B 2 53 ? 15.162 4.857 77.056 1.000 12.950 24 ILE BBB C 1
ATOM 5213 O O . ILE B 2 53 ? 15.546 4.785 78.232 1.000 12.730 24 ILE BBB O 1
ATOM 5229 N N . VAL B 2 54 ? 15.850 5.501 76.116 1.000 12.240 25 VAL BBB N 1
ATOM 5230 C CA . VAL B 2 54 ? 17.046 6.327 76.417 1.000 11.540 25 VAL BBB CA 1
ATOM 5231 C C . VAL B 2 54 ? 16.846 7.666 75.718 1.000 11.970 25 VAL BBB C 1
ATOM 5232 O O . VAL B 2 54 ? 16.054 7.730 74.758 1.000 12.350 25 VAL BBB O 1
ATOM 5245 N N . VAL B 2 55 ? 17.472 8.702 76.243 1.000 11.560 26 VAL BBB N 1
ATOM 5246 C CA . VAL B 2 55 ? 17.262 10.085 75.762 1.000 11.740 26 VAL BBB CA 1
ATOM 5247 C C . VAL B 2 55 ? 18.621 10.720 75.499 1.000 11.770 26 VAL BBB C 1
ATOM 5248 O O . VAL B 2 55 ? 19.560 10.563 76.310 1.000 12.150 26 VAL BBB O 1
ATOM 5261 N N . LEU B 2 56 ? 18.720 11.401 74.355 1.000 11.510 27 LEU BBB N 1
ATOM 5262 C CA . LEU B 2 56 ? 19.953 12.100 73.942 1.000 10.940 27 LEU BBB CA 1
ATOM 5263 C C . LEU B 2 56 ? 19.653 13.561 73.646 1.000 11.830 27 LEU BBB C 1
ATOM 5264 O O . LEU B 2 56 ? 18.539 13.883 73.179 1.000 12.400 27 LEU BBB O 1
ATOM 5280 N N . ASP B 2 57 ? 20.638 14.419 73.852 1.000 11.310 28 ASP BBB N 1
ATOM 5281 C CA . ASP B 2 57 ? 20.516 15.849 73.502 1.000 11.820 28 ASP BBB CA 1
ATOM 5282 C C . ASP B 2 57 ? 21.855 16.321 72.957 1.000 12.290 28 ASP BBB C 1
ATOM 5283 O O . ASP B 2 57 ? 22.816 15.516 72.887 1.000 13.720 28 ASP BBB O 1
ATOM 5292 N N . ALA B 2 58 ? 21.876 17.565 72.507 1.000 13.560 29 ALA BBB N 1
ATOM 5293 C CA . ALA B 2 58 ? 23.071 18.188 71.896 1.000 13.210 29 ALA BBB CA 1
ATOM 5294 C C . ALA B 2 58 ? 23.278 19.566 72.530 1.000 12.870 29 ALA BBB C 1
ATOM 5295 O O . ALA B 2 58 ? 23.153 20.603 71.867 1.000 13.360 29 ALA BBB O 1
ATOM 5302 N N . ASP B 2 59 ? 23.565 19.590 73.837 1.000 13.290 30 ASP BBB N 1
ATOM 5303 C CA . ASP B 2 59 ? 23.779 20.796 74.669 1.000 13.320 30 ASP BBB CA 1
ATOM 5304 C C . ASP B 2 59 ? 22.561 21.721 74.646 1.000 13.990 30 ASP BBB C 1
ATOM 5305 O O . ASP B 2 59 ? 22.733 22.925 74.829 1.000 15.170 30 ASP BBB O 1
ATOM 5314 N N . LEU B 2 60 ? 21.343 21.179 74.520 1.000 12.530 31 LEU BBB N 1
ATOM 5315 C CA . LEU B 2 60 ? 20.119 22.010 74.617 1.000 13.770 31 LEU BBB CA 1
ATOM 5316 C C . LEU B 2 60 ? 19.104 21.348 75.557 1.000 13.870 31 LEU BBB C 1
ATOM 5317 O O . LEU B 2 60 ? 17.929 21.727 75.524 1.000 14.370 31 LEU BBB O 1
ATOM 5333 N N . SER B 2 61 ? 19.550 20.475 76.456 1.000 14.800 32 SER BBB N 1
ATOM 5334 C CA . SER B 2 61 ? 18.646 19.758 77.390 1.000 13.380 32 SER BBB CA 1
ATOM 5335 C C . SER B 2 61 ? 17.811 20.739 78.227 1.000 14.560 32 SER BBB C 1
ATOM 5336 O O . SER B 2 61 ? 16.613 20.494 78.447 1.000 14.060 32 SER BBB O 1
ATOM 5344 N N . LYS B 2 62 ? 18.423 21.824 78.679 1.000 14.250 33 LYS BBB N 1
ATOM 5345 C CA . LYS B 2 62 ? 17.748 22.896 79.454 1.000 16.280 33 LYS BBB CA 1
ATOM 5346 C C . LYS B 2 62 ? 16.551 23.439 78.674 1.000 16.380 33 LYS BBB C 1
ATOM 5347 O O . LYS B 2 62 ? 15.544 23.823 79.297 1.000 17.070 33 LYS BBB O 1
ATOM 5366 N N . SER B 2 63 ? 16.690 23.541 77.356 1.000 15.200 34 SER BBB N 1
ATOM 5367 C CA . SER B 2 63 ? 15.719 24.231 76.468 1.000 13.390 34 SER BBB CA 1
ATOM 5368 C C . SER B 2 63 ? 14.718 23.259 75.840 1.000 14.710 34 SER BBB C 1
ATOM 5369 O O . SER B 2 63 ? 13.543 23.617 75.711 1.000 14.360 34 SER BBB O 1
ATOM 5377 N N . THR B 2 64 ? 15.139 22.059 75.445 1.000 12.900 35 THR BBB N 1
ATOM 5378 C CA . THR B 2 64 ? 14.233 21.054 74.838 1.000 12.200 35 THR BBB CA 1
ATOM 5379 C C . THR B 2 64 ? 13.332 20.425 75.912 1.000 13.390 35 THR BBB C 1
ATOM 5380 O O . THR B 2 64 ? 12.300 19.851 75.548 1.000 14.410 35 THR BBB O 1
ATOM 5391 N N . LYS B 2 65 ? 13.765 20.483 77.173 1.000 13.640 36 LYS BBB N 1
ATOM 5392 C CA . LYS B 2 65 ? 13.103 19.836 78.343 1.000 13.380 36 LYS BBB CA 1
ATOM 5393 C C . LYS B 2 65 ? 13.396 18.335 78.401 1.000 14.590 36 LYS BBB C 1
ATOM 5394 O O . LYS B 2 65 ? 12.769 17.637 79.230 1.000 14.130 36 LYS BBB O 1
ATOM 5413 N N . THR B 2 66 ? 14.410 17.822 77.699 1.000 12.760 37 THR BBB N 1
ATOM 5414 C CA . THR B 2 66 ? 14.968 16.497 78.059 1.000 12.910 37 THR BBB CA 1
ATOM 5415 C C . THR B 2 66 ? 15.570 16.564 79.466 1.000 12.930 37 THR BBB C 1
ATOM 5416 O O . THR B 2 66 ? 15.818 15.490 80.036 1.000 13.240 37 THR BBB O 1
ATOM 5427 N N . SER B 2 67 ? 15.778 17.762 80.011 1.000 14.030 38 SER BBB N 1
ATOM 5428 C CA . SER B 2 67 ? 16.338 17.951 81.368 1.000 13.480 38 SER BBB CA 1
ATOM 5429 C C . SER B 2 67 ? 15.473 17.216 82.404 1.000 15.340 38 SER BBB C 1
ATOM 5430 O O . SER B 2 67 ? 16.034 16.760 83.398 1.000 15.150 38 SER BBB O 1
ATOM 5438 N N . ASP B 2 68 ? 14.163 17.103 82.208 1.000 15.180 39 ASP BBB N 1
ATOM 5439 C CA . ASP B 2 68 ? 13.331 16.390 83.216 1.000 14.840 39 ASP BBB CA 1
ATOM 5440 C C . ASP B 2 68 ? 13.738 14.917 83.285 1.000 14.020 39 ASP BBB C 1
ATOM 5441 O O . ASP B 2 68 ? 13.943 14.386 84.399 1.000 15.410 39 ASP BBB O 1
ATOM 5450 N N . PHE B 2 69 ? 13.889 14.264 82.147 1.000 14.340 40 PHE BBB N 1
ATOM 5451 C CA . PHE B 2 69 ? 14.359 12.860 82.068 1.000 13.330 40 PHE BBB CA 1
ATOM 5452 C C . PHE B 2 69 ? 15.801 12.772 82.578 1.000 13.570 40 PHE BBB C 1
ATOM 5453 O O . PHE B 2 69 ? 16.142 11.805 83.278 1.000 14.060 40 PHE BBB O 1
ATOM 5470 N N . ALA B 2 70 ? 16.659 13.730 82.205 1.000 12.890 41 ALA BBB N 1
ATOM 5471 C CA . ALA B 2 70 ? 18.076 13.731 82.638 1.000 13.210 41 ALA BBB CA 1
ATOM 5472 C C . ALA B 2 70 ? 18.150 13.701 84.167 1.000 13.860 41 ALA BBB C 1
ATOM 5473 O O . ALA B 2 70 ? 19.051 13.034 84.699 1.000 15.790 41 ALA BBB O 1
ATOM 5480 N N . LYS B 2 71 ? 17.255 14.407 84.854 1.000 14.010 42 LYS BBB N 1
ATOM 5481 C CA A LYS B 2 71 ? 17.245 14.467 86.341 0.600 16.190 42 LYS BBB CA 1
ATOM 5482 C CA B LYS B 2 71 ? 17.243 14.468 86.341 0.400 15.620 42 LYS BBB CA 1
ATOM 5483 C C . LYS B 2 71 ? 16.687 13.155 86.915 1.000 15.320 42 LYS BBB C 1
ATOM 5484 O O . LYS B 2 71 ? 17.206 12.687 87.950 1.000 17.790 42 LYS BBB O 1
ATOM 5520 N N . ALA B 2 72 ? 15.652 12.593 86.299 1.000 14.020 43 ALA BBB N 1
ATOM 5521 C CA . ALA B 2 72 ? 14.943 11.407 86.833 1.000 14.790 43 ALA BBB CA 1
ATOM 5522 C C . ALA B 2 72 ? 15.722 10.117 86.556 1.000 17.300 43 ALA BBB C 1
ATOM 5523 O O . ALA B 2 72 ? 15.734 9.206 87.418 1.000 17.040 43 ALA BBB O 1
ATOM 5530 N N . PHE B 2 73 ? 16.365 10.014 85.391 1.000 14.450 44 PHE BBB N 1
ATOM 5531 C CA . PHE B 2 73 ? 17.019 8.784 84.888 1.000 13.140 44 PHE BBB CA 1
ATOM 5532 C C . PHE B 2 73 ? 18.365 9.168 84.281 1.000 13.380 44 PHE BBB C 1
ATOM 5533 O O . PHE B 2 73 ? 18.594 8.914 83.097 1.000 13.030 44 PHE BBB O 1
ATOM 5550 N N . PRO B 2 74 ? 19.308 9.756 85.050 1.000 13.640 45 PRO BBB N 1
ATOM 5551 C CA . PRO B 2 74 ? 20.603 10.144 84.486 1.000 13.720 45 PRO BBB CA 1
ATOM 5552 C C . PRO B 2 74 ? 21.345 8.981 83.811 1.000 14.120 45 PRO BBB C 1
ATOM 5553 O O . PRO B 2 74 ? 22.042 9.224 82.801 1.000 14.200 45 PRO BBB O 1
ATOM 5564 N N . GLU B 2 75 ? 21.173 7.751 84.292 1.000 13.560 46 GLU BBB N 1
ATOM 5565 C CA . GLU B 2 75 ? 21.811 6.527 83.751 1.000 13.720 46 GLU BBB CA 1
ATOM 5566 C C . GLU B 2 75 ? 21.405 6.275 82.287 1.000 15.430 46 GLU BBB C 1
ATOM 5567 O O . GLU B 2 75 ? 22.137 5.553 81.582 1.000 17.430 46 GLU BBB O 1
ATOM 5579 N N . ARG B 2 76 ? 20.247 6.800 81.845 1.000 12.420 47 ARG BBB N 1
ATOM 5580 C CA . ARG B 2 76 ? 19.728 6.559 80.477 1.000 12.380 47 ARG BBB CA 1
ATOM 5581 C C . ARG B 2 76 ? 19.722 7.852 79.660 1.000 11.120 47 ARG BBB C 1
ATOM 5582 O O . ARG B 2 76 ? 19.049 7.855 78.612 1.000 12.690 47 ARG BBB O 1
ATOM 5603 N N . PHE B 2 77 ? 20.414 8.870 80.118 1.000 11.850 48 PHE BBB N 1
ATOM 5604 C CA . PHE B 2 77 ? 20.487 10.178 79.424 1.000 11.810 48 PHE BBB CA 1
ATOM 5605 C C . PHE B 2 77 ? 21.917 10.409 78.934 1.000 12.740 48 PHE BBB C 1
ATOM 5606 O O . PHE B 2 77 ? 22.873 10.321 79.729 1.000 13.040 48 PHE BBB O 1
ATOM 5623 N N . PHE B 2 78 ? 22.063 10.788 77.661 1.000 12.450 49 PHE BBB N 1
ATOM 5624 C CA . PHE B 2 78 ? 23.384 10.973 77.004 1.000 12.670 49 PHE BBB CA 1
ATOM 5625 C C . PHE B 2 78 ? 23.423 12.327 76.294 1.000 13.070 49 PHE BBB C 1
ATOM 5626 O O . PHE B 2 78 ? 22.839 12.469 75.200 1.000 14.430 49 PHE BBB O 1
ATOM 5643 N N . ASN B 2 79 ? 24.141 13.279 76.854 1.000 13.360 50 ASN BBB N 1
ATOM 5644 C CA . ASN B 2 79 ? 24.407 14.573 76.188 1.000 12.840 50 ASN BBB CA 1
ATOM 5645 C C . ASN B 2 79 ? 25.520 14.332 75.173 1.000 13.870 50 ASN BBB C 1
ATOM 5646 O O . ASN B 2 79 ? 26.589 13.800 75.535 1.000 14.770 50 ASN BBB O 1
ATOM 5657 N N . MET B 2 80 ? 25.293 14.699 73.915 1.000 12.060 51 MET BBB N 1
ATOM 5658 C CA . MET B 2 80 ? 26.293 14.477 72.854 1.000 12.190 51 MET BBB CA 1
ATOM 5659 C C . MET B 2 80 ? 27.065 15.761 72.571 1.000 11.960 51 MET BBB C 1
ATOM 5660 O O . MET B 2 80 ? 27.951 15.760 71.694 1.000 13.790 51 MET BBB O 1
ATOM 5674 N N . GLY B 2 81 ? 26.851 16.831 73.325 1.000 11.650 52 GLY BBB N 1
ATOM 5675 C CA . GLY B 2 81 ? 27.447 18.133 72.996 1.000 13.620 52 GLY BBB CA 1
ATOM 5676 C C . GLY B 2 81 ? 26.903 18.683 71.690 1.000 13.480 52 GLY BBB C 1
ATOM 5677 O O . GLY B 2 81 ? 25.900 18.174 71.168 1.000 12.630 52 GLY BBB O 1
ATOM 5681 N N . ILE B 2 82 ? 27.582 19.697 71.153 1.000 12.690 53 ILE BBB N 1
ATOM 5682 C CA . ILE B 2 82 ? 27.035 20.470 70.002 1.000 12.820 53 ILE BBB CA 1
ATOM 5683 C C . ILE B 2 82 ? 27.457 19.749 68.722 1.000 12.710 53 ILE BBB C 1
ATOM 5684 O O . ILE B 2 82 ? 28.417 20.161 68.056 1.000 12.770 53 ILE BBB O 1
ATOM 5700 N N . ALA B 2 83 ? 26.757 18.668 68.398 1.000 12.080 54 ALA BBB N 1
ATOM 5701 C CA . ALA B 2 83 ? 27.233 17.654 67.438 1.000 11.840 54 ALA BBB CA 1
ATOM 5702 C C . ALA B 2 83 ? 26.020 16.881 66.924 1.000 12.430 54 ALA BBB C 1
ATOM 5703 O O . ALA B 2 83 ? 25.865 15.703 67.246 1.000 12.620 54 ALA BBB O 1
ATOM 5710 N N . GLU B 2 84 ? 25.195 17.533 66.113 1.000 12.210 55 GLU BBB N 1
ATOM 5711 C CA . GLU B 2 84 ? 23.880 16.956 65.744 1.000 11.880 55 GLU BBB CA 1
ATOM 5712 C C . GLU B 2 84 ? 24.034 15.769 64.791 1.000 11.520 55 GLU BBB C 1
ATOM 5713 O O . GLU B 2 84 ? 23.219 14.850 64.831 1.000 11.740 55 GLU BBB O 1
ATOM 5725 N N . GLN B 2 85 ? 25.031 15.739 63.907 1.000 11.210 56 GLN BBB N 1
ATOM 5726 C CA A GLN B 2 85 ? 25.204 14.554 63.036 0.500 11.580 56 GLN BBB CA 1
ATOM 5727 C CA B GLN B 2 85 ? 25.280 14.566 63.036 0.500 10.520 56 GLN BBB CA 1
ATOM 5728 C C . GLN B 2 85 ? 25.477 13.334 63.928 1.000 10.170 56 GLN BBB C 1
ATOM 5729 O O . GLN B 2 85 ? 24.825 12.306 63.726 1.000 11.530 56 GLN BBB O 1
ATOM 5755 N N . ASN B 2 86 ? 26.401 13.457 64.866 1.000 10.960 57 ASN BBB N 1
ATOM 5756 C CA . ASN B 2 86 ? 26.747 12.324 65.752 1.000 10.660 57 ASN BBB CA 1
ATOM 5757 C C . ASN B 2 86 ? 25.587 12.009 66.696 1.000 11.010 57 ASN BBB C 1
ATOM 5758 O O . ASN B 2 86 ? 25.391 10.816 67.007 1.000 12.230 57 ASN BBB O 1
ATOM 5769 N N . LEU B 2 87 ? 24.811 13.005 67.116 1.000 10.980 58 LEU BBB N 1
ATOM 5770 C CA . LEU B 2 87 ? 23.604 12.754 67.942 1.000 11.680 58 LEU BBB CA 1
ATOM 5771 C C . LEU B 2 87 ? 22.755 11.685 67.251 1.000 11.600 58 LEU BBB C 1
ATOM 5772 O O . LEU B 2 87 ? 22.303 10.721 67.897 1.000 12.530 58 LEU BBB O 1
ATOM 5788 N N . MET B 2 88 ? 22.472 11.868 65.962 1.000 11.120 59 MET BBB N 1
ATOM 5789 C CA . MET B 2 88 ? 21.557 10.951 65.258 1.000 11.110 59 MET BBB CA 1
ATOM 5790 C C . MET B 2 88 ? 22.232 9.620 64.923 1.000 11.700 59 MET BBB C 1
ATOM 5791 O O . MET B 2 88 ? 21.567 8.573 64.972 1.000 11.930 59 MET BBB O 1
ATOM 5805 N N . GLY B 2 89 ? 23.542 9.615 64.618 1.000 11.340 60 GLY BBB N 1
ATOM 5806 C CA . GLY B 2 89 ? 24.235 8.340 64.384 1.000 11.300 60 GLY BBB CA 1
ATOM 5807 C C . GLY B 2 89 ? 24.324 7.489 65.644 1.000 9.950 60 GLY BBB C 1
ATOM 5808 O O . GLY B 2 89 ? 24.095 6.261 65.572 1.000 11.540 60 GLY BBB O 1
ATOM 5812 N N . VAL B 2 90 ? 24.596 8.130 66.768 1.000 11.180 61 VAL BBB N 1
ATOM 5813 C CA . VAL B 2 90 ? 24.66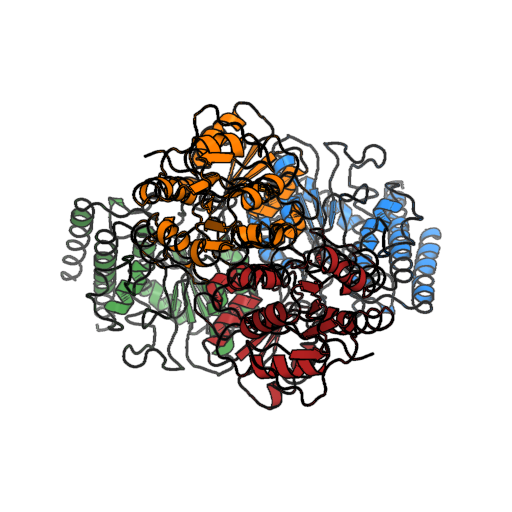7 7.400 68.059 1.000 11.370 61 VAL BBB CA 1
ATOM 5814 C C . VAL B 2 90 ? 23.268 6.890 68.410 1.000 12.180 61 VAL BBB C 1
ATOM 5815 O O . VAL B 2 90 ? 23.157 5.713 68.825 1.000 11.560 61 VAL BBB O 1
ATOM 5828 N N . ALA B 2 91 ? 22.220 7.679 68.183 1.000 11.240 62 ALA BBB N 1
ATOM 5829 C CA . ALA B 2 91 ? 20.842 7.190 68.408 1.000 11.130 62 ALA BBB CA 1
ATOM 5830 C C . ALA B 2 91 ? 20.583 5.951 67.545 1.000 11.320 62 ALA BBB C 1
ATOM 5831 O O . ALA B 2 91 ? 20.034 4.950 68.041 1.000 11.700 62 ALA BBB O 1
ATOM 5838 N N . ALA B 2 92 ? 20.950 5.988 66.256 1.000 10.560 63 ALA BBB N 1
ATOM 5839 C CA . ALA B 2 92 ? 20.772 4.836 65.364 1.000 10.490 63 ALA BBB CA 1
ATOM 5840 C C . ALA B 2 92 ? 21.482 3.611 65.968 1.000 11.420 63 ALA BBB C 1
ATOM 5841 O O . ALA B 2 92 ? 20.883 2.531 66.026 1.000 12.050 63 ALA BBB O 1
ATOM 5848 N N . GLY B 2 93 ? 22.739 3.757 66.374 1.000 11.070 64 GLY BBB N 1
ATOM 5849 C CA . GLY B 2 93 ? 23.465 2.603 66.933 1.000 12.060 64 GLY BBB CA 1
ATOM 5850 C C . GLY B 2 93 ? 22.820 2.071 68.210 1.000 11.330 64 GLY BBB C 1
ATOM 5851 O O . GLY B 2 93 ? 22.707 0.856 68.381 1.000 12.710 64 GLY BBB O 1
ATOM 5855 N N . LEU B 2 94 ? 22.375 2.957 69.089 1.000 11.770 65 LEU BBB N 1
ATOM 5856 C CA . LEU B 2 94 ? 21.685 2.523 70.339 1.000 11.860 65 LEU BBB CA 1
ATOM 5857 C C . LEU B 2 94 ? 20.437 1.716 69.990 1.000 12.520 65 LEU BBB C 1
ATOM 5858 O O . LEU B 2 94 ? 20.111 0.737 70.692 1.000 12.560 65 LEU BBB O 1
ATOM 5874 N N . SER B 2 95 ? 19.711 2.090 68.936 1.000 11.420 66 SER BBB N 1
ATOM 5875 C CA . SER B 2 95 ? 18.460 1.391 68.568 1.000 12.700 66 SER BBB CA 1
ATOM 5876 C C . SER B 2 95 ? 18.748 -0.056 68.157 1.000 14.380 66 SER BBB C 1
ATOM 5877 O O . SER B 2 95 ? 17.830 -0.894 68.248 1.000 16.820 66 SER BBB O 1
ATOM 5885 N N . THR B 2 96 ? 19.971 -0.386 67.725 1.000 12.760 67 THR BBB N 1
ATOM 5886 C CA . THR B 2 96 ? 20.331 -1.753 67.292 1.000 13.520 67 THR BBB CA 1
ATOM 5887 C C . THR B 2 96 ? 20.738 -2.617 68.495 1.000 15.100 67 THR BBB C 1
ATOM 5888 O O . THR B 2 96 ? 20.963 -3.823 68.295 1.000 18.570 67 THR BBB O 1
ATOM 5899 N N . VAL B 2 97 ? 20.852 -2.048 69.684 1.000 13.970 68 VAL BBB N 1
ATOM 5900 C CA A VAL B 2 97 ? 21.180 -2.786 70.946 0.500 16.280 68 VAL BBB CA 1
ATOM 5901 C CA B VAL B 2 97 ? 21.167 -2.853 70.893 0.500 16.490 68 VAL BBB CA 1
ATOM 5902 C C . VAL B 2 97 ? 19.946 -2.829 71.841 1.000 20.130 68 VAL BBB C 1
ATOM 5903 O O . VAL B 2 97 ? 20.120 -2.897 73.063 1.000 30.510 68 VAL BBB O 1
ATOM 5927 N N . GLY B 2 98 ? 18.757 -2.711 71.256 1.000 18.520 69 GLY BBB N 1
ATOM 5928 C CA . GLY B 2 98 ? 17.472 -2.944 71.947 1.000 21.470 69 GLY BBB CA 1
ATOM 5929 C C . GLY B 2 98 ? 17.012 -1.744 72.759 1.000 23.270 69 GLY BBB C 1
ATOM 5930 O O . GLY B 2 98 ? 16.124 -1.915 73.598 1.000 26.510 69 GLY BBB O 1
ATOM 5934 N N . LYS B 2 99 ? 17.568 -0.560 72.532 1.000 15.060 70 LYS BBB N 1
ATOM 5935 C CA . LYS B 2 99 ? 17.082 0.687 73.184 1.000 14.620 70 LYS BBB CA 1
ATOM 5936 C C . LYS B 2 99 ? 16.093 1.383 72.246 1.000 13.450 70 LYS BBB C 1
ATOM 5937 O O . LYS B 2 99 ? 16.138 1.129 71.026 1.000 14.320 70 LYS BBB O 1
ATOM 5956 N N . ILE B 2 100 ? 15.218 2.203 72.814 1.000 13.480 71 ILE BBB N 1
ATOM 5957 C CA . ILE B 2 100 ? 14.271 3.086 72.078 1.000 12.310 71 ILE BBB CA 1
ATOM 5958 C C . ILE B 2 100 ? 14.746 4.499 72.349 1.000 11.940 71 ILE BBB C 1
ATOM 5959 O O . ILE B 2 100 ? 14.365 5.119 73.353 1.000 12.320 71 ILE BBB O 1
ATOM 5975 N N . PRO B 2 101 ? 15.603 5.072 71.475 1.000 11.230 72 PRO BBB N 1
ATOM 5976 C CA . PRO B 2 101 ? 16.128 6.406 71.732 1.000 10.990 72 PRO BBB CA 1
ATOM 5977 C C . PRO B 2 101 ? 15.213 7.540 71.272 1.000 11.210 72 PRO BBB C 1
ATOM 5978 O O . PRO B 2 101 ? 14.665 7.462 70.180 1.000 12.920 72 PRO BBB O 1
ATOM 5989 N N . PHE B 2 102 ? 15.070 8.533 72.137 1.000 11.210 73 PHE BBB N 1
ATOM 5990 C CA . PHE B 2 102 ? 14.512 9.870 71.832 1.000 11.800 73 PHE BBB CA 1
ATOM 5991 C C . PHE B 2 102 ? 15.687 10.828 71.744 1.000 13.690 73 PHE BBB C 1
ATOM 5992 O O . PHE B 2 102 ? 16.394 11.019 72.752 1.000 14.020 73 PHE BBB O 1
ATOM 6009 N N . ALA B 2 103 ? 15.904 11.418 70.568 1.000 12.180 74 ALA BBB N 1
ATOM 6010 C CA . ALA B 2 103 ? 17.000 12.377 70.320 1.000 12.130 74 ALA BBB CA 1
ATOM 6011 C C . ALA B 2 103 ? 16.422 13.778 70.132 1.000 11.700 74 ALA BBB C 1
ATOM 6012 O O . ALA B 2 103 ? 15.498 13.935 69.299 1.000 13.090 74 ALA BBB O 1
ATOM 6019 N N . SER B 2 104 ? 16.927 14.759 70.865 1.000 11.380 75 SER BBB N 1
ATOM 6020 C CA . SER B 2 104 ? 16.380 16.127 70.849 1.000 11.330 75 SER BBB CA 1
ATOM 6021 C C . SER B 2 104 ? 17.456 17.174 70.579 1.000 11.960 75 SER BBB C 1
ATOM 6022 O O . SER B 2 104 ? 18.619 17.012 70.971 1.000 12.670 75 SER BBB O 1
ATOM 6030 N N . THR B 2 105 ? 17.006 18.236 69.917 1.000 11.710 76 THR BBB N 1
ATOM 6031 C CA . THR B 2 105 ? 17.678 19.529 69.709 1.000 11.950 76 THR BBB CA 1
ATOM 6032 C C . THR B 2 105 ? 16.631 20.432 69.067 1.000 11.640 76 THR BBB C 1
ATOM 6033 O O . THR B 2 105 ? 15.467 20.003 68.951 1.000 12.500 76 THR BBB O 1
ATOM 6044 N N . PHE B 2 106 ? 17.000 21.631 68.644 1.000 11.950 77 PHE BBB N 1
ATOM 6045 C CA . PHE B 2 106 ? 16.049 22.517 67.937 1.000 12.450 77 PHE BBB CA 1
ATOM 6046 C C . PHE B 2 106 ? 15.814 21.958 66.534 1.000 11.280 77 PHE BBB C 1
ATOM 6047 O O . PHE B 2 106 ? 16.710 21.376 65.911 1.000 12.760 77 PHE BBB O 1
ATOM 6064 N N . ALA B 2 107 ? 14.613 22.164 66.013 1.000 12.320 78 ALA BBB N 1
ATOM 6065 C CA . ALA B 2 107 ? 14.181 21.620 64.706 1.000 12.300 78 ALA BBB CA 1
ATOM 6066 C C . ALA B 2 107 ? 15.140 21.992 63.569 1.000 11.810 78 ALA BBB C 1
ATOM 6067 O O . ALA B 2 107 ? 15.432 21.139 62.725 1.000 12.660 78 ALA BBB O 1
ATOM 6074 N N . VAL B 2 108 ? 15.655 23.214 63.520 1.000 12.210 79 VAL BBB N 1
ATOM 6075 C CA A VAL B 2 108 ? 16.542 23.590 62.391 0.500 12.960 79 VAL BBB CA 1
ATOM 6076 C CA B VAL B 2 108 ? 16.576 23.617 62.416 0.500 12.860 79 VAL BBB CA 1
ATOM 6077 C C . VAL B 2 108 ? 17.768 22.662 62.402 1.000 13.680 79 VAL BBB C 1
ATOM 6078 O O . VAL B 2 108 ? 18.228 22.243 61.315 1.000 14.710 79 VAL BBB O 1
ATOM 6102 N N . PHE B 2 109 ? 18.283 22.314 63.574 1.000 12.430 80 PHE BBB N 1
ATOM 6103 C CA . PHE B 2 109 ? 19.514 21.503 63.672 1.000 14.030 80 PHE BBB CA 1
ATOM 6104 C C . PHE B 2 109 ? 19.169 20.017 63.546 1.000 14.170 80 PHE BBB C 1
ATOM 6105 O O . PHE B 2 109 ? 19.915 19.263 62.907 1.000 16.780 80 PHE BBB O 1
ATOM 6122 N N . ALA B 2 110 ? 18.060 19.571 64.132 1.000 13.510 81 ALA BBB N 1
ATOM 6123 C CA . ALA B 2 110 ? 17.668 18.149 64.100 1.000 14.080 81 ALA BBB CA 1
ATOM 6124 C C . ALA B 2 110 ? 17.356 17.740 62.674 1.000 15.810 81 ALA BBB C 1
ATOM 6125 O O . ALA B 2 110 ? 17.952 16.765 62.175 1.000 17.810 81 ALA BBB O 1
ATOM 6132 N N . ALA B 2 111 ? 16.445 18.450 62.006 1.000 14.200 82 ALA BBB N 1
ATOM 6133 C CA . ALA B 2 111 ? 15.994 18.065 60.659 1.000 14.640 82 ALA BBB CA 1
ATOM 6134 C C . ALA B 2 111 ? 17.065 18.401 59.620 1.000 14.640 82 ALA BBB C 1
ATOM 6135 O O . ALA B 2 111 ? 17.189 17.644 58.654 1.000 15.430 82 ALA BBB O 1
ATOM 6142 N N . GLY B 2 112 ? 17.795 19.502 59.804 1.000 13.550 83 GLY BBB N 1
ATOM 6143 C CA . GLY B 2 112 ? 18.672 20.058 58.759 1.000 13.890 83 GLY BBB CA 1
ATOM 6144 C C . GLY B 2 112 ? 20.114 19.623 58.931 1.000 13.700 83 GLY BBB C 1
ATOM 6145 O O . GLY B 2 112 ? 20.707 19.029 57.997 1.000 13.560 83 GLY BBB O 1
ATOM 6149 N N . ARG B 2 113 ? 20.743 19.926 60.062 1.000 12.280 84 ARG BBB N 1
ATOM 6150 C CA A ARG B 2 113 ? 22.191 19.630 60.233 0.400 12.920 84 ARG BBB CA 1
ATOM 6151 C CA B ARG B 2 113 ? 22.181 19.628 60.235 0.600 12.960 84 ARG BBB CA 1
ATOM 6152 C C . ARG B 2 113 ? 22.401 18.111 60.127 1.000 12.850 84 ARG BBB C 1
ATOM 6153 O O . ARG B 2 113 ? 23.414 17.684 59.557 1.000 14.160 84 ARG BBB O 1
ATOM 6193 N N . ALA B 2 114 ? 21.457 17.318 60.638 1.000 12.540 85 ALA BBB N 1
ATOM 6194 C CA . ALA B 2 114 ? 21.579 15.843 60.651 1.000 12.080 85 ALA BBB CA 1
ATOM 6195 C C . ALA B 2 114 ? 20.736 15.167 59.572 1.000 12.000 85 ALA BBB C 1
ATOM 6196 O O . ALA B 2 114 ? 20.661 13.933 59.582 1.000 11.880 85 ALA BBB O 1
ATOM 6203 N N . PHE B 2 115 ? 20.167 15.907 58.613 1.000 11.160 86 PHE BBB N 1
ATOM 6204 C CA . PHE B 2 115 ? 19.262 15.331 57.603 1.000 11.420 86 PHE BBB CA 1
ATOM 6205 C C . PHE B 2 115 ? 19.799 14.017 57.037 1.000 11.190 86 PHE BBB C 1
ATOM 6206 O O . PHE B 2 115 ? 19.049 13.015 56.984 1.000 11.750 86 PHE BBB O 1
ATOM 6223 N N . GLU B 2 116 ? 21.021 14.024 56.504 1.000 11.600 87 GLU BBB N 1
ATOM 6224 C CA . GLU B 2 116 ? 21.478 12.865 55.703 1.000 10.280 87 GLU BBB CA 1
ATOM 6225 C C . GLU B 2 116 ? 21.864 11.667 56.591 1.000 10.200 87 GLU BBB C 1
ATOM 6226 O O . GLU B 2 116 ? 21.904 10.543 56.081 1.000 11.290 87 GLU BBB O 1
ATOM 6238 N N . ILE B 2 117 ? 22.105 11.912 57.877 1.000 11.250 88 ILE BBB N 1
ATOM 6239 C CA . ILE B 2 117 ? 22.309 10.828 58.873 1.000 11.240 88 ILE BBB CA 1
ATOM 6240 C C . ILE B 2 117 ? 20.936 10.213 59.165 1.000 11.380 88 ILE BBB C 1
ATOM 6241 O O . ILE B 2 117 ? 20.790 8.988 59.165 1.000 11.840 88 ILE BBB O 1
ATOM 6257 N N . ILE B 2 118 ? 19.929 11.043 59.387 1.000 10.900 89 ILE BBB N 1
ATOM 6258 C CA . ILE B 2 118 ? 18.537 10.546 59.540 1.000 10.940 89 ILE BBB CA 1
ATOM 6259 C C . ILE B 2 118 ? 18.168 9.735 58.293 1.000 11.700 89 ILE BBB C 1
ATOM 6260 O O . ILE B 2 118 ? 17.579 8.656 58.426 1.000 12.410 89 ILE BBB O 1
ATOM 6276 N N . ARG B 2 119 ? 18.508 10.221 57.106 1.000 10.980 90 ARG BBB N 1
ATOM 6277 C CA . ARG B 2 119 ? 18.164 9.537 55.846 1.000 11.330 90 ARG BBB CA 1
ATOM 6278 C C . ARG B 2 119 ? 18.820 8.158 55.776 1.000 12.150 90 ARG BBB C 1
ATOM 6279 O O . ARG B 2 119 ? 18.113 7.164 55.564 1.000 11.760 90 ARG BBB O 1
ATOM 6300 N N . ASN B 2 120 ? 20.143 8.111 55.867 1.000 11.470 91 ASN BBB N 1
ATOM 6301 C CA . ASN B 2 120 ? 20.915 6.913 55.452 1.000 12.080 91 ASN BBB CA 1
ATOM 6302 C C . ASN B 2 120 ? 21.196 5.964 56.632 1.000 12.760 91 ASN BBB C 1
ATOM 6303 O O . ASN B 2 120 ? 21.373 4.762 56.358 1.000 13.080 91 ASN BBB O 1
ATOM 6314 N N . SER B 2 121 ? 21.199 6.443 57.889 1.000 11.410 92 SER BBB N 1
ATOM 6315 C CA . SER B 2 121 ? 21.417 5.548 59.056 1.000 11.850 92 SER BBB CA 1
ATOM 6316 C C . SER B 2 121 ? 20.116 5.251 59.806 1.000 14.920 92 SER BBB C 1
ATOM 6317 O O . SER B 2 121 ? 20.164 4.377 60.681 1.000 16.180 92 SER BBB O 1
ATOM 6325 N N . ILE B 2 122 ? 19.027 5.990 59.582 1.000 11.320 93 ILE BBB N 1
ATOM 6326 C CA . ILE B 2 122 ? 17.761 5.746 60.339 1.000 11.840 93 ILE BBB CA 1
ATOM 6327 C C . ILE B 2 122 ? 16.640 5.326 59.388 1.000 11.900 93 ILE BBB C 1
ATOM 6328 O O . ILE B 2 122 ? 16.057 4.256 59.556 1.000 12.100 93 ILE BBB O 1
ATOM 6344 N N . CYS B 2 123 ? 16.325 6.136 58.382 1.000 11.340 94 CYS BBB N 1
ATOM 6345 C CA . CYS B 2 123 ? 15.143 5.864 57.533 1.000 11.940 94 CYS BBB CA 1
ATOM 6346 C C . CYS B 2 123 ? 15.386 4.700 56.579 1.000 11.290 94 CYS BBB C 1
ATOM 6347 O O . CYS B 2 123 ? 14.513 3.833 56.473 1.000 12.650 94 CYS BBB O 1
ATOM 6355 N N . TYR B 2 124 ? 16.520 4.662 55.889 1.000 11.130 95 TYR BBB N 1
ATOM 6356 C CA . TYR B 2 124 ? 16.779 3.560 54.926 1.000 12.240 95 TYR BBB CA 1
ATOM 6357 C C . TYR B 2 124 ? 16.726 2.208 55.637 1.000 12.690 95 TYR BBB C 1
ATOM 6358 O O . TYR B 2 124 ? 15.972 1.344 55.196 1.000 13.930 95 TYR BBB O 1
ATOM 6376 N N . PRO B 2 125 ? 17.454 1.995 56.760 1.000 12.910 96 PRO BBB N 1
ATOM 6377 C CA . PRO B 2 125 ? 17.342 0.731 57.504 1.000 14.650 96 PRO BBB CA 1
ATOM 6378 C C . PRO B 2 125 ? 16.099 0.593 58.399 1.000 16.550 96 PRO BBB C 1
ATOM 6379 O O . PRO B 2 125 ? 15.943 -0.442 59.081 1.000 18.100 96 PRO BBB O 1
ATOM 6390 N N . LYS B 2 126 ? 15.224 1.604 58.416 1.000 13.650 97 LYS BBB N 1
ATOM 6391 C CA A LYS B 2 126 ? 13.957 1.612 59.197 0.600 13.290 97 LYS BBB CA 1
ATOM 6392 C CA B LYS B 2 126 ? 13.967 1.645 59.204 0.400 14.190 97 LYS BBB CA 1
ATOM 6393 C C . LYS B 2 126 ? 14.264 1.340 60.678 1.000 14.990 97 LYS BBB C 1
ATOM 6394 O O . LYS B 2 126 ? 13.588 0.466 61.279 1.000 18.750 97 LYS BBB O 1
ATOM 6430 N N . LEU B 2 127 ? 15.181 2.085 61.271 1.000 12.030 98 LEU BBB N 1
ATOM 6431 C CA . LEU B 2 127 ? 15.549 1.882 62.682 1.000 13.010 98 LEU BBB CA 1
ATOM 6432 C C . LEU B 2 127 ? 14.588 2.629 63.598 1.000 13.580 98 LEU BBB C 1
ATOM 6433 O O . LEU B 2 127 ? 13.943 3.629 63.218 1.000 13.490 98 LEU BBB O 1
ATOM 6449 N N . ASN B 2 128 ? 14.521 2.157 64.840 1.000 12.530 99 ASN BBB N 1
ATOM 6450 C CA . ASN B 2 128 ? 13.491 2.559 65.810 1.000 13.050 99 ASN BBB CA 1
ATOM 6451 C C . ASN B 2 128 ? 13.964 3.777 66.603 1.000 13.550 99 ASN BBB C 1
ATOM 6452 O O . ASN B 2 128 ? 14.152 3.671 67.824 1.000 16.090 99 ASN BBB O 1
ATOM 6463 N N . VAL B 2 129 ? 14.191 4.901 65.921 1.000 11.270 100 VAL BBB N 1
ATOM 6464 C CA . VAL B 2 129 ? 14.655 6.173 66.516 1.000 11.310 100 VAL BBB CA 1
ATOM 6465 C C . VAL B 2 129 ? 13.533 7.211 66.491 1.000 11.790 100 VAL BBB C 1
ATOM 6466 O O . VAL B 2 129 ? 12.879 7.386 65.443 1.000 11.840 100 VAL BBB O 1
ATOM 6479 N N . LYS B 2 130 ? 13.336 7.899 67.602 1.000 11.280 101 LYS BBB N 1
ATOM 6480 C CA . LYS B 2 130 ? 12.346 8.984 67.737 1.000 10.670 101 LYS BBB CA 1
ATOM 6481 C C . LYS B 2 130 ? 13.084 10.302 67.839 1.000 11.860 101 LYS BBB C 1
ATOM 6482 O O . LYS B 2 130 ? 13.967 10.447 68.695 1.000 14.260 101 LYS BBB O 1
ATOM 6501 N N . ILE B 2 131 ? 12.779 11.223 66.948 1.000 11.950 102 ILE BBB N 1
ATOM 6502 C CA A ILE B 2 131 ? 13.394 12.569 66.930 0.700 12.750 102 ILE BBB CA 1
ATOM 6503 C CA B ILE B 2 131 ? 13.397 12.572 66.930 0.300 13.010 102 ILE BBB CA 1
ATOM 6504 C C . ILE B 2 131 ? 12.351 13.548 67.462 1.000 13.230 102 ILE BBB C 1
ATOM 6505 O O . ILE B 2 131 ? 11.294 13.674 66.823 1.000 15.120 102 ILE BBB O 1
ATOM 6535 N N . ALA B 2 132 ? 12.616 14.173 68.583 1.000 12.140 103 ALA BBB N 1
ATOM 6536 C CA . ALA B 2 132 ? 11.694 15.140 69.204 1.000 11.950 103 ALA BBB CA 1
ATOM 6537 C C . ALA B 2 132 ? 12.387 16.486 69.165 1.000 12.770 103 ALA BBB C 1
ATOM 6538 O O . ALA B 2 132 ? 13.288 16.743 69.965 1.000 14.140 103 ALA BBB O 1
ATOM 6545 N N . ALA B 2 133 ? 12.008 17.307 68.197 1.000 12.530 104 ALA BBB N 1
ATOM 6546 C CA . ALA B 2 133 ? 12.722 18.560 67.884 1.000 12.400 104 ALA BBB CA 1
ATOM 6547 C C . ALA B 2 133 ? 11.889 19.746 68.342 1.000 13.130 104 ALA BBB C 1
ATOM 6548 O O . ALA B 2 133 ? 10.710 19.840 67.948 1.000 14.570 104 ALA BBB O 1
ATOM 6555 N N . THR B 2 134 ? 12.450 20.610 69.167 1.000 12.920 105 THR BBB N 1
ATOM 6556 C CA . THR B 2 134 ? 11.707 21.732 69.778 1.000 13.090 105 THR BBB CA 1
ATOM 6557 C C . THR B 2 134 ? 11.991 23.031 69.017 1.000 13.190 105 THR BBB C 1
ATOM 6558 O O . THR B 2 134 ? 12.758 23.033 68.032 1.000 14.150 105 THR BBB O 1
ATOM 6569 N N . HIS B 2 135 ? 11.359 24.119 69.453 1.000 13.280 106 HIS BBB N 1
ATOM 6570 C CA . HIS B 2 135 ? 11.692 25.473 68.955 1.000 14.080 106 HIS BBB CA 1
ATOM 6571 C C . HIS B 2 135 ? 11.507 25.495 67.438 1.000 15.590 106 HIS BBB C 1
ATOM 6572 O O . HIS B 2 135 ? 12.347 26.067 66.721 1.000 16.870 106 HIS BBB O 1
ATOM 6587 N N . ALA B 2 136 ? 10.437 24.900 66.927 1.000 14.160 107 ALA BBB N 1
ATOM 6588 C CA . ALA B 2 136 ? 10.094 25.013 65.495 1.000 14.630 107 ALA BBB CA 1
ATOM 6589 C C . ALA B 2 136 ? 9.321 26.314 65.246 1.000 15.740 107 ALA BBB C 1
ATOM 6590 O O . ALA B 2 136 ? 8.703 26.867 66.164 1.000 17.500 107 ALA BBB O 1
ATOM 6597 N N . GLY B 2 137 ? 9.363 26.799 64.022 1.000 16.390 108 GLY BBB N 1
ATOM 6598 C CA . GLY B 2 137 ? 8.505 27.918 63.576 1.000 15.090 108 GLY BBB CA 1
ATOM 6599 C C . GLY B 2 137 ? 9.031 29.273 63.986 1.000 16.350 108 GLY BBB C 1
ATOM 6600 O O . GLY B 2 137 ? 10.165 29.412 64.441 1.000 19.890 108 GLY BBB O 1
ATOM 6604 N N . LEU B 2 138 ? 8.182 30.283 63.875 1.000 14.930 109 LEU BBB N 1
ATOM 6605 C CA . LEU B 2 138 ? 8.524 31.685 64.212 1.000 16.840 109 LEU BBB CA 1
ATOM 6606 C C . LEU B 2 138 ? 8.421 31.929 65.715 1.000 19.150 109 LEU BBB C 1
ATOM 6607 O O . LEU B 2 138 ? 8.987 32.936 66.189 1.000 19.620 109 LEU BBB O 1
ATOM 6623 N N . THR B 2 139 ? 7.681 31.112 66.454 1.000 17.070 110 THR BBB N 1
ATOM 6624 C CA . THR B 2 139 ? 7.425 31.356 67.903 1.000 17.640 110 THR BBB CA 1
ATOM 6625 C C . THR B 2 139 ? 8.703 31.136 68.718 1.000 16.490 110 THR BBB C 1
ATOM 6626 O O . THR B 2 139 ? 8.698 31.436 69.896 1.000 18.860 110 THR BBB O 1
ATOM 6637 N N . VAL B 2 140 ? 9.801 30.735 68.077 1.000 16.140 111 VAL BBB N 1
ATOM 6638 C CA . VAL B 2 140 ? 11.162 30.837 68.672 1.000 16.100 111 VAL BBB CA 1
ATOM 6639 C C . VAL B 2 140 ? 11.409 32.282 69.132 1.000 17.240 111 VAL BBB C 1
ATOM 6640 O O . VAL B 2 140 ? 12.011 32.475 70.194 1.000 19.480 111 VAL BBB O 1
ATOM 6653 N N . GLY B 2 141 ? 10.999 33.271 68.338 1.000 16.790 112 GLY BBB N 1
ATOM 6654 C CA . GLY B 2 141 ? 11.132 34.691 68.719 1.000 17.030 112 GLY BBB CA 1
ATOM 6655 C C . GLY B 2 141 ? 12.517 35.260 68.477 1.000 15.960 112 GLY BBB C 1
ATOM 6656 O O . GLY B 2 141 ? 13.025 35.202 67.333 1.000 16.760 112 GLY BBB O 1
ATOM 6660 N N . GLU B 2 142 ? 13.127 35.831 69.512 1.000 15.800 113 GLU BBB N 1
ATOM 6661 C CA . GLU B 2 142 ? 14.211 36.828 69.343 1.000 16.110 113 GLU BBB CA 1
ATOM 6662 C C . GLU B 2 142 ? 15.522 36.226 68.821 1.000 15.640 113 GLU BBB C 1
ATOM 6663 O O . GLU B 2 142 ? 16.320 37.000 68.281 1.000 16.370 113 GLU BBB O 1
ATOM 6675 N N . ASP B 2 143 ? 15.757 34.922 68.923 1.000 15.910 114 ASP BBB N 1
ATOM 6676 C CA . ASP B 2 143 ? 16.970 34.315 68.312 1.000 16.580 114 ASP BBB CA 1
ATOM 6677 C C . ASP B 2 143 ? 16.956 34.547 66.791 1.000 17.600 114 ASP BBB C 1
ATOM 6678 O O . ASP B 2 143 ? 18.042 34.641 66.194 1.000 18.090 114 ASP BBB O 1
ATOM 6687 N N . GLY B 2 144 ? 15.785 34.665 66.170 1.000 14.900 115 GLY BBB N 1
ATOM 6688 C CA . GLY B 2 144 ? 15.672 35.108 64.769 1.000 15.180 115 GLY BBB CA 1
ATOM 6689 C C . GLY B 2 144 ? 15.886 34.001 63.742 1.000 14.430 115 GLY BBB C 1
ATOM 6690 O O . GLY B 2 144 ? 15.739 32.791 64.038 1.000 14.500 115 GLY BBB O 1
ATOM 6694 N N . ALA B 2 145 ? 16.203 34.408 62.520 1.000 13.580 116 ALA BBB N 1
ATOM 6695 C CA . ALA B 2 145 ? 16.000 33.589 61.310 1.000 12.930 116 ALA BBB CA 1
ATOM 6696 C C . ALA B 2 145 ? 16.764 32.260 61.354 1.000 12.870 116 ALA BBB C 1
ATOM 6697 O O . ALA B 2 145 ? 16.216 31.262 60.846 1.000 14.700 116 ALA BBB O 1
ATOM 6704 N N . SER B 2 146 ? 18.010 32.232 61.840 1.000 14.580 117 SER BBB N 1
ATOM 6705 C CA . SER B 2 146 ? 18.857 31.008 61.812 1.000 14.770 117 SER BBB CA 1
ATOM 6706 C C . SER B 2 146 ? 18.214 29.890 62.637 1.000 14.140 117 SER BBB C 1
ATOM 6707 O O . SER B 2 146 ? 18.511 28.715 62.371 1.000 14.940 117 SER BBB O 1
ATOM 6715 N N . HIS B 2 147 ? 17.375 30.252 63.611 1.000 14.500 118 HIS BBB N 1
ATOM 6716 C CA . HIS B 2 147 ? 16.806 29.311 64.603 1.000 14.330 118 HIS BBB CA 1
ATOM 6717 C C . HIS B 2 147 ? 15.330 29.015 64.325 1.000 14.970 118 HIS BBB C 1
ATOM 6718 O O . HIS B 2 147 ? 14.798 28.095 64.964 1.000 15.780 118 HIS BBB O 1
ATOM 6733 N N . GLN B 2 148 ? 14.682 29.761 63.437 1.000 13.190 119 GLN BBB N 1
ATOM 6734 C CA . GLN B 2 148 ? 13.230 29.628 63.167 1.000 13.570 119 GLN BBB CA 1
ATOM 6735 C C . GLN B 2 148 ? 13.007 28.599 62.062 1.000 13.130 119 GLN BBB C 1
ATOM 6736 O O . GLN B 2 148 ? 13.136 28.940 60.887 1.000 13.920 119 GLN BBB O 1
ATOM 6750 N N . ALA B 2 149 ? 12.696 27.354 62.426 1.000 13.530 120 ALA BBB N 1
ATOM 6751 C CA . ALA B 2 149 ? 12.516 26.266 61.433 1.000 13.900 120 ALA BBB CA 1
ATOM 6752 C C . ALA B 2 149 ? 11.223 26.497 60.654 1.000 12.750 120 ALA BBB C 1
ATOM 6753 O O . ALA B 2 149 ? 10.134 26.432 61.249 1.000 14.580 120 ALA BBB O 1
ATOM 6760 N N . ILE B 2 150 ? 11.344 26.765 59.359 1.000 13.370 121 ILE BBB N 1
ATOM 6761 C CA . ILE B 2 150 ? 10.185 26.908 58.441 1.000 13.560 121 ILE BBB CA 1
ATOM 6762 C C . ILE B 2 150 ? 10.221 25.837 57.348 1.000 12.570 121 ILE BBB C 1
ATOM 6763 O O . ILE B 2 150 ? 9.340 25.862 56.480 1.000 12.130 121 ILE BBB O 1
ATOM 6779 N N . GLU B 2 151 ? 11.160 24.889 57.447 1.000 12.350 122 GLU BBB N 1
ATOM 6780 C CA . GLU B 2 151 ? 11.410 23.865 56.407 1.000 12.410 122 GLU BBB CA 1
ATOM 6781 C C . GLU B 2 151 ? 11.369 22.434 56.942 1.000 12.290 122 GLU BBB C 1
ATOM 6782 O O . GLU B 2 151 ? 11.475 21.486 56.142 1.000 12.390 122 GLU BBB O 1
ATOM 6794 N N . ASP B 2 152 ? 11.302 22.261 58.252 1.000 11.940 123 ASP BBB N 1
ATOM 6795 C CA . ASP B 2 152 ? 11.558 20.928 58.865 1.000 11.770 123 ASP BBB CA 1
ATOM 6796 C C . ASP B 2 152 ? 10.494 19.917 58.444 1.000 11.600 123 ASP BBB C 1
ATOM 6797 O O . ASP B 2 152 ? 10.815 18.729 58.310 1.000 12.390 123 ASP BBB O 1
ATOM 6806 N N . LEU B 2 153 ? 9.242 20.335 58.279 1.000 12.410 124 LEU BBB N 1
ATOM 6807 C CA . LEU B 2 153 ? 8.182 19.386 57.874 1.000 13.170 124 LEU BBB CA 1
ATOM 6808 C C . LEU B 2 153 ? 8.394 18.945 56.430 1.000 12.660 124 LEU BBB C 1
ATOM 6809 O O . LEU B 2 153 ? 8.127 17.772 56.120 1.000 13.580 124 LEU BBB O 1
ATOM 6825 N N . ALA B 2 154 ? 8.861 19.836 55.554 1.000 11.190 125 ALA BBB N 1
ATOM 6826 C CA . ALA B 2 154 ? 9.156 19.441 54.167 1.000 11.670 125 ALA BBB CA 1
ATOM 6827 C C . ALA B 2 154 ? 10.276 18.386 54.140 1.000 11.810 125 ALA BBB C 1
ATOM 6828 O O . ALA B 2 154 ? 10.180 17.394 53.391 1.000 13.240 125 ALA BBB O 1
ATOM 6835 N N . LEU B 2 155 ? 11.314 18.579 54.948 1.000 11.420 126 LEU BBB N 1
ATOM 6836 C CA . LEU B 2 155 ? 12.448 17.628 54.998 1.000 11.470 126 LEU BBB CA 1
ATOM 6837 C C . LEU B 2 155 ? 12.007 16.276 55.564 1.000 11.580 126 LEU BBB C 1
ATOM 6838 O O . LEU B 2 155 ? 12.381 15.256 55.015 1.000 11.560 126 LEU BBB O 1
ATOM 6854 N N . MET B 2 156 ? 11.252 16.270 56.650 1.000 10.480 127 MET BBB N 1
ATOM 6855 C CA . MET B 2 156 ? 10.898 14.988 57.280 1.000 11.160 127 MET BBB CA 1
ATOM 6856 C C . MET B 2 156 ? 9.812 14.281 56.471 1.000 10.820 127 MET BBB C 1
ATOM 6857 O O . MET B 2 156 ? 9.875 13.049 56.364 1.000 12.000 127 MET BBB O 1
ATOM 6871 N N . ARG B 2 157 ? 8.896 14.997 55.815 1.000 10.950 128 ARG BBB N 1
ATOM 6872 C CA A ARG B 2 157 ? 7.791 14.392 55.019 0.700 11.900 128 ARG BBB CA 1
ATOM 6873 C CA B ARG B 2 157 ? 7.809 14.277 55.099 0.300 12.470 128 ARG BBB CA 1
ATOM 6874 C C . ARG B 2 157 ? 8.328 13.667 53.785 1.000 12.170 128 ARG BBB C 1
ATOM 6875 O O . ARG B 2 157 ? 7.697 12.719 53.329 1.000 12.450 128 ARG BBB O 1
ATOM 6915 N N . VAL B 2 158 ? 9.443 14.131 53.221 1.000 11.860 129 VAL BBB N 1
ATOM 6916 C CA . VAL B 2 158 ? 9.967 13.494 51.986 1.000 11.620 129 VAL BBB CA 1
ATOM 6917 C C . VAL B 2 158 ? 10.746 12.210 52.297 1.000 12.410 129 VAL BBB C 1
ATOM 6918 O O . VAL B 2 158 ? 11.070 11.459 51.353 1.000 12.440 129 VAL BBB O 1
ATOM 6931 N N . LEU B 2 159 ? 11.057 11.914 53.565 1.000 11.810 130 LEU BBB N 1
ATOM 6932 C CA . LEU B 2 159 ? 11.846 10.699 53.874 1.000 11.610 130 LEU BBB CA 1
ATOM 6933 C C . LEU B 2 159 ? 10.959 9.463 53.876 1.000 11.540 130 LEU BBB C 1
ATOM 6934 O O . LEU B 2 159 ? 10.030 9.354 54.693 1.000 12.060 130 LEU BBB O 1
ATOM 6950 N N . PRO B 2 160 ? 11.259 8.465 53.019 1.000 11.220 131 PRO BBB N 1
ATOM 6951 C CA . PRO B 2 160 ? 10.591 7.175 53.139 1.000 11.460 131 PRO BBB CA 1
ATOM 6952 C C . PRO B 2 160 ? 10.807 6.625 54.555 1.000 11.980 131 PRO BBB C 1
ATOM 6953 O O . PRO B 2 160 ? 11.874 6.763 55.123 1.000 12.970 131 PRO BBB O 1
ATOM 6964 N N . ASN B 2 161 ? 9.753 5.993 55.076 1.000 12.470 132 ASN BBB N 1
ATOM 6965 C CA . ASN B 2 161 ? 9.707 5.279 56.376 1.000 12.230 132 ASN BBB CA 1
ATOM 6966 C C . ASN B 2 161 ? 9.615 6.251 57.544 1.000 13.930 132 ASN BBB C 1
ATOM 6967 O O . ASN B 2 161 ? 9.455 5.772 58.678 1.000 16.520 132 ASN BBB O 1
ATOM 6978 N N . MET B 2 162 ? 9.682 7.560 57.344 1.000 11.860 133 MET BBB N 1
ATOM 6979 C CA . MET B 2 162 ? 9.508 8.531 58.448 1.000 11.460 133 MET BBB CA 1
ATOM 6980 C C . MET B 2 162 ? 8.014 8.785 58.689 1.000 12.120 133 MET BBB C 1
ATOM 6981 O O . MET B 2 162 ? 7.256 8.971 57.725 1.000 14.090 133 MET BBB O 1
ATOM 6995 N N . GLN B 2 163 ? 7.597 8.795 59.946 1.000 11.830 134 GLN BBB N 1
ATOM 6996 C CA . GLN B 2 163 ? 6.266 9.292 60.360 1.000 11.850 134 GLN BBB CA 1
ATOM 6997 C C . GLN B 2 163 ? 6.485 10.659 61.000 1.000 12.220 134 GLN BBB C 1
ATOM 6998 O O . GLN B 2 163 ? 7.499 10.866 61.678 1.000 13.940 134 GLN BBB O 1
ATOM 7012 N N . VAL B 2 164 ? 5.576 11.589 60.728 1.000 11.340 135 VAL BBB N 1
ATOM 7013 C CA . VAL B 2 164 ? 5.732 13.009 61.089 1.000 11.050 135 VAL BBB CA 1
ATOM 7014 C C . VAL B 2 164 ? 4.484 13.424 61.864 1.000 11.410 135 VAL BBB C 1
ATOM 7015 O O . VAL B 2 164 ? 3.379 13.481 61.265 1.000 11.530 135 VAL BBB O 1
ATOM 7028 N N . PHE B 2 165 ? 4.667 13.763 63.134 1.000 11.160 136 PHE BBB N 1
ATOM 7029 C CA . PHE B 2 165 ? 3.563 14.084 64.063 1.000 11.300 136 PHE BBB CA 1
ATOM 7030 C C . PHE B 2 165 ? 3.790 15.463 64.651 1.000 12.290 136 PHE BBB C 1
ATOM 7031 O O . PHE B 2 165 ? 4.899 15.781 65.108 1.000 13.390 136 PHE BBB O 1
ATOM 7048 N N . VAL B 2 166 ? 2.750 16.297 64.624 1.000 11.520 137 VAL BBB N 1
ATOM 7049 C CA . VAL B 2 166 ? 2.849 17.735 64.987 1.000 12.120 137 VAL BBB CA 1
ATOM 7050 C C . VAL B 2 166 ? 1.762 18.060 66.005 1.000 12.130 137 VAL BBB C 1
ATOM 7051 O O . VAL B 2 166 ? 0.650 18.438 65.629 1.000 13.340 137 VAL BBB O 1
ATOM 7064 N N . PRO B 2 167 ? 2.018 17.910 67.317 1.000 11.950 138 PRO BBB N 1
ATOM 7065 C CA A PRO B 2 167 ? 0.978 18.163 68.317 0.700 13.240 138 PRO BBB CA 1
ATOM 7066 C CA B PRO B 2 167 ? 0.987 18.161 68.323 0.300 12.550 138 PRO BBB CA 1
ATOM 7067 C C . PRO B 2 167 ? 0.509 19.620 68.373 1.000 12.480 138 PRO BBB C 1
ATOM 7068 O O . PRO B 2 167 ? 1.316 20.546 68.243 1.000 13.870 138 PRO BBB O 1
ATOM 7089 N N . ALA B 2 168 ? -0.777 19.794 68.666 1.000 12.900 139 ALA BBB N 1
ATOM 7090 C CA . ALA B 2 168 ? -1.399 21.130 68.804 1.000 14.110 139 ALA BBB CA 1
ATOM 7091 C C . ALA B 2 168 ? -1.156 21.713 70.200 1.000 13.390 139 ALA BBB C 1
ATOM 7092 O O . ALA B 2 168 ? -0.989 22.935 70.324 1.000 16.720 139 ALA BBB O 1
ATOM 7099 N N . ASP B 2 169 ? -1.211 20.871 71.234 1.000 13.670 140 ASP BBB N 1
ATOM 7100 C CA . ASP B 2 169 ? -1.268 21.360 72.630 1.000 13.990 140 ASP BBB CA 1
ATOM 7101 C C . ASP B 2 169 ? -0.639 20.315 73.552 1.000 13.530 140 ASP BBB C 1
ATOM 7102 O O . ASP B 2 169 ? -0.111 19.291 73.077 1.000 14.340 140 ASP BBB O 1
ATOM 7111 N N . ALA B 2 170 ? -0.707 20.543 74.859 1.000 15.070 141 ALA BBB N 1
ATOM 7112 C CA . ALA B 2 170 ? -0.068 19.642 75.842 1.000 14.650 141 ALA BBB CA 1
ATOM 7113 C C . ALA B 2 170 ? -0.718 18.253 75.811 1.000 14.680 141 ALA BBB C 1
ATOM 7114 O O . ALA B 2 170 ? -0.002 17.233 75.816 1.000 14.970 141 ALA BBB O 1
ATOM 7121 N N . ALA B 2 171 ? -2.052 18.157 75.818 1.000 13.950 142 ALA BBB N 1
ATOM 7122 C CA . ALA B 2 171 ? -2.718 16.846 75.873 1.000 14.840 142 ALA BBB CA 1
ATOM 7123 C C . ALA B 2 171 ? -2.344 16.000 74.653 1.000 14.130 142 ALA BBB C 1
ATOM 7124 O O . ALA B 2 171 ? -2.021 14.811 74.796 1.000 15.150 142 ALA BBB O 1
ATOM 7131 N N . GLN B 2 172 ? -2.379 16.596 73.459 1.000 13.620 143 GLN BBB N 1
ATOM 7132 C CA . GLN B 2 172 ? -2.048 15.824 72.248 1.000 13.520 143 GLN BBB CA 1
ATOM 7133 C C . GLN B 2 172 ? -0.542 15.524 72.221 1.000 13.050 143 GLN BBB C 1
ATOM 7134 O O . GLN B 2 172 ? -0.178 14.472 71.695 1.000 12.580 143 GLN BBB O 1
ATOM 7148 N N . THR B 2 173 ? 0.302 16.386 72.770 1.000 12.060 144 THR BBB N 1
ATOM 7149 C CA . THR B 2 173 ? 1.755 16.086 72.848 1.000 11.790 144 THR BBB CA 1
ATOM 7150 C C . THR B 2 173 ? 1.973 14.802 73.660 1.000 12.500 144 THR BBB C 1
ATOM 7151 O O . THR B 2 173 ? 2.705 13.901 73.219 1.000 12.910 144 THR BBB O 1
ATOM 7162 N N . ARG B 2 174 ? 1.349 14.702 74.827 1.000 13.770 145 ARG BBB N 1
ATOM 7163 C CA . ARG B 2 174 ? 1.515 13.510 75.690 1.000 13.930 145 ARG BBB CA 1
ATOM 7164 C C . ARG B 2 174 ? 1.080 12.259 74.915 1.000 13.600 145 ARG BBB C 1
ATOM 7165 O O . ARG B 2 174 ? 1.816 11.251 74.912 1.000 14.410 145 ARG BBB O 1
ATOM 7186 N N . ALA B 2 175 ? -0.070 12.297 74.234 1.000 12.520 146 ALA BBB N 1
ATOM 7187 C CA . ALA B 2 175 ? -0.585 11.142 73.476 1.000 12.260 146 ALA BBB CA 1
ATOM 7188 C C . ALA B 2 175 ? 0.381 10.769 72.345 1.000 13.070 146 ALA BBB C 1
ATOM 7189 O O . ALA B 2 175 ? 0.616 9.567 72.130 1.000 14.190 146 ALA BBB O 1
ATOM 7196 N N . ILE B 2 176 ? 0.928 11.759 71.644 1.000 12.110 147 ILE BBB N 1
ATOM 7197 C CA . ILE B 2 176 ? 1.839 11.514 70.491 1.000 12.700 147 ILE BBB CA 1
ATOM 7198 C C . ILE B 2 176 ? 3.171 10.942 70.985 1.000 12.660 147 ILE BBB C 1
ATOM 7199 O O . ILE B 2 176 ? 3.669 9.998 70.355 1.000 13.560 147 ILE BBB O 1
ATOM 7215 N N . VAL B 2 177 ? 3.721 11.486 72.061 1.000 12.010 148 VAL BBB N 1
ATOM 7216 C CA . VAL B 2 177 ? 5.023 10.984 72.588 1.000 13.290 148 VAL BBB CA 1
ATOM 7217 C C . VAL B 2 177 ? 4.867 9.527 73.032 1.000 13.470 148 VAL BBB C 1
ATOM 7218 O O . VAL B 2 177 ? 5.713 8.670 72.690 1.000 14.000 148 VAL BBB O 1
ATOM 7231 N N . LYS B 2 178 ? 3.775 9.203 73.720 1.000 14.460 149 LYS BBB N 1
ATOM 7232 C CA . LYS B 2 178 ? 3.551 7.810 74.170 1.000 15.280 149 LYS BBB CA 1
ATOM 7233 C C . LYS B 2 178 ? 3.357 6.899 72.953 1.000 15.090 149 LYS BBB C 1
ATOM 7234 O O . LYS B 2 178 ? 3.908 5.791 72.930 1.000 16.330 149 LYS BBB O 1
ATOM 7253 N N . LYS B 2 179 ? 2.605 7.327 71.942 1.000 13.440 150 LYS BBB N 1
ATOM 7254 C CA A LYS B 2 179 ? 2.386 6.507 70.730 0.500 14.740 150 LYS BBB CA 1
ATOM 7255 C CA B LYS B 2 179 ? 2.383 6.501 70.730 0.500 14.580 150 LYS BBB CA 1
ATOM 7256 C C . LYS B 2 179 ? 3.712 6.294 69.988 1.000 13.800 150 LYS BBB C 1
ATOM 7257 O O . LYS B 2 179 ? 3.963 5.171 69.524 1.000 14.310 150 LYS BBB O 1
ATOM 7293 N N . ALA B 2 180 ? 4.535 7.335 69.874 1.000 14.030 151 ALA BBB N 1
ATOM 7294 C CA . ALA B 2 180 ? 5.835 7.227 69.179 1.000 14.100 151 ALA BBB CA 1
ATOM 7295 C C . ALA B 2 180 ? 6.679 6.116 69.822 1.000 14.040 151 ALA BBB C 1
ATOM 7296 O O . ALA B 2 180 ? 7.362 5.388 69.100 1.000 13.640 151 ALA BBB O 1
ATOM 7303 N N . ALA B 2 181 ? 6.643 5.984 71.150 1.000 13.240 152 ALA BBB N 1
ATOM 7304 C CA . ALA B 2 181 ? 7.436 4.970 71.873 1.000 13.520 152 ALA BBB CA 1
ATOM 7305 C C . ALA B 2 181 ? 6.902 3.552 71.614 1.000 16.320 152 ALA BBB C 1
ATOM 7306 O O . ALA B 2 181 ? 7.702 2.601 71.750 1.000 18.180 152 ALA BBB O 1
ATOM 7313 N N . GLU B 2 182 ? 5.619 3.405 71.268 1.000 15.820 153 GLU BBB N 1
ATOM 7314 C CA A GLU B 2 182 ? 4.924 2.102 71.071 0.500 19.500 153 GLU BBB CA 1
ATOM 7315 C CA B GLU B 2 182 ? 4.955 2.091 71.075 0.500 19.100 153 GLU BBB CA 1
ATOM 7316 C C . GLU B 2 182 ? 5.147 1.622 69.628 1.000 21.710 153 GLU BBB C 1
ATOM 7317 O O . GLU B 2 182 ? 5.289 0.399 69.407 1.000 24.270 153 GLU BBB O 1
ATOM 7339 N N . ILE B 2 183 ? 5.160 2.547 68.678 1.000 16.090 154 ILE BBB N 1
ATOM 7340 C CA A ILE B 2 183 ? 5.318 2.367 67.196 0.400 19.130 154 ILE BBB CA 1
ATOM 7341 C CA B ILE B 2 183 ? 5.212 2.077 67.276 0.600 16.330 154 ILE BBB CA 1
ATOM 7342 C C . ILE B 2 183 ? 6.685 1.785 66.905 1.000 15.800 154 ILE BBB C 1
ATOM 7343 O O . ILE B 2 183 ? 7.632 2.279 67.549 1.000 16.200 154 ILE BBB O 1
ATOM 7373 N N . GLU B 2 184 ? 6.820 0.895 65.924 1.000 17.470 155 GLU BBB N 1
ATOM 7374 C CA A GLU B 2 184 ? 8.133 0.450 65.392 0.500 18.160 155 GLU BBB CA 1
ATOM 7375 C CA B GLU B 2 184 ? 8.153 0.467 65.417 0.500 18.660 155 GLU BBB CA 1
ATOM 7376 C C . GLU B 2 184 ? 8.552 1.382 64.254 1.000 21.320 155 GLU BBB C 1
ATOM 7377 O O . GLU B 2 184 ? 7.738 1.565 63.331 1.000 35.790 155 GLU BBB O 1
ATOM 7399 N N . GLY B 2 185 ? 9.720 2.007 64.356 1.000 14.250 156 GLY BBB N 1
ATOM 7400 C CA . GLY B 2 185 ? 10.298 2.725 63.216 1.000 14.090 156 GLY BBB CA 1
ATOM 7401 C C . GLY B 2 185 ? 10.504 4.197 63.497 1.000 11.980 156 GLY BBB C 1
ATOM 7402 O O . GLY B 2 185 ? 10.210 4.728 64.575 1.000 13.450 156 GLY BBB O 1
ATOM 7406 N N . PRO B 2 186 ? 11.052 4.903 62.487 1.000 11.280 157 PRO BBB N 1
ATOM 7407 C CA . PRO B 2 186 ? 11.407 6.307 62.655 1.000 11.380 157 PRO BBB CA 1
ATOM 7408 C C . PRO B 2 186 ? 10.191 7.224 62.848 1.000 11.160 157 PRO BBB C 1
ATOM 7409 O O . PRO B 2 186 ? 9.189 7.074 62.142 1.000 12.230 157 PRO BBB O 1
ATOM 7420 N N . VAL B 2 187 ? 10.301 8.147 63.790 1.000 10.340 158 VAL BBB N 1
ATOM 7421 C CA . VAL B 2 187 ? 9.241 9.146 64.086 1.000 10.830 158 VAL BBB CA 1
ATOM 7422 C C . VAL B 2 187 ? 9.894 10.495 64.308 1.000 11.280 158 VAL BBB C 1
ATOM 7423 O O . VAL B 2 187 ? 10.929 10.574 65.006 1.000 12.880 158 VAL BBB O 1
ATOM 7436 N N . TYR B 2 188 ? 9.308 11.544 63.744 1.000 11.360 159 TYR BBB N 1
ATOM 7437 C CA . TYR B 2 188 ? 9.663 12.950 64.002 1.000 11.140 159 TYR BBB CA 1
ATOM 7438 C C . TYR B 2 188 ? 8.481 13.614 64.693 1.000 10.980 159 TYR BBB C 1
ATOM 7439 O O . TYR B 2 188 ? 7.361 13.596 64.154 1.000 11.670 159 TYR BBB O 1
ATOM 7457 N N . ILE B 2 189 ? 8.734 14.144 65.884 1.000 10.650 160 ILE BBB N 1
ATOM 7458 C CA . ILE B 2 189 ? 7.746 14.902 66.684 1.000 11.480 160 ILE BBB CA 1
ATOM 7459 C C . ILE B 2 189 ? 8.182 16.363 66.698 1.000 11.370 160 ILE BBB C 1
ATOM 7460 O O . ILE B 2 189 ? 9.269 16.689 67.215 1.000 12.170 160 ILE BBB O 1
ATOM 7476 N N . ARG B 2 190 ? 7.353 17.237 66.139 1.000 11.630 161 ARG BBB N 1
ATOM 7477 C CA . ARG B 2 190 ? 7.655 18.679 66.065 1.000 11.640 161 ARG BBB CA 1
ATOM 7478 C C . ARG B 2 190 ? 7.083 19.389 67.284 1.000 11.700 161 ARG BBB C 1
ATOM 7479 O O . ARG B 2 190 ? 5.853 19.267 67.527 1.000 14.190 161 ARG BBB O 1
ATOM 7500 N N . LEU B 2 191 ? 7.906 20.119 68.012 1.000 11.680 162 LEU BBB N 1
ATOM 7501 C CA . LEU B 2 191 ? 7.528 20.785 69.278 1.000 12.810 162 LEU BBB CA 1
ATOM 7502 C C . LEU B 2 191 ? 7.893 22.269 69.224 1.000 14.240 162 LEU BBB C 1
ATOM 7503 O O . LEU B 2 191 ? 8.579 22.735 68.280 1.000 15.040 162 LEU BBB O 1
ATOM 7519 N N A GLY B 2 192 ? 7.418 23.024 70.204 0.700 14.890 163 GLY BBB N 1
ATOM 7520 N N B GLY B 2 192 ? 7.447 23.018 70.232 0.300 14.260 163 GLY BBB N 1
ATOM 7521 C CA A GLY B 2 192 ? 7.525 24.494 70.208 0.700 15.460 163 GLY BBB CA 1
ATOM 7522 C CA B GLY B 2 192 ? 7.500 24.491 70.230 0.300 14.730 163 GLY BBB CA 1
ATOM 7523 C C A GLY B 2 192 ? 7.981 25.030 71.543 0.700 17.170 163 GLY BBB C 1
ATOM 7524 C C B GLY B 2 192 ? 8.435 25.059 71.279 0.300 14.550 163 GLY BBB C 1
ATOM 7525 O O A GLY B 2 192 ? 7.934 24.266 72.551 0.700 19.120 163 GLY BBB O 1
ATOM 7526 O O B GLY B 2 192 ? 9.382 24.376 71.697 0.300 16.360 163 GLY BBB O 1
ATOM 7533 N N . ARG B 2 193 ? 8.253 26.333 71.580 1.000 18.780 164 ARG BBB N 1
ATOM 7534 C CA . ARG B 2 193 ? 8.944 27.022 72.697 1.000 18.390 164 ARG BBB CA 1
ATOM 7535 C C . ARG B 2 193 ? 7.911 27.464 73.717 1.000 22.940 164 ARG BBB C 1
ATOM 7536 O O . ARG B 2 193 ? 8.099 27.191 74.892 1.000 24.590 164 ARG BBB O 1
ATOM 7557 N N . SER B 2 194 ? 6.845 28.121 73.266 1.000 26.790 165 SER BBB N 1
ATOM 7558 C CA A SER B 2 194 ? 5.957 28.983 74.090 0.500 32.980 165 SER BBB CA 1
ATOM 7559 C CA B SER B 2 194 ? 5.991 28.952 74.157 0.500 33.370 165 SER BBB CA 1
ATOM 7560 C C . SER B 2 194 ? 4.690 28.232 74.514 1.000 24.500 165 SER BBB C 1
ATOM 7561 O O . SER B 2 194 ? 4.280 27.319 73.790 1.000 21.440 165 SER BBB O 1
ATOM 7575 N N . GLY B 2 195 ? 4.066 28.648 75.616 1.000 26.180 166 GLY BBB N 1
ATOM 7576 C CA . GLY B 2 195 ? 2.738 28.150 76.014 1.000 23.090 166 GLY BBB CA 1
ATOM 7577 C C . GLY B 2 195 ? 1.737 28.336 74.885 1.000 20.750 166 GLY BBB C 1
ATOM 7578 O O . GLY B 2 195 ? 1.838 29.338 74.167 1.000 24.250 166 GLY BBB O 1
ATOM 7582 N N . VAL B 2 196 ? 0.834 27.374 74.709 1.000 20.080 167 VAL BBB N 1
ATOM 7583 C CA . VAL B 2 196 ? -0.208 27.372 73.646 1.000 19.140 167 VAL BBB CA 1
ATOM 7584 C C . VAL B 2 196 ? -1.547 27.013 74.278 1.000 19.380 167 VAL BBB C 1
ATOM 7585 O O . VAL B 2 196 ? -1.620 26.302 75.280 1.000 20.150 167 VAL BBB O 1
ATOM 7598 N N . PRO B 2 197 ? -2.664 27.493 73.700 1.000 20.040 168 PRO BBB N 1
ATOM 7599 C CA . PRO B 2 197 ? -3.979 27.203 74.253 1.000 19.570 168 PRO BBB CA 1
ATOM 7600 C C . PRO B 2 197 ? -4.359 25.721 74.201 1.000 20.650 168 PRO BBB C 1
ATOM 7601 O O . PRO B 2 197 ? -3.953 25.002 73.281 1.000 20.770 168 PRO BBB O 1
ATOM 7612 N N . GLU B 2 198 ? -5.172 25.292 75.159 1.000 19.370 169 GLU BBB N 1
ATOM 7613 C CA A GLU B 2 198 ? -5.797 23.952 75.177 0.700 21.360 169 GLU BBB CA 1
ATOM 7614 C CA B GLU B 2 198 ? -5.795 23.946 75.176 0.300 21.750 169 GLU BBB CA 1
ATOM 7615 C C . GLU B 2 198 ? -6.711 23.802 73.952 1.000 21.390 169 GLU BBB C 1
ATOM 7616 O O . GLU B 2 198 ? -7.491 24.755 73.643 1.000 23.080 169 GLU BBB O 1
ATOM 7638 N N . VAL B 2 199 ? -6.625 22.664 73.276 1.000 17.880 170 VAL BBB N 1
ATOM 7639 C CA . VAL B 2 199 ? -7.490 22.277 72.131 1.000 17.230 170 VAL BBB CA 1
ATOM 7640 C C . VAL B 2 199 ? -8.175 20.944 72.439 1.000 18.890 170 VAL BBB C 1
ATOM 7641 O O . VAL B 2 199 ? -9.392 20.838 72.228 1.000 22.720 170 VAL BBB O 1
ATOM 7654 N N . PHE B 2 200 ? -7.410 19.956 72.898 1.000 16.650 171 PHE BBB N 1
ATOM 7655 C CA . PHE B 2 200 ? -7.864 18.573 73.124 1.000 16.570 171 PHE BBB CA 1
ATOM 7656 C C . PHE B 2 200 ? -8.104 18.342 74.618 1.000 18.370 171 PHE BBB C 1
ATOM 7657 O O . PHE B 2 200 ? -7.489 19.003 75.459 1.000 20.550 171 PHE BBB O 1
ATOM 7674 N N . SER B 2 201 ? -8.999 17.403 74.892 1.000 21.120 172 SER BBB N 1
ATOM 7675 C CA A SER B 2 201 ? -9.342 16.996 76.275 0.600 21.030 172 SER BBB CA 1
ATOM 7676 C CA B SER B 2 201 ? -9.364 16.963 76.261 0.400 22.540 172 SER BBB CA 1
ATOM 7677 C C . SER B 2 201 ? -8.301 16.005 76.786 1.000 23.250 172 SER BBB C 1
ATOM 7678 O O . SER B 2 201 ? -7.550 15.412 76.014 1.000 20.620 172 SER BBB O 1
ATOM 7692 N N . PRO B 2 202 ? -8.218 15.786 78.118 1.000 20.420 173 PRO BBB N 1
ATOM 7693 C CA . PRO B 2 202 ? -7.272 14.818 78.667 1.000 20.750 173 PRO BBB CA 1
ATOM 7694 C C . PRO B 2 202 ? -7.481 13.377 78.181 1.000 19.100 173 PRO BBB C 1
ATOM 7695 O O . PRO B 2 202 ? -6.595 12.550 78.358 1.000 20.250 173 PRO BBB O 1
ATOM 7706 N N . ASP B 2 203 ? -8.638 13.079 77.576 1.000 18.930 174 ASP BBB N 1
ATOM 7707 C CA A ASP B 2 203 ? -9.036 11.756 77.072 0.600 19.050 174 ASP BBB CA 1
ATOM 7708 C CA B ASP B 2 203 ? -8.905 11.682 77.120 0.400 17.980 174 ASP BBB CA 1
ATOM 7709 C C . ASP B 2 203 ? -8.531 11.519 75.639 1.000 18.240 174 ASP BBB C 1
ATOM 7710 O O . ASP B 2 203 ? -8.838 10.450 75.077 1.000 20.210 174 ASP BBB O 1
ATOM 7726 N N . ILE B 2 204 ? -7.816 12.488 75.051 1.000 17.770 175 ILE BBB N 1
ATOM 7727 C CA . ILE B 2 204 ? -7.421 12.375 73.615 1.000 18.360 175 ILE BBB CA 1
ATOM 7728 C C . ILE B 2 204 ? -6.687 11.055 73.366 1.000 18.620 175 ILE BBB C 1
ATOM 7729 O O . ILE B 2 204 ? -5.773 10.690 74.151 1.000 19.870 175 ILE BBB O 1
ATOM 7745 N N . ARG B 2 205 ? -7.074 10.384 72.284 1.000 21.680 176 ARG BBB N 1
ATOM 7746 C CA A ARG B 2 205 ? -6.406 9.175 71.752 0.700 21.180 176 ARG BBB CA 1
ATOM 7747 C CA B ARG B 2 205 ? -6.390 9.179 71.749 0.300 21.700 176 ARG BBB CA 1
ATOM 7748 C C . ARG B 2 205 ? -5.778 9.540 70.393 1.000 19.010 176 ARG BBB C 1
ATOM 7749 O O . ARG B 2 205 ? -6.514 10.027 69.527 1.000 21.130 176 ARG BBB O 1
ATOM 7789 N N . PHE B 2 206 ? -4.474 9.339 70.244 1.000 18.220 177 PHE BBB N 1
ATOM 7790 C CA . PHE B 2 206 ? -3.764 9.637 68.970 1.000 16.810 177 PHE BBB CA 1
ATOM 7791 C C . PHE B 2 206 ? -3.616 8.348 68.160 1.000 17.040 177 PHE BBB C 1
ATOM 7792 O O . PHE B 2 206 ? -3.062 7.357 68.664 1.000 18.010 177 PHE BBB O 1
ATOM 7809 N N . GLU B 2 207 ? -4.039 8.382 66.896 1.000 15.060 178 GLU BBB N 1
ATOM 7810 C CA A GLU B 2 207 ? -3.900 7.253 65.948 0.700 15.200 178 GLU BBB CA 1
ATOM 7811 C CA B GLU B 2 207 ? -3.902 7.250 65.947 0.300 15.980 178 GLU BBB CA 1
ATOM 7812 C C . GLU B 2 207 ? -3.186 7.743 64.693 1.000 15.070 178 GLU BBB C 1
ATOM 7813 O O . GLU B 2 207 ? -3.717 8.591 63.976 1.000 14.750 178 GLU BBB O 1
ATOM 7835 N N . PRO B 2 208 ? -1.969 7.245 64.389 1.000 14.100 179 PRO BBB N 1
ATOM 7836 C CA . PRO B 2 208 ? -1.300 7.618 63.145 1.000 13.630 179 PRO BBB CA 1
ATOM 7837 C C . PRO B 2 208 ? -2.211 7.348 61.950 1.000 14.050 179 PRO BBB C 1
ATOM 7838 O O . PRO B 2 208 ? -2.871 6.307 61.878 1.000 15.230 179 PRO BBB O 1
ATOM 7849 N N . GLY B 2 209 ? -2.293 8.332 61.054 1.000 13.990 180 GLY BBB N 1
ATOM 7850 C CA . GLY B 2 209 ? -3.129 8.266 59.855 1.000 14.030 180 GLY BBB CA 1
ATOM 7851 C C . GLY B 2 209 ? -4.546 8.754 60.065 1.000 14.820 180 GLY BBB C 1
ATOM 7852 O O . GLY B 2 209 ? -5.323 8.684 59.092 1.000 15.340 180 GLY BBB O 1
ATOM 7856 N N . ARG B 2 210 ? -4.888 9.216 61.269 1.000 13.420 181 ARG BBB N 1
ATOM 7857 C CA A ARG B 2 210 ? -6.246 9.730 61.574 0.600 13.890 181 ARG BBB CA 1
ATOM 7858 C CA B ARG B 2 210 ? -6.250 9.724 61.578 0.400 15.040 181 ARG BBB CA 1
ATOM 7859 C C . ARG B 2 210 ? -6.157 11.177 62.053 1.000 13.900 181 ARG BBB C 1
ATOM 7860 O O . ARG B 2 210 ? -5.425 11.438 63.018 1.000 15.260 181 ARG BBB O 1
ATOM 7900 N N . GLY B 2 211 ? -6.913 12.053 61.389 1.000 13.930 182 GLY BBB N 1
ATOM 7901 C CA . GLY B 2 211 ? -7.137 13.437 61.811 1.000 13.490 182 GLY BBB CA 1
ATOM 7902 C C . GLY B 2 211 ? -8.390 13.527 62.650 1.000 15.430 182 GLY BBB C 1
ATOM 7903 O O . GLY B 2 211 ? -9.048 12.493 62.875 1.000 16.460 182 GLY BBB O 1
ATOM 7907 N N . THR B 2 212 ? -8.742 14.728 63.084 1.000 13.510 183 THR BBB N 1
ATOM 7908 C CA . THR B 2 212 ? -9.872 14.937 64.004 1.000 13.180 183 THR BBB CA 1
ATOM 7909 C C . THR B 2 212 ? -10.719 16.106 63.523 1.000 14.500 183 THR BBB C 1
ATOM 7910 O O . THR B 2 212 ? -10.184 17.194 63.311 1.000 14.730 183 THR BBB O 1
ATOM 7921 N N . VAL B 2 213 ? -12.023 15.895 63.390 1.000 14.480 184 VAL BBB N 1
ATOM 7922 C CA . VAL B 2 213 ? -12.978 17.002 63.159 1.000 14.670 184 VAL BBB CA 1
ATOM 7923 C C . VAL B 2 213 ? -13.268 17.651 64.511 1.000 14.440 184 VAL BBB C 1
ATOM 7924 O O . VAL B 2 213 ? -13.852 16.982 65.400 1.000 16.020 184 VAL BBB O 1
ATOM 7937 N N . LEU B 2 214 ? -12.881 18.902 64.686 1.000 14.520 185 LEU BBB N 1
ATOM 7938 C CA . LEU B 2 214 ? -13.058 19.662 65.948 1.000 15.000 185 LEU BBB CA 1
ATOM 7939 C C . LEU B 2 214 ? -14.301 20.551 65.867 1.000 16.090 185 LEU BBB C 1
ATOM 7940 O O . LEU B 2 214 ? -14.782 20.987 66.928 1.000 19.070 185 LEU BBB O 1
ATOM 7956 N N . LYS B 2 215 ? -14.780 20.831 64.656 1.000 15.500 186 LYS BBB N 1
ATOM 7957 C CA . LYS B 2 215 ? -15.999 21.648 64.418 1.000 15.220 186 LYS BBB CA 1
ATOM 7958 C C . LYS B 2 215 ? -16.572 21.267 63.061 1.000 16.770 186 LYS BBB C 1
ATOM 7959 O O . LYS B 2 215 ? -15.785 21.052 62.122 1.000 15.220 186 LYS BBB O 1
ATOM 7978 N N . GLU B 2 216 ? -17.896 21.195 62.935 1.000 16.380 187 GLU BBB N 1
ATOM 7979 C CA . GLU B 2 216 ? -18.562 20.927 61.638 1.000 17.000 187 GLU BBB CA 1
ATOM 7980 C C . GLU B 2 216 ? -18.973 22.261 60.999 1.000 15.510 187 GLU BBB C 1
ATOM 7981 O O . GLU B 2 216 ? -19.292 23.206 61.733 1.000 19.480 187 GLU BBB O 1
ATOM 7993 N N . GLY B 2 217 ? -19.010 22.289 59.681 1.000 16.960 188 GLY BBB N 1
ATOM 7994 C CA . GLY B 2 217 ? -19.489 23.437 58.890 1.000 17.110 188 GLY BBB CA 1
ATOM 7995 C C . GLY B 2 217 ? -19.575 23.066 57.430 1.000 20.170 188 GLY BBB C 1
ATOM 7996 O O . GLY B 2 217 ? -18.691 22.340 56.962 1.000 19.870 188 GLY BBB O 1
ATOM 8000 N N . LYS B 2 218 ? -20.552 23.607 56.705 1.000 17.310 189 LYS BBB N 1
ATOM 8001 C CA A LYS B 2 218 ? -20.828 23.253 55.289 0.600 18.150 189 LYS BBB CA 1
ATOM 8002 C CA B LYS B 2 218 ? -20.818 23.243 55.289 0.400 18.790 189 LYS BBB CA 1
ATOM 8003 C C . LYS B 2 218 ? -20.044 24.121 54.296 1.000 16.580 189 LYS BBB C 1
ATOM 8004 O O . LYS B 2 218 ? -19.960 23.732 53.147 1.000 20.080 189 LYS BBB O 1
ATOM 8040 N N . ASP B 2 219 ? -19.523 25.290 54.705 1.000 16.920 190 ASP BBB N 1
ATOM 8041 C CA . ASP B 2 219 ? -19.072 26.300 53.710 1.000 17.540 190 ASP BBB CA 1
ATOM 8042 C C . ASP B 2 219 ? -17.622 26.082 53.272 1.000 15.770 190 ASP BBB C 1
ATOM 8043 O O . ASP B 2 219 ? -17.284 26.333 52.117 1.000 18.170 190 ASP BBB O 1
ATOM 8052 N N . VAL B 2 220 ? -16.769 25.636 54.189 1.000 16.250 191 VAL BBB N 1
ATOM 8053 C CA . VAL B 2 220 ? -15.298 25.584 53.980 1.000 17.190 191 VAL BBB CA 1
ATOM 8054 C C . VAL B 2 220 ? -14.727 24.659 55.051 1.000 14.140 191 VAL BBB C 1
ATOM 8055 O O . VAL B 2 220 ? -15.331 24.523 56.118 1.000 14.780 191 VAL BBB O 1
ATOM 8068 N N . THR B 2 221 ? -13.572 24.057 54.761 1.000 13.520 192 THR BBB N 1
ATOM 8069 C CA . THR B 2 221 ? -12.794 23.293 55.762 1.000 14.150 192 THR BBB CA 1
ATOM 8070 C C . THR B 2 221 ? -11.469 24.009 56.011 1.000 13.130 192 THR BBB C 1
ATOM 8071 O O . THR B 2 221 ? -10.759 24.296 55.041 1.000 14.980 192 THR BBB O 1
ATOM 8082 N N . ILE B 2 222 ? -11.156 24.249 57.273 1.000 13.270 193 ILE BBB N 1
ATOM 8083 C CA . ILE B 2 222 ? -9.802 24.707 57.688 1.000 11.880 193 ILE BBB CA 1
ATOM 8084 C C . ILE B 2 222 ? -9.078 23.473 58.228 1.000 11.710 193 ILE BBB C 1
ATOM 8085 O O . ILE B 2 222 ? -9.543 22.904 59.206 1.000 13.100 193 ILE BBB O 1
ATOM 8101 N N . VAL B 2 223 ? -7.985 23.096 57.582 1.000 11.950 194 VAL BBB N 1
ATOM 8102 C CA . VAL B 2 223 ? -7.101 21.985 58.016 1.000 12.510 194 VAL BBB CA 1
ATOM 8103 C C . VAL B 2 223 ? -5.879 22.630 58.652 1.000 12.310 194 VAL BBB C 1
ATOM 8104 O O . VAL B 2 223 ? -5.249 23.492 58.005 1.000 12.720 194 VAL BBB O 1
ATOM 8117 N N . ALA B 2 224 ? -5.546 22.266 59.877 1.000 11.620 195 ALA BBB N 1
ATOM 8118 C CA . ALA B 2 224 ? -4.452 22.926 60.605 1.000 11.800 195 ALA BBB CA 1
ATOM 8119 C C . ALA B 2 224 ? -3.648 21.905 61.404 1.000 12.550 195 ALA BBB C 1
ATOM 8120 O O . ALA B 2 224 ? -4.141 20.787 61.658 1.000 13.030 195 ALA BBB O 1
ATOM 8127 N N . LEU B 2 225 ? -2.457 22.300 61.815 1.000 11.800 196 LEU BBB N 1
ATOM 8128 C CA . LEU B 2 225 ? -1.687 21.519 62.812 1.000 12.440 196 LEU BBB CA 1
ATOM 8129 C C . LEU B 2 225 ? -0.827 22.483 63.629 1.000 11.080 196 LEU BBB C 1
ATOM 8130 O O . LEU B 2 225 ? -0.678 23.685 63.283 1.000 12.360 196 LEU BBB O 1
ATOM 8146 N N . GLY B 2 226 ? -0.280 21.971 64.710 1.000 12.540 197 GLY BBB N 1
ATOM 8147 C CA . GLY B 2 226 ? 0.598 22.753 65.588 1.000 11.860 197 GLY BBB CA 1
ATOM 8148 C C . GLY B 2 226 ? -0.145 23.914 66.206 1.000 13.860 197 GLY BBB C 1
ATOM 8149 O O . GLY B 2 226 ? -1.336 23.753 66.584 1.000 14.010 197 GLY BBB O 1
ATOM 8153 N N . ILE B 2 227 ? 0.490 25.079 66.286 1.000 12.530 198 ILE BBB N 1
ATOM 8154 C CA . ILE B 2 227 ? -0.125 26.262 66.943 1.000 12.540 198 ILE BBB CA 1
ATOM 8155 C C . ILE B 2 227 ? -1.340 26.747 66.154 1.000 14.110 198 ILE BBB C 1
ATOM 8156 O O . ILE B 2 227 ? -2.160 27.516 66.720 1.000 14.920 198 ILE BBB O 1
ATOM 8172 N N . MET B 2 228 ? -1.476 26.349 64.897 1.000 12.360 199 MET BBB N 1
ATOM 8173 C CA . MET B 2 228 ? -2.522 26.924 64.033 1.000 13.400 199 MET BBB CA 1
ATOM 8174 C C . MET B 2 228 ? -3.876 26.282 64.325 1.000 15.070 199 MET BBB C 1
ATOM 8175 O O . MET B 2 228 ? -4.885 26.867 63.917 1.000 13.950 199 MET BBB O 1
ATOM 8189 N N . THR B 2 229 ? -3.951 25.123 64.978 1.000 13.030 200 THR BBB N 1
ATOM 8190 C CA . THR B 2 229 ? -5.269 24.486 65.221 1.000 14.350 200 THR BBB CA 1
ATOM 8191 C C . THR B 2 229 ? -6.128 25.387 66.122 1.000 13.630 200 THR BBB C 1
ATOM 8192 O O . THR B 2 229 ? -7.308 25.612 65.793 1.000 13.630 200 THR BBB O 1
ATOM 8203 N N . ALA B 2 230 ? -5.572 25.913 67.206 1.000 14.290 201 ALA BBB N 1
ATOM 8204 C CA . ALA B 2 230 ? -6.327 26.813 68.114 1.000 15.360 201 ALA BBB CA 1
ATOM 8205 C C . ALA B 2 230 ? -6.731 28.069 67.347 1.000 16.300 201 ALA BBB C 1
ATOM 8206 O O . ALA B 2 230 ? -7.868 28.567 67.547 1.000 16.920 201 ALA BBB O 1
ATOM 8213 N N . LYS B 2 231 ? -5.861 28.573 66.475 1.000 14.370 202 LYS BBB N 1
ATOM 8214 C CA . LYS B 2 231 ? -6.162 29.785 65.686 1.000 15.670 202 LYS BBB CA 1
ATOM 8215 C C . LYS B 2 231 ? -7.267 29.494 64.664 1.000 15.270 202 LYS BBB C 1
ATOM 8216 O O . LYS B 2 231 ? -8.067 30.405 64.363 1.000 15.950 202 LYS BBB O 1
ATOM 8235 N N . ALA B 2 232 ? -7.328 28.278 64.112 1.000 13.870 203 ALA BBB N 1
ATOM 8236 C CA . ALA B 2 232 ? -8.390 27.865 63.174 1.000 14.580 203 ALA BBB CA 1
ATOM 8237 C C . ALA B 2 232 ? -9.735 27.874 63.907 1.000 15.180 203 ALA BBB C 1
ATOM 8238 O O . ALA B 2 232 ? -10.735 28.312 63.316 1.000 14.610 203 ALA BBB O 1
ATOM 8245 N N . LEU B 2 233 ? -9.767 27.394 65.145 1.000 14.530 204 LEU BBB N 1
ATOM 8246 C CA . LEU B 2 233 ? -11.017 27.400 65.949 1.000 14.730 204 LEU BBB CA 1
ATOM 8247 C C . LEU B 2 233 ? -11.432 28.840 66.243 1.000 17.290 204 LEU BBB C 1
ATOM 8248 O O . LEU B 2 233 ? -12.647 29.135 66.177 1.000 17.680 204 LEU BBB O 1
ATOM 8264 N N . GLU B 2 234 ? -10.486 29.727 66.554 1.000 15.800 205 GLU BBB N 1
ATOM 8265 C CA A GLU B 2 234 ? -10.787 31.169 66.766 0.400 16.700 205 GLU BBB CA 1
ATOM 8266 C CA B GLU B 2 234 ? -10.803 31.163 66.767 0.600 16.480 205 GLU BBB CA 1
ATOM 8267 C C . GLU B 2 234 ? -11.314 31.767 65.456 1.000 16.280 205 GLU BBB C 1
ATOM 8268 O O . GLU B 2 234 ? -12.346 32.508 65.500 1.000 17.340 205 GLU BBB O 1
ATOM 8290 N N . ALA B 2 235 ? -10.684 31.477 64.329 1.000 14.440 206 ALA BBB N 1
ATOM 8291 C CA . ALA B 2 235 ? -11.142 31.965 63.012 1.000 14.800 206 ALA BBB CA 1
ATOM 8292 C C . ALA B 2 235 ? -12.563 31.452 62.766 1.000 16.660 206 ALA BBB C 1
ATOM 8293 O O . ALA B 2 235 ? -13.386 32.217 62.232 1.000 17.190 206 ALA BBB O 1
ATOM 8300 N N . ALA B 2 236 ? -12.865 30.195 63.085 1.000 15.370 207 ALA BBB N 1
ATOM 8301 C CA . ALA B 2 236 ? -14.206 29.627 62.822 1.000 15.790 207 ALA BBB CA 1
ATOM 8302 C C . ALA B 2 236 ? -15.255 30.369 63.662 1.000 16.540 207 ALA BBB C 1
ATOM 8303 O O . ALA B 2 236 ? -16.379 30.555 63.147 1.000 17.220 207 ALA BBB O 1
ATOM 8310 N N . LYS B 2 237 ? -14.929 30.807 64.875 1.000 16.440 208 LYS BBB N 1
ATOM 8311 C CA . LYS B 2 237 ? -15.862 31.640 65.690 1.000 17.810 208 LYS BBB CA 1
ATOM 8312 C C . LYS B 2 237 ? -16.071 32.995 65.006 1.000 18.870 208 LYS BBB C 1
ATOM 8313 O O . LYS B 2 237 ? -17.239 33.444 64.900 1.000 21.750 208 LYS BBB O 1
ATOM 8332 N N . MET B 2 238 ? -15.003 33.634 64.529 1.000 17.160 209 MET BBB N 1
ATOM 8333 C CA . MET B 2 238 ? -15.095 34.923 63.790 1.000 18.300 209 MET BBB CA 1
ATOM 8334 C C . MET B 2 238 ? -15.948 34.744 62.526 1.000 19.790 209 MET BBB C 1
ATOM 8335 O O . MET B 2 238 ? -16.765 35.630 62.194 1.000 21.030 209 MET BBB O 1
ATOM 8349 N N . LEU B 2 239 ? -15.785 33.634 61.813 1.000 17.960 210 LEU BBB N 1
ATOM 8350 C CA . LEU B 2 239 ? -16.526 33.367 60.563 1.000 17.240 210 LEU BBB CA 1
ATOM 8351 C C . LEU B 2 239 ? -18.014 33.158 60.867 1.000 18.060 210 LEU BBB C 1
ATOM 8352 O O . LEU B 2 239 ? -18.845 33.658 60.077 1.000 18.630 210 LEU BBB O 1
ATOM 8368 N N . GLU B 2 240 ? -18.342 32.436 61.935 1.000 18.410 211 GLU BBB N 1
ATOM 8369 C CA A GLU B 2 240 ? -19.751 32.158 62.333 0.500 23.020 211 GLU BBB CA 1
ATOM 8370 C CA B GLU B 2 240 ? -19.755 32.161 62.312 0.500 21.450 211 GLU BBB CA 1
ATOM 8371 C C . GLU B 2 240 ? -20.457 33.509 62.519 1.000 22.610 211 GLU BBB C 1
ATOM 8372 O O . GLU B 2 240 ? -21.639 33.632 62.107 1.000 24.460 211 GLU BBB O 1
ATOM 8394 N N . ALA B 2 241 ? -19.745 34.497 63.068 1.000 23.010 212 ALA BBB N 1
ATOM 8395 C CA . ALA B 2 241 ? -20.294 35.852 63.329 1.000 27.200 212 ALA BBB CA 1
ATOM 8396 C C . ALA B 2 241 ? -20.631 36.581 62.014 1.000 30.240 212 ALA BBB C 1
ATOM 8397 O O . ALA B 2 241 ? -21.455 37.518 62.077 1.000 32.710 212 ALA BBB O 1
ATOM 8404 N N . GLU B 2 242 ? -20.075 36.175 60.863 1.000 26.620 213 GLU BBB N 1
ATOM 8405 C CA A GLU B 2 242 ? -20.380 36.765 59.532 0.400 24.620 213 GLU BBB CA 1
ATOM 8406 C CA B GLU B 2 242 ? -20.417 36.771 59.543 0.600 24.970 213 GLU BBB CA 1
ATOM 8407 C C . GLU B 2 242 ? -21.102 35.731 58.646 1.000 22.800 213 GLU BBB C 1
ATOM 8408 O O . GLU B 2 242 ? -21.053 35.878 57.402 1.000 26.230 213 GLU BBB O 1
ATOM 8430 N N . GLY B 2 243 ? -21.728 34.727 59.259 1.000 20.010 214 GLY BBB N 1
ATOM 8431 C CA . GLY B 2 243 ? -22.621 33.781 58.563 1.000 20.780 214 GLY BBB CA 1
ATOM 8432 C C . GLY B 2 243 ? -21.907 32.711 57.753 1.000 18.260 214 GLY BBB C 1
ATOM 8433 O O . GLY B 2 243 ? -22.545 32.129 56.880 1.000 19.760 214 GLY BBB O 1
ATOM 8437 N N . ILE B 2 244 ? -20.631 32.435 58.049 1.000 17.670 215 ILE BBB N 1
ATOM 8438 C CA A ILE B 2 244 ? -19.837 31.361 57.381 0.700 17.070 215 ILE BBB CA 1
ATOM 8439 C CA B ILE B 2 244 ? -19.827 31.366 57.385 0.300 18.290 215 ILE BBB CA 1
ATOM 8440 C C . ILE B 2 244 ? -19.603 30.227 58.385 1.000 17.080 215 ILE BBB C 1
ATOM 8441 O O . ILE B 2 244 ? -19.065 30.498 59.478 1.000 18.280 215 ILE BBB O 1
ATOM 8471 N N . ALA B 2 245 ? -19.996 29.013 57.995 1.000 17.920 216 ALA BBB N 1
ATOM 8472 C CA . ALA B 2 245 ? -19.843 27.788 58.804 1.000 18.190 216 ALA BBB CA 1
ATOM 8473 C C . ALA B 2 245 ? -18.602 27.019 58.336 1.000 16.120 216 ALA BBB C 1
ATOM 8474 O O . ALA B 2 245 ? -18.650 26.385 57.269 1.000 17.890 216 ALA BBB O 1
ATOM 8481 N N . ALA B 2 246 ? -17.529 27.081 59.132 1.000 15.910 217 ALA BBB N 1
ATOM 8482 C CA . ALA B 2 246 ? -16.264 26.387 58.792 1.000 15.480 217 ALA BBB CA 1
ATOM 8483 C C . ALA B 2 246 ? -16.177 25.075 59.565 1.000 14.030 217 ALA BBB C 1
ATOM 8484 O O . ALA B 2 246 ? -16.351 25.083 60.791 1.000 16.500 217 ALA BBB O 1
ATOM 8491 N N . ARG B 2 247 ? -15.892 23.994 58.840 1.000 14.220 218 ARG BBB N 1
ATOM 8492 C CA . ARG B 2 247 ? -15.358 22.756 59.434 1.000 14.640 218 ARG BBB CA 1
ATOM 8493 C C . ARG B 2 247 ? -13.914 23.035 59.852 1.000 14.110 218 ARG BBB C 1
ATOM 8494 O O . ARG B 2 247 ? -13.196 23.711 59.087 1.000 13.670 218 ARG BBB O 1
ATOM 8515 N N . VAL B 2 248 ? -13.503 22.521 61.000 1.000 13.850 219 VAL BBB N 1
ATOM 8516 C CA . VAL B 2 248 ? -12.074 22.603 61.434 1.000 14.620 219 VAL BBB CA 1
ATOM 8517 C C . VAL B 2 248 ? -11.561 21.175 61.640 1.000 14.110 219 VAL BBB C 1
ATOM 8518 O O . VAL B 2 248 ? -12.189 20.392 62.369 1.000 14.270 219 VAL BBB O 1
ATOM 8531 N N . VAL B 2 249 ? -10.466 20.856 60.964 1.000 12.940 220 VAL BBB N 1
ATOM 8532 C CA . VAL B 2 249 ? -9.791 19.534 61.043 1.000 12.730 220 VAL BBB CA 1
ATOM 8533 C C . VAL B 2 249 ? -8.387 19.742 61.599 1.000 12.660 220 VAL BBB C 1
ATOM 8534 O O . VAL B 2 249 ? -7.627 20.534 61.012 1.000 13.800 220 VAL BBB O 1
ATOM 8547 N N . ASP B 2 250 ? -8.054 19.039 62.678 1.000 12.470 221 ASP BBB N 1
ATOM 8548 C CA . ASP B 2 250 ? -6.653 18.913 63.134 1.000 12.850 221 ASP BBB CA 1
ATOM 8549 C C . ASP B 2 250 ? -5.981 17.749 62.405 1.000 11.990 221 ASP BBB C 1
ATOM 8550 O O . ASP B 2 250 ? -6.575 16.648 62.349 1.000 13.510 221 ASP BBB O 1
ATOM 8559 N N . MET B 2 251 ? -4.780 17.989 61.856 1.000 12.200 222 MET BBB N 1
ATOM 8560 C CA . MET B 2 251 ? -4.007 16.958 61.128 1.000 12.980 222 MET BBB CA 1
ATOM 8561 C C . MET B 2 251 ? -2.610 16.847 61.745 1.000 13.230 222 MET BBB C 1
ATOM 8562 O O . MET B 2 251 ? -1.611 16.862 61.019 1.000 13.370 222 MET BBB O 1
ATOM 8576 N N . ALA B 2 252 ? -2.527 16.649 63.060 1.000 12.650 223 ALA BBB N 1
ATOM 8577 C CA . ALA B 2 252 ? -1.246 16.359 63.739 1.000 12.140 223 ALA BBB CA 1
ATOM 8578 C C . ALA B 2 252 ? -0.517 15.226 63.014 1.000 12.650 223 ALA BBB C 1
ATOM 8579 O O . ALA B 2 252 ? 0.721 15.284 62.942 1.000 12.400 223 ALA BBB O 1
ATOM 8586 N N . SER B 2 253 ? -1.236 14.218 62.537 1.000 12.100 224 SER BBB N 1
ATOM 8587 C CA . SER B 2 253 ? -0.656 13.122 61.728 1.000 11.320 224 SER BBB CA 1
ATOM 8588 C C . SER B 2 253 ? -0.402 13.626 60.306 1.000 11.880 224 SER BBB C 1
ATOM 8589 O O . SER B 2 253 ? -1.247 13.411 59.418 1.000 12.760 224 SER BBB O 1
ATOM 8597 N N . LEU B 2 254 ? 0.731 14.297 60.097 1.000 11.370 225 LEU BBB N 1
ATOM 8598 C CA . LEU B 2 254 ? 1.072 14.836 58.758 1.000 13.130 225 LEU BBB CA 1
ATOM 8599 C C . LEU B 2 254 ? 1.534 13.710 57.828 1.000 12.790 225 LEU BBB C 1
ATOM 8600 O O . LEU B 2 254 ? 1.269 13.767 56.624 1.000 13.670 225 LEU BBB O 1
ATOM 8616 N N . LYS B 2 255 ? 2.213 12.698 58.368 1.000 12.030 226 LYS BBB N 1
ATOM 8617 C CA . LYS B 2 255 ? 2.638 11.515 57.591 1.000 11.550 226 LYS BBB CA 1
ATOM 8618 C C . LYS B 2 255 ? 2.601 10.312 58.516 1.000 11.820 226 LYS BBB C 1
ATOM 8619 O O . LYS B 2 255 ? 3.336 10.288 59.496 1.000 11.910 226 LYS BBB O 1
ATOM 8638 N N . PRO B 2 256 ? 1.754 9.291 58.269 1.000 11.950 227 PRO BBB N 1
ATOM 8639 C CA . PRO B 2 256 ? 0.784 9.245 57.168 1.000 12.460 227 PRO BBB CA 1
ATOM 8640 C C . PRO B 2 256 ? -0.393 10.208 57.365 1.000 13.270 227 PRO BBB C 1
ATOM 8641 O O . PRO B 2 256 ? -0.969 10.283 58.444 1.000 13.710 227 PRO BBB O 1
ATOM 8652 N N . ILE B 2 257 ? -0.759 10.922 56.300 1.000 13.050 228 ILE BBB N 1
ATOM 8653 C CA . ILE B 2 257 ? -1.883 11.890 56.362 1.000 14.260 228 ILE BBB CA 1
ATOM 8654 C C . ILE B 2 257 ? -3.214 11.127 56.283 1.000 14.670 228 ILE BBB C 1
ATOM 8655 O O . ILE B 2 257 ? -3.274 10.028 55.711 1.000 15.750 228 ILE BBB O 1
ATOM 8671 N N . ASP B 2 258 ? -4.279 11.727 56.819 1.000 13.700 229 ASP BBB N 1
ATOM 8672 C CA . ASP B 2 258 ? -5.641 11.133 56.771 1.000 12.550 229 ASP BBB CA 1
ATOM 8673 C C . ASP B 2 258 ? -6.275 11.502 55.430 1.000 13.200 229 ASP BBB C 1
ATOM 8674 O O . ASP B 2 258 ? -7.026 12.474 55.363 1.000 13.340 229 ASP BBB O 1
ATOM 8683 N N . ARG B 2 259 ? -5.960 10.746 54.390 1.000 15.080 230 ARG BBB N 1
ATOM 8684 C CA . ARG B 2 259 ? -6.447 11.004 53.014 1.000 14.990 230 ARG BBB CA 1
ATOM 8685 C C . ARG B 2 259 ? -7.975 10.965 53.019 1.000 15.160 230 ARG BBB C 1
ATOM 8686 O O . ARG B 2 259 ? -8.604 11.821 52.376 1.000 15.470 230 ARG BBB O 1
ATOM 8707 N N . GLU B 2 260 ? -8.564 9.975 53.685 1.000 15.300 231 GLU BBB N 1
ATOM 8708 C CA . GLU B 2 260 ? -10.025 9.769 53.637 1.000 14.710 231 GLU BBB CA 1
ATOM 8709 C C . GLU B 2 260 ? -10.716 10.998 54.242 1.000 15.150 231 GLU BBB C 1
ATOM 8710 O O . GLU B 2 260 ? -11.744 11.437 53.699 1.000 15.260 231 GLU BBB O 1
ATOM 8722 N N . LEU B 2 261 ? -10.211 11.535 55.351 1.000 14.260 232 LEU BBB N 1
ATOM 8723 C CA . LEU B 2 261 ? -10.843 12.704 56.007 1.000 14.900 232 LEU BBB CA 1
ATOM 8724 C C . LEU B 2 261 ? -10.681 13.931 55.113 1.000 14.140 232 LEU BBB C 1
ATOM 8725 O O . LEU B 2 261 ? -11.607 14.746 55.050 1.000 14.090 232 LEU BBB O 1
ATOM 8741 N N . LEU B 2 262 ? -9.563 14.075 54.411 1.000 14.140 233 LEU BBB N 1
ATOM 8742 C CA . LEU B 2 262 ? -9.398 15.231 53.497 1.000 13.540 233 LEU BBB CA 1
ATOM 8743 C C . LEU B 2 262 ? -10.440 15.129 52.377 1.000 14.310 233 LEU BBB C 1
ATOM 8744 O O . LEU B 2 262 ? -11.073 16.150 52.051 1.000 13.920 233 LEU BBB O 1
ATOM 8760 N N . VAL B 2 263 ? -10.623 13.957 51.787 1.000 13.530 234 VAL BBB N 1
ATOM 8761 C CA . VAL B 2 263 ? -11.591 13.793 50.665 1.000 14.400 234 VAL BBB CA 1
ATOM 8762 C C . VAL B 2 263 ? -13.009 14.006 51.194 1.000 15.930 234 VAL BBB C 1
ATOM 8763 O O . VAL B 2 263 ? -13.791 14.723 50.528 1.000 14.820 234 VAL BBB O 1
ATOM 8776 N N . GLU B 2 264 ? -13.352 13.449 52.347 1.000 14.740 235 GLU BBB N 1
ATOM 8777 C CA A GLU B 2 264 ? -14.686 13.655 52.982 0.600 15.490 235 GLU BBB CA 1
ATOM 8778 C CA B GLU B 2 264 ? -14.682 13.653 52.979 0.400 15.870 235 GLU BBB CA 1
ATOM 8779 C C . GLU B 2 264 ? -14.928 15.158 53.137 1.000 16.360 235 GLU BBB C 1
ATOM 8780 O O . GLU B 2 264 ? -16.025 15.648 52.778 1.000 15.600 235 GLU BBB O 1
ATOM 8802 N N . SER B 2 265 ? -13.945 15.870 53.680 1.000 14.150 236 SER BBB N 1
ATOM 8803 C CA . SER B 2 265 ? -14.064 17.325 53.931 1.000 14.980 236 SER BBB CA 1
ATOM 8804 C C . SER B 2 265 ? -14.253 18.049 52.598 1.000 13.460 236 SER BBB C 1
ATOM 8805 O O . SER B 2 265 ? -15.112 18.967 52.513 1.000 14.360 236 SER BBB O 1
ATOM 8813 N N . ALA B 2 266 ? -13.487 17.695 51.574 1.000 13.610 237 ALA BBB N 1
ATOM 8814 C CA . ALA B 2 266 ? -13.574 18.326 50.237 1.000 14.500 237 ALA BBB CA 1
ATOM 8815 C C . ALA B 2 266 ? -14.972 18.090 49.659 1.000 15.800 237 ALA BBB C 1
ATOM 8816 O O . ALA B 2 266 ? -15.545 19.030 49.070 1.000 16.440 237 ALA BBB O 1
ATOM 8823 N N . ARG B 2 267 ? -15.521 16.892 49.817 1.000 14.640 238 ARG BBB N 1
ATOM 8824 C CA . ARG B 2 267 ? -16.857 16.582 49.231 1.000 15.660 238 ARG BBB CA 1
ATOM 8825 C C . ARG B 2 267 ? -17.935 17.369 49.976 1.000 16.170 238 ARG BBB C 1
ATOM 8826 O O . ARG B 2 267 ? -18.918 17.811 49.324 1.000 15.790 238 ARG BBB O 1
ATOM 8847 N N . LEU B 2 268 ? -17.809 17.530 51.292 1.000 14.270 239 LEU BBB N 1
ATOM 8848 C CA . LEU B 2 268 ? -18.840 18.218 52.113 1.000 14.860 239 LEU BBB CA 1
ATOM 8849 C C . LEU B 2 268 ? -18.806 19.730 51.879 1.000 17.950 239 LEU BBB C 1
ATOM 8850 O O . LEU B 2 268 ? -19.864 20.365 52.008 1.000 17.490 239 LEU BBB O 1
ATOM 8866 N N . THR B 2 269 ? -17.626 20.320 51.672 1.000 14.980 240 THR BBB N 1
ATOM 8867 C CA . THR B 2 269 ? -17.442 21.792 51.767 1.000 14.710 240 THR BBB CA 1
ATOM 8868 C C . THR B 2 269 ? -16.945 22.426 50.468 1.000 16.430 240 THR BBB C 1
ATOM 8869 O O . THR B 2 269 ? -17.143 23.648 50.352 1.000 18.880 240 THR BBB O 1
ATOM 8880 N N . GLY B 2 270 ? -16.253 21.717 49.579 1.000 14.780 241 GLY BBB N 1
ATOM 8881 C CA . GLY B 2 270 ? -15.827 22.235 48.266 1.000 15.370 241 GLY BBB CA 1
ATOM 8882 C C . GLY B 2 270 ? -14.717 23.276 48.313 1.000 15.920 241 GLY BBB C 1
ATOM 8883 O O . GLY B 2 270 ? -14.378 23.819 47.243 1.000 16.190 241 GLY BBB O 1
ATOM 8887 N N . ALA B 2 271 ? -14.118 23.531 49.472 1.000 14.350 242 ALA BBB N 1
ATOM 8888 C CA . ALA B 2 271 ? -13.034 24.523 49.578 1.000 14.920 242 ALA BBB CA 1
ATOM 8889 C C . ALA B 2 271 ? -12.246 24.281 50.858 1.000 14.550 242 ALA BBB C 1
ATOM 8890 O O . ALA B 2 271 ? -12.863 24.036 51.905 1.000 13.890 242 ALA BBB O 1
ATOM 8897 N N . VAL B 2 272 ? -10.921 24.388 50.767 1.000 14.260 243 VAL BBB N 1
ATOM 8898 C CA . VAL B 2 272 ? -10.022 24.145 51.927 1.000 14.380 243 VAL BBB CA 1
ATOM 8899 C C . VAL B 2 272 ? -9.082 25.334 52.109 1.000 13.440 243 VAL BBB C 1
ATOM 8900 O O . VAL B 2 272 ? -8.534 25.857 51.127 1.000 14.260 243 VAL BBB O 1
ATOM 8913 N N . VAL B 2 273 ? -8.877 25.701 53.353 1.000 12.560 244 VAL BBB N 1
ATOM 8914 C CA . VAL B 2 273 ? -7.727 26.513 53.809 1.000 12.000 244 VAL BBB CA 1
ATOM 8915 C C . VAL B 2 273 ? -6.835 25.616 54.660 1.000 12.150 244 VAL BBB C 1
ATOM 8916 O O . VAL B 2 273 ? -7.343 24.943 55.565 1.000 14.320 244 VAL BBB O 1
ATOM 8929 N N . THR B 2 274 ? -5.539 25.610 54.376 1.000 12.590 245 THR BBB N 1
ATOM 8930 C CA . THR B 2 274 ? -4.558 24.942 55.257 1.000 12.170 245 THR BBB CA 1
ATOM 8931 C C . THR B 2 274 ? -3.833 26.006 56.067 1.000 12.210 245 THR BBB C 1
ATOM 8932 O O . THR B 2 274 ? -3.623 27.118 55.563 1.000 14.530 245 THR BBB O 1
ATOM 8943 N N . ALA B 2 275 ? -3.444 25.676 57.291 1.000 12.380 246 ALA BBB N 1
ATOM 8944 C CA . ALA B 2 275 ? -2.784 26.654 58.178 1.000 12.820 246 ALA BBB CA 1
ATOM 8945 C C . ALA B 2 275 ? -1.654 25.960 58.937 1.000 12.570 246 ALA BBB C 1
ATOM 8946 O O . ALA B 2 275 ? -1.912 24.984 59.664 1.000 12.960 246 ALA BBB O 1
ATOM 8953 N N . GLU B 2 276 ? -0.433 26.458 58.758 1.000 11.960 247 GLU BBB N 1
ATOM 8954 C CA . GLU B 2 276 ? 0.771 25.833 59.335 1.000 12.430 247 GLU BBB CA 1
ATOM 8955 C C . GLU B 2 276 ? 1.797 26.906 59.669 1.000 12.950 247 GLU BBB C 1
ATOM 8956 O O . GLU B 2 276 ? 1.952 27.885 58.900 1.000 12.900 247 GLU BBB O 1
ATOM 8968 N N . GLU B 2 277 ? 2.498 26.711 60.772 1.000 12.860 248 GLU BBB N 1
ATOM 8969 C CA . GLU B 2 277 ? 3.634 27.553 61.189 1.000 12.790 248 GLU BBB CA 1
ATOM 8970 C C . GLU B 2 277 ? 4.883 26.989 60.500 1.000 12.120 248 GLU BBB C 1
ATOM 8971 O O . GLU B 2 277 ? 5.751 26.415 61.139 1.000 12.480 248 GLU BBB O 1
ATOM 8983 N N . HIS B 2 278 ? 4.952 27.158 59.196 1.000 11.900 249 HIS BBB N 1
ATOM 8984 C CA . HIS B 2 278 ? 5.918 26.485 58.304 1.000 10.520 249 HIS BBB CA 1
ATOM 8985 C C . HIS B 2 278 ? 5.802 27.162 56.938 1.000 12.220 249 HIS BBB C 1
ATOM 8986 O O . HIS B 2 278 ? 4.746 27.761 56.675 1.000 12.330 249 HIS BBB O 1
ATOM 9001 N N . SER B 2 279 ? 6.801 27.028 56.092 1.000 11.280 250 SER BBB N 1
ATOM 9002 C CA . SER B 2 279 ? 6.683 27.441 54.679 1.000 11.050 250 SER BBB CA 1
ATOM 9003 C C . SER B 2 279 ? 5.405 26.861 54.067 1.000 13.770 250 SER BBB C 1
ATOM 9004 O O . SER B 2 279 ? 5.022 25.698 54.321 1.000 12.300 250 SER BBB O 1
ATOM 9012 N N . VAL B 2 280 ? 4.795 27.637 53.175 1.000 12.100 251 VAL BBB N 1
ATOM 9013 C CA . VAL B 2 280 ? 3.713 27.104 52.305 1.000 12.470 251 VAL BBB CA 1
ATOM 9014 C C . VAL B 2 280 ? 4.247 26.047 51.332 1.000 13.230 251 VAL BBB C 1
ATOM 9015 O O . VAL B 2 280 ? 3.440 25.337 50.740 1.000 14.090 251 VAL BBB O 1
ATOM 9028 N N . ILE B 2 281 ? 5.562 25.952 51.141 1.000 12.460 252 ILE BBB N 1
ATOM 9029 C CA . ILE B 2 281 ? 6.189 24.903 50.291 1.000 12.720 252 ILE BBB CA 1
ATOM 9030 C C . ILE B 2 281 ? 6.446 23.646 51.132 1.000 13.770 252 ILE BBB C 1
ATOM 9031 O O . ILE B 2 281 ? 7.151 23.725 52.144 1.000 14.300 252 ILE BBB O 1
ATOM 9047 N N . GLY B 2 282 ? 5.924 22.508 50.676 1.000 14.110 253 GLY BBB N 1
ATOM 9048 C CA . GLY B 2 282 ? 6.396 21.176 51.101 1.000 15.640 253 GLY BBB CA 1
ATOM 9049 C C . GLY B 2 282 ? 5.818 20.664 52.410 1.000 15.580 253 GLY BBB C 1
ATOM 9050 O O . GLY B 2 282 ? 6.131 19.502 52.735 1.000 16.460 253 GLY BBB O 1
ATOM 9054 N N . GLY B 2 283 ? 5.000 21.443 53.119 1.000 14.530 254 GLY BBB N 1
ATOM 9055 C CA . GLY B 2 283 ? 4.410 21.059 54.413 1.000 13.710 254 GLY BBB CA 1
ATOM 9056 C C . GLY B 2 283 ? 2.955 20.610 54.296 1.000 14.070 254 GLY BBB C 1
ATOM 9057 O O . GLY B 2 283 ? 2.635 19.812 53.415 1.000 14.160 254 GLY BBB O 1
ATOM 9061 N N . LEU B 2 284 ? 2.095 21.107 55.184 1.000 13.710 255 LEU BBB N 1
ATOM 9062 C CA . LEU B 2 284 ? 0.674 20.697 55.228 1.000 12.990 255 LEU BBB CA 1
ATOM 9063 C C . LEU B 2 284 ? -0.054 21.125 53.952 1.000 12.880 255 LEU BBB C 1
ATOM 9064 O O . LEU B 2 284 ? -0.782 20.295 53.375 1.000 13.000 255 LEU BBB O 1
ATOM 9080 N N . GLY B 2 285 ? 0.068 22.388 53.550 1.000 13.830 256 GLY BBB N 1
ATOM 9081 C CA . GLY B 2 285 ? -0.611 22.855 52.324 1.000 12.930 256 GLY BBB CA 1
ATOM 9082 C C . GLY B 2 285 ? -0.241 21.992 51.127 1.000 12.620 256 GLY BBB C 1
ATOM 9083 O O . GLY B 2 285 ? -1.134 21.595 50.332 1.000 13.630 256 GLY BBB O 1
ATOM 9087 N N . SER B 2 286 ? 1.037 21.663 50.995 1.000 12.980 257 SER BBB N 1
ATOM 9088 C CA A SER B 2 286 ? 1.557 20.782 49.929 0.600 12.900 257 SER BBB CA 1
ATOM 9089 C CA B SER B 2 286 ? 1.561 20.777 49.928 0.400 13.990 257 SER BBB CA 1
ATOM 9090 C C . SER B 2 286 ? 0.927 19.385 50.045 1.000 13.360 257 SER BBB C 1
ATOM 9091 O O . SER B 2 286 ? 0.449 18.830 49.034 1.000 13.680 257 SER BBB O 1
ATOM 9105 N N . ALA B 2 287 ? 0.951 18.811 51.246 1.000 12.630 258 ALA BBB N 1
ATOM 9106 C CA . ALA B 2 287 ? 0.418 17.450 51.469 1.000 13.570 258 ALA BBB CA 1
ATOM 9107 C C . ALA B 2 287 ? -1.060 17.378 51.080 1.000 12.620 258 ALA BBB C 1
ATOM 9108 O O . ALA B 2 287 ? -1.491 16.407 50.420 1.000 14.440 258 ALA BBB O 1
ATOM 9115 N N . VAL B 2 288 ? -1.831 18.388 51.450 1.000 12.060 259 VAL BBB N 1
ATOM 9116 C CA . VAL B 2 288 ? -3.288 18.413 51.173 1.000 12.830 259 VAL BBB CA 1
ATOM 9117 C C . VAL B 2 288 ? -3.519 18.642 49.672 1.000 12.880 259 VAL BBB C 1
ATOM 9118 O O . VAL B 2 288 ? -4.360 17.942 49.076 1.000 13.700 259 VAL BBB O 1
ATOM 9131 N N . ALA B 2 289 ? -2.784 19.556 49.049 1.000 13.260 260 ALA BBB N 1
ATOM 9132 C CA . ALA B 2 289 ? -2.891 19.806 47.587 1.000 13.200 260 ALA BBB CA 1
ATOM 9133 C C . ALA B 2 289 ? -2.564 18.514 46.827 1.000 12.800 260 ALA BBB C 1
ATOM 9134 O O . ALA B 2 289 ? -3.224 18.211 45.828 1.000 13.710 260 ALA BBB O 1
ATOM 9141 N N . GLU B 2 290 ? -1.533 17.778 47.249 1.000 12.970 261 GLU BBB N 1
ATOM 9142 C CA . GLU B 2 290 ? -1.136 16.522 46.570 1.000 13.750 261 GLU BBB CA 1
ATOM 9143 C C . GLU B 2 290 ? -2.329 15.555 46.613 1.000 14.400 261 GLU BBB C 1
ATOM 9144 O O . GLU B 2 290 ? -2.680 14.984 45.561 1.000 16.740 261 GLU BBB O 1
ATOM 9156 N N . VAL B 2 291 ? -2.929 15.334 47.776 1.000 13.280 262 VAL BBB N 1
ATOM 9157 C CA . VAL B 2 291 ? -4.048 14.363 47.936 1.000 14.610 262 VAL BBB CA 1
ATOM 9158 C C . VAL B 2 291 ? -5.261 14.815 47.113 1.000 14.000 262 VAL BBB C 1
ATOM 9159 O O . VAL B 2 291 ? -5.807 14.012 46.324 1.000 15.400 262 VAL BBB O 1
ATOM 9172 N N . LEU B 2 292 ? -5.697 16.048 47.276 1.000 13.490 263 LEU BBB N 1
ATOM 9173 C CA . LEU B 2 292 ? -6.980 16.463 46.664 1.000 13.220 263 LEU BBB CA 1
ATOM 9174 C C . LEU B 2 292 ? -6.801 16.622 45.159 1.000 15.790 263 LEU BBB C 1
ATOM 9175 O O . LEU B 2 292 ? -7.755 16.311 44.425 1.000 15.780 263 LEU BBB O 1
ATOM 9191 N N . SER B 2 293 ? -5.627 17.006 44.668 1.000 13.580 264 SER BBB N 1
ATOM 9192 C CA A SER B 2 293 ? -5.419 17.108 43.202 0.600 14.570 264 SER BBB CA 1
ATOM 9193 C CA B SER B 2 293 ? -5.406 17.109 43.202 0.400 15.370 264 SER BBB CA 1
ATOM 9194 C C . SER B 2 293 ? -5.494 15.722 42.550 1.000 15.150 264 SER BBB C 1
ATOM 9195 O O . SER B 2 293 ? -5.821 15.649 41.366 1.000 16.070 264 SER BBB O 1
ATOM 9209 N N . GLU B 2 294 ? -5.211 14.634 43.279 1.000 15.520 265 GLU BBB N 1
ATOM 9210 C CA A GLU B 2 294 ? -5.291 13.243 42.770 0.700 15.850 265 GLU BBB CA 1
ATOM 9211 C CA B GLU B 2 294 ? -5.323 13.299 42.628 0.300 17.180 265 GLU BBB CA 1
ATOM 9212 C C . GLU B 2 294 ? -6.698 12.658 42.883 1.000 18.590 265 GLU BBB C 1
ATOM 9213 O O . GLU B 2 294 ? -7.009 11.748 42.112 1.000 24.740 265 GLU BBB O 1
ATOM 9235 N N . GLU B 2 295 ? -7.498 13.126 43.837 1.000 16.730 266 GLU BBB N 1
ATOM 9236 C CA . GLU B 2 295 ? -8.757 12.427 44.237 1.000 18.740 266 GLU BBB CA 1
ATOM 9237 C C . GLU B 2 295 ? -10.005 13.297 44.056 1.000 20.030 266 GLU BBB C 1
ATOM 9238 O O . GLU B 2 295 ? -11.054 12.734 43.662 1.000 22.180 266 GLU BBB O 1
ATOM 9250 N N . TYR B 2 296 ? -9.957 14.590 44.376 1.000 17.430 267 TYR BBB N 1
ATOM 9251 C CA . TYR B 2 296 ? -11.158 15.461 44.349 1.000 16.480 267 TYR BBB CA 1
ATOM 9252 C C . TYR B 2 296 ? -10.719 16.918 44.299 1.000 15.150 267 TYR BBB C 1
ATOM 9253 O O . TYR B 2 296 ? -10.659 17.588 45.326 1.000 16.240 267 TYR BBB O 1
ATOM 9271 N N . PRO B 2 297 ? -10.350 17.413 43.098 1.000 16.450 268 PRO BBB N 1
ATOM 9272 C CA . PRO B 2 297 ? -9.744 18.733 42.961 1.000 15.640 268 PRO BBB CA 1
ATOM 9273 C C . PRO B 2 297 ? -10.687 19.850 43.403 1.000 17.130 268 PRO BBB C 1
ATOM 9274 O O . PRO B 2 297 ? -11.790 19.985 42.865 1.000 18.550 268 PRO BBB O 1
ATOM 9285 N N . ILE B 2 298 ? -10.246 20.627 44.380 1.000 16.100 269 ILE BBB N 1
ATOM 9286 C CA . ILE B 2 298 ? -10.963 21.798 44.945 1.000 15.530 269 ILE BBB CA 1
ATOM 9287 C C . ILE B 2 298 ? -9.913 22.852 45.267 1.000 14.830 269 ILE BBB C 1
ATOM 9288 O O . ILE B 2 298 ? -8.712 22.552 45.368 1.000 15.670 269 ILE BBB O 1
ATOM 9304 N N . PRO B 2 299 ? -10.326 24.102 45.524 1.000 14.750 270 PRO BBB N 1
ATOM 9305 C CA . PRO B 2 299 ? -9.399 25.118 46.007 1.000 14.930 270 PRO BBB CA 1
ATOM 9306 C C . PRO B 2 299 ? -8.750 24.727 47.341 1.000 14.570 270 PRO BBB C 1
ATOM 9307 O O . PRO B 2 299 ? -9.425 24.274 48.264 1.000 16.010 270 PRO BBB O 1
ATOM 9318 N N . VAL B 2 300 ? -7.438 24.931 47.402 1.000 14.760 271 VAL BBB N 1
ATOM 9319 C CA . VAL B 2 300 ? -6.618 24.776 48.631 1.000 14.830 271 VAL BBB CA 1
ATOM 9320 C C . VAL B 2 300 ? -5.804 26.061 48.770 1.000 15.350 271 VAL BBB C 1
ATOM 9321 O O . VAL B 2 300 ? -4.804 26.217 48.055 1.000 16.440 271 VAL BBB O 1
ATOM 9334 N N . VAL B 2 301 ? -6.251 26.950 49.638 1.000 13.830 272 VAL BBB N 1
ATOM 9335 C CA . VAL B 2 301 ? -5.603 28.251 49.912 1.000 12.880 272 VAL BBB CA 1
ATOM 9336 C C . VAL B 2 301 ? -4.727 28.078 51.157 1.000 14.900 272 VAL BBB C 1
ATOM 9337 O O . VAL B 2 301 ? -5.230 27.634 52.188 1.000 14.410 272 VAL BBB O 1
ATOM 9350 N N . LYS B 2 302 ? -3.457 28.429 51.033 1.000 14.400 273 LYS BBB N 1
ATOM 9351 C CA . LYS B 2 302 ? -2.418 28.019 52.013 1.000 13.410 273 LYS BBB CA 1
ATOM 9352 C C . LYS B 2 302 ? -2.026 29.204 52.887 1.000 14.310 273 LYS BBB C 1
ATOM 9353 O O . LYS B 2 302 ? -1.473 30.191 52.355 1.000 17.330 273 LYS BBB O 1
ATOM 9372 N N . VAL B 2 303 ? -2.263 29.095 54.190 1.000 13.320 274 VAL BBB N 1
ATOM 9373 C CA . VAL B 2 303 ? -1.760 30.031 55.214 1.000 12.220 274 VAL BBB CA 1
ATOM 9374 C C . VAL B 2 303 ? -0.471 29.427 55.766 1.000 13.670 274 VAL BBB C 1
ATOM 9375 O O . VAL B 2 303 ? -0.485 28.294 56.301 1.000 13.220 274 VAL BBB O 1
ATOM 9388 N N . GLY B 2 304 ? 0.616 30.172 55.666 1.000 14.110 275 GLY BBB N 1
ATOM 9389 C CA . GLY B 2 304 ? 1.922 29.718 56.140 1.000 14.350 275 GLY BBB CA 1
ATOM 9390 C C . GLY B 2 304 ? 2.929 30.805 55.880 1.000 13.970 275 GLY BBB C 1
ATOM 9391 O O . GLY B 2 304 ? 2.544 31.923 55.474 1.000 16.270 275 GLY BBB O 1
ATOM 9395 N N . VAL B 2 305 ? 4.194 30.492 56.090 1.000 12.880 276 VAL BBB N 1
ATOM 9396 C CA . VAL B 2 305 ? 5.280 31.467 55.823 1.000 13.160 276 VAL BBB CA 1
ATOM 9397 C C . VAL B 2 305 ? 5.482 31.495 54.308 1.000 13.410 276 VAL BBB C 1
ATOM 9398 O O . VAL B 2 305 ? 5.618 30.433 53.685 1.000 13.420 276 VAL BBB O 1
ATOM 9411 N N . ASN B 2 306 ? 5.490 32.690 53.714 1.000 14.170 277 ASN BBB N 1
ATOM 9412 C CA A ASN B 2 306 ? 5.404 32.868 52.243 0.600 14.580 277 ASN BBB CA 1
ATOM 9413 C CA B ASN B 2 306 ? 5.397 32.833 52.232 0.400 14.960 277 ASN BBB CA 1
ATOM 9414 C C . ASN B 2 306 ? 6.798 32.766 51.610 1.000 13.680 277 ASN BBB C 1
ATOM 9415 O O . ASN B 2 306 ? 7.238 33.738 50.954 1.000 15.360 277 ASN BBB O 1
ATOM 9435 N N . ASP B 2 307 ? 7.467 31.619 51.770 1.000 13.730 278 ASP BBB N 1
ATOM 9436 C CA . ASP B 2 307 ? 8.775 31.326 51.129 1.000 14.080 278 ASP BBB CA 1
ATOM 9437 C C . ASP B 2 307 ? 9.785 32.423 51.476 1.000 13.780 278 ASP BBB C 1
ATOM 9438 O O . ASP B 2 307 ? 10.516 32.919 50.573 1.000 14.680 278 ASP BBB O 1
ATOM 9447 N N . VAL B 2 308 ? 9.865 32.752 52.756 1.000 13.220 279 VAL BBB N 1
ATOM 9448 C CA . VAL B 2 308 ? 10.849 33.702 53.323 1.000 13.280 279 VAL BBB CA 1
ATOM 9449 C C . VAL B 2 308 ? 11.424 33.092 54.596 1.000 12.290 279 VAL BBB C 1
ATOM 9450 O O . VAL B 2 308 ? 10.781 32.234 55.227 1.000 13.440 279 VAL BBB O 1
ATOM 9463 N N . PHE B 2 309 ? 12.597 33.553 54.993 1.000 13.430 280 PHE BBB N 1
ATOM 9464 C CA . PHE B 2 309 ? 13.124 33.345 56.350 1.000 12.780 280 PHE BBB CA 1
ATOM 9465 C C . PHE B 2 309 ? 12.423 34.307 57.313 1.000 13.590 280 PHE BBB C 1
ATOM 9466 O O . PHE B 2 309 ? 11.863 35.329 56.882 1.000 15.230 280 PHE BBB O 1
ATOM 9483 N N . GLY B 2 310 ? 12.502 33.995 58.601 1.000 14.640 281 GLY BBB N 1
ATOM 9484 C CA . GLY B 2 310 ? 11.991 34.874 59.655 1.000 15.400 281 GLY BBB CA 1
ATOM 9485 C C . GLY B 2 310 ? 12.980 35.971 60.026 1.000 16.790 281 GLY BBB C 1
ATOM 9486 O O . GLY B 2 310 ? 13.825 36.394 59.208 1.000 16.490 281 GLY BBB O 1
ATOM 9490 N N . GLU B 2 311 ? 12.841 36.478 61.244 1.000 14.410 282 GLU BBB N 1
ATOM 9491 C CA . GLU B 2 311 ? 13.633 37.601 61.770 1.000 14.650 282 GLU BBB CA 1
ATOM 9492 C C . GLU B 2 311 ? 13.426 37.627 63.279 1.000 13.680 282 GLU BBB C 1
ATOM 9493 O O . GLU B 2 311 ? 12.534 36.920 63.779 1.000 14.090 282 GLU BBB O 1
ATOM 9505 N N . SER B 2 312 ? 14.240 38.403 63.987 1.000 13.980 283 SER BBB N 1
ATOM 9506 C CA . SER B 2 312 ? 14.091 38.582 65.444 1.000 14.270 283 SER BBB CA 1
ATOM 9507 C C . SER B 2 312 ? 12.845 39.418 65.754 1.000 13.510 283 SER BBB C 1
ATOM 9508 O O . SER B 2 312 ? 12.591 40.439 65.096 1.000 16.590 283 SER BBB O 1
ATOM 9516 N N . GLY B 2 313 ? 12.103 38.986 66.759 1.000 14.610 284 GLY BBB N 1
ATOM 9517 C CA . GLY B 2 313 ? 11.008 39.778 67.338 1.000 16.030 284 GLY BBB CA 1
ATOM 9518 C C . GLY B 2 313 ? 10.287 38.959 68.384 1.000 16.600 284 GLY BBB C 1
ATOM 9519 O O . GLY B 2 313 ? 10.655 37.792 68.596 1.000 15.890 284 GLY BBB O 1
ATOM 9523 N N . THR B 2 314 ? 9.291 39.536 69.050 1.000 16.820 285 THR BBB N 1
ATOM 9524 C CA . THR B 2 314 ? 8.438 38.744 69.962 1.000 17.090 285 THR BBB CA 1
ATOM 9525 C C . THR B 2 314 ? 7.663 37.739 69.116 1.000 17.550 285 THR BBB C 1
ATOM 9526 O O . THR B 2 314 ? 7.341 37.999 67.962 1.000 17.060 285 THR BBB O 1
ATOM 9537 N N . PRO B 2 315 ? 7.334 36.555 69.671 1.000 18.020 286 PRO BBB N 1
ATOM 9538 C CA . PRO B 2 315 ? 6.485 35.609 68.942 1.000 18.450 286 PRO BBB CA 1
ATOM 9539 C C . PRO B 2 315 ? 5.219 36.263 68.363 1.000 18.540 286 PRO BBB C 1
ATOM 9540 O O . PRO B 2 315 ? 4.906 36.071 67.213 1.000 19.470 286 PRO BBB O 1
ATOM 9551 N N . GLN B 2 316 ? 4.501 37.070 69.152 1.000 19.360 287 GLN BBB N 1
ATOM 9552 C CA A GLN B 2 316 ? 3.220 37.643 68.668 0.700 20.630 287 GLN BBB CA 1
ATOM 9553 C CA B GLN B 2 316 ? 3.222 37.699 68.720 0.300 20.210 287 GLN BBB CA 1
ATOM 9554 C C . GLN B 2 316 ? 3.478 38.641 67.536 1.000 19.000 287 GLN BBB C 1
ATOM 9555 O O . GLN B 2 316 ? 2.714 38.598 66.570 1.000 20.060 287 GLN BBB O 1
ATOM 9581 N N . ALA B 2 317 ? 4.518 39.477 67.623 1.000 18.470 288 ALA BBB N 1
ATOM 9582 C CA . ALA B 2 317 ? 4.830 40.451 66.552 1.000 19.210 288 ALA BBB CA 1
ATOM 9583 C C . ALA B 2 317 ? 5.147 39.686 65.251 1.000 15.580 288 ALA BBB C 1
ATOM 9584 O O . ALA B 2 317 ? 4.783 40.139 64.166 1.000 18.340 288 ALA BBB O 1
ATOM 9591 N N . LEU B 2 318 ? 5.859 38.570 65.364 1.000 17.390 289 LEU BBB N 1
ATOM 9592 C CA . LEU B 2 318 ? 6.249 37.763 64.181 1.000 16.740 289 LEU BBB CA 1
ATOM 9593 C C . LEU B 2 318 ? 5.012 37.110 63.552 1.000 14.020 289 LEU BBB C 1
ATOM 9594 O O . LEU B 2 318 ? 4.877 37.141 62.327 1.000 15.370 289 LEU BBB O 1
ATOM 9610 N N . LEU B 2 319 ? 4.138 36.515 64.361 1.000 17.110 290 LEU BBB N 1
ATOM 9611 C CA . LEU B 2 319 ? 2.925 35.877 63.798 1.000 15.960 290 LEU BBB CA 1
ATOM 9612 C C . LEU B 2 319 ? 2.109 36.945 63.053 1.000 16.130 290 LEU BBB C 1
ATOM 9613 O O . LEU B 2 319 ? 1.593 36.673 61.966 1.000 16.640 290 LEU BBB O 1
ATOM 9629 N N . GLU B 2 320 ? 2.015 38.161 63.601 1.000 17.820 291 GLU BBB N 1
ATOM 9630 C CA A GLU B 2 320 ? 1.253 39.263 62.957 0.700 17.500 291 GLU BBB CA 1
ATOM 9631 C CA B GLU B 2 320 ? 1.252 39.265 62.958 0.300 19.170 291 GLU BBB CA 1
ATOM 9632 C C . GLU B 2 320 ? 1.924 39.639 61.631 1.000 18.040 291 GLU BBB C 1
ATOM 9633 O O . GLU B 2 320 ? 1.240 39.699 60.599 1.000 18.940 291 GLU BBB O 1
ATOM 9655 N N . LYS B 2 321 ? 3.236 39.873 61.644 1.000 17.050 292 LYS BBB N 1
ATOM 9656 C CA . LYS B 2 321 ? 3.927 40.367 60.433 1.000 16.360 292 LYS BBB CA 1
ATOM 9657 C C . LYS B 2 321 ? 3.885 39.313 59.312 1.000 16.400 292 LYS BBB C 1
ATOM 9658 O O . LYS B 2 321 ? 3.722 39.694 58.155 1.000 17.830 292 LYS BBB O 1
ATOM 9677 N N . TYR B 2 322 ? 4.034 38.027 59.647 1.000 15.760 293 TYR BBB N 1
ATOM 9678 C CA . TYR B 2 322 ? 4.229 36.928 58.667 1.000 15.760 293 TYR BBB CA 1
ATOM 9679 C C . TYR B 2 322 ? 2.876 36.281 58.318 1.000 17.010 293 TYR BBB C 1
ATOM 9680 O O . TYR B 2 322 ? 2.861 35.356 57.495 1.000 18.630 293 TYR BBB O 1
ATOM 9698 N N . GLY B 2 323 ? 1.768 36.775 58.877 1.000 17.130 294 GLY BBB N 1
ATOM 9699 C CA . GLY B 2 323 ? 0.416 36.392 58.420 1.000 18.310 294 GLY BBB CA 1
ATOM 9700 C C . GLY B 2 323 ? -0.078 35.085 59.032 1.000 17.710 294 GLY BBB C 1
ATOM 9701 O O . GLY B 2 323 ? -0.838 34.370 58.327 1.000 19.180 294 GLY BBB O 1
ATOM 9705 N N . LEU B 2 324 ? 0.304 34.767 60.263 1.000 15.510 295 LEU BBB N 1
ATOM 9706 C CA . LEU B 2 324 ? -0.075 33.499 60.947 1.000 15.690 295 LEU BBB CA 1
ATOM 9707 C C . LEU B 2 324 ? -1.030 33.762 62.110 1.000 18.300 295 LEU BBB C 1
ATOM 9708 O O . LEU B 2 324 ? -0.809 33.245 63.195 1.000 25.510 295 LEU BBB O 1
ATOM 9724 N N . THR B 2 325 ? -2.050 34.579 61.891 1.000 17.920 296 THR BBB N 1
ATOM 9725 C CA . THR B 2 325 ? -3.057 34.917 62.925 1.000 17.390 296 THR BBB CA 1
ATOM 9726 C C . THR B 2 325 ? -4.429 34.362 62.534 1.000 15.380 296 THR BBB C 1
ATOM 9727 O O . THR B 2 325 ? -4.634 34.027 61.371 1.000 16.510 296 THR BBB O 1
ATOM 9738 N N . ALA B 2 326 ? -5.356 34.316 63.488 1.000 16.390 297 ALA BBB N 1
ATOM 9739 C CA . ALA B 2 326 ? -6.757 33.924 63.198 1.000 17.570 297 ALA BBB CA 1
ATOM 9740 C C . ALA B 2 326 ? -7.328 34.830 62.090 1.000 16.060 297 ALA BBB C 1
ATOM 9741 O O . ALA B 2 326 ? -8.025 34.333 61.212 1.000 16.670 297 ALA BBB O 1
ATOM 9748 N N . ARG B 2 327 ? -7.059 36.141 62.133 1.000 18.910 298 ARG BBB N 1
ATOM 9749 C CA A ARG B 2 327 ? -7.589 37.086 61.110 0.500 20.480 298 ARG BBB CA 1
ATOM 9750 C CA B ARG B 2 327 ? -7.598 37.077 61.110 0.500 19.480 298 ARG BBB CA 1
ATOM 9751 C C . ARG B 2 327 ? -7.033 36.734 59.721 1.000 18.260 298 ARG BBB C 1
ATOM 9752 O O . ARG B 2 327 ? -7.758 36.879 58.747 1.000 17.840 298 ARG BBB O 1
ATOM 9792 N N . ASP B 2 328 ? -5.789 36.255 59.623 1.000 18.080 299 ASP BBB N 1
ATOM 9793 C CA . ASP B 2 328 ? -5.229 35.801 58.323 1.000 18.070 299 ASP BBB CA 1
ATOM 9794 C C . ASP B 2 328 ? -5.950 34.533 57.833 1.000 16.090 299 ASP BBB C 1
ATOM 9795 O O . ASP B 2 328 ? -6.168 34.378 56.628 1.000 17.240 299 ASP BBB O 1
ATOM 9804 N N . VAL B 2 329 ? -6.325 33.643 58.747 1.000 16.890 300 VAL BBB N 1
ATOM 9805 C CA . VAL B 2 329 ? -7.105 32.429 58.377 1.000 15.260 300 VAL BBB CA 1
ATOM 9806 C C . VAL B 2 329 ? -8.489 32.876 57.874 1.000 16.200 300 VAL BBB C 1
ATOM 9807 O O . VAL B 2 329 ? -8.958 32.323 56.872 1.000 16.320 300 VAL BBB O 1
ATOM 9820 N N . VAL B 2 330 ? -9.106 33.856 58.529 1.000 16.440 301 VAL BBB N 1
ATOM 9821 C CA . VAL B 2 330 ? -10.413 34.400 58.048 1.000 16.410 301 VAL BBB CA 1
ATOM 9822 C C . VAL B 2 330 ? -10.257 34.922 56.613 1.000 17.020 301 VAL BBB C 1
ATOM 9823 O O . VAL B 2 330 ? -11.082 34.591 55.738 1.000 17.770 301 VAL BBB O 1
ATOM 9836 N N . ALA B 2 331 ? -9.204 35.694 56.343 1.000 16.980 302 ALA BBB N 1
ATOM 9837 C CA . ALA B 2 331 ? -8.964 36.276 55.011 1.000 19.670 302 ALA BBB CA 1
ATOM 9838 C C . ALA B 2 331 ? -8.765 35.155 53.986 1.000 18.470 302 ALA BBB C 1
ATOM 9839 O O . ALA B 2 331 ? -9.257 35.249 52.842 1.000 18.920 302 ALA BBB O 1
ATOM 9846 N N . ALA B 2 332 ? -8.041 34.096 54.346 1.000 15.560 303 ALA BBB N 1
ATOM 9847 C CA . ALA B 2 332 ? -7.805 32.956 53.434 1.000 16.360 303 ALA BBB CA 1
ATOM 9848 C C . ALA B 2 332 ? -9.123 32.242 53.127 1.000 13.730 303 ALA BBB C 1
ATOM 9849 O O . ALA B 2 332 ? -9.326 31.785 51.992 1.000 15.650 303 ALA BBB O 1
ATOM 9856 N N . VAL B 2 333 ? -9.975 32.098 54.131 1.000 14.810 304 VAL BBB N 1
ATOM 9857 C CA . VAL B 2 333 ? -11.317 31.477 53.927 1.000 16.270 304 VAL BBB CA 1
ATOM 9858 C C . VAL B 2 333 ? -12.122 32.313 52.927 1.000 17.270 304 VAL BBB C 1
ATOM 9859 O O . VAL B 2 333 ? -12.711 31.724 52.012 1.000 17.790 304 VAL BBB O 1
ATOM 9872 N N . GLN B 2 334 ? -12.121 33.631 53.068 1.000 18.110 305 GLN BBB N 1
ATOM 9873 C CA A GLN B 2 334 ? -12.875 34.484 52.115 0.500 19.080 305 GLN BBB CA 1
ATOM 9874 C CA B GLN B 2 334 ? -12.851 34.517 52.118 0.500 21.820 305 GLN BBB CA 1
ATOM 9875 C C . GLN B 2 334 ? -12.325 34.263 50.697 1.000 20.820 305 GLN BBB C 1
ATOM 9876 O O . GLN B 2 334 ? -13.130 34.139 49.770 1.000 21.700 305 GLN BBB O 1
ATOM 9902 N N . LYS B 2 335 ? -11.005 34.148 50.512 1.000 16.490 306 LYS BBB N 1
ATOM 9903 C CA A LYS B 2 335 ? -10.407 33.884 49.178 0.400 19.600 306 LYS BBB CA 1
ATOM 9904 C CA B LYS B 2 335 ? -10.402 33.882 49.181 0.600 18.910 306 LYS BBB CA 1
ATOM 9905 C C . LYS B 2 335 ? -10.847 32.499 48.681 1.000 20.300 306 LYS BBB C 1
ATOM 9906 O O . LYS B 2 335 ? -11.227 32.374 47.513 1.000 19.010 306 LYS BBB O 1
ATOM 9942 N N . ALA B 2 336 ? -10.785 31.471 49.533 1.000 17.370 307 ALA BBB N 1
ATOM 9943 C CA . ALA B 2 336 ? -11.139 30.097 49.125 1.000 16.220 307 ALA BBB CA 1
ATOM 9944 C C . ALA B 2 336 ? -12.599 30.038 48.653 1.000 16.740 307 ALA BBB C 1
ATOM 9945 O O . ALA B 2 336 ? -12.876 29.353 47.650 1.000 17.040 307 ALA BBB O 1
ATOM 9952 N N . LEU B 2 337 ? -13.476 30.748 49.357 1.000 18.800 308 LEU BBB N 1
ATOM 9953 C CA . LEU B 2 337 ? -14.924 30.765 49.002 1.000 18.370 308 LEU BBB CA 1
ATOM 9954 C C . LEU B 2 337 ? -15.156 31.415 47.644 1.000 21.960 308 LEU BBB C 1
ATOM 9955 O O . LEU B 2 337 ? -16.115 30.994 46.993 1.000 23.560 308 LEU BBB O 1
ATOM 9971 N N . THR B 2 338 ? -14.299 32.335 47.193 1.000 19.310 309 THR BBB N 1
ATOM 9972 C CA . THR B 2 338 ? -14.429 32.935 45.835 1.000 20.770 309 THR BBB CA 1
ATOM 9973 C C . THR B 2 338 ? -14.147 31.899 44.748 1.000 22.970 309 THR BBB C 1
ATOM 9974 O O . THR B 2 338 ? -14.630 32.100 43.610 1.000 23.890 309 THR BBB O 1
ATOM 9985 N N . LEU B 2 339 ? -13.383 30.841 45.049 1.000 20.560 310 LEU BBB N 1
ATOM 9986 C CA . LEU B 2 339 ? -12.978 29.814 44.059 1.000 21.230 310 LEU BBB CA 1
ATOM 9987 C C . LEU B 2 339 ? -13.902 28.594 44.108 1.000 20.080 310 LEU BBB C 1
ATOM 9988 O O . LEU B 2 339 ? -13.811 27.747 43.204 1.000 24.180 310 LEU BBB O 1
ATOM 10004 N N . LYS B 2 340 ? -14.718 28.461 45.143 1.000 20.660 311 LYS BBB N 1
ATOM 10005 C CA . LYS B 2 340 ? -15.565 27.260 45.378 1.000 22.760 311 LYS BBB CA 1
ATOM 10006 C C . LYS B 2 340 ? -16.582 27.109 44.244 1.000 27.880 311 LYS BBB C 1
ATOM 10007 O O . LYS B 2 340 ? -17.190 28.116 43.874 1.000 28.540 311 LYS BBB O 1
ATOM 10026 N N . ARG B 2 341 ? -16.727 25.899 43.703 1.000 29.560 312 ARG BBB N 1
ATOM 10027 C CA . ARG B 2 341 ? -17.813 25.570 42.740 1.000 41.660 312 ARG BBB CA 1
ATOM 10028 C C . ARG B 2 341 ? -19.127 25.433 43.517 1.000 64.570 312 ARG BBB C 1
ATOM 10029 O O . ARG B 2 341 ? -19.618 24.325 43.745 1.000 67.210 312 ARG BBB O 1
ATOM 10051 N N . ASP C 1 28 ? 54.843 55.040 77.927 1.000 111.680 -1 ASP CCC N 1
ATOM 10052 C CA . ASP C 1 28 ? 54.646 56.311 77.171 1.000 110.540 -1 ASP CCC CA 1
ATOM 10053 C C . ASP C 1 28 ? 53.288 56.250 76.447 1.000 115.950 -1 ASP CCC C 1
ATOM 10054 O O . ASP C 1 28 ? 52.242 56.183 77.138 1.000 80.930 -1 ASP CCC O 1
ATOM 10063 N N . ASP C 1 29 ? 53.308 56.264 75.111 1.000 114.010 0 ASP CCC N 1
ATOM 10064 C CA . ASP C 1 29 ? 52.102 56.203 74.246 1.000 105.360 0 ASP CCC CA 1
ATOM 10065 C C . ASP C 1 29 ? 51.568 54.765 74.228 1.000 86.650 0 ASP CCC C 1
ATOM 10066 O O . ASP C 1 29 ? 50.353 54.602 74.068 1.000 69.870 0 ASP CCC O 1
ATOM 10075 N N . MET C 1 30 ? 52.447 53.770 74.386 1.000 80.570 1 MET CCC N 1
ATOM 10076 C CA . MET C 1 30 ? 52.100 52.326 74.472 1.000 89.710 1 MET CCC CA 1
ATOM 10077 C C . MET C 1 30 ? 51.234 52.070 75.714 1.000 86.510 1 MET CCC C 1
ATOM 10078 O O . MET C 1 30 ? 50.198 51.398 75.576 1.000 65.360 1 MET CCC O 1
ATOM 10092 N N . GLN C 1 31 ? 51.634 52.591 76.878 1.000 78.010 2 GLN CCC N 1
ATOM 10093 C CA . GLN C 1 31 ? 50.888 52.405 78.154 1.000 76.070 2 GLN CCC CA 1
ATOM 10094 C C . GLN C 1 31 ? 49.571 53.190 78.095 1.000 67.610 2 GLN CCC C 1
ATOM 10095 O O . GLN C 1 31 ? 48.569 52.678 78.634 1.000 36.500 2 GLN CCC O 1
ATOM 10109 N N . ASP C 1 32 ? 49.560 54.374 77.468 1.000 55.750 3 ASP CCC N 1
ATOM 10110 C CA A ASP C 1 32 ? 48.312 55.155 77.238 0.600 49.500 3 ASP CCC CA 1
ATOM 10111 C CA B ASP C 1 32 ? 48.314 55.155 77.228 0.400 47.110 3 ASP CCC CA 1
ATOM 10112 C C . ASP C 1 32 ? 47.424 54.379 76.247 1.000 39.080 3 ASP CCC C 1
ATOM 10113 O O . ASP C 1 32 ? 46.197 54.367 76.450 1.000 32.190 3 ASP CCC O 1
ATOM 10129 N N . GLU C 1 33 ? 48.023 53.746 75.233 1.000 34.440 4 GLU CCC N 1
ATOM 10130 C CA . GLU C 1 33 ? 47.270 52.914 74.252 1.000 33.200 4 GLU CCC CA 1
ATOM 10131 C C . GLU C 1 33 ? 46.554 51.775 74.998 1.000 29.870 4 GLU CCC C 1
ATOM 10132 O O . GLU C 1 33 ? 45.346 51.563 74.739 1.000 26.630 4 GLU CCC O 1
ATOM 10144 N N . ILE C 1 34 ? 47.244 51.086 75.907 1.000 29.720 5 ILE CCC N 1
ATOM 10145 C CA . ILE C 1 34 ? 46.682 49.948 76.690 1.000 26.850 5 ILE CCC CA 1
ATOM 10146 C C . ILE C 1 34 ? 45.541 50.469 77.575 1.000 30.910 5 ILE CCC C 1
ATOM 10147 O O . ILE C 1 34 ? 44.484 49.814 77.611 1.000 26.740 5 ILE CCC O 1
ATOM 10163 N N . LEU C 1 35 ? 45.730 51.588 78.281 1.000 28.680 6 LEU CCC N 1
ATOM 10164 C CA . LEU C 1 35 ? 44.678 52.165 79.152 1.000 28.110 6 LEU CCC CA 1
ATOM 10165 C C . LEU C 1 35 ? 43.432 52.460 78.313 1.000 24.280 6 LEU CCC C 1
ATOM 10166 O O . LEU C 1 35 ? 42.311 52.138 78.770 1.000 24.570 6 LEU CCC O 1
ATOM 10182 N N . ASN C 1 36 ? 43.609 53.053 77.136 1.000 23.940 7 ASN CCC N 1
ATOM 10183 C CA A ASN C 1 36 ? 42.482 53.428 76.241 0.600 24.580 7 ASN CCC CA 1
ATOM 10184 C CA B ASN C 1 36 ? 42.479 53.426 76.246 0.400 24.930 7 ASN CCC CA 1
ATOM 10185 C C . ASN C 1 36 ? 41.740 52.145 75.824 1.000 21.880 7 ASN CCC C 1
ATOM 10186 O O . ASN C 1 36 ? 40.517 52.187 75.761 1.000 24.040 7 ASN CCC O 1
ATOM 10206 N N . LEU C 1 37 ? 42.463 51.058 75.559 1.000 22.630 8 LEU CCC N 1
ATOM 10207 C CA . LEU C 1 37 ? 41.807 49.772 75.172 1.000 23.910 8 LEU CCC CA 1
ATOM 10208 C C . LEU C 1 37 ? 41.025 49.207 76.366 1.000 23.280 8 LEU CCC C 1
ATOM 10209 O O . LEU C 1 37 ? 39.923 48.667 76.149 1.000 20.740 8 LEU CCC O 1
ATOM 10225 N N . LYS C 1 38 ? 41.538 49.319 77.591 1.000 22.250 9 LYS CCC N 1
ATOM 10226 C CA . LYS C 1 38 ? 40.802 48.863 78.801 1.000 21.340 9 LYS CCC CA 1
ATOM 10227 C C . LYS C 1 38 ? 39.531 49.699 78.969 1.000 22.340 9 LYS CCC C 1
ATOM 10228 O O . LYS C 1 38 ? 38.474 49.127 79.333 1.000 20.890 9 LYS CCC O 1
ATOM 10247 N N . LEU C 1 39 ? 39.600 51.007 78.716 1.000 22.280 10 LEU CCC N 1
ATOM 10248 C CA . LEU C 1 39 ? 38.406 51.879 78.816 1.000 22.360 10 LEU CCC CA 1
ATOM 10249 C C . LEU C 1 39 ? 37.393 51.478 77.737 1.000 21.850 10 LEU CCC C 1
ATOM 10250 O O . LEU C 1 39 ? 36.207 51.393 78.050 1.000 22.360 10 LEU CCC O 1
ATOM 10266 N N . ILE C 1 40 ? 37.843 51.235 76.509 1.000 21.170 11 ILE CCC N 1
ATOM 10267 C CA . ILE C 1 40 ? 36.916 50.803 75.419 1.000 21.270 11 ILE CCC CA 1
ATOM 10268 C C . ILE C 1 40 ? 36.281 49.461 75.822 1.000 18.680 11 ILE CCC C 1
ATOM 10269 O O . ILE C 1 40 ? 35.053 49.339 75.683 1.000 19.720 11 ILE CCC O 1
ATOM 10285 N N . ALA C 1 41 ? 37.052 48.495 76.321 1.000 19.090 12 ALA CCC N 1
ATOM 10286 C CA . ALA C 1 41 ? 36.499 47.177 76.720 1.000 19.820 12 ALA CCC CA 1
ATOM 10287 C C . ALA C 1 41 ? 35.409 47.381 77.776 1.000 22.430 12 ALA CCC C 1
ATOM 10288 O O . ALA C 1 41 ? 34.356 46.738 77.703 1.000 19.640 12 ALA CCC O 1
ATOM 10295 N N . ASN C 1 42 ? 35.645 48.273 78.740 1.000 20.060 13 ASN CCC N 1
ATOM 10296 C CA . ASN C 1 42 ? 34.643 48.591 79.787 1.000 19.980 13 ASN CCC CA 1
ATOM 10297 C C . ASN C 1 42 ? 33.370 49.153 79.138 1.000 19.590 13 ASN CCC C 1
ATOM 10298 O O . ASN C 1 42 ? 32.270 48.742 79.543 1.000 20.670 13 ASN CCC O 1
ATOM 10309 N N . GLN C 1 43 ? 33.503 50.059 78.170 1.000 19.820 14 GLN CCC N 1
ATOM 10310 C CA . GLN C 1 43 ? 32.351 50.649 77.444 1.000 22.250 14 GLN CCC CA 1
ATOM 10311 C C . GLN C 1 43 ? 31.584 49.530 76.718 1.000 21.350 14 GLN CCC C 1
ATOM 10312 O O . GLN C 1 43 ? 30.347 49.532 76.786 1.000 19.550 14 GLN CCC O 1
ATOM 10326 N N . LEU C 1 44 ? 32.289 48.601 76.067 1.000 19.770 15 LEU CCC N 1
ATOM 10327 C CA . LEU C 1 44 ? 31.611 47.487 75.350 1.000 20.530 15 LEU CCC CA 1
ATOM 10328 C C . LEU C 1 44 ? 30.800 46.678 76.364 1.000 18.560 15 LEU CCC C 1
ATOM 10329 O O . LEU C 1 44 ? 29.636 46.339 76.073 1.000 19.150 15 LEU CCC O 1
ATOM 10345 N N . ARG C 1 45 ? 31.368 46.390 77.537 1.000 19.170 16 ARG CCC N 1
ATOM 10346 C CA . ARG C 1 45 ? 30.650 45.606 78.575 1.000 18.380 16 ARG CCC CA 1
ATOM 10347 C C . ARG C 1 45 ? 29.400 46.375 79.039 1.000 17.570 16 ARG CCC C 1
ATOM 10348 O O . ARG C 1 45 ? 28.355 45.752 79.248 1.000 17.980 16 ARG CCC O 1
ATOM 10369 N N . GLN C 1 46 ? 29.496 47.690 79.228 1.000 19.390 17 GLN CCC N 1
ATOM 10370 C CA . GLN C 1 46 ? 28.320 48.493 79.663 1.000 21.730 17 GLN CCC CA 1
ATOM 10371 C C . GLN C 1 46 ? 27.239 48.423 78.577 1.000 20.510 17 GLN CCC C 1
ATOM 10372 O O . GLN C 1 46 ? 26.050 48.231 78.924 1.000 22.100 17 GLN CCC O 1
ATOM 10386 N N . HIS C 1 47 ? 27.612 48.556 77.301 1.000 18.480 18 HIS CCC N 1
ATOM 10387 C CA . HIS C 1 47 ? 26.638 48.413 76.185 1.000 19.740 18 HIS CCC CA 1
ATOM 10388 C C . HIS C 1 47 ? 25.975 47.024 76.236 1.000 19.400 18 HIS CCC C 1
ATOM 10389 O O . HIS C 1 47 ? 24.744 46.938 76.059 1.000 20.270 18 HIS CCC O 1
ATOM 10404 N N . VAL C 1 48 ? 26.760 45.966 76.431 1.000 18.660 19 VAL CCC N 1
ATOM 10405 C CA . VAL C 1 48 ? 26.226 44.572 76.423 1.000 19.050 19 VAL CCC CA 1
ATOM 10406 C C . VAL C 1 48 ? 25.129 44.457 77.489 1.000 20.730 19 VAL CCC C 1
ATOM 10407 O O . VAL C 1 48 ? 24.028 43.972 77.188 1.000 20.700 19 VAL CCC O 1
ATOM 10420 N N . VAL C 1 49 ? 25.432 44.855 78.723 1.000 19.270 20 VAL CCC N 1
ATOM 10421 C CA . VAL C 1 49 ? 24.474 44.686 79.852 1.000 21.630 20 VAL CCC CA 1
ATOM 10422 C C . VAL C 1 49 ? 23.201 45.484 79.552 1.000 21.370 20 VAL CCC C 1
ATOM 10423 O O . VAL C 1 49 ? 22.090 44.939 79.723 1.000 22.080 20 VAL CCC O 1
ATOM 10436 N N . LYS C 1 50 ? 23.342 46.729 79.110 1.000 21.110 21 LYS CCC N 1
ATOM 10437 C CA A LYS C 1 50 ? 22.174 47.613 78.870 0.500 22.750 21 LYS CCC CA 1
ATOM 10438 C CA B LYS C 1 50 ? 22.188 47.626 78.853 0.500 21.540 21 LYS CCC CA 1
ATOM 10439 C C . LYS C 1 50 ? 21.335 47.072 77.704 1.000 22.520 21 LYS CCC C 1
ATOM 10440 O O . LYS C 1 50 ? 20.104 47.080 77.823 1.000 23.510 21 LYS CCC O 1
ATOM 10476 N N . MET C 1 51 ? 21.960 46.625 76.615 1.000 21.320 22 MET CCC N 1
ATOM 10477 C CA A MET C 1 51 ? 21.173 46.278 75.400 0.600 21.530 22 MET CCC CA 1
ATOM 10478 C CA B MET C 1 51 ? 21.199 46.266 75.383 0.400 21.480 22 MET CCC CA 1
ATOM 10479 C C . MET C 1 51 ? 20.454 44.944 75.626 1.000 20.680 22 MET CCC C 1
ATOM 10480 O O . MET C 1 51 ? 19.298 44.830 75.164 1.000 22.560 22 MET CCC O 1
ATOM 10506 N N . VAL C 1 52 ? 21.052 44.011 76.370 1.000 19.120 23 VAL CCC N 1
ATOM 10507 C CA . VAL C 1 52 ? 20.394 42.706 76.681 1.000 20.240 23 VAL CCC CA 1
ATOM 10508 C C . VAL C 1 52 ? 19.244 42.952 77.671 1.000 24.080 23 VAL CCC C 1
ATOM 10509 O O . VAL C 1 52 ? 18.151 42.382 77.487 1.000 22.630 23 VAL CCC O 1
ATOM 10522 N N . GLY C 1 53 ? 19.452 43.793 78.678 1.000 24.990 24 GLY CCC N 1
ATOM 10523 C CA . GLY C 1 53 ? 18.380 44.174 79.620 1.000 22.250 24 GLY CCC CA 1
ATOM 10524 C C . GLY C 1 53 ? 17.195 44.792 78.897 1.000 22.580 24 GLY CCC C 1
ATOM 10525 O O . GLY C 1 53 ? 16.043 44.369 79.159 1.000 24.240 24 GLY CCC O 1
ATOM 10529 N N . GLU C 1 54 ? 17.444 45.737 77.989 1.000 21.600 25 GLU CCC N 1
ATOM 10530 C CA A GLU C 1 54 ? 16.367 46.457 77.254 0.650 24.220 25 GLU CCC CA 1
ATOM 10531 C CA B GLU C 1 54 ? 16.376 46.460 77.247 0.350 26.220 25 GLU CCC CA 1
ATOM 10532 C C . GLU C 1 54 ? 15.629 45.470 76.339 1.000 26.650 25 GLU CCC C 1
ATOM 10533 O O . GLU C 1 54 ? 14.391 45.571 76.239 1.000 26.740 25 GLU CCC O 1
ATOM 10555 N N . ALA C 1 55 ? 16.350 44.537 75.713 1.000 22.650 26 ALA CCC N 1
ATOM 10556 C CA . ALA C 1 55 ? 15.749 43.563 74.772 1.000 22.950 26 ALA CCC CA 1
ATOM 10557 C C . ALA C 1 55 ? 14.925 42.498 75.510 1.000 24.480 26 ALA CCC C 1
ATOM 10558 O O . ALA C 1 55 ? 14.091 41.847 74.843 1.000 25.780 26 ALA CCC O 1
ATOM 10565 N N . ASN C 1 56 ? 15.191 42.267 76.801 1.000 24.770 27 ASN CCC N 1
ATOM 10566 C CA . ASN C 1 56 ? 14.636 41.146 77.608 1.000 24.990 27 ASN CCC CA 1
ATOM 10567 C C . ASN C 1 56 ? 15.067 39.805 77.005 1.000 21.980 27 ASN CCC C 1
ATOM 10568 O O . ASN C 1 56 ? 14.398 38.790 77.242 1.000 25.480 27 ASN CCC O 1
ATOM 10579 N N . SER C 1 57 ? 16.179 39.802 76.281 1.000 23.070 28 SER CCC N 1
ATOM 10580 C CA . SER C 1 57 ? 16.611 38.651 75.467 1.000 22.060 28 SER CCC CA 1
ATOM 10581 C C . SER C 1 57 ? 18.083 38.839 75.107 1.000 19.310 28 SER CCC C 1
ATOM 10582 O O . SER C 1 57 ? 18.472 39.987 74.842 1.000 21.270 28 SER CCC O 1
ATOM 10590 N N . GLY C 1 58 ? 18.842 37.754 75.077 1.000 18.990 29 GLY CCC N 1
ATOM 10591 C CA . GLY C 1 58 ? 20.225 37.789 74.578 1.000 18.260 29 GLY CCC CA 1
ATOM 10592 C C . GLY C 1 58 ? 21.185 37.090 75.513 1.000 18.770 29 GLY CCC C 1
ATOM 10593 O O . GLY C 1 58 ? 20.751 36.393 76.442 1.000 19.820 29 GLY CCC O 1
ATOM 10597 N N . HIS C 1 59 ? 22.479 37.255 75.253 1.000 18.460 30 HIS CCC N 1
ATOM 10598 C CA . HIS C 1 59 ? 23.517 36.320 75.756 1.000 18.460 30 HIS CCC CA 1
ATOM 10599 C C . HIS C 1 59 ? 24.628 37.100 76.435 1.000 20.820 30 HIS CCC C 1
ATOM 10600 O O . HIS C 1 59 ? 25.665 37.381 75.838 1.000 20.440 30 HIS CCC O 1
ATOM 10615 N N . PRO C 1 60 ? 24.460 37.471 77.716 1.000 19.860 31 PRO CCC N 1
ATOM 10616 C CA . PRO C 1 60 ? 25.474 38.290 78.369 1.000 19.300 31 PRO CCC CA 1
ATOM 10617 C C . PRO C 1 60 ? 26.782 37.536 78.654 1.000 18.990 31 PRO CCC C 1
ATOM 10618 O O . PRO C 1 60 ? 27.839 38.115 78.441 1.000 18.170 31 PRO CCC O 1
ATOM 10629 N N . GLY C 1 61 ? 26.730 36.286 79.125 1.000 18.070 32 GLY CCC N 1
ATOM 10630 C CA . GLY C 1 61 ? 27.947 35.588 79.593 1.000 17.930 32 GLY CCC CA 1
ATOM 10631 C C . GLY C 1 61 ? 29.038 35.537 78.533 1.000 16.470 32 GLY CCC C 1
ATOM 10632 O O . GLY C 1 61 ? 30.190 35.945 78.804 1.000 16.750 32 GLY CCC O 1
ATOM 10636 N N . GLY C 1 62 ? 28.711 35.011 77.358 1.000 18.030 33 GLY CCC N 1
ATOM 10637 C CA . GLY C 1 62 ? 29.678 34.824 76.270 1.000 16.440 33 GLY CCC CA 1
ATOM 10638 C C . GLY C 1 62 ? 29.936 36.094 75.491 1.000 17.310 33 GLY CCC C 1
ATOM 10639 O O . GLY C 1 62 ? 30.840 36.066 74.664 1.000 19.720 33 GLY CCC O 1
ATOM 10643 N N . SER C 1 63 ? 29.190 37.166 75.742 1.000 15.300 34 SER CCC N 1
ATOM 10644 C CA . SER C 1 63 ? 29.483 38.517 75.205 1.000 15.910 34 SER CCC CA 1
ATOM 10645 C C . SER C 1 63 ? 30.551 39.157 76.089 1.000 18.260 34 SER CCC C 1
ATOM 10646 O O . SER C 1 63 ? 31.568 39.666 75.577 1.000 17.270 34 SER CCC O 1
ATOM 10654 N N . LEU C 1 64 ? 30.338 39.107 77.406 1.000 18.100 35 LEU CCC N 1
ATOM 10655 C CA . LEU C 1 64 ? 31.279 39.730 78.376 1.000 16.860 35 LEU CCC CA 1
ATOM 10656 C C . LEU C 1 64 ? 32.641 39.017 78.352 1.000 17.830 35 LEU CCC C 1
ATOM 10657 O O . LEU C 1 64 ? 33.672 39.701 78.529 1.000 20.100 35 LEU CCC O 1
ATOM 10673 N N . SER C 1 65 ? 32.694 37.694 78.139 1.000 16.590 36 SER CCC N 1
ATOM 10674 C CA . SER C 1 65 ? 33.969 36.936 78.082 1.000 16.750 36 SER CCC CA 1
ATOM 10675 C C . SER C 1 65 ? 34.840 37.443 76.926 1.000 16.710 36 SER CCC C 1
ATOM 10676 O O . SER C 1 65 ? 36.065 37.339 77.035 1.000 18.630 36 SER CCC O 1
ATOM 10684 N N . ALA C 1 66 ? 34.237 37.962 75.847 1.000 17.300 37 ALA CCC N 1
ATOM 10685 C CA . ALA C 1 66 ? 34.964 38.299 74.600 1.000 18.510 37 ALA CCC CA 1
ATOM 10686 C C . ALA C 1 66 ? 35.278 39.800 74.495 1.000 17.280 37 ALA CCC C 1
ATOM 10687 O O . ALA C 1 66 ? 35.868 40.195 73.479 1.000 17.160 37 ALA CCC O 1
ATOM 10694 N N . ALA C 1 67 ? 34.900 40.651 75.456 1.000 17.280 38 ALA CCC N 1
ATOM 10695 C CA . ALA C 1 67 ? 34.960 42.124 75.284 1.000 17.510 38 ALA CCC CA 1
ATOM 10696 C C . ALA C 1 67 ? 36.409 42.618 75.132 1.000 17.440 38 ALA CCC C 1
ATOM 10697 O O . ALA C 1 67 ? 36.610 43.577 74.373 1.000 17.780 38 ALA CCC O 1
ATOM 10704 N N . ASP C 1 68 ? 37.386 42.008 75.799 1.000 17.480 39 ASP CCC N 1
ATOM 10705 C CA . ASP C 1 68 ? 38.790 42.495 75.698 1.000 19.580 39 ASP CCC CA 1
ATOM 10706 C C . ASP C 1 68 ? 39.343 42.119 74.319 1.000 19.940 39 ASP CCC C 1
ATOM 10707 O O . ASP C 1 68 ? 40.077 42.922 73.700 1.000 19.140 39 ASP CCC O 1
ATOM 10716 N N . ILE C 1 69 ? 38.985 40.939 73.824 1.000 17.020 40 ILE CCC N 1
ATOM 10717 C CA . ILE C 1 69 ? 39.409 40.476 72.479 1.000 17.590 40 ILE CCC CA 1
ATOM 10718 C C . ILE C 1 69 ? 38.848 41.448 71.440 1.000 17.250 40 ILE CCC C 1
ATOM 10719 O O . ILE C 1 69 ? 39.609 41.886 70.568 1.000 18.270 40 ILE CCC O 1
ATOM 10735 N N . LEU C 1 70 ? 37.555 41.772 71.497 1.000 16.890 41 LEU CCC N 1
ATOM 10736 C CA A LEU C 1 70 ? 36.981 42.665 70.460 0.700 15.290 41 LEU CCC CA 1
ATOM 10737 C CA B LEU C 1 70 ? 36.882 42.696 70.536 0.300 17.770 41 LEU CCC CA 1
ATOM 10738 C C . LEU C 1 70 ? 37.498 44.100 70.632 1.000 17.400 41 LEU CCC C 1
ATOM 10739 O O . LEU C 1 70 ? 37.618 44.767 69.605 1.000 17.410 41 LEU CCC O 1
ATOM 10769 N N . ALA C 1 71 ? 37.844 44.533 71.844 1.000 17.790 42 ALA CCC N 1
ATOM 10770 C CA . ALA C 1 71 ? 38.457 45.871 72.020 1.000 18.970 42 ALA CCC CA 1
ATOM 10771 C C . ALA C 1 71 ? 39.775 45.915 71.235 1.000 16.900 42 ALA CCC C 1
ATOM 10772 O O . ALA C 1 71 ? 40.004 46.863 70.458 1.000 18.500 42 ALA CCC O 1
ATOM 10779 N N . VAL C 1 72 ? 40.616 44.901 71.407 1.000 17.530 43 VAL CCC N 1
ATOM 10780 C CA . VAL C 1 72 ? 41.937 44.843 70.728 1.000 17.460 43 VAL CCC CA 1
ATOM 10781 C C . VAL C 1 72 ? 41.724 44.789 69.212 1.000 17.960 43 VAL CCC C 1
ATOM 10782 O O . VAL C 1 72 ? 42.421 45.498 68.471 1.000 18.550 43 VAL CCC O 1
ATOM 10795 N N . LEU C 1 73 ? 40.784 43.971 68.729 1.000 17.720 44 LEU CCC N 1
ATOM 10796 C CA . LEU C 1 73 ? 40.602 43.803 67.268 1.000 16.440 44 LEU CCC CA 1
ATOM 10797 C C . LEU C 1 73 ? 40.057 45.098 66.659 1.000 18.780 44 LEU CCC C 1
ATOM 10798 O O . LEU C 1 73 ? 40.638 45.588 65.682 1.000 18.340 44 LEU CCC O 1
ATOM 10814 N N . PHE C 1 74 ? 38.978 45.650 67.192 1.000 16.920 45 PHE CCC N 1
ATOM 10815 C CA . PHE C 1 74 ? 38.250 46.746 66.516 1.000 17.460 45 PHE CCC CA 1
ATOM 10816 C C . PHE C 1 74 ? 38.903 48.107 66.789 1.000 18.260 45 PHE CCC C 1
ATOM 10817 O O . PHE C 1 74 ? 38.603 49.034 66.033 1.000 22.480 45 PHE CCC O 1
ATOM 10834 N N . PHE C 1 75 ? 39.766 48.236 67.801 1.000 18.570 46 PHE CCC N 1
ATOM 10835 C CA . PHE C 1 75 ? 40.293 49.571 68.197 1.000 18.520 46 PHE CCC CA 1
ATOM 10836 C C . PHE C 1 75 ? 41.820 49.585 68.151 1.000 21.380 46 PHE CCC C 1
ATOM 10837 O O . PHE C 1 75 ? 42.382 50.615 68.537 1.000 23.990 46 PHE CCC O 1
ATOM 10854 N N . LYS C 1 76 ? 42.483 48.531 67.673 1.000 20.660 47 LYS CCC N 1
ATOM 10855 C CA A LYS C 1 76 ? 43.947 48.582 67.448 0.700 20.550 47 LYS CCC CA 1
ATOM 10856 C CA B LYS C 1 76 ? 43.955 48.577 67.459 0.300 21.610 47 LYS CCC CA 1
ATOM 10857 C C . LYS C 1 76 ? 44.357 47.782 66.214 1.000 21.890 47 LYS CCC C 1
ATOM 10858 O O . LYS C 1 76 ? 45.007 48.363 65.340 1.000 22.770 47 LYS CCC O 1
ATOM 10894 N N . GLU C 1 77 ? 44.016 46.496 66.152 1.000 19.140 48 GLU CCC N 1
ATOM 10895 C CA . GLU C 1 77 ? 44.705 45.579 65.209 1.000 17.760 48 GLU CCC CA 1
ATOM 10896 C C . GLU C 1 77 ? 44.076 45.569 63.810 1.000 20.650 48 GLU CCC C 1
ATOM 10897 O O . GLU C 1 77 ? 44.829 45.502 62.829 1.000 21.640 48 GLU CCC O 1
ATOM 10909 N N . MET C 1 78 ? 42.755 45.583 63.690 1.000 17.940 49 MET CCC N 1
ATOM 10910 C CA A MET C 1 78 ? 42.085 45.442 62.370 0.600 18.590 49 MET CCC CA 1
ATOM 10911 C CA B MET C 1 78 ? 42.126 45.426 62.354 0.400 19.380 49 MET CCC CA 1
ATOM 10912 C C . MET C 1 78 ? 42.203 46.729 61.547 1.000 20.120 49 MET CCC C 1
ATOM 10913 O O . MET C 1 78 ? 42.004 47.803 62.108 1.000 23.400 49 MET CCC O 1
ATOM 10939 N N . ARG C 1 79 ? 42.461 46.571 60.258 1.000 19.440 50 ARG CCC N 1
ATOM 10940 C CA A ARG C 1 79 ? 42.411 47.648 59.238 0.600 22.150 50 ARG CCC CA 1
ATOM 10941 C CA B ARG C 1 79 ? 42.413 47.658 59.246 0.400 20.940 50 ARG CCC CA 1
ATOM 10942 C C . ARG C 1 79 ? 41.010 47.656 58.630 1.000 21.560 50 ARG CCC C 1
ATOM 10943 O O . ARG C 1 79 ? 40.726 46.766 57.799 1.000 21.010 50 ARG CCC O 1
ATOM 10983 N N . ILE C 1 80 ? 40.169 48.590 59.058 1.000 21.930 51 ILE CCC N 1
ATOM 10984 C CA . ILE C 1 80 ? 38.757 48.700 58.603 1.000 24.920 51 ILE CCC CA 1
ATOM 10985 C C . ILE C 1 80 ? 38.396 50.181 58.516 1.000 28.490 51 ILE CCC C 1
ATOM 10986 O O . ILE C 1 80 ? 39.085 51.010 59.133 1.000 30.520 51 ILE CCC O 1
ATOM 11002 N N . ASP C 1 81 ? 37.347 50.484 57.761 1.000 26.110 52 ASP CCC N 1
ATOM 11003 C CA . ASP C 1 81 ? 36.896 51.876 57.537 1.000 26.210 52 ASP CCC CA 1
ATOM 11004 C C . ASP C 1 81 ? 35.377 51.900 57.524 1.000 21.410 52 ASP CCC C 1
ATOM 11005 O O . ASP C 1 81 ? 34.767 51.405 56.580 1.000 22.100 52 ASP CCC O 1
ATOM 11014 N N . PRO C 1 82 ? 34.728 52.472 58.562 1.000 25.670 53 PRO CCC N 1
ATOM 11015 C CA . PRO C 1 82 ? 33.271 52.568 58.580 1.000 28.250 53 PRO CCC CA 1
ATOM 11016 C C . PRO C 1 82 ? 32.678 53.372 57.412 1.000 27.980 53 PRO CCC C 1
ATOM 11017 O O . PRO C 1 82 ? 31.522 53.178 57.102 1.000 28.870 53 PRO CCC O 1
ATOM 11028 N N . ALA C 1 83 ? 33.475 54.242 56.774 1.000 23.550 54 ALA CCC N 1
ATOM 11029 C CA . ALA C 1 83 ? 33.063 55.023 55.580 1.000 26.860 54 ALA CCC CA 1
ATOM 11030 C C . ALA C 1 83 ? 33.176 54.180 54.305 1.000 27.410 54 ALA CCC C 1
ATOM 11031 O O . ALA C 1 83 ? 32.621 54.583 53.264 1.000 27.660 54 ALA CCC O 1
ATOM 11038 N N . ASN C 1 84 ? 33.846 53.027 54.379 1.000 23.740 55 ASN CCC N 1
ATOM 11039 C CA A ASN C 1 84 ? 34.076 52.134 53.217 0.600 24.580 55 ASN CCC CA 1
ATOM 11040 C CA B ASN C 1 84 ? 34.115 52.138 53.226 0.400 24.840 55 ASN CCC CA 1
ATOM 11041 C C . ASN C 1 84 ? 33.981 50.691 53.699 1.000 23.490 55 ASN CCC C 1
ATOM 11042 O O . ASN C 1 84 ? 34.957 49.952 53.666 1.000 22.410 55 ASN CCC O 1
ATOM 11062 N N . PRO C 1 85 ? 32.787 50.257 54.165 1.000 23.220 56 PRO CCC N 1
ATOM 11063 C CA . PRO C 1 85 ? 32.638 48.922 54.747 1.000 23.330 56 PRO CCC CA 1
ATOM 11064 C C . PRO C 1 85 ? 32.889 47.775 53.764 1.000 24.390 56 PRO CCC C 1
ATOM 11065 O O . PRO C 1 85 ? 33.099 46.675 54.263 1.000 26.960 56 PRO CCC O 1
ATOM 11076 N N . LYS C 1 86 ? 32.877 48.011 52.445 1.000 23.870 57 LYS CCC N 1
ATOM 11077 C CA . LYS C 1 86 ? 33.187 46.963 51.428 1.000 27.550 57 LYS CCC CA 1
ATOM 11078 C C . LYS C 1 86 ? 34.546 47.230 50.767 1.000 23.130 57 LYS CCC C 1
ATOM 11079 O O . LYS C 1 86 ? 34.817 46.654 49.701 1.000 23.520 57 LYS CCC O 1
ATOM 11098 N N . TRP C 1 87 ? 35.419 48.006 51.401 1.000 19.440 58 TRP CCC N 1
ATOM 11099 C CA . TRP C 1 87 ? 36.851 48.088 50.988 1.000 20.990 58 TRP CCC CA 1
ATOM 11100 C C . TRP C 1 87 ? 37.393 46.671 50.742 1.000 20.850 58 TRP CCC C 1
ATOM 11101 O O . TRP C 1 87 ? 37.376 45.864 51.692 1.000 19.360 58 TRP CCC O 1
ATOM 11122 N N . GLN C 1 88 ? 37.896 46.362 49.544 1.000 19.760 59 GLN CCC N 1
ATOM 11123 C CA . GLN C 1 88 ? 38.211 44.967 49.142 1.000 21.590 59 GLN CCC CA 1
ATOM 11124 C C . GLN C 1 88 ? 39.322 44.358 50.009 1.000 21.180 59 GLN CCC C 1
ATOM 11125 O O . GLN C 1 88 ? 39.296 43.124 50.194 1.000 21.240 59 GLN CCC O 1
ATOM 11139 N N . ASP C 1 89 ? 40.263 45.163 50.511 1.000 18.040 60 ASP CCC N 1
ATOM 11140 C CA . ASP C 1 89 ? 41.444 44.664 51.260 1.000 17.640 60 ASP CCC CA 1
ATOM 11141 C C . ASP C 1 89 ? 41.279 44.880 52.761 1.000 17.760 60 ASP CCC C 1
ATOM 11142 O O . ASP C 1 89 ? 42.279 44.769 53.499 1.000 19.680 60 ASP CCC O 1
ATOM 11151 N N . ARG C 1 90 ? 40.057 45.174 53.217 1.000 17.070 61 ARG CCC N 1
ATOM 11152 C CA . ARG C 1 90 ? 39.794 45.321 54.668 1.000 16.880 61 ARG CCC CA 1
ATOM 11153 C C . ARG C 1 90 ? 40.099 44.009 55.390 1.000 14.470 61 ARG CCC C 1
ATOM 11154 O O . ARG C 1 90 ? 39.882 42.927 54.822 1.000 16.240 61 ARG CCC O 1
ATOM 11175 N N . ASP C 1 91 ? 40.531 44.108 56.630 1.000 16.160 62 ASP CCC N 1
ATOM 11176 C CA . ASP C 1 91 ? 40.500 42.937 57.533 1.000 16.060 62 ASP CCC CA 1
ATOM 11177 C C . ASP C 1 91 ? 39.041 42.551 57.762 1.000 16.810 62 ASP CCC C 1
ATOM 11178 O O . ASP C 1 91 ? 38.145 43.408 57.707 1.000 18.580 62 ASP CCC O 1
ATOM 11187 N N . ARG C 1 92 ? 38.827 41.279 58.022 1.000 17.550 63 ARG CCC N 1
ATOM 11188 C CA A ARG C 1 92 ? 37.475 40.745 58.313 0.500 17.420 63 ARG CCC CA 1
ATOM 11189 C CA B ARG C 1 92 ? 37.477 40.759 58.321 0.500 16.210 63 ARG CCC CA 1
ATOM 11190 C C . ARG C 1 92 ? 37.456 40.108 59.702 1.000 15.680 63 ARG CCC C 1
ATOM 11191 O O . ARG C 1 92 ? 38.409 39.448 60.052 1.000 18.030 63 ARG CCC O 1
ATOM 11231 N N . PHE C 1 93 ? 36.370 40.315 60.417 1.000 16.540 64 PHE CCC N 1
ATOM 11232 C CA . PHE C 1 93 ? 36.094 39.602 61.676 1.000 14.070 64 PHE CCC CA 1
ATOM 11233 C C . PHE C 1 93 ? 34.829 38.784 61.454 1.000 14.610 64 PHE CCC C 1
ATOM 11234 O O . PHE C 1 93 ? 33.820 39.338 60.984 1.000 16.650 64 PHE CCC O 1
ATOM 11251 N N . VAL C 1 94 ? 34.900 37.509 61.793 1.000 14.470 65 VAL CCC N 1
ATOM 11252 C CA . VAL C 1 94 ? 33.721 36.605 61.753 1.000 14.050 65 VAL CCC CA 1
ATOM 11253 C C . VAL C 1 94 ? 33.421 36.149 63.179 1.000 13.750 65 VAL CCC C 1
ATOM 11254 O O . VAL C 1 94 ? 34.319 35.578 63.833 1.000 13.810 65 VAL CCC O 1
ATOM 11267 N N . LEU C 1 95 ? 32.208 36.422 63.649 1.000 14.270 66 LEU CCC N 1
ATOM 11268 C CA . LEU C 1 95 ? 31.755 35.948 64.976 1.000 13.390 66 LEU CCC CA 1
ATOM 11269 C C . LEU C 1 95 ? 31.120 34.571 64.795 1.000 14.470 66 LEU CCC C 1
ATOM 11270 O O . LEU C 1 95 ? 29.909 34.493 64.595 1.000 14.500 66 LEU CCC O 1
ATOM 11286 N N . SER C 1 96 ? 31.916 33.509 64.856 1.000 13.820 67 SER CCC N 1
ATOM 11287 C CA . SER C 1 96 ? 31.377 32.143 64.639 1.000 13.240 67 SER CCC CA 1
ATOM 11288 C C . SER C 1 96 ? 30.408 31.787 65.777 1.000 14.290 67 SER CCC C 1
ATOM 11289 O O . SER C 1 96 ? 29.359 31.175 65.510 1.000 14.360 67 SER CCC O 1
ATOM 11297 N N . LYS C 1 97 ? 30.710 32.207 66.999 1.000 13.440 68 LYS CCC N 1
ATOM 11298 C CA . LYS C 1 97 ? 29.800 32.054 68.177 1.000 13.970 68 LYS CCC CA 1
ATOM 11299 C C . LYS C 1 97 ? 28.839 33.251 68.150 1.000 13.380 68 LYS CCC C 1
ATOM 11300 O O . LYS C 1 97 ? 28.955 34.201 68.961 1.000 14.190 68 LYS CCC O 1
ATOM 11319 N N . GLY C 1 98 ? 27.895 33.215 67.208 1.000 13.970 69 GLY CCC N 1
ATOM 11320 C CA . GLY C 1 98 ? 27.067 34.357 66.806 1.000 13.890 69 GLY CCC CA 1
ATOM 11321 C C . GLY C 1 98 ? 26.109 34.847 67.877 1.000 14.490 69 GLY CCC C 1
ATOM 11322 O O . GLY C 1 98 ? 25.608 35.984 67.776 1.000 15.350 69 GLY CCC O 1
ATOM 11326 N N . HIS C 1 99 ? 25.835 34.027 68.885 1.000 14.020 70 HIS CCC N 1
ATOM 11327 C CA . HIS C 1 99 ? 24.942 34.445 69.992 1.000 15.400 70 HIS CCC CA 1
ATOM 11328 C C . HIS C 1 99 ? 25.591 35.582 70.784 1.000 16.270 70 HIS CCC C 1
ATOM 11329 O O . HIS C 1 99 ? 24.848 36.309 71.457 1.000 17.370 70 HIS CCC O 1
ATOM 11344 N N . ALA C 1 100 ? 26.918 35.763 70.697 1.000 14.100 71 ALA CCC N 1
ATOM 11345 C CA . ALA C 1 100 ? 27.612 36.914 71.326 1.000 14.980 71 ALA CCC CA 1
ATOM 11346 C C . ALA C 1 100 ? 27.467 38.196 70.493 1.000 15.990 71 ALA CCC C 1
ATOM 11347 O O . ALA C 1 100 ? 28.273 39.148 70.654 1.000 17.470 71 ALA CCC O 1
ATOM 11354 N N . SER C 1 101 ? 26.430 38.300 69.669 1.000 14.480 72 SER CCC N 1
ATOM 11355 C CA . SER C 1 101 ? 26.170 39.507 68.856 1.000 14.110 72 SER CCC CA 1
ATOM 11356 C C . SER C 1 101 ? 26.198 40.793 69.688 1.000 15.590 72 SER CCC C 1
ATOM 11357 O O . SER C 1 101 ? 26.644 41.807 69.165 1.000 16.540 72 SER CCC O 1
ATOM 11365 N N . PRO C 1 102 ? 25.746 40.860 70.968 1.000 15.610 73 PRO CCC N 1
ATOM 11366 C CA . PRO C 1 102 ? 25.815 42.142 71.678 1.000 16.550 73 PRO CCC CA 1
ATOM 11367 C C . PRO C 1 102 ? 27.215 42.775 71.699 1.000 16.180 73 PRO CCC C 1
ATOM 11368 O O . PRO C 1 102 ? 27.321 43.997 71.508 1.000 17.430 73 PRO CCC O 1
ATOM 11379 N N . VAL C 1 103 ? 28.256 41.980 71.932 1.000 17.220 74 VAL CCC N 1
ATOM 11380 C CA . VAL C 1 103 ? 29.622 42.569 72.039 1.000 16.860 74 VAL CCC CA 1
ATOM 11381 C C . VAL C 1 103 ? 30.090 43.002 70.642 1.000 18.130 74 VAL CCC C 1
ATOM 11382 O O . VAL C 1 103 ? 30.797 44.020 70.534 1.000 17.590 74 VAL CCC O 1
ATOM 11395 N N . LEU C 1 104 ? 29.727 42.279 69.583 1.000 16.620 75 LEU CCC N 1
ATOM 11396 C CA . LEU C 1 104 ? 30.086 42.713 68.209 1.000 15.070 75 LEU CCC CA 1
ATOM 11397 C C . LEU C 1 104 ? 29.353 44.019 67.878 1.000 15.300 75 LEU CCC C 1
ATOM 11398 O O . LEU C 1 104 ? 29.968 44.949 67.323 1.000 15.990 75 LEU CCC O 1
ATOM 11414 N N . TYR C 1 105 ? 28.057 44.091 68.133 1.000 15.520 76 TYR CCC N 1
ATOM 11415 C CA . TYR C 1 105 ? 27.278 45.314 67.840 1.000 16.030 76 TYR CCC CA 1
ATOM 11416 C C . TYR C 1 105 ? 27.824 46.501 68.650 1.000 16.340 76 TYR CCC C 1
ATOM 11417 O O . TYR C 1 105 ? 27.932 47.601 68.072 1.000 17.750 76 TYR CCC O 1
ATOM 11435 N N . ALA C 1 106 ? 28.190 46.283 69.902 1.000 16.680 77 ALA CCC N 1
ATOM 11436 C CA . ALA C 1 106 ? 28.767 47.352 70.750 1.000 17.580 77 ALA CCC CA 1
ATOM 11437 C C . ALA C 1 106 ? 30.055 47.865 70.085 1.000 18.830 77 ALA CCC C 1
ATOM 11438 O O . ALA C 1 106 ? 30.245 49.082 69.987 1.000 19.390 77 ALA CCC O 1
ATOM 11445 N N . ALA C 1 107 ? 30.933 46.966 69.653 1.000 18.080 78 ALA CCC N 1
ATOM 11446 C CA . ALA C 1 107 ? 32.202 47.342 68.990 1.000 17.730 78 ALA CCC CA 1
ATOM 11447 C C . ALA C 1 107 ? 31.917 48.113 67.699 1.000 18.820 78 ALA CCC C 1
ATOM 11448 O O . ALA C 1 107 ? 32.545 49.159 67.472 1.000 19.250 78 ALA CCC O 1
ATOM 11455 N N . LEU C 1 108 ? 31.029 47.616 66.836 1.000 17.330 79 LEU CCC N 1
ATOM 11456 C CA . LEU C 1 108 ? 30.769 48.267 65.532 1.000 17.680 79 LEU CCC CA 1
ATOM 11457 C C . LEU C 1 108 ? 30.162 49.657 65.762 1.000 18.370 79 LEU CCC C 1
ATOM 11458 O O . LEU C 1 108 ? 30.522 50.603 65.027 1.000 19.090 79 LEU CCC O 1
ATOM 11474 N N . ALA C 1 109 ? 29.264 49.804 66.731 1.000 18.020 80 ALA CCC N 1
ATOM 11475 C CA . ALA C 1 109 ? 28.655 51.117 67.060 1.000 17.270 80 ALA CCC CA 1
ATOM 11476 C C . ALA C 1 109 ? 29.745 52.077 67.555 1.000 19.560 80 ALA CCC C 1
ATOM 11477 O O . ALA C 1 109 ? 29.788 53.221 67.072 1.000 20.410 80 ALA CCC O 1
ATOM 11484 N N . GLU C 1 110 ? 30.621 51.626 68.445 1.000 19.730 81 GLU CCC N 1
ATOM 11485 C CA . GLU C 1 110 ? 31.682 52.504 69.002 1.000 20.580 81 GLU CCC CA 1
ATOM 11486 C C . GLU C 1 110 ? 32.707 52.848 67.914 1.000 22.910 81 GLU CCC C 1
ATOM 11487 O O . GLU C 1 110 ? 33.322 53.927 68.022 1.000 22.920 81 GLU CCC O 1
ATOM 11499 N N . ARG C 1 111 ? 32.882 52.004 66.888 1.000 20.320 82 ARG CCC N 1
ATOM 11500 C CA A ARG C 1 111 ? 33.816 52.269 65.759 0.600 24.590 82 ARG CCC CA 1
ATOM 11501 C CA B ARG C 1 111 ? 33.819 52.267 65.758 0.400 24.260 82 ARG CCC CA 1
ATOM 11502 C C . ARG C 1 111 ? 33.170 53.179 64.710 1.000 25.430 82 ARG CCC C 1
ATOM 11503 O O . ARG C 1 111 ? 33.900 53.618 63.812 1.000 31.980 82 ARG CCC O 1
ATOM 11543 N N . GLY C 1 112 ? 31.857 53.405 64.791 1.000 22.000 83 GLY CCC N 1
ATOM 11544 C CA . GLY C 1 112 ? 31.109 54.334 63.922 1.000 23.390 83 GLY CCC CA 1
ATOM 11545 C C . GLY C 1 112 ? 30.497 53.697 62.687 1.000 22.230 83 GLY CCC C 1
ATOM 11546 O O . GLY C 1 112 ? 30.182 54.442 61.738 1.000 23.820 83 GLY CCC O 1
ATOM 11550 N N . PHE C 1 113 ? 30.238 52.385 62.687 1.000 21.900 84 PHE CCC N 1
ATOM 11551 C CA . PHE C 1 113 ? 29.659 51.701 61.499 1.000 20.730 84 PHE CCC CA 1
ATOM 11552 C C . PHE C 1 113 ? 28.174 52.022 61.325 1.000 18.340 84 PHE CCC C 1
ATOM 11553 O O . PHE C 1 113 ? 27.677 51.979 60.198 1.000 21.820 84 PHE CCC O 1
ATOM 11570 N N . PHE C 1 114 ? 27.484 52.321 62.416 1.000 19.400 85 PHE CCC N 1
ATOM 11571 C CA . PHE C 1 114 ? 26.030 52.619 62.424 1.000 20.940 85 PHE CCC CA 1
ATOM 11572 C C . PHE C 1 114 ? 25.739 53.413 63.694 1.000 20.890 85 PHE CCC C 1
ATOM 11573 O O . PHE C 1 114 ? 26.563 53.431 64.615 1.000 21.560 85 PHE CCC O 1
ATOM 11590 N N . PRO C 1 115 ? 24.572 54.084 63.779 1.000 23.480 86 PRO CCC N 1
ATOM 11591 C CA . PRO C 1 115 ? 24.256 54.906 64.947 1.000 25.300 86 PRO CCC CA 1
ATOM 11592 C C . PRO C 1 115 ? 24.156 54.116 66.256 1.000 27.010 86 PRO CCC C 1
ATOM 11593 O O . PRO C 1 115 ? 23.574 53.041 66.273 1.000 23.960 86 PRO CCC O 1
ATOM 11604 N N . LYS C 1 116 ? 24.670 54.679 67.348 1.000 25.300 87 LYS CCC N 1
ATOM 11605 C CA . LYS C 1 116 ? 24.599 54.031 68.683 1.000 25.480 87 LYS CCC CA 1
ATOM 11606 C C . LYS C 1 116 ? 23.135 53.800 69.084 1.000 25.410 87 LYS CCC C 1
ATOM 11607 O O . LYS C 1 116 ? 22.874 52.848 69.843 1.000 23.970 87 LYS CCC O 1
ATOM 11626 N N . GLU C 1 117 ? 22.207 54.607 68.562 1.000 28.720 88 GLU CCC N 1
ATOM 11627 C CA A GLU C 1 117 ? 20.756 54.500 68.859 0.600 28.170 88 GLU CCC CA 1
ATOM 11628 C CA B GLU C 1 117 ? 20.755 54.493 68.867 0.400 29.100 88 GLU CCC CA 1
ATOM 11629 C C . GLU C 1 117 ? 20.235 53.117 68.428 1.000 29.380 88 GLU CCC C 1
ATOM 11630 O O . GLU C 1 117 ? 19.279 52.631 69.052 1.000 26.040 88 GLU CCC O 1
ATOM 11652 N N . TRP C 1 118 ? 20.847 52.491 67.417 1.000 22.670 89 TRP CCC N 1
ATOM 11653 C CA . TRP C 1 118 ? 20.433 51.133 66.979 1.000 20.960 89 TRP CCC CA 1
ATOM 11654 C C . TRP C 1 118 ? 20.505 50.155 68.157 1.000 19.950 89 TRP CCC C 1
ATOM 11655 O O . TRP C 1 118 ? 19.715 49.205 68.173 1.000 21.080 89 TRP CCC O 1
ATOM 11676 N N . LEU C 1 119 ? 21.448 50.331 69.088 1.000 18.910 90 LEU CCC N 1
ATOM 11677 C CA . LEU C 1 119 ? 21.673 49.344 70.177 1.000 18.670 90 LEU CCC CA 1
ATOM 11678 C C . LEU C 1 119 ? 20.417 49.190 71.040 1.000 20.000 90 LEU CCC C 1
ATOM 11679 O O . LEU C 1 119 ? 20.220 48.100 71.602 1.000 21.360 90 LEU CCC O 1
ATOM 11695 N N . SER C 1 120 ? 19.590 50.233 71.139 1.000 21.090 91 SER CCC N 1
ATOM 11696 C CA A SER C 1 120 ? 18.382 50.217 72.004 0.600 23.780 91 SER CCC CA 1
ATOM 11697 C CA B SER C 1 120 ? 18.368 50.243 71.984 0.400 24.040 91 SER CCC CA 1
ATOM 11698 C C . SER C 1 120 ? 17.260 49.383 71.366 1.000 23.910 91 SER CCC C 1
ATOM 11699 O O . SER C 1 120 ? 16.254 49.176 72.054 1.000 24.890 91 SER CCC O 1
ATOM 11713 N N . GLN C 1 121 ? 17.408 48.947 70.108 1.000 21.070 92 GLN CCC N 1
ATOM 11714 C CA . GLN C 1 121 ? 16.368 48.120 69.436 1.000 22.490 92 GLN CCC CA 1
ATOM 11715 C C . GLN C 1 121 ? 16.897 46.711 69.116 1.000 19.990 92 GLN CCC C 1
ATOM 11716 O O . GLN C 1 121 ? 16.241 45.989 68.342 1.000 20.140 92 GLN CCC O 1
ATOM 11730 N N . PHE C 1 122 ? 17.967 46.282 69.774 1.000 19.390 93 PHE CCC N 1
ATOM 11731 C CA . PHE C 1 122 ? 18.481 44.888 69.696 1.000 19.610 93 PHE CCC CA 1
ATOM 11732 C C . PHE C 1 122 ? 17.327 43.887 69.855 1.000 18.730 93 PHE CCC C 1
ATOM 11733 O O . PHE C 1 122 ? 16.577 43.964 70.835 1.000 18.560 93 PHE CCC O 1
ATOM 11750 N N . ARG C 1 123 ? 17.221 42.942 68.919 1.000 18.250 94 ARG CCC N 1
ATOM 11751 C CA . ARG C 1 123 ? 16.298 41.770 68.945 1.000 18.620 94 ARG CCC CA 1
ATOM 11752 C C . ARG C 1 123 ? 14.830 42.194 68.783 1.000 19.440 94 ARG CCC C 1
ATOM 11753 O O . ARG C 1 123 ? 13.971 41.311 68.872 1.000 20.770 94 ARG CCC O 1
ATOM 11774 N N . LYS C 1 124 ? 14.531 43.456 68.470 1.000 18.320 95 LYS CCC N 1
ATOM 11775 C CA A LYS C 1 124 ? 13.139 43.928 68.255 0.500 20.200 95 LYS CCC CA 1
ATOM 11776 C CA B LYS C 1 124 ? 13.132 43.909 68.259 0.500 19.940 95 LYS CCC CA 1
ATOM 11777 C C . LYS C 1 124 ? 12.735 43.689 66.798 1.000 19.540 95 LYS CCC C 1
ATOM 11778 O O . LYS C 1 124 ? 13.603 43.762 65.892 1.000 19.410 95 LYS CCC O 1
ATOM 11814 N N . ILE C 1 125 ? 11.462 43.434 66.568 1.000 17.500 96 ILE CCC N 1
ATOM 11815 C CA A ILE C 1 125 ? 10.937 43.303 65.184 0.700 17.610 96 ILE CCC CA 1
ATOM 11816 C CA B ILE C 1 125 ? 10.877 43.328 65.200 0.300 17.390 96 ILE CCC CA 1
ATOM 11817 C C . ILE C 1 125 ? 11.268 44.571 64.380 1.000 18.790 96 ILE CCC C 1
ATOM 11818 O O . ILE C 1 125 ? 11.293 45.685 64.955 1.000 19.730 96 ILE CCC O 1
ATOM 11848 N N . ASN C 1 126 ? 11.552 44.396 63.091 1.000 21.150 97 ASN CCC N 1
ATOM 11849 C CA . ASN C 1 126 ? 11.780 45.492 62.111 1.000 21.090 97 ASN CCC CA 1
ATOM 11850 C C . ASN C 1 126 ? 13.036 46.290 62.472 1.000 25.020 97 ASN CCC C 1
ATOM 11851 O O . ASN C 1 126 ? 13.102 47.456 62.060 1.000 30.040 97 ASN CCC O 1
ATOM 11862 N N . SER C 1 127 ? 13.981 45.722 63.218 1.000 22.770 98 SER CCC N 1
ATOM 11863 C CA A SER C 1 127 ? 15.249 46.370 63.679 0.400 21.800 98 SER CCC CA 1
ATOM 11864 C CA B SER C 1 127 ? 15.223 46.424 63.600 0.600 23.190 98 SER CCC CA 1
ATOM 11865 C C . SER C 1 127 ? 16.412 45.694 62.976 1.000 20.580 98 SER CCC C 1
ATOM 11866 O O . SER C 1 127 ? 16.395 44.473 62.835 1.000 20.180 98 SER CCC O 1
ATOM 11880 N N . PRO C 1 128 ? 17.462 46.421 62.535 1.000 17.270 99 PRO CCC N 1
ATOM 11881 C CA . PRO C 1 128 ? 18.606 45.779 61.890 1.000 17.530 99 PRO CCC CA 1
ATOM 11882 C C . PRO C 1 128 ? 19.410 44.853 62.816 1.000 16.420 99 PRO CCC C 1
ATOM 11883 O O . PRO C 1 128 ? 20.025 43.904 62.298 1.000 18.000 99 PRO CCC O 1
ATOM 11894 N N . LEU C 1 129 ? 19.445 45.119 64.126 1.000 16.110 100 LEU CCC N 1
ATOM 11895 C CA . LEU C 1 129 ? 20.307 44.361 65.064 1.000 16.190 100 LEU CCC CA 1
ATOM 11896 C C . LEU C 1 129 ? 19.605 43.065 65.496 1.000 15.750 100 LEU CCC C 1
ATOM 11897 O O . LEU C 1 129 ? 19.071 42.973 66.605 1.000 17.180 100 LEU CCC O 1
ATOM 11913 N N . GLN C 1 130 ? 19.697 42.072 64.628 1.000 15.470 101 GLN CCC N 1
ATOM 11914 C CA . GLN C 1 130 ? 19.111 40.730 64.804 1.000 15.880 101 GLN CCC CA 1
ATOM 11915 C C . GLN C 1 130 ? 19.792 40.018 65.971 1.000 15.100 101 GLN CCC C 1
ATOM 11916 O O . GLN C 1 130 ? 20.962 40.313 66.316 1.000 15.620 101 GLN CCC O 1
ATOM 11930 N N . GLY C 1 131 ? 19.120 39.034 66.543 1.000 14.970 102 GLY CCC N 1
ATOM 11931 C CA . GLY C 1 131 ? 19.660 38.263 67.671 1.000 14.370 102 GLY CCC CA 1
ATOM 11932 C C . GLY C 1 131 ? 20.988 37.596 67.361 1.000 15.090 102 GLY CCC C 1
ATOM 11933 O O . GLY C 1 131 ? 21.815 37.436 68.278 1.000 15.670 102 GLY CCC O 1
ATOM 11937 N N . HIS C 1 132 ? 21.175 37.140 66.118 1.000 15.600 103 HIS CCC N 1
ATOM 11938 C CA . HIS C 1 132 ? 22.475 36.666 65.575 1.000 15.450 103 HIS CCC CA 1
ATOM 11939 C C . HIS C 1 132 ? 22.843 37.602 64.430 1.000 15.950 103 HIS CCC C 1
ATOM 11940 O O . HIS C 1 132 ? 21.953 38.159 63.790 1.000 17.680 103 HIS CCC O 1
ATOM 11955 N N . PRO C 1 133 ? 24.143 37.827 64.142 1.000 15.660 104 PRO CCC N 1
ATOM 11956 C CA . PRO C 1 133 ? 24.538 38.846 63.157 1.000 17.560 104 PRO CCC CA 1
ATOM 11957 C C . PRO C 1 133 ? 23.977 38.525 61.766 1.000 18.180 104 PRO CCC C 1
ATOM 11958 O O . PRO C 1 133 ? 23.996 37.371 61.352 1.000 15.490 104 PRO CCC O 1
ATOM 11969 N N . ASP C 1 134 ? 23.470 39.565 61.091 1.000 18.390 105 ASP CCC N 1
ATOM 11970 C CA . ASP C 1 134 ? 22.898 39.493 59.722 1.000 17.150 105 ASP CCC CA 1
ATOM 11971 C C . ASP C 1 134 ? 23.730 40.413 58.830 1.000 16.540 105 ASP CCC C 1
ATOM 11972 O O . ASP C 1 134 ? 23.644 41.650 58.986 1.000 17.430 105 ASP CCC O 1
ATOM 11981 N N . MET C 1 135 ? 24.553 39.842 57.958 1.000 15.590 106 MET CCC N 1
ATOM 11982 C CA . MET C 1 135 ? 25.502 40.634 57.141 1.000 15.740 106 MET CCC CA 1
ATOM 11983 C C . MET C 1 135 ? 24.756 41.549 56.162 1.000 17.670 106 MET CCC C 1
ATOM 11984 O O . MET C 1 135 ? 25.378 42.520 55.685 1.000 19.780 106 MET CCC O 1
ATOM 11998 N N . LYS C 1 136 ? 23.506 41.255 55.811 1.000 15.560 107 LYS CCC N 1
ATOM 11999 C CA . LYS C 1 136 ? 22.756 42.085 54.839 1.000 15.160 107 LYS CCC CA 1
ATOM 12000 C C . LYS C 1 136 ? 22.004 43.216 55.547 1.000 17.620 107 LYS CCC C 1
ATOM 12001 O O . LYS C 1 136 ? 21.516 44.117 54.808 1.000 20.720 107 LYS CCC O 1
ATOM 12020 N N . LYS C 1 137 ? 21.938 43.227 56.883 1.000 16.360 108 LYS CCC N 1
ATOM 12021 C CA . LYS C 1 137 ? 21.241 44.310 57.627 1.000 16.890 108 LYS CCC CA 1
ATOM 12022 C C . LYS C 1 137 ? 22.204 45.220 58.383 1.000 17.740 108 LYS CCC C 1
ATOM 12023 O O . LYS C 1 137 ? 21.761 46.330 58.734 1.000 19.920 108 LYS CCC O 1
ATOM 12042 N N . VAL C 1 138 ? 23.432 44.798 58.680 1.000 16.280 109 VAL CCC N 1
ATOM 12043 C CA . VAL C 1 138 ? 24.306 45.572 59.613 1.000 18.260 109 VAL CCC CA 1
ATOM 12044 C C . VAL C 1 138 ? 25.649 45.864 58.957 1.000 19.280 109 VAL CCC C 1
ATOM 12045 O O . VAL C 1 138 ? 26.422 44.945 58.704 1.000 18.210 109 VAL CCC O 1
ATOM 12058 N N . PRO C 1 139 ? 25.987 47.153 58.704 1.000 21.220 110 PRO CCC N 1
ATOM 12059 C CA . PRO C 1 139 ? 27.315 47.501 58.221 1.000 21.650 110 PRO CCC CA 1
ATOM 12060 C C . PRO C 1 139 ? 28.400 46.996 59.179 1.000 20.360 110 PRO CCC C 1
ATOM 12061 O O . PRO C 1 139 ? 28.289 47.195 60.383 1.000 20.930 110 PRO CCC O 1
ATOM 12072 N N . GLY C 1 140 ? 29.436 46.368 58.626 1.000 20.350 111 GLY CCC N 1
ATOM 12073 C CA . GLY C 1 140 ? 30.579 45.868 59.404 1.000 20.090 111 GLY CCC CA 1
ATOM 12074 C C . GLY C 1 140 ? 30.453 44.402 59.770 1.000 19.980 111 GLY CCC C 1
ATOM 12075 O O . GLY C 1 140 ? 31.442 43.825 60.225 1.000 21.170 111 GLY CCC O 1
ATOM 12079 N N . VAL C 1 141 ? 29.264 43.807 59.606 1.000 17.650 112 VAL CCC N 1
ATOM 12080 C CA . VAL C 1 141 ? 29.081 42.349 59.828 1.000 16.420 112 VAL CCC CA 1
ATOM 12081 C C . VAL C 1 141 ? 29.493 41.607 58.547 1.000 16.250 112 VAL CCC C 1
ATOM 12082 O O . VAL C 1 141 ? 28.952 41.892 57.467 1.000 18.560 112 VAL CCC O 1
ATOM 12095 N N . GLU C 1 142 ? 30.426 40.677 58.664 1.000 15.450 113 GLU CCC N 1
ATOM 12096 C CA . GLU C 1 142 ? 31.058 40.009 57.501 1.000 15.470 113 GLU CCC CA 1
ATOM 12097 C C . GLU C 1 142 ? 30.367 38.693 57.142 1.000 16.670 113 GLU CCC C 1
ATOM 12098 O O . GLU C 1 142 ? 30.577 38.209 56.030 1.000 16.990 113 GLU CCC O 1
ATOM 12110 N N . MET C 1 143 ? 29.627 38.089 58.068 1.000 15.790 114 MET CCC N 1
ATOM 12111 C CA . MET C 1 143 ? 28.904 36.844 57.769 1.000 15.220 114 MET CCC CA 1
ATOM 12112 C C . MET C 1 143 ? 27.689 36.782 58.688 1.000 14.630 114 MET CCC C 1
ATOM 12113 O O . MET C 1 143 ? 27.787 37.216 59.853 1.000 15.320 114 MET CCC O 1
ATOM 12127 N N . SER C 1 144 ? 26.590 36.265 58.165 1.000 13.500 115 SER CCC N 1
ATOM 12128 C CA . SER C 1 144 ? 25.416 35.907 58.998 1.000 12.760 115 SER CCC CA 1
ATOM 12129 C C . SER C 1 144 ? 25.744 34.606 59.727 1.000 13.630 115 SER CCC C 1
ATOM 12130 O O . SER C 1 144 ? 26.018 33.604 59.054 1.000 16.940 115 SER CCC O 1
ATOM 12138 N N . THR C 1 145 ? 25.794 34.633 61.056 1.000 14.160 116 THR CCC N 1
ATOM 12139 C CA . THR C 1 145 ? 26.221 33.472 61.864 1.000 13.930 116 THR CCC CA 1
ATOM 12140 C C . THR C 1 145 ? 25.128 33.179 62.881 1.000 18.580 116 THR CCC C 1
ATOM 12141 O O . THR C 1 145 ? 24.117 33.874 62.865 1.000 25.940 116 THR CCC O 1
ATOM 12152 N N . GLY C 1 146 ? 25.334 32.193 63.742 1.000 18.990 117 GLY CCC N 1
ATOM 12153 C CA . GLY C 1 146 ? 24.240 31.757 64.634 1.000 20.850 117 GLY CCC CA 1
ATOM 12154 C C . GLY C 1 146 ? 24.091 30.247 64.628 1.000 21.700 117 GLY CCC C 1
ATOM 12155 O O . GLY C 1 146 ? 23.679 29.675 65.670 1.000 21.420 117 GLY CCC O 1
ATOM 12159 N N . SER C 1 147 ? 24.422 29.594 63.519 1.000 15.320 118 SER CCC N 1
ATOM 12160 C CA . SER C 1 147 ? 24.509 28.125 63.468 1.000 13.380 118 SER CCC CA 1
ATOM 12161 C C . SER C 1 147 ? 25.952 27.750 63.767 1.000 12.940 118 SER CCC C 1
ATOM 12162 O O . SER C 1 147 ? 26.852 28.057 62.954 1.000 13.760 118 SER CCC O 1
ATOM 12170 N N . LEU C 1 148 ? 26.210 27.135 64.913 1.000 12.110 119 LEU CCC N 1
ATOM 12171 C CA . LEU C 1 148 ? 27.598 26.971 65.386 1.000 12.760 119 LEU CCC CA 1
ATOM 12172 C C . LEU C 1 148 ? 28.426 26.114 64.426 1.000 12.670 119 LEU CCC C 1
ATOM 12173 O O . LEU C 1 148 ? 27.912 25.149 63.811 1.000 13.060 119 LEU CCC O 1
ATOM 12189 N N . GLY C 1 149 ? 29.666 26.549 64.246 1.000 13.190 120 GLY CCC N 1
ATOM 12190 C CA . GLY C 1 149 ? 30.647 25.957 63.337 1.000 13.770 120 GLY CCC CA 1
ATOM 12191 C C . GLY C 1 149 ? 30.631 26.606 61.966 1.000 13.020 120 GLY CCC C 1
ATOM 12192 O O . GLY C 1 149 ? 31.673 26.592 61.294 1.000 13.530 120 GLY CCC O 1
ATOM 12196 N N . GLN C 1 150 ? 29.493 27.141 61.526 1.000 12.060 121 GLN CCC N 1
ATOM 12197 C CA . GLN C 1 150 ? 29.380 27.609 60.123 1.000 13.040 121 GLN CCC CA 1
ATOM 12198 C C . GLN C 1 150 ? 30.241 28.851 59.896 1.000 13.270 121 GLN CCC C 1
ATOM 12199 O O . GLN C 1 150 ? 30.895 28.931 58.831 1.000 13.450 121 GLN CCC O 1
ATOM 12213 N N . GLY C 1 151 ? 30.263 29.813 60.813 1.000 12.730 122 GLY CCC N 1
ATOM 12214 C CA . GLY C 1 151 ? 31.052 31.040 60.598 1.000 13.890 122 GLY CCC CA 1
ATOM 12215 C C . GLY C 1 151 ? 32.506 30.698 60.370 1.000 13.610 122 GLY CCC C 1
ATOM 12216 O O . GLY C 1 151 ? 33.125 31.257 59.450 1.000 14.020 122 GLY CCC O 1
ATOM 12220 N N . PHE C 1 152 ? 33.048 29.760 61.129 1.000 12.420 123 PHE CCC N 1
ATOM 12221 C CA . PHE C 1 152 ? 34.457 29.337 60.977 1.000 13.420 123 PHE CCC CA 1
ATOM 12222 C C . PHE C 1 152 ? 34.691 28.777 59.569 1.000 13.440 123 PHE CCC C 1
ATOM 12223 O O . PHE C 1 152 ? 35.701 29.115 58.936 1.000 12.550 123 PHE CCC O 1
ATOM 12240 N N . SER C 1 153 ? 33.802 27.927 59.057 1.000 12.150 124 SER CCC N 1
ATOM 12241 C CA . SER C 1 153 ? 33.929 27.379 57.690 1.000 11.740 124 SER CCC CA 1
ATOM 12242 C C . SER C 1 153 ? 33.925 28.533 56.671 1.000 12.090 124 SER CCC C 1
ATOM 12243 O O . SER C 1 153 ? 34.785 28.547 55.751 1.000 12.850 124 SER CCC O 1
ATOM 12251 N N . THR C 1 154 ? 33.028 29.500 56.815 1.000 11.910 125 THR CCC N 1
ATOM 12252 C CA . THR C 1 154 ? 32.988 30.639 55.860 1.000 12.870 125 THR CCC CA 1
ATOM 12253 C C . THR C 1 154 ? 34.289 31.430 55.984 1.000 12.630 125 THR CCC C 1
ATOM 12254 O O . THR C 1 154 ? 34.768 31.928 54.940 1.000 13.550 125 THR CCC O 1
ATOM 12265 N N . ALA C 1 155 ? 34.842 31.574 57.176 1.000 12.040 126 ALA CCC N 1
ATOM 12266 C CA . ALA C 1 155 ? 36.099 32.331 57.386 1.000 13.190 126 ALA CCC CA 1
ATOM 12267 C C . ALA C 1 155 ? 37.235 31.663 56.615 1.000 14.560 126 ALA CCC C 1
ATOM 12268 O O . ALA C 1 155 ? 38.093 32.381 56.031 1.000 13.880 126 ALA CCC O 1
ATOM 12275 N N . VAL C 1 156 ? 37.285 30.335 56.589 1.000 13.120 127 VAL CCC N 1
ATOM 12276 C CA . VAL C 1 156 ? 38.295 29.589 55.802 1.000 13.410 127 VAL CCC CA 1
ATOM 12277 C C . VAL C 1 156 ? 38.106 29.944 54.320 1.000 12.700 127 VAL CCC C 1
ATOM 12278 O O . VAL C 1 156 ? 39.099 30.219 53.627 1.000 13.570 127 VAL CCC O 1
ATOM 12291 N N . GLY C 1 157 ? 36.880 29.978 53.816 1.000 12.180 128 GLY CCC N 1
ATOM 12292 C CA . GLY C 1 157 ? 36.604 30.374 52.425 1.000 14.060 128 GLY CCC CA 1
ATOM 12293 C C . GLY C 1 157 ? 37.042 31.798 52.134 1.000 13.190 128 GLY CCC C 1
ATOM 12294 O O . GLY C 1 157 ? 37.599 32.041 51.033 1.000 13.680 128 GLY CCC O 1
ATOM 12298 N N . MET C 1 158 ? 36.779 32.727 53.036 1.000 13.030 129 MET CCC N 1
ATOM 12299 C CA . MET C 1 158 ? 37.218 34.137 52.858 1.000 13.230 129 MET CCC CA 1
ATOM 12300 C C . MET C 1 158 ? 38.747 34.160 52.758 1.000 13.710 129 MET CCC C 1
ATOM 12301 O O . MET C 1 158 ? 39.289 34.806 51.842 1.000 14.630 129 MET CCC O 1
ATOM 12315 N N . ALA C 1 159 ? 39.435 33.491 53.672 1.000 13.270 130 ALA CCC N 1
ATOM 12316 C CA . ALA C 1 159 ? 40.916 33.491 53.705 1.000 13.400 130 ALA CCC CA 1
ATOM 12317 C C . ALA C 1 159 ? 41.446 32.848 52.429 1.000 14.140 130 ALA CCC C 1
ATOM 12318 O O . ALA C 1 159 ? 42.471 33.344 51.872 1.000 14.850 130 ALA CCC O 1
ATOM 12325 N N . LEU C 1 160 ? 40.818 31.780 51.940 1.000 13.620 131 LEU CCC N 1
ATOM 12326 C CA . LEU C 1 160 ? 41.259 31.094 50.709 1.000 14.320 131 LEU CCC CA 1
ATOM 12327 C C . LEU C 1 160 ? 41.165 32.078 49.540 1.000 16.240 131 LEU CCC C 1
ATOM 12328 O O . LEU C 1 160 ? 42.162 32.178 48.763 1.000 18.000 131 LEU CCC O 1
ATOM 12344 N N . GLY C 1 161 ? 40.053 32.800 49.405 1.000 14.970 132 GLY CCC N 1
ATOM 12345 C CA . GLY C 1 161 ? 39.866 33.745 48.289 1.000 16.870 132 GLY CCC CA 1
ATOM 12346 C C . GLY C 1 161 ? 40.815 34.932 48.393 1.000 17.650 132 GLY CCC C 1
ATOM 12347 O O . GLY C 1 161 ? 41.389 35.362 47.344 1.000 18.850 132 GLY CCC O 1
ATOM 12351 N N . LEU C 1 162 ? 41.015 35.456 49.594 1.000 14.760 133 LEU CCC N 1
ATOM 12352 C CA . LEU C 1 162 ? 41.910 36.620 49.809 1.000 16.100 133 LEU CCC CA 1
ATOM 12353 C C . LEU C 1 162 ? 43.359 36.199 49.553 1.000 17.540 133 LEU CCC C 1
ATOM 12354 O O . LEU C 1 162 ? 44.118 37.052 49.015 1.000 18.710 133 LEU CCC O 1
ATOM 12370 N N . LYS C 1 163 ? 43.748 34.971 49.879 1.000 16.810 134 LYS CCC N 1
ATOM 12371 C CA A LYS C 1 163 ? 45.116 34.455 49.597 0.500 17.990 134 LYS CCC CA 1
ATOM 12372 C CA B LYS C 1 163 ? 45.118 34.463 49.595 0.500 16.890 134 LYS CCC CA 1
ATOM 12373 C C . LYS C 1 163 ? 45.291 34.373 48.081 1.000 21.280 134 LYS CCC C 1
ATOM 12374 O O . LYS C 1 163 ? 46.383 34.776 47.600 1.000 21.230 134 LYS CCC O 1
ATOM 12410 N N . LEU C 1 164 ? 44.273 33.891 47.353 1.000 19.850 135 LEU CCC N 1
ATOM 12411 C CA A LEU C 1 164 ? 44.389 33.753 45.878 0.600 23.150 135 LEU CCC CA 1
ATOM 12412 C CA B LEU C 1 164 ? 44.289 33.778 45.863 0.400 25.080 135 LEU CCC CA 1
ATOM 12413 C C . LEU C 1 164 ? 44.648 35.145 45.276 1.000 26.540 135 LEU CCC C 1
ATOM 12414 O O . LEU C 1 164 ? 45.483 35.198 44.329 1.000 26.960 135 LEU CCC O 1
ATOM 12444 N N . ASP C 1 165 ? 43.995 36.188 45.814 1.000 22.320 136 ASP CCC N 1
ATOM 12445 C CA A ASP C 1 165 ? 44.085 37.578 45.290 0.600 23.620 136 ASP CCC CA 1
ATOM 12446 C CA B ASP C 1 165 ? 44.036 37.606 45.343 0.400 23.440 136 ASP CCC CA 1
ATOM 12447 C C . ASP C 1 165 ? 45.303 38.298 45.881 1.000 20.660 136 ASP CCC C 1
ATOM 12448 O O . ASP C 1 165 ? 45.471 39.492 45.575 1.000 25.730 136 ASP CCC O 1
ATOM 12464 N N . ARG C 1 166 ? 46.129 37.601 46.669 1.000 21.100 137 ARG CCC N 1
ATOM 12465 C CA . ARG C 1 166 ? 47.308 38.157 47.391 1.000 19.730 137 ARG CCC CA 1
ATOM 12466 C C . ARG C 1 166 ? 46.933 39.430 48.148 1.000 23.780 137 ARG CCC C 1
ATOM 12467 O O . ARG C 1 166 ? 47.760 40.372 48.266 1.000 24.620 137 ARG CCC O 1
ATOM 12488 N N . SER C 1 167 ? 45.737 39.453 48.725 1.000 19.830 138 SER CCC N 1
ATOM 12489 C CA . SER C 1 167 ? 45.289 40.568 49.578 1.000 18.470 138 SER CCC CA 1
ATOM 12490 C C . SER C 1 167 ? 46.147 40.599 50.833 1.000 18.080 138 SER CCC C 1
ATOM 12491 O O . SER C 1 167 ? 46.491 39.543 51.386 1.000 19.890 138 SER CCC O 1
ATOM 12499 N N . PRO C 1 168 ? 46.468 41.804 51.358 1.000 17.570 139 PRO CCC N 1
ATOM 12500 C CA . PRO C 1 168 ? 47.083 41.898 52.683 1.000 18.570 139 PRO CCC CA 1
ATOM 12501 C C . PRO C 1 168 ? 46.091 41.669 53.841 1.000 17.630 139 PRO CCC C 1
ATOM 12502 O O . PRO C 1 168 ? 46.521 41.675 54.964 1.000 18.620 139 PRO CCC O 1
ATOM 12513 N N . ALA C 1 169 ? 44.802 41.501 53.527 1.000 17.820 140 ALA CCC N 1
ATOM 12514 C CA . ALA C 1 169 ? 43.732 41.320 54.530 1.000 16.450 140 ALA CCC CA 1
ATOM 12515 C C . ALA C 1 169 ? 44.043 40.126 55.440 1.000 16.760 140 ALA CCC C 1
ATOM 12516 O O . ALA C 1 169 ? 44.579 39.093 54.981 1.000 18.160 140 ALA CCC O 1
ATOM 12523 N N . ARG C 1 170 ? 43.645 40.263 56.691 1.000 15.730 141 ARG CCC N 1
ATOM 12524 C CA . ARG C 1 170 ? 43.641 39.150 57.664 1.000 15.860 141 ARG CCC CA 1
ATOM 12525 C C . ARG C 1 170 ? 42.185 38.849 58.015 1.000 14.930 141 ARG CCC C 1
ATOM 12526 O O . ARG C 1 170 ? 41.379 39.794 58.160 1.000 15.730 141 ARG CCC O 1
ATOM 12547 N N . VAL C 1 171 ? 41.890 37.558 58.127 1.000 14.060 142 VAL CCC N 1
ATOM 12548 C CA . VAL C 1 171 ? 40.560 37.074 58.586 1.000 13.530 142 VAL CCC CA 1
ATOM 12549 C C . VAL C 1 171 ? 40.706 36.611 60.031 1.000 13.240 142 VAL CCC C 1
ATOM 12550 O O . VAL C 1 171 ? 41.416 35.616 60.295 1.000 15.270 142 VAL CCC O 1
ATOM 12563 N N . TYR C 1 172 ? 40.045 37.323 60.933 1.000 14.230 143 TYR CCC N 1
ATOM 12564 C CA . TYR C 1 172 ? 39.995 36.973 62.367 1.000 13.700 143 TYR CCC CA 1
ATOM 12565 C C . TYR C 1 172 ? 38.654 36.291 62.622 1.000 13.330 143 TYR CCC C 1
ATOM 12566 O O . TYR C 1 172 ? 37.617 36.783 62.132 1.000 14.790 143 TYR CCC O 1
ATOM 12584 N N . VAL C 1 173 ? 38.651 35.205 63.378 1.000 14.050 144 VAL CCC N 1
ATOM 12585 C CA . VAL C 1 173 ? 37.380 34.476 63.624 1.000 13.290 144 VAL CCC CA 1
ATOM 12586 C C . VAL C 1 173 ? 37.352 34.007 65.077 1.000 13.280 144 VAL CCC C 1
ATOM 12587 O O . VAL C 1 173 ? 38.329 33.383 65.531 1.000 14.580 144 VAL CCC O 1
ATOM 12600 N N . LEU C 1 174 ? 36.266 34.315 65.782 1.000 13.640 145 LEU CCC N 1
ATOM 12601 C CA . LEU C 1 174 ? 36.081 33.945 67.207 1.000 13.950 145 LEU CCC CA 1
ATOM 12602 C C . LEU C 1 174 ? 35.165 32.718 67.312 1.000 14.440 145 LEU CCC C 1
ATOM 12603 O O . LEU C 1 174 ? 34.025 32.775 66.805 1.000 14.750 145 LEU CCC O 1
ATOM 12619 N N . LEU C 1 175 ? 35.674 31.690 67.989 1.000 14.060 146 LEU CCC N 1
ATOM 12620 C CA A LEU C 1 175 ? 34.997 30.390 68.240 0.600 14.110 146 LEU CCC CA 1
ATOM 12621 C CA B LEU C 1 175 ? 34.963 30.409 68.238 0.400 14.170 146 LEU CCC CA 1
ATOM 12622 C C . LEU C 1 175 ? 34.652 30.270 69.728 1.000 16.210 146 LEU CCC C 1
ATOM 12623 O O . LEU C 1 175 ? 35.438 30.776 70.554 1.000 14.780 146 LEU CCC O 1
ATOM 12653 N N . GLY C 1 176 ? 33.576 29.551 70.031 1.000 14.160 147 GLY CCC N 1
ATOM 12654 C CA . GLY C 1 176 ? 33.293 29.102 71.408 1.000 14.160 147 GLY CCC CA 1
ATOM 12655 C C . GLY C 1 176 ? 33.928 27.754 71.699 1.000 13.180 147 GLY CCC C 1
ATOM 12656 O O . GLY C 1 176 ? 34.237 26.971 70.770 1.000 14.110 147 GLY CCC O 1
ATOM 12660 N N . ASP C 1 177 ? 34.119 27.408 72.980 1.000 13.710 148 ASP CCC N 1
ATOM 12661 C CA . ASP C 1 177 ? 34.703 26.090 73.335 1.000 13.590 148 ASP CCC CA 1
ATOM 12662 C C . ASP C 1 177 ? 33.650 24.976 73.405 1.000 15.620 148 ASP CCC C 1
ATOM 12663 O O . ASP C 1 177 ? 34.053 23.822 73.316 1.000 18.760 148 ASP CCC O 1
ATOM 12672 N N . GLY C 1 178 ? 32.362 25.293 73.461 1.000 14.900 149 GLY CCC N 1
ATOM 12673 C CA . GLY C 1 178 ? 31.319 24.301 73.118 1.000 14.730 149 GLY CCC CA 1
ATOM 12674 C C . GLY C 1 178 ? 31.237 24.135 71.605 1.000 13.480 149 GLY CCC C 1
ATOM 12675 O O . GLY C 1 178 ? 31.098 22.997 71.114 1.000 13.830 149 GLY CCC O 1
ATOM 12679 N N . GLU C 1 179 ? 31.326 25.254 70.879 1.000 12.720 150 GLU CCC N 1
ATOM 12680 C CA . GLU C 1 179 ? 31.227 25.269 69.400 1.000 13.310 150 GLU CCC CA 1
ATOM 12681 C C . GLU C 1 179 ? 32.177 24.256 68.748 1.000 13.490 150 GLU CCC C 1
ATOM 12682 O O . GLU C 1 179 ? 31.796 23.654 67.726 1.000 13.200 150 GLU CCC O 1
ATOM 12694 N N . ILE C 1 180 ? 33.373 24.044 69.302 1.000 12.860 151 ILE CCC N 1
ATOM 12695 C CA . ILE C 1 180 ? 34.390 23.134 68.700 1.000 13.140 151 ILE CCC CA 1
ATOM 12696 C C . ILE C 1 180 ? 34.015 21.659 68.879 1.000 13.610 151 ILE CCC C 1
ATOM 12697 O O . ILE C 1 180 ? 34.772 20.790 68.427 1.000 14.290 151 ILE CCC O 1
ATOM 12713 N N . GLN C 1 181 ? 32.846 21.350 69.434 1.000 13.100 152 GLN CCC N 1
ATOM 12714 C CA . GLN C 1 181 ? 32.274 19.984 69.396 1.000 12.510 152 GLN CCC CA 1
ATOM 12715 C C . GLN C 1 181 ? 31.683 19.675 68.015 1.000 11.790 152 GLN CCC C 1
ATOM 12716 O O . GLN C 1 181 ? 31.465 18.500 67.719 1.000 12.830 152 GLN CCC O 1
ATOM 12730 N N . GLU C 1 182 ? 31.445 20.687 67.173 1.000 11.280 153 GLU CCC N 1
ATOM 12731 C CA . GLU C 1 182 ? 30.875 20.477 65.819 1.000 11.880 153 GLU CCC CA 1
ATOM 12732 C C . GLU C 1 182 ? 31.927 19.929 64.851 1.000 11.320 153 GLU CCC C 1
ATOM 12733 O O . GLU C 1 182 ? 33.032 20.506 64.727 1.000 12.510 153 GLU CCC O 1
ATOM 12745 N N . GLY C 1 183 ? 31.554 18.917 64.080 1.000 11.870 154 GLY CCC N 1
ATOM 12746 C CA . GLY C 1 183 ? 32.431 18.296 63.071 1.000 12.130 154 GLY CCC CA 1
ATOM 12747 C C . GLY C 1 183 ? 32.906 19.300 62.027 1.000 11.560 154 GLY CCC C 1
ATOM 12748 O O . GLY C 1 183 ? 34.079 19.180 61.583 1.000 11.770 154 GLY CCC O 1
ATOM 12752 N N . ILE C 1 184 ? 32.075 20.252 61.618 1.000 10.770 155 ILE CCC N 1
ATOM 12753 C CA . ILE C 1 184 ? 32.483 21.213 60.554 1.000 11.630 155 ILE CCC CA 1
ATOM 12754 C C . ILE C 1 184 ? 33.704 21.999 61.028 1.000 12.550 155 ILE CCC C 1
ATOM 12755 O O . ILE C 1 184 ? 34.499 22.418 60.177 1.000 12.110 155 ILE CCC O 1
ATOM 12771 N N . VAL C 1 185 ? 33.888 22.221 62.323 1.000 11.090 156 VAL CCC N 1
ATOM 12772 C CA . VAL C 1 185 ? 35.078 22.960 62.813 1.000 11.880 156 VAL CCC CA 1
ATOM 12773 C C . VAL C 1 185 ? 36.335 22.183 62.421 1.000 11.950 156 VAL CCC C 1
ATOM 12774 O O . VAL C 1 185 ? 37.333 22.820 62.001 1.000 12.560 156 VAL CCC O 1
ATOM 12787 N N . TRP C 1 186 ? 36.340 20.864 62.571 1.000 12.040 157 TRP CCC N 1
ATOM 12788 C CA . TRP C 1 186 ? 37.537 20.027 62.311 1.000 11.540 157 TRP CCC CA 1
ATOM 12789 C C . TRP C 1 186 ? 37.741 19.890 60.799 1.000 12.160 157 TRP CCC C 1
ATOM 12790 O O . TRP C 1 186 ? 38.911 19.881 60.360 1.000 12.650 157 TRP CCC O 1
ATOM 12811 N N . GLU C 1 187 ? 36.674 19.837 59.999 1.000 11.310 158 GLU CCC N 1
ATOM 12812 C CA . GLU C 1 187 ? 36.792 19.865 58.519 1.000 12.750 158 GLU CCC CA 1
ATOM 12813 C C . GLU C 1 187 ? 37.463 21.190 58.127 1.000 11.720 158 GLU CCC C 1
ATOM 12814 O O . GLU C 1 187 ? 38.443 21.184 57.339 1.000 12.530 158 GLU CCC O 1
ATOM 12826 N N . ALA C 1 188 ? 36.954 22.304 58.630 1.000 11.340 159 ALA CCC N 1
ATOM 12827 C CA . ALA C 1 188 ? 37.461 23.651 58.299 1.000 11.910 159 ALA CCC CA 1
ATOM 12828 C C . ALA C 1 188 ? 38.925 23.767 58.746 1.000 13.070 159 ALA CCC C 1
ATOM 12829 O O . ALA C 1 188 ? 39.754 24.311 57.980 1.000 12.690 159 ALA CCC O 1
ATOM 12836 N N . ALA C 1 189 ? 39.269 23.266 59.923 1.000 11.910 160 ALA CCC N 1
ATOM 12837 C CA . ALA C 1 189 ? 40.658 23.320 60.433 1.000 12.610 160 ALA CCC CA 1
ATOM 12838 C C . ALA C 1 189 ? 41.560 22.525 59.491 1.000 12.850 160 ALA CCC C 1
ATOM 12839 O O . ALA C 1 189 ? 42.669 23.013 59.118 1.000 13.940 160 ALA CCC O 1
ATOM 12846 N N . MET C 1 190 ? 41.153 21.317 59.123 1.000 12.050 161 MET CCC N 1
ATOM 12847 C CA . MET C 1 190 ? 41.960 20.454 58.231 1.000 12.670 161 MET CCC CA 1
ATOM 12848 C C . MET C 1 190 ? 42.185 21.204 56.910 1.000 12.770 161 MET CCC C 1
ATOM 12849 O O . MET C 1 190 ? 43.342 21.202 56.394 1.000 14.370 161 MET CCC O 1
ATOM 12863 N N . ALA C 1 191 ? 41.162 21.854 56.364 1.000 13.120 162 ALA CCC N 1
ATOM 12864 C CA . ALA C 1 191 ? 41.263 22.575 55.074 1.000 12.870 162 ALA CCC CA 1
ATOM 12865 C C . ALA C 1 191 ? 42.169 23.802 55.228 1.000 13.550 162 ALA CCC C 1
ATOM 12866 O O . ALA C 1 191 ? 42.966 24.072 54.292 1.000 14.110 162 ALA CCC O 1
ATOM 12873 N N . ALA C 1 192 ? 42.070 24.544 56.316 1.000 12.690 163 ALA CCC N 1
ATOM 12874 C CA . ALA C 1 192 ? 42.882 25.769 56.516 1.000 13.000 163 ALA CCC CA 1
ATOM 12875 C C . ALA C 1 192 ? 44.363 25.383 56.572 1.000 13.890 163 ALA CCC C 1
ATOM 12876 O O . ALA C 1 192 ? 45.210 26.128 56.013 1.000 14.780 163 ALA CCC O 1
ATOM 12883 N N . ALA C 1 193 ? 44.703 24.276 57.223 1.000 13.820 164 ALA CCC N 1
ATOM 12884 C CA . ALA C 1 193 ? 46.098 23.789 57.279 1.000 13.560 164 ALA CCC CA 1
ATOM 12885 C C . ALA C 1 193 ? 46.532 23.321 55.888 1.000 15.710 164 ALA CCC C 1
ATOM 12886 O O . ALA C 1 193 ? 47.659 23.660 55.447 1.000 16.550 164 ALA CCC O 1
ATOM 12893 N N . HIS C 1 194 ? 45.701 22.568 55.173 1.000 13.030 165 HIS CCC N 1
ATOM 12894 C CA . HIS C 1 194 ? 46.048 22.003 53.844 1.000 14.340 165 HIS CCC CA 1
ATOM 12895 C C . HIS C 1 194 ? 46.334 23.152 52.870 1.000 15.040 165 HIS CCC C 1
ATOM 12896 O O . HIS C 1 194 ? 47.312 23.030 52.078 1.000 15.870 165 HIS CCC O 1
ATOM 12911 N N . TYR C 1 195 ? 45.526 24.216 52.892 1.000 14.670 166 TYR CCC N 1
ATOM 12912 C CA . TYR C 1 195 ? 45.665 25.371 51.966 1.000 14.310 166 TYR CCC CA 1
ATOM 12913 C C . TYR C 1 195 ? 46.619 26.435 52.538 1.000 15.870 166 TYR CCC C 1
ATOM 12914 O O . TYR C 1 195 ? 46.768 27.494 51.891 1.000 15.980 166 TYR CCC O 1
ATOM 12932 N N . LYS C 1 196 ? 47.265 26.175 53.674 1.000 15.020 167 LYS CCC N 1
ATOM 12933 C CA A LYS C 1 196 ? 48.349 27.036 54.228 0.600 15.040 167 LYS CCC CA 1
ATOM 12934 C CA B LYS C 1 196 ? 48.345 27.032 54.241 0.400 16.030 167 LYS CCC CA 1
ATOM 12935 C C . LYS C 1 196 ? 47.830 28.460 54.438 1.000 17.600 167 LYS CCC C 1
ATOM 12936 O O . LYS C 1 196 ? 48.520 29.424 54.057 1.000 17.270 167 LYS CCC O 1
ATOM 12972 N N . LEU C 1 197 ? 46.658 28.603 55.055 1.000 14.570 168 LEU CCC N 1
ATOM 12973 C CA . LEU C 1 197 ? 46.004 29.920 55.205 1.000 13.130 168 LEU CCC CA 1
ATOM 12974 C C . LEU C 1 197 ? 46.584 30.673 56.408 1.000 15.010 168 LEU CCC C 1
ATOM 12975 O O . LEU C 1 197 ? 45.941 30.788 57.457 1.000 15.310 168 LEU CCC O 1
ATOM 12991 N N . ASN C 1 198 ? 47.789 31.224 56.245 1.000 14.690 169 ASN CCC N 1
ATOM 12992 C CA . ASN C 1 198 ? 48.466 32.011 57.301 1.000 14.880 169 ASN CCC CA 1
ATOM 12993 C C . ASN C 1 198 ? 47.756 33.337 57.554 1.000 13.670 169 ASN CCC C 1
ATOM 12994 O O . ASN C 1 198 ? 48.045 33.965 58.565 1.000 15.650 169 ASN CCC O 1
ATOM 13005 N N . ASN C 1 199 ? 46.860 33.732 56.643 1.000 13.900 170 ASN CCC N 1
ATOM 13006 C CA . ASN C 1 199 ? 46.047 34.963 56.716 1.000 14.200 170 ASN CCC CA 1
ATOM 13007 C C . ASN C 1 199 ? 44.780 34.738 57.556 1.000 15.480 170 ASN CCC C 1
ATOM 13008 O O . ASN C 1 199 ? 44.004 35.680 57.685 1.000 16.180 170 ASN CCC O 1
ATOM 13019 N N . LEU C 1 200 ? 44.597 33.533 58.107 1.000 14.540 171 LEU CCC N 1
ATOM 13020 C CA . LEU C 1 200 ? 43.473 33.205 59.025 1.000 14.770 171 LEU CCC CA 1
ATOM 13021 C C . LEU C 1 200 ? 44.011 33.124 60.451 1.000 13.330 171 LEU CCC C 1
ATOM 13022 O O . LEU C 1 200 ? 44.922 32.317 60.705 1.000 15.030 171 LEU CCC O 1
ATOM 13038 N N . THR C 1 201 ? 43.468 33.950 61.341 1.000 13.970 172 THR CCC N 1
ATOM 13039 C CA . THR C 1 201 ? 43.779 33.912 62.786 1.000 14.740 172 THR CCC CA 1
ATOM 13040 C C . THR C 1 201 ? 42.493 33.554 63.535 1.000 13.870 172 THR CCC C 1
ATOM 13041 O O . THR C 1 201 ? 41.573 34.380 63.604 1.000 15.510 172 THR CCC O 1
ATOM 13052 N N . ALA C 1 202 ? 42.449 32.340 64.073 1.000 14.910 173 ALA CCC N 1
ATOM 13053 C CA . ALA C 1 202 ? 41.324 31.894 64.916 1.000 14.050 173 ALA CCC CA 1
ATOM 13054 C C . ALA C 1 202 ? 41.603 32.304 66.358 1.000 13.700 173 ALA CCC C 1
ATOM 13055 O O . ALA C 1 202 ? 42.766 32.356 66.764 1.000 14.860 173 ALA CCC O 1
ATOM 13062 N N . ILE C 1 203 ? 40.540 32.571 67.100 1.000 15.640 174 ILE CCC N 1
ATOM 13063 C CA . ILE C 1 203 ? 40.621 32.899 68.536 1.000 14.790 174 ILE CCC CA 1
ATOM 13064 C C . ILE C 1 203 ? 39.564 32.034 69.215 1.000 15.640 174 ILE CCC C 1
ATOM 13065 O O . ILE C 1 203 ? 38.395 32.091 68.788 1.000 15.970 174 ILE CCC O 1
ATOM 13081 N N . LEU C 1 204 ? 39.960 31.294 70.239 1.000 15.010 175 LEU CCC N 1
ATOM 13082 C CA . LEU C 1 204 ? 39.017 30.469 71.030 1.000 13.380 175 LEU CCC CA 1
ATOM 13083 C C . LEU C 1 204 ? 38.698 31.214 72.318 1.000 14.260 175 LEU CCC C 1
ATOM 13084 O O . LEU C 1 204 ? 39.642 31.532 73.075 1.000 15.470 175 LEU CCC O 1
ATOM 13100 N N . ASP C 1 205 ? 37.414 31.455 72.564 1.000 13.930 176 ASP CCC N 1
ATOM 13101 C CA . ASP C 1 205 ? 36.897 32.018 73.834 1.000 14.800 176 ASP CCC CA 1
ATOM 13102 C C . ASP C 1 205 ? 36.830 30.849 74.820 1.000 15.930 176 ASP CCC C 1
ATOM 13103 O O . ASP C 1 205 ? 35.823 30.116 74.865 1.000 16.340 176 ASP CCC O 1
ATOM 13112 N N . TYR C 1 206 ? 37.925 30.607 75.525 1.000 16.470 177 TYR CCC N 1
ATOM 13113 C CA . TYR C 1 206 ? 38.137 29.376 76.331 1.000 15.380 177 TYR CCC CA 1
ATOM 13114 C C . TYR C 1 206 ? 37.637 29.646 77.754 1.000 16.180 177 TYR CCC C 1
ATOM 13115 O O . TYR C 1 206 ? 38.460 29.865 78.686 1.000 17.220 177 TYR CCC O 1
ATOM 13133 N N . ASN C 1 207 ? 36.323 29.649 77.935 1.000 16.090 178 ASN CCC N 1
ATOM 13134 C CA . ASN C 1 207 ? 35.666 30.023 79.216 1.000 16.660 178 ASN CCC CA 1
ATOM 13135 C C . ASN C 1 207 ? 35.165 28.786 79.967 1.000 16.090 178 ASN CCC C 1
ATOM 13136 O O . ASN C 1 207 ? 34.701 28.965 81.109 1.000 17.500 178 ASN CCC O 1
ATOM 13147 N N . GLY C 1 208 ? 35.238 27.588 79.389 1.000 15.770 179 GLY CCC N 1
ATOM 13148 C CA . GLY C 1 208 ? 34.965 26.326 80.092 1.000 15.620 179 GLY CCC CA 1
ATOM 13149 C C . GLY C 1 208 ? 33.496 25.973 80.271 1.000 16.390 179 GLY CCC C 1
ATOM 13150 O O . GLY C 1 208 ? 33.248 24.881 80.809 1.000 16.230 179 GLY CCC O 1
ATOM 13154 N N . LEU C 1 209 ? 32.557 26.811 79.832 1.000 16.380 180 LEU CCC N 1
ATOM 13155 C CA . LEU C 1 209 ? 31.107 26.595 80.095 1.000 15.290 180 LEU CCC CA 1
ATOM 13156 C C . LEU C 1 209 ? 30.319 26.545 78.782 1.000 16.660 180 LEU CCC C 1
ATOM 13157 O O . LEU C 1 209 ? 30.652 27.288 77.847 1.000 16.220 180 LEU CCC O 1
ATOM 13173 N N . GLN C 1 210 ? 29.243 25.772 78.758 1.000 15.980 181 GLN CCC N 1
ATOM 13174 C CA . GLN C 1 210 ? 28.257 25.798 77.645 1.000 14.050 181 GLN CCC CA 1
ATOM 13175 C C . GLN C 1 210 ? 26.860 25.700 78.272 1.000 15.060 181 GLN CCC C 1
ATOM 13176 O O . GLN C 1 210 ? 26.728 26.001 79.481 1.000 16.220 181 GLN CCC O 1
ATOM 13190 N N . ILE C 1 211 ? 25.816 25.369 77.519 1.000 14.890 182 ILE CCC N 1
ATOM 13191 C CA . ILE C 1 211 ? 24.432 25.565 78.041 1.000 14.190 182 ILE CCC CA 1
ATOM 13192 C C . ILE C 1 211 ? 24.139 24.598 79.189 1.000 15.420 182 ILE CCC C 1
ATOM 13193 O O . ILE C 1 211 ? 23.579 25.052 80.210 1.000 16.630 182 ILE CCC O 1
ATOM 13209 N N . ASP C 1 212 ? 24.463 23.319 79.046 1.000 14.640 183 ASP CCC N 1
ATOM 13210 C CA . ASP C 1 212 ? 24.007 22.266 79.988 1.000 14.610 183 ASP CCC CA 1
ATOM 13211 C C . ASP C 1 212 ? 25.018 22.075 81.117 1.000 17.980 183 ASP CCC C 1
ATOM 13212 O O . ASP C 1 212 ? 24.775 21.204 81.970 1.000 20.040 183 ASP CCC O 1
ATOM 13221 N N . GLY C 1 213 ? 26.105 22.836 81.130 1.000 16.950 184 GLY CCC N 1
ATOM 13222 C CA . GLY C 1 213 ? 27.107 22.728 82.201 1.000 18.480 184 GLY CCC CA 1
ATOM 13223 C C . GLY C 1 213 ? 28.506 23.020 81.696 1.000 18.300 184 GLY CCC C 1
ATOM 13224 O O . GLY C 1 213 ? 28.683 23.531 80.584 1.000 17.040 184 GLY CCC O 1
ATOM 13228 N N . PRO C 1 214 ? 29.533 22.696 82.502 1.000 16.490 185 PRO CCC N 1
ATOM 13229 C CA . PRO C 1 214 ? 30.916 22.819 82.072 1.000 17.650 185 PRO CCC CA 1
ATOM 13230 C C . PRO C 1 214 ? 31.146 21.934 80.846 1.000 17.810 185 PRO CCC C 1
ATOM 13231 O O . PRO C 1 214 ? 30.587 20.846 80.737 1.000 17.060 185 PRO CCC O 1
ATOM 13242 N N . VAL C 1 215 ? 31.977 22.405 79.927 1.000 16.960 186 VAL CCC N 1
ATOM 13243 C CA A VAL C 1 215 ? 32.251 21.652 78.668 0.700 15.550 186 VAL CCC CA 1
ATOM 13244 C CA B VAL C 1 215 ? 32.288 21.678 78.667 0.300 16.840 186 VAL CCC CA 1
ATOM 13245 C C . VAL C 1 215 ? 32.863 20.291 79.016 1.000 17.500 186 VAL CCC C 1
ATOM 13246 O O . VAL C 1 215 ? 32.575 19.315 78.308 1.000 18.540 186 VAL CCC O 1
ATOM 13270 N N . GLN C 1 216 ? 33.625 20.195 80.114 1.000 18.790 187 GLN CCC N 1
ATOM 13271 C CA A GLN C 1 216 ? 34.275 18.911 80.490 0.600 18.930 187 GLN CCC CA 1
ATOM 13272 C CA B GLN C 1 216 ? 34.279 18.919 80.518 0.400 20.150 187 GLN CCC CA 1
ATOM 13273 C C . GLN C 1 216 ? 33.215 17.881 80.908 1.000 18.120 187 GLN CCC C 1
ATOM 13274 O O . GLN C 1 216 ? 33.483 16.678 80.732 1.000 20.880 187 GLN CCC O 1
ATOM 13300 N N . GLU C 1 217 ? 32.055 18.334 81.385 1.000 17.640 188 GLU CCC N 1
ATOM 13301 C CA A GLU C 1 217 ? 30.953 17.428 81.804 0.600 18.150 188 GLU CCC CA 1
ATOM 13302 C CA B GLU C 1 217 ? 30.923 17.464 81.818 0.400 18.510 188 GLU CCC CA 1
ATOM 13303 C C . GLU C 1 217 ? 30.062 17.075 80.610 1.000 16.680 188 GLU CCC C 1
ATOM 13304 O O . GLU C 1 217 ? 29.622 15.929 80.532 1.000 19.270 188 GLU CCC O 1
ATOM 13326 N N . VAL C 1 218 ? 29.773 18.037 79.742 1.000 15.230 189 VAL CCC N 1
ATOM 13327 C CA . VAL C 1 218 ? 28.795 17.847 78.638 1.000 14.940 189 VAL CCC CA 1
ATOM 13328 C C . VAL C 1 218 ? 29.419 16.995 77.534 1.000 16.270 189 VAL CCC C 1
ATOM 13329 O O . VAL C 1 218 ? 28.812 15.971 77.116 1.000 17.070 189 VAL CCC O 1
ATOM 13342 N N . MET C 1 219 ? 30.599 17.380 77.039 1.000 14.420 190 MET CCC N 1
ATOM 13343 C CA . MET C 1 219 ? 31.256 16.652 75.932 1.000 14.980 190 MET CCC CA 1
ATOM 13344 C C . MET C 1 219 ? 32.696 17.149 75.875 1.000 15.640 190 MET CCC C 1
ATOM 13345 O O . MET C 1 219 ? 32.975 18.160 75.225 1.000 17.070 190 MET CCC O 1
ATOM 13359 N N . ASN C 1 220 ? 33.582 16.490 76.612 1.000 15.890 191 ASN CCC N 1
ATOM 13360 C CA . ASN C 1 220 ? 34.913 17.060 76.928 1.000 16.570 191 ASN CCC CA 1
ATOM 13361 C C . ASN C 1 220 ? 35.754 17.189 75.661 1.000 15.570 191 ASN CCC C 1
ATOM 13362 O O . ASN C 1 220 ? 36.066 16.187 75.025 1.000 17.010 191 ASN CCC O 1
ATOM 13373 N N . PRO C 1 221 ? 36.147 18.412 75.233 1.000 14.380 192 PRO CCC N 1
ATOM 13374 C CA . PRO C 1 221 ? 37.026 18.554 74.074 1.000 15.570 192 PRO CCC CA 1
ATOM 13375 C C . PRO C 1 221 ? 38.517 18.542 74.416 1.000 15.250 192 PRO CCC C 1
ATOM 13376 O O . PRO C 1 221 ? 39.339 18.656 73.500 1.000 16.480 192 PRO CCC O 1
ATOM 13387 N N . GLU C 1 222 ? 38.886 18.372 75.690 1.000 16.560 193 GLU CCC N 1
ATOM 13388 C CA . GLU C 1 222 ? 40.318 18.362 76.074 1.000 16.840 193 GLU CCC CA 1
ATOM 13389 C C . GLU C 1 222 ? 40.972 17.098 75.530 1.000 18.870 193 GLU CCC C 1
ATOM 13390 O O . GLU C 1 222 ? 40.324 16.060 75.395 1.000 19.490 193 GLU CCC O 1
ATOM 13402 N N . PRO C 1 223 ? 42.282 17.098 75.194 1.000 18.010 194 PRO CCC N 1
ATOM 13403 C CA . PRO C 1 223 ? 43.182 18.265 75.272 1.000 19.390 194 PRO CCC CA 1
ATOM 13404 C C . PRO C 1 223 ? 43.082 19.236 74.076 1.000 16.980 194 PRO CCC C 1
ATOM 13405 O O . PRO C 1 223 ? 43.402 18.865 72.972 1.000 18.120 194 PRO CCC O 1
ATOM 13416 N N . VAL C 1 224 ? 42.579 20.440 74.302 1.000 16.790 195 VAL CCC N 1
ATOM 13417 C CA . VAL C 1 224 ? 42.159 21.351 73.199 1.000 15.320 195 VAL CCC CA 1
ATOM 13418 C C . VAL C 1 224 ? 43.397 21.826 72.419 1.000 16.790 195 VAL CCC C 1
ATOM 13419 O O . VAL C 1 224 ? 43.396 21.772 71.183 1.000 14.820 195 VAL CCC O 1
ATOM 13432 N N . ALA C 1 225 ? 44.456 22.286 73.082 1.000 16.220 196 ALA CCC N 1
ATOM 13433 C CA . ALA C 1 225 ? 45.658 22.760 72.365 1.000 15.530 196 ALA CCC CA 1
ATOM 13434 C C . ALA C 1 225 ? 46.272 21.609 71.555 1.000 15.510 196 ALA CCC C 1
A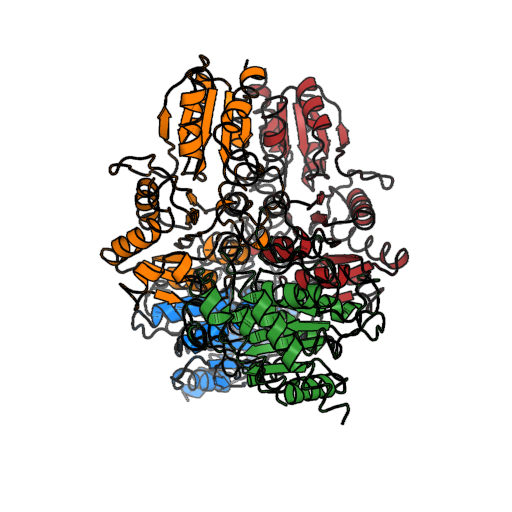TOM 13435 O O . ALA C 1 225 ? 46.666 21.830 70.405 1.000 15.900 196 ALA CCC O 1
ATOM 13442 N N . ASP C 1 226 ? 46.345 20.387 72.098 1.000 15.370 197 ASP CCC N 1
ATOM 13443 C CA . ASP C 1 226 ? 46.869 19.226 71.338 1.000 15.160 197 ASP CCC CA 1
ATOM 13444 C C . ASP C 1 226 ? 46.017 18.976 70.087 1.000 13.940 197 ASP CCC C 1
ATOM 13445 O O . ASP C 1 226 ? 46.577 18.596 69.054 1.000 14.710 197 ASP CCC O 1
ATOM 13454 N N . LYS C 1 227 ? 44.691 19.094 70.181 1.000 14.120 198 LYS CCC N 1
ATOM 13455 C CA . LYS C 1 227 ? 43.813 18.875 69.004 1.000 13.780 198 LYS CCC CA 1
ATOM 13456 C C . LYS C 1 227 ? 44.168 19.894 67.910 1.000 13.060 198 LYS CCC C 1
ATOM 13457 O O . LYS C 1 227 ? 44.367 19.500 66.772 1.000 14.150 198 LYS CCC O 1
ATOM 13476 N N . TRP C 1 228 ? 44.233 21.176 68.249 1.000 14.000 199 TRP CCC N 1
ATOM 13477 C CA . TRP C 1 228 ? 44.529 22.231 67.243 1.000 13.210 199 TRP CCC CA 1
ATOM 13478 C C . TRP C 1 228 ? 45.928 22.013 66.642 1.000 13.810 199 TRP CCC C 1
ATOM 13479 O O . TRP C 1 228 ? 46.071 22.166 65.395 1.000 14.900 199 TRP CCC O 1
ATOM 13500 N N . ARG C 1 229 ? 46.923 21.635 67.446 1.000 14.520 200 ARG CCC N 1
ATOM 13501 C CA A ARG C 1 229 ? 48.280 21.373 66.903 0.700 14.910 200 ARG CCC CA 1
ATOM 13502 C CA B ARG C 1 229 ? 48.286 21.362 66.915 0.300 15.980 200 ARG CCC CA 1
ATOM 13503 C C . ARG C 1 229 ? 48.228 20.175 65.947 1.000 15.370 200 ARG CCC C 1
ATOM 13504 O O . ARG C 1 229 ? 48.882 20.230 64.880 1.000 15.800 200 ARG CCC O 1
ATOM 13544 N N . SER C 1 230 ? 47.456 19.136 66.274 1.000 14.940 201 SER CCC N 1
ATOM 13545 C CA A SER C 1 230 ? 47.382 17.909 65.448 0.700 14.070 201 SER CCC CA 1
ATOM 13546 C CA B SER C 1 230 ? 47.393 17.908 65.444 0.300 15.260 201 SER CCC CA 1
ATOM 13547 C C . SER C 1 230 ? 46.646 18.193 64.132 1.000 13.700 201 SER CCC C 1
ATOM 13548 O O . SER C 1 230 ? 46.853 17.438 63.184 1.000 14.530 201 SER CCC O 1
ATOM 13562 N N . PHE C 1 231 ? 45.828 19.252 64.099 1.000 13.990 202 PHE CCC N 1
ATOM 13563 C CA . PHE C 1 231 ? 45.111 19.705 62.876 1.000 15.100 202 PHE CCC CA 1
ATOM 13564 C C . PHE C 1 231 ? 45.956 20.738 62.112 1.000 16.890 202 PHE CCC C 1
ATOM 13565 O O . PHE C 1 231 ? 45.473 21.238 61.098 1.000 17.810 202 PHE CCC O 1
ATOM 13582 N N . GLY C 1 232 ? 47.201 20.994 62.533 1.000 15.270 203 GLY CCC N 1
ATOM 13583 C CA . GLY C 1 232 ? 48.151 21.780 61.718 1.000 15.970 203 GLY CCC CA 1
ATOM 13584 C C . GLY C 1 232 ? 48.144 23.261 62.038 1.000 16.880 203 GLY CCC C 1
ATOM 13585 O O . GLY C 1 232 ? 48.716 24.036 61.236 1.000 17.550 203 GLY CCC O 1
ATOM 13589 N N . PHE C 1 233 ? 47.527 23.692 63.141 1.000 15.300 204 PHE CCC N 1
ATOM 13590 C CA . PHE C 1 233 ? 47.541 25.106 63.568 1.000 13.850 204 PHE CCC CA 1
ATOM 13591 C C . PHE C 1 233 ? 48.706 25.327 64.520 1.000 16.340 204 PHE CCC C 1
ATOM 13592 O O . PHE C 1 233 ? 48.957 24.506 65.422 1.000 17.480 204 PHE CCC O 1
ATOM 13609 N N . LYS C 1 234 ? 49.368 26.467 64.368 1.000 16.270 205 LYS CCC N 1
ATOM 13610 C CA . LYS C 1 234 ? 50.184 27.022 65.467 1.000 16.780 205 LYS CCC CA 1
ATOM 13611 C C . LYS C 1 234 ? 49.220 27.387 66.600 1.000 17.160 205 LYS CCC C 1
ATOM 13612 O O . LYS C 1 234 ? 48.158 27.964 66.305 1.000 16.850 205 LYS CCC O 1
ATOM 13631 N N . VAL C 1 235 ? 49.572 27.074 67.840 1.000 15.300 206 VAL CCC N 1
ATOM 13632 C CA . VAL C 1 235 ? 48.737 27.403 69.023 1.000 16.310 206 VAL CCC CA 1
ATOM 13633 C C . VAL C 1 235 ? 49.491 28.388 69.909 1.000 16.680 206 VAL CCC C 1
ATOM 13634 O O . VAL C 1 235 ? 50.641 28.087 70.284 1.000 18.530 206 VAL CCC O 1
ATOM 13647 N N . ILE C 1 236 ? 48.842 29.486 70.258 1.000 17.080 207 ILE CCC N 1
ATOM 13648 C CA . ILE C 1 236 ? 49.325 30.432 71.307 1.000 17.900 207 ILE CCC CA 1
ATOM 13649 C C . ILE C 1 236 ? 48.278 30.491 72.415 1.000 18.820 207 ILE CCC C 1
ATOM 13650 O O . ILE C 1 236 ? 47.112 30.762 72.119 1.000 17.880 207 ILE CCC O 1
ATOM 13666 N N . THR C 1 237 ? 48.684 30.288 73.664 1.000 19.160 208 THR CCC N 1
ATOM 13667 C CA A THR C 1 237 ? 47.764 30.373 74.826 0.700 17.950 208 THR CCC CA 1
ATOM 13668 C CA B THR C 1 237 ? 47.789 30.352 74.848 0.300 20.610 208 THR CCC CA 1
ATOM 13669 C C . THR C 1 237 ? 47.965 31.728 75.503 1.000 19.540 208 THR CCC C 1
ATOM 13670 O O . THR C 1 237 ? 49.124 32.121 75.714 1.000 23.140 208 THR CCC O 1
ATOM 13690 N N . VAL C 1 238 ? 46.877 32.423 75.795 1.000 17.970 209 VAL CCC N 1
ATOM 13691 C CA . VAL C 1 238 ? 46.907 33.750 76.466 1.000 17.240 209 VAL CCC CA 1
ATOM 13692 C C . VAL C 1 238 ? 45.832 33.796 77.543 1.000 19.760 209 VAL CCC C 1
ATOM 13693 O O . VAL C 1 238 ? 44.869 33.011 77.500 1.000 18.370 209 VAL CCC O 1
ATOM 13706 N N . ASP C 1 239 ? 46.000 34.733 78.466 1.000 19.980 210 ASP CCC N 1
ATOM 13707 C CA . ASP C 1 239 ? 44.917 35.239 79.335 1.000 19.620 210 ASP CCC CA 1
ATOM 13708 C C . ASP C 1 239 ? 44.066 36.170 78.474 1.000 19.200 210 ASP CCC C 1
ATOM 13709 O O . ASP C 1 239 ? 44.580 37.216 78.031 1.000 19.100 210 ASP CCC O 1
ATOM 13718 N N . GLY C 1 240 ? 42.815 35.780 78.186 1.000 18.200 211 GLY CCC N 1
ATOM 13719 C CA . GLY C 1 240 ? 41.912 36.538 77.304 1.000 18.380 211 GLY CCC CA 1
ATOM 13720 C C . GLY C 1 240 ? 41.412 37.842 77.897 1.000 17.980 211 GLY CCC C 1
ATOM 13721 O O . GLY C 1 240 ? 40.670 38.566 77.206 1.000 18.300 211 GLY CCC O 1
ATOM 13725 N N . HIS C 1 241 ? 41.816 38.173 79.130 1.000 18.580 212 HIS CCC N 1
ATOM 13726 C CA . HIS C 1 241 ? 41.521 39.481 79.769 1.000 18.310 212 HIS CCC CA 1
ATOM 13727 C C . HIS C 1 241 ? 42.812 40.296 79.947 1.000 22.060 212 HIS CCC C 1
ATOM 13728 O O . HIS C 1 241 ? 42.758 41.329 80.636 1.000 23.610 212 HIS CCC O 1
ATOM 13743 N N . ASN C 1 242 ? 43.917 39.849 79.356 1.000 19.000 213 ASN CCC N 1
ATOM 13744 C CA . ASN C 1 242 ? 45.232 40.542 79.405 1.000 19.880 213 ASN CCC CA 1
ATOM 13745 C C . ASN C 1 242 ? 45.497 41.139 78.022 1.000 21.830 213 ASN CCC C 1
ATOM 13746 O O . ASN C 1 242 ? 45.902 40.383 77.112 1.000 20.370 213 ASN CCC O 1
ATOM 13757 N N . ILE C 1 243 ? 45.275 42.437 77.871 1.000 21.350 214 ILE CCC N 1
ATOM 13758 C CA . ILE C 1 243 ? 45.308 43.113 76.543 1.000 21.220 214 ILE CCC CA 1
ATOM 13759 C C . ILE C 1 243 ? 46.711 43.021 75.937 1.000 22.040 214 ILE CCC C 1
ATOM 13760 O O . ILE C 1 243 ? 46.853 42.636 74.772 1.000 20.380 214 ILE CCC O 1
ATOM 13776 N N . PRO C 1 244 ? 47.814 43.282 76.678 1.000 20.720 215 PRO CCC N 1
ATOM 13777 C CA . PRO C 1 244 ? 49.147 43.084 76.104 1.000 20.070 215 PRO CCC CA 1
ATOM 13778 C C . PRO C 1 244 ? 49.410 41.660 75.581 1.000 19.630 215 PRO CCC C 1
ATOM 13779 O O . PRO C 1 244 ? 50.023 41.512 74.540 1.000 20.880 215 PRO CCC O 1
ATOM 13790 N N . GLU C 1 245 ? 48.955 40.628 76.291 1.000 21.030 216 GLU CCC N 1
ATOM 13791 C CA . GLU C 1 245 ? 49.144 39.228 75.836 1.000 19.620 216 GLU CCC CA 1
ATOM 13792 C C . GLU C 1 245 ? 48.382 39.007 74.519 1.000 18.910 216 GLU CCC C 1
ATOM 13793 O O . GLU C 1 245 ? 48.912 38.288 73.641 1.000 18.710 216 GLU CCC O 1
ATOM 13805 N N . ILE C 1 246 ? 47.169 39.544 74.409 1.000 18.890 217 ILE CCC N 1
ATOM 13806 C CA . ILE C 1 246 ? 46.347 39.382 73.172 1.000 17.520 217 ILE CCC CA 1
ATOM 13807 C C . ILE C 1 246 ? 47.080 40.062 72.010 1.000 18.310 217 ILE CCC C 1
ATOM 13808 O O . ILE C 1 246 ? 47.246 39.444 70.954 1.000 19.530 217 ILE CCC O 1
ATOM 13824 N N . ILE C 1 247 ? 47.541 41.298 72.216 1.000 18.730 218 ILE CCC N 1
ATOM 13825 C CA . ILE C 1 247 ? 48.285 42.072 71.184 1.000 20.390 218 ILE CCC CA 1
ATOM 13826 C C . ILE C 1 247 ? 49.505 41.264 70.739 1.000 18.880 218 ILE CCC C 1
ATOM 13827 O O . ILE C 1 247 ? 49.742 41.137 69.533 1.000 20.450 218 ILE CCC O 1
ATOM 13843 N N . ASN C 1 248 ? 50.292 40.758 71.693 1.000 18.680 219 ASN CCC N 1
ATOM 13844 C CA . ASN C 1 248 ? 51.546 40.032 71.384 1.000 19.550 219 ASN CCC CA 1
ATOM 13845 C C . ASN C 1 248 ? 51.220 38.759 70.599 1.000 18.170 219 ASN CCC C 1
ATOM 13846 O O . ASN C 1 248 ? 51.992 38.400 69.701 1.000 19.640 219 ASN CCC O 1
ATOM 13857 N N . ALA C 1 249 ? 50.135 38.055 70.953 1.000 16.740 220 ALA CCC N 1
ATOM 13858 C CA . ALA C 1 249 ? 49.760 36.792 70.277 1.000 18.540 220 ALA CCC CA 1
ATOM 13859 C C . ALA C 1 249 ? 49.349 37.080 68.832 1.000 16.460 220 ALA CCC C 1
ATOM 13860 O O . ALA C 1 249 ? 49.714 36.295 67.928 1.000 18.070 220 ALA CCC O 1
ATOM 13867 N N . ILE C 1 250 ? 48.609 38.165 68.621 1.000 17.110 221 ILE CCC N 1
ATOM 13868 C CA . ILE C 1 250 ? 48.181 38.571 67.249 1.000 17.190 221 ILE CCC CA 1
ATOM 13869 C C . ILE C 1 250 ? 49.438 38.868 66.419 1.000 18.250 221 ILE CCC C 1
ATOM 13870 O O . ILE C 1 250 ? 49.516 38.429 65.278 1.000 17.760 221 ILE CCC O 1
ATOM 13886 N N . ASP C 1 251 ? 50.437 39.541 66.998 1.000 19.170 222 ASP CCC N 1
ATOM 13887 C CA . ASP C 1 251 ? 51.677 39.853 66.251 1.000 19.270 222 ASP CCC CA 1
ATOM 13888 C C . ASP C 1 251 ? 52.406 38.551 65.898 1.000 17.890 222 ASP CCC C 1
ATOM 13889 O O . ASP C 1 251 ? 52.934 38.450 64.794 1.000 19.020 222 ASP CCC O 1
ATOM 13898 N N . ALA C 1 252 ? 52.473 37.577 66.801 1.000 17.800 223 ALA CCC N 1
ATOM 13899 C CA . ALA C 1 252 ? 53.137 36.284 66.537 1.000 18.090 223 ALA CCC CA 1
ATOM 13900 C C . ALA C 1 252 ? 52.400 35.530 65.420 1.000 19.140 223 ALA CCC C 1
ATOM 13901 O O . ALA C 1 252 ? 53.061 34.932 64.556 1.000 19.260 223 ALA CCC O 1
ATOM 13908 N N . ALA C 1 253 ? 51.065 35.557 65.419 1.000 16.900 224 ALA CCC N 1
ATOM 13909 C CA . ALA C 1 253 ? 50.273 34.945 64.327 1.000 17.820 224 ALA CCC CA 1
ATOM 13910 C C . ALA C 1 253 ? 50.638 35.613 62.986 1.000 17.240 224 ALA CCC C 1
ATOM 13911 O O . ALA C 1 253 ? 50.821 34.933 61.974 1.000 17.870 224 ALA CCC O 1
ATOM 13918 N N . ARG C 1 254 ? 50.704 36.938 62.969 1.000 17.420 225 ARG CCC N 1
ATOM 13919 C CA A ARG C 1 254 ? 50.990 37.723 61.741 0.600 16.690 225 ARG CCC CA 1
ATOM 13920 C CA B ARG C 1 254 ? 51.006 37.761 61.767 0.400 18.500 225 ARG CCC CA 1
ATOM 13921 C C . ARG C 1 254 ? 52.350 37.325 61.164 1.000 19.020 225 ARG CCC C 1
ATOM 13922 O O . ARG C 1 254 ? 52.477 37.247 59.928 1.000 18.270 225 ARG CCC O 1
ATOM 13962 N N . LEU C 1 255 ? 53.329 37.084 62.028 1.000 20.290 226 LEU CCC N 1
ATOM 13963 C CA . LEU C 1 255 ? 54.713 36.792 61.593 1.000 20.500 226 LEU CCC CA 1
ATOM 13964 C C . LEU C 1 255 ? 54.853 35.331 61.160 1.000 21.140 226 LEU CCC C 1
ATOM 13965 O O . LEU C 1 255 ? 55.846 35.004 60.503 1.000 23.090 226 LEU CCC O 1
ATOM 13981 N N . HIS C 1 256 ? 53.898 34.457 61.498 1.000 17.850 227 HIS CCC N 1
ATOM 13982 C CA . HIS C 1 256 ? 53.950 33.030 61.115 1.000 19.570 227 HIS CCC CA 1
ATOM 13983 C C . HIS C 1 256 ? 53.335 32.866 59.727 1.000 20.140 227 HIS CCC C 1
ATOM 13984 O O . HIS C 1 256 ? 52.088 32.863 59.629 1.000 18.420 227 HIS CCC O 1
ATOM 13999 N N . LEU C 1 257 ? 54.155 32.771 58.684 1.000 18.190 228 LEU CCC N 1
ATOM 14000 C CA . LEU C 1 257 ? 53.689 32.784 57.282 1.000 17.710 228 LEU CCC CA 1
ATOM 14001 C C . LEU C 1 257 ? 53.371 31.377 56.758 1.000 16.690 228 LEU CCC C 1
ATOM 14002 O O . LEU C 1 257 ? 52.815 31.299 55.686 1.000 16.720 228 LEU CCC O 1
ATOM 14018 N N . GLU C 1 258 ? 53.683 30.314 57.497 1.000 18.470 229 GLU CCC N 1
ATOM 14019 C CA A GLU C 1 258 ? 53.624 28.923 56.972 0.700 20.500 229 GLU CCC CA 1
ATOM 14020 C CA B GLU C 1 258 ? 53.631 28.916 56.987 0.300 20.670 229 GLU CCC CA 1
ATOM 14021 C C . GLU C 1 258 ? 52.207 28.345 57.066 1.000 19.290 229 GLU CCC C 1
ATOM 14022 O O . GLU C 1 258 ? 51.914 27.379 56.336 1.000 21.350 229 GLU CCC O 1
ATOM 14044 N N . GLY C 1 259 ? 51.352 28.912 57.907 1.000 17.520 230 GLY CCC N 1
ATOM 14045 C CA . GLY C 1 259 ? 50.012 28.326 58.100 1.000 17.240 230 GLY CCC CA 1
ATOM 14046 C C . GLY C 1 259 ? 49.230 29.105 59.133 1.000 15.760 230 GLY CCC C 1
ATOM 14047 O O . GLY C 1 259 ? 49.719 30.086 59.690 1.000 15.800 230 GLY CCC O 1
ATOM 14051 N N . PRO C 1 260 ? 47.981 28.679 59.408 1.000 15.610 231 PRO CCC N 1
ATOM 14052 C CA . PRO C 1 260 ? 47.128 29.394 60.349 1.000 15.460 231 PRO CCC CA 1
ATOM 14053 C C . PRO C 1 260 ? 47.555 29.232 61.812 1.000 15.080 231 PRO CCC C 1
ATOM 14054 O O . PRO C 1 260 ? 48.247 28.282 62.174 1.000 15.440 231 PRO CCC O 1
ATOM 14065 N N . THR C 1 261 ? 47.082 30.163 62.628 1.000 14.640 232 THR CCC N 1
ATOM 14066 C CA . THR C 1 261 ? 47.303 30.197 64.089 1.000 15.360 232 THR CCC CA 1
ATOM 14067 C C . THR C 1 261 ? 45.945 30.230 64.777 1.000 15.580 232 THR CCC C 1
ATOM 14068 O O . THR C 1 261 ? 45.029 30.917 64.266 1.000 15.340 232 THR CCC O 1
ATOM 14079 N N . ILE C 1 262 ? 45.842 29.541 65.915 1.000 14.870 233 ILE CCC N 1
ATOM 14080 C CA . ILE C 1 262 ? 44.704 29.775 66.839 1.000 14.580 233 ILE CCC CA 1
ATOM 14081 C C . ILE C 1 262 ? 45.271 30.310 68.158 1.000 15.250 233 ILE CCC C 1
ATOM 14082 O O . ILE C 1 262 ? 46.251 29.736 68.682 1.000 15.870 233 ILE CCC O 1
ATOM 14098 N N . ILE C 1 263 ? 44.666 31.389 68.638 1.000 14.660 234 ILE CCC N 1
ATOM 14099 C CA . ILE C 1 263 ? 44.949 31.987 69.966 1.000 15.370 234 ILE CCC CA 1
ATOM 14100 C C . ILE C 1 263 ? 43.897 31.417 70.917 1.000 15.760 234 ILE CCC C 1
ATOM 14101 O O . ILE C 1 263 ? 42.706 31.740 70.775 1.000 15.670 234 ILE CCC O 1
ATOM 14117 N N . ILE C 1 264 ? 44.330 30.566 71.838 1.000 15.960 235 ILE CCC N 1
ATOM 14118 C CA . ILE C 1 264 ? 43.441 29.986 72.879 1.000 15.820 235 ILE CCC CA 1
ATOM 14119 C C . ILE C 1 264 ? 43.428 30.959 74.050 1.000 16.500 235 ILE CCC C 1
ATOM 14120 O O . ILE C 1 264 ? 44.449 31.047 74.768 1.000 17.130 235 ILE CCC O 1
ATOM 14136 N N . ALA C 1 265 ? 42.340 31.702 74.193 1.000 16.120 236 ALA CCC N 1
ATOM 14137 C CA . ALA C 1 265 ? 42.216 32.831 75.130 1.000 17.370 236 ALA CCC CA 1
ATOM 14138 C C . ALA C 1 265 ? 41.415 32.350 76.344 1.000 16.480 236 ALA CCC C 1
ATOM 14139 O O . ALA C 1 265 ? 40.178 32.255 76.276 1.000 16.940 236 ALA CCC O 1
ATOM 14146 N N . LYS C 1 266 ? 42.095 32.077 77.451 1.000 17.450 237 LYS CCC N 1
ATOM 14147 C CA . LYS C 1 266 ? 41.426 31.654 78.699 1.000 18.390 237 LYS CCC CA 1
ATOM 14148 C C . LYS C 1 266 ? 40.656 32.843 79.271 1.000 17.550 237 LYS CCC C 1
ATOM 14149 O O . LYS C 1 266 ? 41.267 33.889 79.563 1.000 18.920 237 LYS CCC O 1
ATOM 14168 N N . THR C 1 267 ? 39.345 32.688 79.431 1.000 16.740 238 THR CCC N 1
ATOM 14169 C CA . THR C 1 267 ? 38.414 33.773 79.799 1.000 15.900 238 THR CCC CA 1
ATOM 14170 C C . THR C 1 267 ? 37.487 33.330 80.920 1.000 16.270 238 THR CCC C 1
ATOM 14171 O O . THR C 1 267 ? 37.386 32.131 81.195 1.000 18.330 238 THR CCC O 1
ATOM 14182 N N . VAL C 1 268 ? 36.840 34.319 81.499 1.000 18.050 239 VAL CCC N 1
ATOM 14183 C CA . VAL C 1 268 ? 35.781 34.151 82.522 1.000 17.650 239 VAL CCC CA 1
ATOM 14184 C C . VAL C 1 268 ? 34.448 34.474 81.850 1.000 16.390 239 VAL CCC C 1
ATOM 14185 O O . VAL C 1 268 ? 34.256 35.612 81.406 1.000 17.260 239 VAL CCC O 1
ATOM 14198 N N . LYS C 1 269 ? 33.545 33.493 81.775 1.000 18.360 240 LYS CCC N 1
ATOM 14199 C CA . LYS C 1 269 ? 32.193 33.766 81.233 1.000 16.350 240 LYS CCC CA 1
ATOM 14200 C C . LYS C 1 269 ? 31.563 34.817 82.149 1.000 16.880 240 LYS CCC C 1
ATOM 14201 O O . LYS C 1 269 ? 31.663 34.653 83.384 1.000 19.010 240 LYS CCC O 1
ATOM 14220 N N . GLY C 1 270 ? 30.995 35.876 81.593 1.000 17.770 241 GLY CCC N 1
ATOM 14221 C CA . GLY C 1 270 ? 30.389 36.952 82.403 1.000 17.300 241 GLY CCC CA 1
ATOM 14222 C C . GLY C 1 270 ? 31.415 37.906 82.988 1.000 19.110 241 GLY CCC C 1
ATOM 14223 O O . GLY C 1 270 ? 31.032 38.703 83.877 1.000 19.980 241 GLY CCC O 1
ATOM 14227 N N . LYS C 1 271 ? 32.660 37.888 82.509 1.000 17.760 242 LYS CCC N 1
ATOM 14228 C CA . LYS C 1 271 ? 33.749 38.754 83.045 1.000 18.050 242 LYS CCC CA 1
ATOM 14229 C C . LYS C 1 271 ? 33.279 40.204 83.219 1.000 19.080 242 LYS CCC C 1
ATOM 14230 O O . LYS C 1 271 ? 32.754 40.813 82.258 1.000 19.350 242 LYS CCC O 1
ATOM 14249 N N . GLY C 1 272 ? 33.506 40.751 84.421 1.000 22.420 243 GLY CCC N 1
ATOM 14250 C CA . GLY C 1 272 ? 33.260 42.173 84.724 1.000 23.880 243 GLY CCC CA 1
ATOM 14251 C C . GLY C 1 272 ? 32.015 42.382 85.571 1.000 26.100 243 GLY CCC C 1
ATOM 14252 O O . GLY C 1 272 ? 31.852 43.497 86.105 1.000 26.990 243 GLY CCC O 1
ATOM 14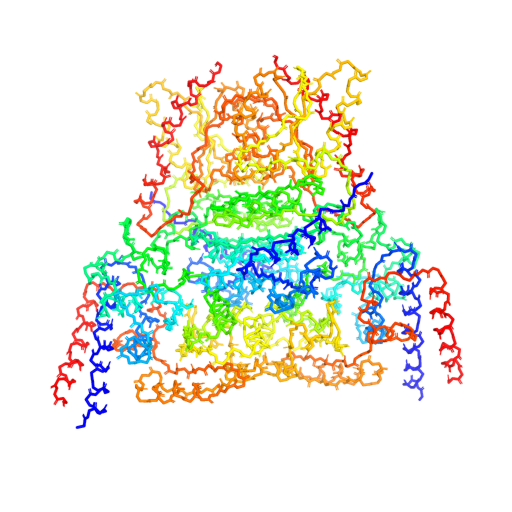256 N N . VAL C 1 273 ? 31.144 41.376 85.678 1.000 22.700 244 VAL CCC N 1
ATOM 14257 C CA . VAL C 1 273 ? 29.893 41.457 86.488 1.000 22.370 244 VAL CCC CA 1
ATOM 14258 C C . VAL C 1 273 ? 29.942 40.342 87.531 1.000 24.410 244 VAL CCC C 1
ATOM 14259 O O . VAL C 1 273 ? 29.839 39.167 87.147 1.000 23.990 244 VAL CCC O 1
ATOM 14272 N N . SER C 1 274 ? 30.115 40.690 88.812 1.000 25.270 245 SER CCC N 1
ATOM 14273 C CA . SER C 1 274 ? 30.404 39.727 89.908 1.000 26.090 245 SER CCC CA 1
ATOM 14274 C C . SER C 1 274 ? 29.439 38.537 89.862 1.000 24.140 245 SER CCC C 1
ATOM 14275 O O . SER C 1 274 ? 29.919 37.386 89.913 1.000 28.460 245 SER CCC O 1
ATOM 14283 N N . PHE C 1 275 ? 28.133 38.791 89.767 1.000 23.410 246 PHE CCC N 1
ATOM 14284 C CA . PHE 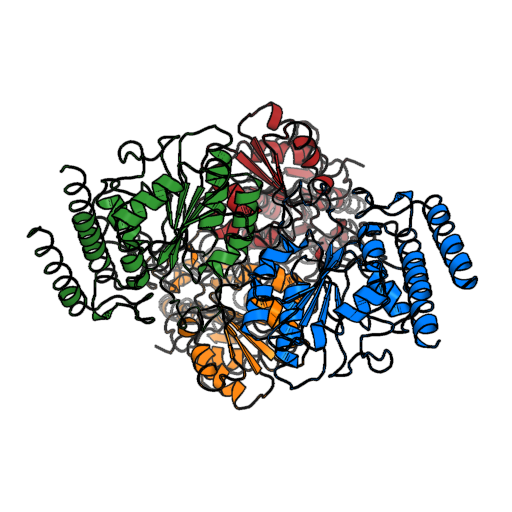C 1 275 ? 27.083 37.749 89.917 1.000 24.660 246 PHE CCC CA 1
ATOM 14285 C C . PHE C 1 275 ? 26.928 36.936 88.620 1.000 24.550 246 PHE CCC C 1
ATOM 14286 O O . PHE C 1 275 ? 26.215 35.930 88.654 1.000 24.150 246 PHE CCC O 1
ATOM 14303 N N . MET C 1 276 ? 27.604 37.318 87.534 1.000 22.450 247 MET CCC N 1
ATOM 14304 C CA . MET C 1 276 ? 27.578 36.548 86.257 1.000 22.870 247 MET CCC CA 1
ATOM 14305 C C . MET C 1 276 ? 28.859 35.719 86.095 1.000 23.060 247 MET CCC C 1
ATOM 14306 O O . MET C 1 276 ? 28.843 34.761 85.305 1.000 20.480 247 MET CCC O 1
ATOM 14320 N N . GLU C 1 277 ? 29.953 36.047 86.784 1.000 21.750 248 GLU CCC N 1
ATOM 14321 C CA . GLU C 1 277 ? 31.275 35.433 86.493 1.000 21.380 248 GLU CCC CA 1
ATOM 14322 C C . GLU C 1 277 ? 31.249 33.921 86.754 1.000 23.070 248 GLU CCC C 1
ATOM 14323 O O . GLU C 1 277 ? 30.853 33.487 87.849 1.000 23.950 248 GLU CCC O 1
ATOM 14335 N N . ASN C 1 278 ? 31.652 33.132 85.748 1.000 21.310 249 ASN CCC N 1
ATOM 14336 C CA A ASN C 1 278 ? 31.777 31.655 85.848 0.700 20.110 249 ASN CCC CA 1
ATOM 14337 C CA B ASN C 1 278 ? 31.776 31.651 85.823 0.300 21.440 249 ASN CCC CA 1
ATOM 14338 C C . ASN C 1 278 ? 30.423 30.999 86.154 1.000 20.070 249 ASN CCC C 1
ATOM 14339 O O . ASN C 1 278 ? 30.431 29.898 86.729 1.000 22.900 249 ASN CCC O 1
ATOM 14359 N N . ARG C 1 279 ? 29.313 31.619 85.747 1.000 20.970 250 ARG CCC N 1
ATOM 14360 C CA A ARG C 1 279 ? 27.943 31.095 86.006 0.400 21.720 250 ARG CCC CA 1
ATOM 14361 C CA B ARG C 1 279 ? 27.948 31.088 86.003 0.600 21.180 250 ARG CCC CA 1
ATOM 14362 C C . ARG C 1 279 ? 27.337 30.527 84.714 1.000 19.990 250 ARG CCC C 1
ATOM 14363 O O . ARG C 1 279 ? 27.105 31.306 83.777 1.000 21.590 250 ARG CCC O 1
ATOM 14403 N N . VAL C 1 280 ? 27.051 29.231 84.705 1.000 19.940 251 VAL CCC N 1
ATOM 14404 C CA . VAL C 1 280 ? 26.429 28.540 83.535 1.000 19.890 251 VAL CCC CA 1
ATOM 14405 C C . VAL C 1 280 ? 25.118 29.244 83.152 1.000 21.960 251 VAL CCC C 1
ATOM 14406 O O . VAL C 1 280 ? 24.833 29.390 81.922 1.000 20.670 251 VAL CCC O 1
ATOM 14419 N N . GLU C 1 281 ? 24.340 29.681 84.145 1.000 21.370 252 GLU CCC N 1
ATOM 14420 C CA . GLU C 1 281 ? 22.952 30.178 83.958 1.000 22.100 252 GLU CCC CA 1
ATOM 14421 C C . GLU C 1 281 ? 22.925 31.578 83.331 1.000 22.120 252 GLU CCC C 1
ATOM 14422 O O . GLU C 1 281 ? 21.815 32.025 82.986 1.000 26.410 252 GLU CCC O 1
ATOM 14434 N N . TRP C 1 282 ? 24.071 32.255 83.156 1.000 19.380 253 TRP CCC N 1
ATOM 14435 C CA . TRP C 1 282 ? 24.082 33.601 82.524 1.000 19.330 253 TRP CCC CA 1
ATOM 14436 C C . TRP C 1 282 ? 24.503 33.493 81.050 1.000 19.290 253 TRP CCC C 1
ATOM 14437 O O . TRP C 1 282 ? 24.727 34.534 80.415 1.000 21.260 253 TRP CCC O 1
ATOM 14458 N N . HIS C 1 283 ? 24.483 32.283 80.493 1.000 20.260 254 HIS CCC N 1
ATOM 14459 C CA . HIS C 1 283 ? 24.693 32.064 79.040 1.000 19.150 254 HIS CCC CA 1
ATOM 14460 C C . HIS C 1 283 ? 23.690 32.876 78.212 1.000 21.300 254 HIS CCC C 1
ATOM 14461 O O . HIS C 1 283 ? 24.132 33.577 77.269 1.000 20.160 254 HIS CCC O 1
ATOM 14476 N N . GLY C 1 284 ? 22.387 32.747 78.499 1.000 19.720 255 GLY CCC N 1
ATOM 14477 C CA . GLY C 1 284 ? 21.325 33.188 77.574 1.000 20.340 255 GLY CCC CA 1
ATOM 14478 C C . GLY C 1 284 ? 20.136 33.813 78.275 1.000 23.830 255 GLY CCC C 1
ATOM 14479 O O . GLY C 1 284 ? 19.030 33.792 77.698 1.000 24.090 255 GLY CCC O 1
ATOM 14483 N N . SER C 1 285 ? 20.349 34.377 79.459 1.000 23.520 256 SER CCC N 1
ATOM 14484 C CA . SER C 1 285 ? 19.293 35.004 80.298 1.000 25.280 256 SER CCC CA 1
ATOM 14485 C C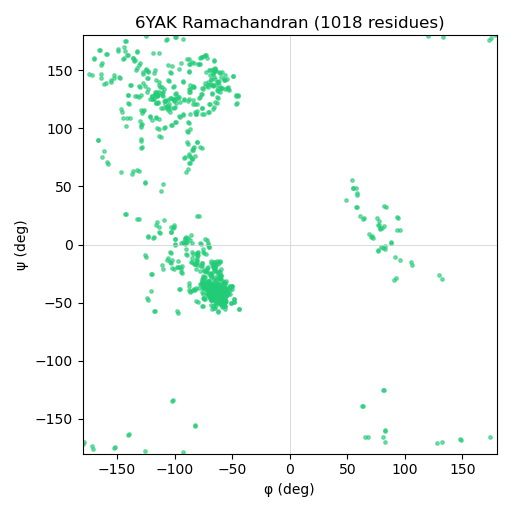 . SER C 1 285 ? 19.536 36.506 80.374 1.000 25.030 256 SER CCC C 1
ATOM 14486 O O . SER C 1 285 ? 20.693 36.909 80.530 1.000 23.830 256 SER CCC O 1
ATOM 14494 N N . ALA C 1 286 ? 18.479 37.301 80.225 1.000 24.260 257 ALA CCC N 1
ATOM 14495 C CA . ALA C 1 286 ? 18.545 38.778 80.257 1.000 22.440 257 ALA CCC CA 1
ATOM 14496 C C . ALA C 1 286 ? 18.435 39.241 81.702 1.000 25.830 257 ALA CCC C 1
ATOM 14497 O O . ALA C 1 286 ? 17.597 38.743 82.450 1.000 26.180 257 ALA CCC O 1
ATOM 14504 N N . PRO C 1 287 ? 19.295 40.177 82.152 1.000 26.540 258 PRO CCC N 1
ATOM 14505 C CA . PRO C 1 287 ? 19.175 40.728 83.501 1.000 25.590 258 PRO CCC CA 1
ATOM 14506 C C . PRO C 1 287 ? 17.910 41.588 83.638 1.000 25.900 258 PRO CCC C 1
ATOM 14507 O O . PRO C 1 287 ? 17.556 42.305 82.714 1.000 26.840 258 PRO CCC O 1
ATOM 14518 N N . LYS C 1 288 ? 17.267 41.495 84.805 1.000 25.570 259 LYS CCC N 1
ATOM 14519 C CA . LYS C 1 288 ? 16.117 42.357 85.194 1.000 29.200 259 LYS CCC CA 1
ATOM 14520 C C . LYS C 1 288 ? 16.658 43.743 85.525 1.000 29.630 259 LYS CCC C 1
ATOM 14521 O O . LYS C 1 288 ? 17.863 43.912 85.698 1.000 28.700 259 LYS CCC O 1
ATOM 14540 N N . PRO C 1 289 ? 15.812 44.796 85.574 1.000 28.480 260 PRO CCC N 1
ATOM 14541 C CA . PRO C 1 289 ? 16.319 46.157 85.780 1.000 32.670 260 PRO CCC CA 1
ATOM 14542 C C . PRO C 1 289 ? 17.228 46.330 87.011 1.000 32.220 260 PRO CCC C 1
ATOM 14543 O O . PRO C 1 289 ? 18.206 47.050 86.901 1.000 31.970 260 PRO CCC O 1
ATOM 14554 N N . GLU C 1 290 ? 16.922 45.668 88.130 1.000 30.840 261 GLU CCC N 1
ATOM 14555 C CA A GLU C 1 290 ? 17.732 45.731 89.379 0.600 33.260 261 GLU CCC CA 1
ATOM 14556 C CA B GLU C 1 290 ? 17.741 45.761 89.369 0.400 33.500 261 GLU CCC CA 1
ATOM 14557 C C . GLU C 1 290 ? 19.124 45.147 89.101 1.000 32.150 261 GLU CCC C 1
ATOM 14558 O O . GLU C 1 290 ? 20.114 45.690 89.612 1.000 28.920 261 GLU CCC O 1
ATOM 14580 N N . GLN C 1 291 ? 19.193 44.081 88.297 1.000 26.380 262 GLN CCC N 1
ATOM 14581 C CA . GLN C 1 291 ? 20.475 43.425 87.938 1.000 27.450 262 GLN CCC CA 1
ATOM 14582 C C . GLN C 1 291 ? 21.249 44.291 86.935 1.000 26.350 262 GLN CCC C 1
ATOM 14583 O O . GLN C 1 291 ? 22.482 44.350 87.046 1.000 28.330 262 GLN CCC O 1
ATOM 14597 N N . VAL C 1 292 ? 20.570 44.950 85.993 1.000 24.960 263 VAL CCC N 1
ATOM 14598 C CA . VAL C 1 292 ? 21.236 45.915 85.069 1.000 22.620 263 VAL CCC CA 1
ATOM 14599 C C . VAL C 1 292 ? 21.877 47.020 85.921 1.000 26.460 263 VAL CCC C 1
ATOM 14600 O O . VAL C 1 292 ? 23.049 47.336 85.705 1.000 26.350 263 VAL CCC O 1
ATOM 14613 N N . ALA C 1 293 ? 21.141 47.567 86.893 1.000 30.830 264 ALA CCC N 1
ATOM 14614 C CA . ALA C 1 293 ? 21.629 48.683 87.740 1.000 28.090 264 ALA CCC CA 1
ATOM 14615 C C . ALA C 1 293 ? 22.872 48.239 88.522 1.000 24.620 264 ALA CCC C 1
ATOM 14616 O O . ALA C 1 293 ? 23.865 48.989 88.552 1.000 30.570 264 ALA CCC O 1
ATOM 14623 N N . GLU C 1 294 ? 22.831 47.046 89.110 1.000 27.830 265 GLU CCC N 1
ATOM 14624 C CA . GLU C 1 294 ? 23.953 46.480 89.892 1.000 24.120 265 GLU CCC CA 1
ATOM 14625 C C . GLU C 1 294 ? 25.168 46.292 88.971 1.000 26.520 265 GLU CCC C 1
ATOM 14626 O O . GLU C 1 294 ? 26.287 46.676 89.360 1.000 28.060 265 GLU CCC O 1
ATOM 14638 N N . ALA C 1 295 ? 24.965 45.703 87.789 1.000 24.730 266 ALA CCC N 1
ATOM 14639 C CA . ALA C 1 295 ? 26.066 45.401 86.849 1.000 27.790 266 ALA CCC CA 1
ATOM 14640 C C . ALA C 1 295 ? 26.712 46.709 86.369 1.000 24.550 266 ALA CCC C 1
ATOM 14641 O O . ALA C 1 295 ? 27.961 46.785 86.352 1.000 24.760 266 ALA CCC O 1
ATOM 14648 N N . LEU C 1 296 ? 25.903 47.708 85.998 1.000 24.290 267 LEU CCC N 1
ATOM 14649 C CA . LEU C 1 296 ? 26.423 49.014 85.518 1.000 27.880 267 LEU CCC CA 1
ATOM 14650 C C . LEU C 1 296 ? 27.176 49.717 86.653 1.000 31.490 267 LEU CCC C 1
ATOM 14651 O O . LEU C 1 296 ? 28.231 50.330 86.358 1.000 30.300 267 LEU CCC O 1
ATOM 14667 N N . SER C 1 297 ? 26.700 49.622 87.899 1.000 31.270 268 SER CCC N 1
ATOM 14668 C CA A SER C 1 297 ? 27.396 50.230 89.067 0.600 30.740 268 SER CCC CA 1
ATOM 14669 C CA B SER C 1 297 ? 27.395 50.232 89.063 0.400 32.210 268 SER CCC CA 1
ATOM 14670 C C . SER C 1 297 ? 28.799 49.627 89.201 1.000 32.900 268 SER CCC C 1
ATOM 14671 O O . SER C 1 297 ? 29.763 50.403 89.348 1.000 30.120 268 SER CCC O 1
ATOM 14685 N N . GLU C 1 298 ? 28.910 48.296 89.131 1.000 28.430 269 GLU CCC N 1
ATOM 14686 C CA . GLU C 1 298 ? 30.221 47.604 89.217 1.000 28.320 269 GLU CCC CA 1
ATOM 14687 C C . GLU C 1 298 ? 31.122 48.079 88.069 1.000 26.120 269 GLU CCC C 1
ATOM 14688 O O . GLU C 1 298 ? 32.309 48.360 88.315 1.000 26.840 269 GLU CCC O 1
ATOM 14700 N N . LEU C 1 299 ? 30.595 48.128 86.845 1.000 25.730 270 LEU CCC N 1
ATOM 14701 C CA . LEU C 1 299 ? 31.394 48.504 85.654 1.000 25.540 270 LEU CCC CA 1
ATOM 14702 C C . LEU C 1 299 ? 31.794 49.983 85.748 1.000 25.960 270 LEU CCC C 1
ATOM 14703 O O . LEU C 1 299 ? 32.929 50.308 85.332 1.000 25.930 270 LEU CCC O 1
ATOM 14719 N N . GLN C 1 300 ? 30.929 50.847 86.284 1.000 27.220 271 GLN CCC N 1
ATOM 14720 C CA A GLN C 1 300 ? 31.251 52.298 86.416 0.600 31.450 271 GLN CCC CA 1
ATOM 14721 C CA B GLN C 1 300 ? 31.221 52.301 86.449 0.400 31.850 271 GLN CCC CA 1
ATOM 14722 C C . GLN C 1 300 ? 32.330 52.475 87.496 1.000 29.940 271 GLN CCC C 1
ATOM 14723 O O . GLN C 1 300 ? 33.243 53.307 87.275 1.000 33.480 271 GLN CCC O 1
ATOM 14749 N N . VAL C 1 301 ? 32.260 51.709 88.588 1.000 31.830 272 VAL CCC N 1
ATOM 14750 C CA . VAL C 1 301 ? 33.308 51.716 89.655 1.000 33.530 272 VAL CCC CA 1
ATOM 14751 C C . VAL C 1 301 ? 34.628 51.247 89.027 1.000 38.050 272 VAL CCC C 1
ATOM 14752 O O . VAL C 1 301 ? 35.666 51.882 89.272 1.000 33.980 272 VAL CCC O 1
ATOM 14765 N N . GLY C 1 302 ? 34.585 50.186 88.215 1.000 32.020 273 GLY CCC N 1
ATOM 14766 C CA . GLY C 1 302 ? 35.754 49.707 87.460 1.000 28.550 273 GLY CCC CA 1
ATOM 14767 C C . GLY C 1 302 ? 36.308 50.780 86.544 1.000 29.080 273 GLY CCC C 1
ATOM 14768 O O . GLY C 1 302 ? 37.544 50.910 86.479 1.000 32.630 273 GLY CCC O 1
ATOM 14772 N N . ARG C 1 303 ? 35.442 51.537 85.870 1.000 29.290 274 ARG CCC N 1
ATOM 14773 C CA . ARG C 1 303 ? 35.844 52.585 84.897 1.000 27.730 274 ARG CCC CA 1
ATOM 14774 C C . ARG C 1 303 ? 36.526 53.746 85.631 1.000 34.150 274 ARG CCC C 1
ATOM 14775 O O . ARG C 1 303 ? 37.567 54.225 85.133 1.000 32.450 274 ARG CCC O 1
ATOM 14796 N N . GLU C 1 304 ? 35.952 54.193 86.755 1.000 34.420 275 GLU CCC N 1
ATOM 14797 C CA . GLU C 1 304 ? 36.505 55.327 87.554 1.000 34.940 275 GLU CCC CA 1
ATOM 14798 C C . GLU C 1 304 ? 37.927 54.968 88.005 1.000 36.150 275 GLU CCC C 1
ATOM 14799 O O . GLU C 1 304 ? 38.798 55.862 87.994 1.000 40.830 275 GLU CCC O 1
ATOM 14811 N N . LYS C 1 305 ? 38.150 53.699 88.355 1.000 33.860 276 LYS CCC N 1
ATOM 14812 C CA A LYS C 1 305 ? 39.455 53.162 88.826 0.600 37.780 276 LYS CCC CA 1
ATOM 14813 C CA B LYS C 1 305 ? 39.462 53.181 88.830 0.400 37.300 276 LYS CCC CA 1
ATOM 14814 C C . LYS C 1 305 ? 40.478 53.202 87.681 1.000 47.310 276 LYS CCC C 1
ATOM 14815 O O . LYS C 1 305 ? 41.679 53.389 87.972 1.000 44.640 276 LYS CCC O 1
ATOM 14851 N N . LEU C 1 306 ? 40.026 53.019 86.433 1.000 40.010 277 LEU CCC N 1
ATOM 14852 C CA . LEU C 1 306 ? 40.917 53.099 85.241 1.000 40.870 277 LEU CCC CA 1
ATOM 14853 C C . LEU C 1 306 ? 41.327 54.559 85.024 1.000 40.620 277 LEU CCC C 1
ATOM 14854 O O . LEU C 1 306 ? 42.500 54.793 84.696 1.000 45.700 277 LEU CCC O 1
ATOM 14870 N N . TRP C 1 307 ? 40.400 55.504 85.209 1.000 44.380 278 TRP CCC N 1
ATOM 14871 C CA A TRP C 1 307 ? 40.686 56.957 85.061 0.500 59.120 278 TRP CCC CA 1
ATOM 14872 C CA B TRP C 1 307 ? 40.668 56.963 85.071 0.500 59.740 278 TRP CCC CA 1
ATOM 14873 C C . TRP C 1 307 ? 41.654 57.429 86.155 1.000 67.640 278 TRP CCC C 1
ATOM 14874 O O . TRP C 1 307 ? 42.237 58.513 85.978 1.000 83.840 278 TRP CCC O 1
ATOM 14914 N N . GLU C 1 308 ? 41.826 56.637 87.222 1.000 73.240 279 GLU CCC N 1
ATOM 14915 C CA . GLU C 1 308 ? 42.818 56.880 88.313 1.000 78.870 279 GLU CCC CA 1
ATOM 14916 C C . GLU C 1 308 ? 44.235 56.533 87.832 1.000 89.940 279 GLU CCC C 1
ATOM 14917 O O . GLU C 1 308 ? 45.190 57.137 88.361 1.000 92.290 279 GLU CCC O 1
ATOM 14929 N N . GLU C 1 309 ? 44.374 55.594 86.887 1.000 108.700 280 GLU CCC N 1
ATOM 14930 C CA . GLU C 1 309 ? 45.689 55.228 86.282 1.000 108.460 280 GLU CCC CA 1
ATOM 14931 C C . GLU C 1 309 ? 45.966 56.197 85.126 1.000 109.960 280 GLU CCC C 1
ATOM 14932 O O . GLU C 1 309 ? 45.103 56.452 84.286 1.000 94.660 280 GLU CCC O 1
ATOM 14945 N N . GLY D 2 31 ? 20.285 9.102 22.220 1.000 72.390 2 GLY DDD N 1
ATOM 14946 C CA . GLY D 2 31 ? 21.680 8.761 22.609 1.000 77.540 2 GLY DDD CA 1
ATOM 14947 C C . GLY D 2 31 ? 22.576 9.987 22.658 1.000 69.480 2 GLY DDD C 1
ATOM 14948 O O . GLY D 2 31 ? 23.413 10.135 21.747 1.000 81.460 2 GLY DDD O 1
ATOM 14952 N N . GLY D 2 32 ? 22.412 10.828 23.686 1.000 59.590 3 GLY DDD N 1
ATOM 14953 C CA . GLY D 2 32 ? 23.230 12.033 23.933 1.000 40.090 3 GLY DDD CA 1
ATOM 14954 C C . GLY D 2 32 ? 24.191 11.826 25.093 1.000 32.890 3 GLY DDD C 1
ATOM 14955 O O . GLY D 2 32 ? 24.173 10.753 25.726 1.000 34.030 3 GLY DDD O 1
ATOM 14959 N N . ILE D 2 33 ? 25.027 12.815 25.374 1.000 34.050 4 ILE DDD N 1
ATOM 14960 C CA . ILE D 2 33 ? 25.980 12.699 26.506 1.000 28.450 4 ILE DDD CA 1
ATOM 14961 C C . ILE D 2 33 ? 25.195 12.903 27.808 1.000 23.690 4 ILE DDD C 1
ATOM 14962 O O . ILE D 2 33 ? 24.050 13.408 27.776 1.000 25.210 4 ILE DDD O 1
ATOM 14978 N N . ALA D 2 34 ? 25.781 12.467 28.912 1.000 20.200 5 ALA DDD N 1
ATOM 14979 C CA . ALA D 2 34 ? 25.219 12.648 30.266 1.000 20.070 5 ALA DDD CA 1
ATOM 14980 C C . ALA D 2 34 ? 25.197 14.144 30.598 1.000 18.180 5 ALA DDD C 1
ATOM 14981 O O . ALA D 2 34 ? 26.065 14.898 30.133 1.000 19.860 5 ALA DDD O 1
ATOM 14988 N N . THR D 2 35 ? 24.246 14.572 31.424 1.000 17.940 6 THR DDD N 1
ATOM 14989 C CA . THR D 2 35 ? 24.201 15.984 31.860 1.000 16.620 6 THR DDD CA 1
ATOM 14990 C C . THR D 2 35 ? 25.477 16.306 32.653 1.000 17.470 6 THR DDD C 1
ATOM 14991 O O . THR D 2 35 ? 25.947 17.428 32.543 1.000 16.820 6 THR DDD O 1
ATOM 15002 N N . ARG D 2 36 ? 26.059 15.366 33.417 1.000 16.760 7 ARG DDD N 1
ATOM 15003 C CA . ARG D 2 36 ? 27.317 15.683 34.145 1.000 16.080 7 ARG DDD CA 1
ATOM 15004 C C . ARG D 2 36 ? 28.444 15.987 33.146 1.000 15.150 7 ARG DDD C 1
ATOM 15005 O O . ARG D 2 36 ? 29.301 16.835 33.456 1.000 16.120 7 ARG DDD O 1
ATOM 15026 N N . GLU D 2 37 ? 28.472 15.311 31.993 1.000 17.540 8 GLU DDD N 1
ATOM 15027 C CA A GLU D 2 37 ? 29.526 15.534 30.967 0.700 19.250 8 GLU DDD CA 1
ATOM 15028 C CA B GLU D 2 37 ? 29.522 15.534 30.959 0.300 18.790 8 GLU DDD CA 1
ATOM 15029 C C . GLU D 2 37 ? 29.340 16.930 30.347 1.000 17.380 8 GLU DDD C 1
ATOM 15030 O O . GLU D 2 37 ? 30.343 17.656 30.186 1.000 17.770 8 GLU DDD O 1
ATOM 15052 N N . ALA D 2 38 ? 28.105 17.296 30.029 1.000 17.160 9 ALA DDD N 1
ATOM 15053 C CA . ALA D 2 38 ? 27.790 18.638 29.499 1.000 17.530 9 ALA DDD CA 1
ATOM 15054 C C . ALA D 2 38 ? 28.180 19.710 30.528 1.000 17.880 9 ALA DDD C 1
ATOM 15055 O O . ALA D 2 38 ? 28.734 20.759 30.169 1.000 18.020 9 ALA DDD O 1
ATOM 15062 N N . TYR D 2 39 ? 27.914 19.449 31.814 1.000 16.280 10 TYR DDD N 1
ATOM 15063 C CA . TYR D 2 39 ? 28.293 20.365 32.916 1.000 15.460 10 TYR DDD CA 1
ATOM 15064 C C . TYR D 2 39 ? 29.808 20.565 32.926 1.000 15.420 10 TYR DDD C 1
ATOM 15065 O O . TYR D 2 39 ? 30.257 21.708 32.974 1.000 15.400 10 TYR DDD O 1
ATOM 15083 N N . GLY D 2 40 ? 30.585 19.484 32.903 1.000 15.660 11 GLY DDD N 1
ATOM 15084 C CA . GLY D 2 40 ? 32.053 19.585 32.992 1.000 14.940 11 GLY DDD CA 1
ATOM 15085 C C . GLY D 2 40 ? 32.605 20.445 31.858 1.000 16.980 11 GLY DDD C 1
ATOM 15086 O O . GLY D 2 40 ? 33.504 21.281 32.098 1.000 17.430 11 GLY DDD O 1
ATOM 15090 N N . LYS D 2 41 ? 32.063 20.290 30.660 1.000 17.360 12 LYS DDD N 1
ATOM 15091 C CA A LYS D 2 41 ? 32.527 21.073 29.483 0.700 20.130 12 LYS DDD CA 1
ATOM 15092 C CA B LYS D 2 41 ? 32.553 21.076 29.494 0.300 17.950 12 LYS DDD CA 1
ATOM 15093 C C . LYS D 2 41 ? 32.090 22.536 29.623 1.000 18.730 12 LYS DDD C 1
ATOM 15094 O O . LYS D 2 41 ? 32.901 23.447 29.319 1.000 18.480 12 LYS DDD O 1
ATOM 15130 N N . ALA D 2 42 ? 30.862 22.779 30.086 1.000 16.890 13 ALA DDD N 1
ATOM 15131 C CA . ALA D 2 42 ? 30.348 24.150 30.279 1.000 18.410 13 ALA DDD CA 1
ATOM 15132 C C . ALA D 2 42 ? 31.199 24.884 31.325 1.000 19.180 13 ALA DDD C 1
ATOM 15133 O O . ALA D 2 42 ? 31.431 26.104 31.199 1.000 17.920 13 ALA DDD O 1
ATOM 15140 N N . LEU D 2 43 ? 31.648 24.202 32.379 1.000 17.370 14 LEU DDD N 1
ATOM 15141 C CA . LEU D 2 43 ? 32.490 24.847 33.414 1.000 17.490 14 LEU DDD CA 1
ATOM 15142 C C . LEU D 2 43 ? 33.795 25.345 32.790 1.000 17.820 14 LEU DDD C 1
ATOM 15143 O O . LEU D 2 43 ? 34.269 26.419 33.189 1.000 17.730 14 LEU DDD O 1
ATOM 15159 N N . VAL D 2 44 ? 34.402 24.546 31.909 1.000 18.630 15 VAL DDD N 1
ATOM 15160 C CA . VAL D 2 44 ? 35.680 24.958 31.264 1.000 18.110 15 VAL DDD CA 1
ATOM 15161 C C . VAL D 2 44 ? 35.398 26.220 30.428 1.000 20.780 15 VAL DDD C 1
ATOM 15162 O O . VAL D 2 44 ? 36.183 27.191 30.534 1.000 19.950 15 VAL DDD O 1
ATOM 15175 N N . GLU D 2 45 ? 34.295 26.233 29.686 1.000 19.240 16 GLU DDD N 1
ATOM 15176 C CA A GLU D 2 45 ? 33.876 27.409 28.880 0.600 20.970 16 GLU DDD CA 1
ATOM 15177 C CA B GLU D 2 45 ? 33.863 27.413 28.886 0.400 19.850 16 GLU DDD CA 1
ATOM 15178 C C . GLU D 2 45 ? 33.735 28.629 29.804 1.000 21.040 16 GLU DDD C 1
ATOM 15179 O O . GLU D 2 45 ? 34.257 29.691 29.467 1.000 22.800 16 GLU DDD O 1
ATOM 15201 N N . LEU D 2 46 ? 33.064 28.476 30.948 1.000 20.200 17 LEU DDD N 1
ATOM 15202 C CA . LEU D 2 46 ? 32.913 29.589 31.918 1.000 21.130 17 LEU DDD CA 1
ATOM 15203 C C . LEU D 2 46 ? 34.280 30.034 32.434 1.000 20.090 17 LEU DDD C 1
ATOM 15204 O O . LEU D 2 46 ? 34.480 31.252 32.598 1.000 21.960 17 LEU DDD O 1
ATOM 15220 N N . GLY D 2 47 ? 35.186 29.104 32.741 1.000 19.640 18 GLY DDD N 1
ATOM 15221 C CA . GLY D 2 47 ? 36.517 29.450 33.271 1.000 18.820 18 GLY DDD CA 1
ATOM 15222 C C . GLY D 2 47 ? 37.302 30.279 32.261 1.000 20.080 18 GLY DDD C 1
ATOM 15223 O O . GLY D 2 47 ? 38.057 31.164 32.667 1.000 22.920 18 GLY DDD O 1
ATOM 15227 N N . GLN D 2 48 ? 37.125 29.977 30.988 1.000 20.560 19 GLN DDD N 1
ATOM 15228 C CA . GLN D 2 48 ? 37.795 30.726 29.881 1.000 23.100 19 GLN DDD CA 1
ATOM 15229 C C . GLN D 2 48 ? 37.205 32.143 29.797 1.000 26.320 19 GLN DDD C 1
ATOM 15230 O O . GLN D 2 48 ? 37.982 33.111 29.591 1.000 28.200 19 GLN DDD O 1
ATOM 15244 N N . GLU D 2 49 ? 35.888 32.275 29.955 1.000 24.760 20 GLU DDD N 1
ATOM 15245 C CA . GLU D 2 49 ? 35.167 33.565 29.747 1.000 25.930 20 GLU DDD CA 1
ATOM 15246 C C . GLU D 2 49 ? 35.369 34.488 30.957 1.000 35.500 20 GLU DDD C 1
ATOM 15247 O O . GLU D 2 49 ? 35.418 35.720 30.753 1.000 31.780 20 GLU DDD O 1
ATOM 15259 N N . ASN D 2 50 ? 35.462 33.943 32.176 1.000 23.900 21 ASN DDD N 1
ATOM 15260 C CA . ASN D 2 50 ? 35.271 34.731 33.416 1.000 23.260 21 ASN DDD CA 1
ATOM 15261 C C . ASN D 2 50 ? 36.312 34.325 34.451 1.000 22.650 21 ASN DDD C 1
ATOM 15262 O O . ASN D 2 50 ? 36.213 33.231 35.014 1.000 20.770 21 ASN DDD O 1
ATOM 15273 N N . PRO D 2 51 ? 37.318 35.164 34.770 1.000 21.560 22 PRO DDD N 1
ATOM 15274 C CA A PRO D 2 51 ? 38.350 34.814 35.742 0.700 22.280 22 PRO DDD CA 1
ATOM 15275 C CA B PRO D 2 51 ? 38.351 34.803 35.743 0.300 22.860 22 PRO DDD CA 1
ATOM 15276 C C . PRO D 2 51 ? 37.845 34.660 37.189 1.000 20.460 22 PRO DDD C 1
ATOM 15277 O O . PRO D 2 51 ? 38.612 34.181 38.016 1.000 23.620 22 PRO DDD O 1
ATOM 15298 N N . LYS D 2 52 ? 36.612 35.092 37.456 1.000 21.210 23 LYS DDD N 1
ATOM 15299 C CA A LYS D 2 52 ? 36.025 35.056 38.825 0.600 21.140 23 LYS DDD CA 1
ATOM 15300 C CA B LYS D 2 52 ? 35.996 35.064 38.812 0.400 20.540 23 LYS DDD CA 1
ATOM 15301 C C . LYS D 2 52 ? 35.424 33.679 39.128 1.000 18.990 23 LYS DDD C 1
ATOM 15302 O O . LYS D 2 52 ? 35.141 33.424 40.300 1.000 17.210 23 LYS DDD O 1
ATOM 15338 N N . ILE D 2 53 ? 35.220 32.834 38.122 1.000 17.450 24 ILE DDD N 1
ATOM 15339 C CA . ILE D 2 53 ? 34.661 31.468 38.358 1.000 16.360 24 ILE DDD CA 1
ATOM 15340 C C . ILE D 2 53 ? 35.698 30.648 39.124 1.000 16.450 24 ILE DDD C 1
ATOM 15341 O O . ILE D 2 53 ? 36.871 30.567 38.700 1.000 16.730 24 ILE DDD O 1
ATOM 15357 N N . VAL D 2 54 ? 35.277 30.001 40.217 1.000 14.010 25 VAL DDD N 1
ATOM 15358 C CA . VAL D 2 54 ? 36.110 28.998 40.926 1.000 15.650 25 VAL DDD CA 1
ATOM 15359 C C . VAL D 2 54 ? 35.238 27.760 41.116 1.000 15.100 25 VAL DDD C 1
ATOM 15360 O O . VAL D 2 54 ? 33.996 27.878 41.069 1.000 14.610 25 VAL DDD O 1
ATOM 15373 N N . VAL D 2 55 ? 35.884 26.612 41.276 1.000 14.160 26 VAL DDD N 1
ATOM 15374 C CA . VAL D 2 55 ? 35.167 25.312 41.335 1.000 15.300 26 VAL DDD CA 1
ATOM 15375 C C . VAL D 2 55 ? 35.682 24.541 42.546 1.000 14.890 26 VAL DDD C 1
ATOM 15376 O O . VAL D 2 55 ? 36.891 24.520 42.790 1.000 14.590 26 VAL DDD O 1
ATOM 15389 N N . LEU D 2 56 ? 34.754 23.935 43.287 1.000 13.770 27 LEU DDD N 1
ATOM 15390 C CA . LEU D 2 56 ? 35.070 23.103 44.466 1.000 13.700 27 LEU DDD CA 1
ATOM 15391 C C . LEU D 2 56 ? 34.450 21.720 44.306 1.000 12.720 27 LEU DDD C 1
ATOM 15392 O O . LEU D 2 56 ? 33.389 21.583 43.673 1.000 14.450 27 LEU DDD O 1
ATOM 15408 N N . ASP D 2 57 ? 35.092 20.724 44.902 1.000 13.150 28 ASP DDD N 1
ATOM 15409 C CA . ASP D 2 57 ? 34.559 19.350 44.934 1.000 13.200 28 ASP DDD CA 1
ATOM 15410 C C . ASP D 2 57 ? 34.896 18.746 46.294 1.000 12.680 28 ASP DDD C 1
ATOM 15411 O O . ASP D 2 57 ? 35.559 19.402 47.128 1.000 14.760 28 ASP DDD O 1
ATOM 15420 N N . ALA D 2 58 ? 34.387 17.546 46.519 1.000 14.350 29 ALA DDD N 1
ATOM 15421 C CA . ALA D 2 58 ? 34.567 16.798 47.778 1.000 13.400 29 ALA DDD CA 1
ATOM 15422 C C . ALA D 2 58 ? 35.014 15.372 47.458 1.000 14.310 29 ALA DDD C 1
ATOM 15423 O O . ALA D 2 58 ? 34.289 14.392 47.736 1.000 14.540 29 ALA DDD O 1
ATOM 15430 N N . ASP D 2 59 ? 36.204 15.248 46.848 1.000 13.900 30 ASP DDD N 1
ATOM 15431 C CA . ASP D 2 59 ? 36.820 13.972 46.408 1.000 15.210 30 ASP DDD CA 1
ATOM 15432 C C . ASP D 2 59 ? 35.908 13.210 45.442 1.000 15.020 30 ASP DDD C 1
ATOM 15433 O O . ASP D 2 59 ? 36.015 11.977 45.386 1.000 15.440 30 ASP DDD O 1
ATOM 15442 N N . LEU D 2 60 ? 35.113 13.898 44.621 1.000 13.320 31 LEU DDD N 1
ATOM 15443 C CA . LEU D 2 60 ? 34.321 13.236 43.560 1.000 14.480 31 LEU DDD CA 1
ATOM 15444 C C . LEU D 2 60 ? 34.521 13.953 42.221 1.000 14.360 31 LEU DDD C 1
ATOM 15445 O O . LEU D 2 60 ? 33.739 13.717 41.319 1.000 14.840 31 LEU DDD O 1
ATOM 15461 N N . SER D 2 61 ? 35.620 14.687 42.060 1.000 13.780 32 SER DDD N 1
ATOM 15462 C CA . SER D 2 61 ? 35.895 15.448 40.816 1.000 15.270 32 SER DDD CA 1
ATOM 15463 C C . SER D 2 61 ? 35.906 14.506 39.601 1.000 14.800 32 SER DDD C 1
ATOM 15464 O O . SER D 2 61 ? 35.362 14.872 38.527 1.000 16.080 32 SER DDD O 1
ATOM 15472 N N . LYS D 2 62 ? 36.478 13.314 39.743 1.000 16.140 33 LYS DDD N 1
ATOM 15473 C CA . LYS D 2 62 ? 36.519 12.303 38.661 1.000 16.060 33 LYS DDD CA 1
ATOM 15474 C C . LYS D 2 62 ? 35.107 11.947 38.187 1.000 17.700 33 LYS DDD C 1
ATOM 15475 O O . LYS D 2 62 ? 34.904 11.659 36.986 1.000 18.660 33 LYS DDD O 1
ATOM 15494 N N . SER D 2 63 ? 34.145 11.929 39.105 1.000 15.730 34 SER DDD N 1
ATOM 15495 C CA . SER D 2 63 ? 32.759 11.460 38.859 1.000 15.890 34 SER DDD CA 1
ATOM 15496 C C . SER D 2 63 ? 31.787 12.595 38.523 1.000 14.940 34 SER DDD C 1
ATOM 15497 O O . SER D 2 63 ? 30.912 12.390 37.689 1.000 16.620 34 SER DDD O 1
ATOM 15505 N N . THR D 2 64 ? 31.912 13.755 39.165 1.000 13.660 35 THR DDD N 1
ATOM 15506 C CA . THR D 2 64 ? 31.035 14.925 38.899 1.000 13.410 35 THR DDD CA 1
ATOM 15507 C C . THR D 2 64 ? 31.411 15.585 37.563 1.000 14.910 35 THR DDD C 1
ATOM 15508 O O . THR D 2 64 ? 30.571 16.305 37.023 1.000 15.140 35 THR DDD O 1
ATOM 15519 N N . LYS D 2 65 ? 32.648 15.361 37.104 1.000 15.190 36 LYS DDD N 1
ATOM 15520 C CA . LYS D 2 65 ? 33.243 15.989 35.894 1.000 16.370 36 LYS DDD CA 1
ATOM 15521 C C . LYS D 2 65 ? 33.675 17.432 36.162 1.000 17.140 36 LYS DDD C 1
ATOM 15522 O O . LYS D 2 65 ? 34.022 18.117 35.183 1.000 16.980 36 LYS DDD O 1
ATOM 15541 N N . THR D 2 66 ? 33.824 17.875 37.407 1.000 15.890 37 THR DDD N 1
ATOM 15542 C CA . THR D 2 66 ? 34.616 19.089 37.703 1.000 15.040 37 THR DDD CA 1
ATOM 15543 C C . THR D 2 66 ? 36.074 18.838 37.277 1.000 15.300 37 THR DDD C 1
ATOM 15544 O O . THR D 2 66 ? 36.833 19.812 37.213 1.000 16.920 37 THR DDD O 1
ATOM 15555 N N . SER D 2 67 ? 36.468 17.582 37.032 1.000 17.040 38 SER DDD N 1
ATOM 15556 C CA . SER D 2 67 ? 37.852 17.204 36.652 1.000 16.340 38 SER DDD CA 1
ATOM 15557 C C . SER D 2 67 ? 38.286 17.972 35.392 1.000 17.770 38 SER DDD C 1
ATOM 15558 O O . SER D 2 67 ? 39.473 18.279 35.306 1.000 19.160 38 SER DDD O 1
ATOM 15566 N N . ASP D 2 68 ? 37.370 18.270 34.475 1.000 19.120 39 ASP DDD N 1
ATOM 15567 C CA . ASP D 2 68 ? 37.767 19.016 33.237 1.000 21.770 39 ASP DDD CA 1
ATOM 15568 C C . ASP D 2 68 ? 38.308 20.403 33.628 1.000 21.480 39 ASP DDD C 1
ATOM 15569 O O . ASP D 2 68 ? 39.408 20.819 33.182 1.000 20.160 39 ASP DDD O 1
ATOM 15578 N N . PHE D 2 69 ? 37.585 21.123 34.474 1.000 18.090 40 PHE DDD N 1
ATOM 15579 C CA . PHE D 2 69 ? 37.995 22.446 34.989 1.000 17.880 40 PHE DDD CA 1
ATOM 15580 C C . PHE D 2 69 ? 39.253 22.304 35.848 1.000 18.110 40 PHE DDD C 1
ATOM 15581 O O . PHE D 2 69 ? 40.146 23.156 35.781 1.000 18.510 40 PHE DDD O 1
ATOM 15598 N N . ALA D 2 70 ? 39.323 21.268 36.697 1.000 16.770 41 ALA DDD N 1
ATOM 15599 C CA . ALA D 2 70 ? 40.482 21.049 37.586 1.000 18.110 41 ALA DDD CA 1
ATOM 15600 C C . ALA D 2 70 ? 41.768 20.947 36.760 1.000 19.120 41 ALA DDD C 1
ATOM 15601 O O . ALA D 2 70 ? 42.812 21.458 37.228 1.000 23.000 41 ALA DDD O 1
ATOM 15608 N N . LYS D 2 71 ? 41.689 20.318 35.593 1.000 18.730 42 LYS DDD N 1
ATOM 15609 C CA A LYS D 2 71 ? 42.873 20.137 34.708 0.500 22.230 42 LYS DDD CA 1
ATOM 15610 C CA B LYS D 2 71 ? 42.874 20.137 34.709 0.500 23.190 42 LYS DDD CA 1
ATOM 15611 C C . LYS D 2 71 ? 43.215 21.464 34.014 1.000 23.480 42 LYS DDD C 1
ATOM 15612 O O . LYS D 2 71 ? 44.426 21.776 33.895 1.000 25.640 42 LYS DDD O 1
ATOM 15648 N N . ALA D 2 72 ? 42.202 22.204 33.574 1.000 20.480 43 ALA DDD N 1
ATOM 15649 C CA . ALA D 2 72 ? 42.388 23.457 32.796 1.000 21.030 43 ALA DDD CA 1
ATOM 15650 C C . ALA D 2 72 ? 42.837 24.612 33.701 1.000 25.180 43 ALA DDD C 1
ATOM 15651 O O . ALA D 2 72 ? 43.665 25.447 33.260 1.000 22.770 43 ALA DDD O 1
ATOM 15658 N N . PHE D 2 73 ? 42.314 24.691 34.927 1.000 18.630 44 PHE DDD N 1
ATOM 15659 C CA . PHE D 2 73 ? 42.475 25.835 35.839 1.000 18.650 44 PHE DDD CA 1
ATOM 15660 C C . PHE D 2 73 ? 42.775 25.317 37.240 1.000 20.480 44 PHE DDD C 1
ATOM 15661 O O . PHE D 2 73 ? 42.005 25.554 38.170 1.000 18.660 44 PHE DDD O 1
ATOM 15678 N N . PRO D 2 74 ? 43.905 24.614 37.467 1.000 20.080 45 PRO DDD N 1
ATOM 15679 C CA . PRO D 2 74 ? 44.166 24.039 38.785 1.000 20.950 45 PRO DDD CA 1
ATOM 15680 C C . PRO D 2 74 ? 44.206 25.078 39.912 1.000 22.280 45 PRO DDD C 1
ATOM 15681 O O . PRO D 2 74 ? 43.814 24.762 41.029 1.000 22.170 45 PRO DDD O 1
ATOM 15692 N N . GLU D 2 75 ? 44.627 26.315 39.633 1.000 20.760 46 GLU DDD N 1
ATOM 15693 C CA A GLU D 2 75 ? 44.748 27.376 40.669 0.600 22.090 46 GLU DDD CA 1
ATOM 15694 C CA B GLU D 2 75 ? 44.751 27.356 40.691 0.400 20.700 46 GLU DDD CA 1
ATOM 15695 C C . GLU D 2 75 ? 43.372 27.925 41.081 1.000 17.640 46 GLU DDD C 1
ATOM 15696 O O . GLU D 2 75 ? 43.303 28.665 42.076 1.000 22.800 46 GLU DDD O 1
ATOM 15718 N N . ARG D 2 76 ? 42.318 27.601 40.348 1.000 18.320 47 ARG DDD N 1
ATOM 15719 C CA A ARG D 2 76 ? 40.930 28.073 40.644 0.400 18.420 47 ARG DDD CA 1
ATOM 15720 C CA B ARG D 2 76 ? 40.947 28.074 40.706 0.600 17.710 47 ARG DDD CA 1
ATOM 15721 C C . ARG D 2 76 ? 40.051 26.883 41.056 1.000 18.170 47 ARG DDD C 1
ATOM 15722 O O . ARG D 2 76 ? 38.823 27.054 41.109 1.000 17.330 47 ARG DDD O 1
ATOM 15762 N N . PHE D 2 77 ? 40.663 25.733 41.293 1.000 15.930 48 PHE DDD N 1
ATOM 15763 C CA . PHE D 2 77 ? 39.952 24.484 41.660 1.000 15.430 48 PHE DDD CA 1
ATOM 15764 C C . PHE D 2 77 ? 40.394 24.087 43.054 1.000 15.670 48 PHE DDD C 1
ATOM 15765 O O . PHE D 2 77 ? 41.609 23.951 43.330 1.000 16.280 48 PHE DDD O 1
ATOM 15782 N N . PHE D 2 78 ? 39.421 23.839 43.930 1.000 15.030 49 PHE DDD N 1
ATOM 15783 C CA . PHE D 2 78 ? 39.675 23.555 45.363 1.000 15.820 49 PHE DDD CA 1
ATOM 15784 C C . PHE D 2 78 ? 38.958 22.267 45.748 1.000 15.860 49 PHE DDD C 1
ATOM 15785 O O . PHE D 2 78 ? 37.740 22.289 45.996 1.000 15.920 49 PHE DDD O 1
ATOM 15802 N N . ASN D 2 79 ? 39.733 21.195 45.869 1.000 14.380 50 ASN DDD N 1
ATOM 15803 C CA . ASN D 2 79 ? 39.201 19.931 46.422 1.000 14.700 50 ASN DDD CA 1
ATOM 15804 C C . ASN D 2 79 ? 39.132 20.089 47.935 1.000 14.290 50 ASN DDD C 1
ATOM 15805 O O . ASN D 2 79 ? 40.148 20.437 48.567 1.000 14.480 50 ASN DDD O 1
ATOM 15816 N N . MET D 2 80 ? 37.958 19.834 48.508 1.000 13.210 51 MET DDD N 1
ATOM 15817 C CA . MET D 2 80 ? 37.789 19.984 49.968 1.000 13.790 51 MET DDD CA 1
ATOM 15818 C C . MET D 2 80 ? 37.874 18.628 50.674 1.000 13.990 51 MET DDD C 1
ATOM 15819 O O . MET D 2 80 ? 37.710 18.576 51.900 1.000 14.560 51 MET DDD O 1
ATOM 15833 N N . GLY D 2 81 ? 38.176 17.559 49.944 1.000 12.690 52 GLY DDD N 1
ATOM 15834 C CA . GLY D 2 81 ? 38.139 16.217 50.533 1.000 13.810 52 GLY DDD CA 1
ATOM 15835 C C . GLY D 2 81 ? 36.715 15.818 50.863 1.000 14.900 52 GLY DDD C 1
ATOM 15836 O O . GLY D 2 81 ? 35.742 16.490 50.428 1.000 13.920 52 GLY DDD O 1
ATOM 15840 N N . ILE D 2 82 ? 36.578 14.768 51.669 1.000 12.800 53 ILE DDD N 1
ATOM 15841 C CA . ILE D 2 82 ? 35.242 14.145 51.911 1.000 13.270 53 ILE DDD CA 1
ATOM 15842 C C . ILE D 2 82 ? 34.577 14.874 53.084 1.000 12.640 53 ILE DDD C 1
ATOM 15843 O O . ILE D 2 82 ? 34.624 14.406 54.235 1.000 13.090 53 ILE DDD O 1
ATOM 15859 N N . ALA D 2 83 ? 34.070 16.074 52.813 1.000 12.800 54 ALA DDD N 1
ATOM 15860 C CA . ALA D 2 83 ? 33.735 17.076 53.844 1.000 13.030 54 ALA DDD CA 1
ATOM 15861 C C . ALA D 2 83 ? 32.704 18.039 53.263 1.000 12.800 54 ALA DDD C 1
ATOM 15862 O O . ALA D 2 83 ? 33.030 19.225 52.998 1.000 13.140 54 ALA DDD O 1
ATOM 15869 N N . GLU D 2 84 ? 31.486 17.552 53.043 1.000 12.240 55 GLU DDD N 1
ATOM 15870 C CA . GLU D 2 84 ? 30.482 18.326 52.284 1.000 12.340 55 GLU DDD CA 1
ATOM 15871 C C . GLU D 2 84 ? 29.983 19.536 53.084 1.000 11.600 55 GLU DDD C 1
ATOM 15872 O O . GLU D 2 84 ? 29.627 20.570 52.476 1.000 13.100 55 GLU DDD O 1
ATOM 15884 N N . GLN D 2 85 ? 29.910 19.476 54.411 1.000 11.580 56 GLN DDD N 1
ATOM 15885 C CA A GLN D 2 85 ? 29.484 20.677 55.169 0.500 11.670 56 GLN DDD CA 1
ATOM 15886 C CA B GLN D 2 85 ? 29.532 20.656 55.233 0.500 12.340 56 GLN DDD CA 1
ATOM 15887 C C . GLN D 2 85 ? 30.501 21.801 54.928 1.000 11.970 56 GLN DDD C 1
ATOM 15888 O O . GLN D 2 85 ? 30.078 22.918 54.590 1.000 12.180 56 GLN DDD O 1
ATOM 15914 N N . ASN D 2 86 ? 31.779 21.511 55.056 1.000 11.990 57 ASN DDD N 1
ATOM 15915 C CA . ASN D 2 86 ? 32.835 22.526 54.841 1.000 11.940 57 ASN DDD CA 1
ATOM 15916 C C . ASN D 2 86 ? 32.893 22.941 53.370 1.000 12.790 57 ASN DDD C 1
ATOM 15917 O O . ASN D 2 86 ? 33.177 24.119 53.102 1.000 13.390 57 ASN DDD O 1
ATOM 15928 N N . LEU D 2 87 ? 32.627 22.032 52.435 1.000 12.000 58 LEU DDD N 1
ATOM 15929 C CA . LEU D 2 87 ? 32.567 22.399 50.992 1.000 12.520 58 LEU DDD CA 1
ATOM 15930 C C . LEU D 2 87 ? 31.647 23.608 50.826 1.000 12.660 58 LEU DDD C 1
ATOM 15931 O O . LEU D 2 87 ? 32.012 24.584 50.149 1.000 12.530 58 LEU DDD O 1
ATOM 15947 N N . MET D 2 88 ? 30.443 23.543 51.383 1.000 11.610 59 MET DDD N 1
ATOM 15948 C CA . MET D 2 88 ? 29.454 24.616 51.160 1.000 12.130 59 MET DDD CA 1
ATOM 15949 C C . MET D 2 88 ? 29.796 25.865 51.986 1.000 12.630 59 MET DDD C 1
ATOM 15950 O O . MET D 2 88 ? 29.571 26.993 51.495 1.000 13.040 59 MET DDD O 1
ATOM 15964 N N . GLY D 2 89 ? 30.352 25.734 53.189 1.000 11.490 60 GLY DDD N 1
ATOM 15965 C CA . GLY D 2 89 ? 30.770 26.899 53.975 1.000 11.530 60 GLY DDD CA 1
ATOM 15966 C C . GLY D 2 89 ? 31.914 27.641 53.292 1.000 11.930 60 GLY DDD C 1
ATOM 15967 O O . GLY D 2 89 ? 31.886 28.885 53.237 1.000 12.460 60 GLY DDD O 1
ATOM 15971 N N . VAL D 2 90 ? 32.898 26.903 52.789 1.000 11.850 61 VAL DDD N 1
ATOM 15972 C CA . VAL D 2 90 ? 34.053 27.517 52.075 1.000 11.850 61 VAL DDD CA 1
ATOM 15973 C C . VAL D 2 90 ? 33.535 28.189 50.805 1.000 13.460 61 VAL DDD C 1
ATOM 15974 O O . VAL D 2 90 ? 33.951 29.328 50.524 1.000 13.160 61 VAL DDD O 1
ATOM 15987 N N . ALA D 2 91 ? 32.611 27.572 50.084 1.000 12.630 62 ALA DDD N 1
ATOM 15988 C CA . ALA D 2 91 ? 32.026 28.200 48.880 1.000 12.000 62 ALA DDD CA 1
ATOM 15989 C C . ALA D 2 91 ? 31.367 29.518 49.283 1.000 12.840 62 ALA DDD C 1
ATOM 15990 O O . ALA D 2 91 ? 31.540 30.553 48.577 1.000 13.380 62 ALA DDD O 1
ATOM 15997 N N . ALA D 2 92 ? 30.584 29.532 50.363 1.000 12.240 63 ALA DDD N 1
ATOM 15998 C CA . ALA D 2 92 ? 29.932 30.764 50.835 1.000 12.640 63 ALA DDD CA 1
ATOM 15999 C C . ALA D 2 92 ? 30.987 31.843 51.088 1.000 13.700 63 ALA DDD C 1
ATOM 16000 O O . ALA D 2 92 ? 30.832 32.979 50.629 1.000 13.450 63 ALA DDD O 1
ATOM 16007 N N . GLY D 2 93 ? 32.059 31.512 51.807 1.000 13.040 64 GLY DDD N 1
ATOM 16008 C CA . GLY D 2 93 ? 33.105 32.505 52.079 1.000 13.720 64 GLY DDD CA 1
ATOM 16009 C C . GLY D 2 93 ? 33.763 33.017 50.802 1.000 13.980 64 GLY DDD C 1
ATOM 16010 O O . GLY D 2 93 ? 33.998 34.230 50.699 1.000 14.040 64 GLY DDD O 1
ATOM 16014 N N . LEU D 2 94 ? 34.065 32.136 49.858 1.000 12.330 65 LEU DDD N 1
ATOM 16015 C CA . LEU D 2 94 ? 34.689 32.541 48.568 1.000 13.230 65 LEU DDD CA 1
ATOM 16016 C C . LEU D 2 94 ? 33.782 33.533 47.851 1.000 14.610 65 LEU DDD C 1
ATOM 16017 O O . LEU D 2 94 ? 34.316 34.463 47.189 1.000 14.900 65 LEU DDD O 1
ATOM 16033 N N . SER D 2 95 ? 32.461 33.362 47.931 1.000 13.070 66 SER DDD N 1
ATOM 16034 C CA . SER D 2 95 ? 31.502 34.228 47.206 1.000 13.180 66 SER DDD CA 1
ATOM 16035 C C . SER D 2 95 ? 31.587 35.662 47.742 1.000 15.770 66 SER DDD C 1
ATOM 16036 O O . SER D 2 95 ? 31.119 36.583 47.034 1.000 18.730 66 SER DDD O 1
ATOM 16044 N N . THR D 2 96 ? 32.109 35.880 48.946 1.000 14.400 67 THR DDD N 1
ATOM 16045 C CA . THR D 2 96 ? 32.193 37.228 49.567 1.000 14.270 67 THR DDD CA 1
ATOM 16046 C C . THR D 2 96 ? 33.520 37.895 49.190 1.000 16.570 67 THR DDD C 1
ATOM 16047 O O . THR D 2 96 ? 33.716 39.059 49.596 1.000 18.600 67 THR DDD O 1
ATOM 16058 N N . VAL D 2 97 ? 34.404 37.212 48.478 1.000 16.620 68 VAL DDD N 1
ATOM 16059 C CA A VAL D 2 97 ? 35.745 37.760 48.078 0.500 18.240 68 VAL DDD CA 1
ATOM 16060 C CA B VAL D 2 97 ? 35.703 37.837 48.102 0.500 18.240 68 VAL DDD CA 1
ATOM 16061 C C . VAL D 2 97 ? 35.791 37.867 46.560 1.000 19.190 68 VAL DDD C 1
ATOM 16062 O O . VAL D 2 97 ? 36.888 37.677 45.986 1.000 25.620 68 VAL DDD O 1
ATOM 16086 N N . GLY D 2 98 ? 34.656 38.126 45.916 1.000 19.200 69 GLY DDD N 1
ATOM 16087 C CA . GLY D 2 98 ? 34.586 38.446 44.481 1.000 23.990 69 GLY DDD CA 1
ATOM 16088 C C . GLY D 2 98 ? 34.664 37.235 43.570 1.000 24.550 69 GLY DDD C 1
ATOM 16089 O O . GLY D 2 98 ? 34.898 37.433 42.376 1.000 27.290 69 GLY DDD O 1
ATOM 16093 N N . LYS D 2 99 ? 34.496 36.020 44.094 1.000 17.600 70 LYS DDD N 1
ATOM 16094 C CA A LYS D 2 99 ? 34.486 34.788 43.265 0.600 17.640 70 LYS DDD CA 1
ATOM 16095 C CA B LYS D 2 99 ? 34.488 34.803 43.243 0.400 18.050 70 LYS DDD CA 1
ATOM 16096 C C . LYS D 2 99 ? 33.043 34.332 43.049 1.000 17.610 70 LYS DDD C 1
ATOM 16097 O O . LYS D 2 99 ? 32.169 34.673 43.876 1.000 16.980 70 LYS DDD O 1
ATOM 16133 N N . ILE D 2 100 ? 32.825 33.584 41.979 1.000 15.260 71 ILE DDD N 1
ATOM 16134 C CA . ILE D 2 100 ? 31.541 32.920 41.653 1.000 14.630 71 ILE DDD CA 1
ATOM 16135 C C . ILE D 2 100 ? 31.797 31.427 41.760 1.000 14.910 71 ILE DDD C 1
ATOM 16136 O O . ILE D 2 100 ? 32.278 30.799 40.819 1.000 15.890 71 ILE DDD O 1
ATOM 16152 N N . PRO D 2 101 ? 31.529 30.805 42.933 1.000 14.060 72 PRO DDD N 1
ATOM 16153 C CA . PRO D 2 101 ? 31.875 29.401 43.119 1.000 14.610 72 PRO DDD CA 1
ATOM 16154 C C . PRO D 2 101 ? 30.783 28.459 42.625 1.000 14.240 72 PRO DDD C 1
ATOM 16155 O O . PRO D 2 101 ? 29.607 28.671 42.910 1.000 14.860 72 PRO DDD O 1
ATOM 16166 N N . PHE D 2 102 ? 31.231 27.412 41.949 1.000 14.800 73 PHE DDD N 1
ATOM 16167 C CA . PHE D 2 102 ? 30.441 26.201 41.637 1.000 14.210 73 PHE DDD CA 1
ATOM 16168 C C . PHE D 2 102 ? 30.961 25.108 42.561 1.000 14.760 73 PHE DDD C 1
ATOM 16169 O O . PHE D 2 102 ? 32.148 24.756 42.462 1.000 14.710 73 PHE DDD O 1
ATOM 16186 N N . ALA D 2 103 ? 30.089 24.571 43.419 1.000 13.890 74 ALA DDD N 1
ATOM 16187 C CA . ALA D 2 103 ? 30.437 23.485 44.363 1.000 13.780 74 ALA DDD CA 1
ATOM 16188 C C . ALA D 2 103 ? 29.729 22.205 43.928 1.000 12.930 74 ALA DDD C 1
ATOM 16189 O O . ALA D 2 103 ? 28.499 22.235 43.732 1.000 13.690 74 ALA DDD O 1
ATOM 16196 N N . SER D 2 104 ? 30.468 21.105 43.802 1.000 12.490 75 SER DDD N 1
ATOM 16197 C CA . SER D 2 104 ? 29.927 19.820 43.311 1.000 13.310 75 SER DDD CA 1
ATOM 16198 C C . SER D 2 104 ? 30.243 18.671 44.260 1.000 13.450 75 SER DDD C 1
ATOM 16199 O O . SER D 2 104 ? 31.280 18.663 44.923 1.000 14.620 75 SER DDD O 1
ATOM 16207 N N . THR D 2 105 ? 29.289 17.747 44.280 1.000 13.540 76 THR DDD N 1
ATOM 16208 C CA . THR D 2 105 ? 29.368 16.389 44.851 1.000 13.340 76 THR DDD CA 1
ATOM 16209 C C . THR D 2 105 ? 28.088 15.698 44.388 1.000 13.690 76 THR DDD C 1
ATOM 16210 O O . THR D 2 105 ? 27.334 16.280 43.583 1.000 14.530 76 THR DDD O 1
ATOM 16221 N N . PHE D 2 106 ? 27.848 14.466 44.827 1.000 11.300 77 PHE DDD N 1
ATOM 16222 C CA . PHE D 2 106 ? 26.582 13.777 44.495 1.000 14.080 77 PHE DDD CA 1
ATOM 16223 C C . PHE D 2 106 ? 25.415 14.446 45.237 1.000 12.950 77 PHE DDD C 1
ATOM 16224 O O . PHE D 2 106 ? 25.578 14.934 46.357 1.000 13.210 77 PHE DDD O 1
ATOM 16241 N N . ALA D 2 107 ? 24.247 14.475 44.617 1.000 12.630 78 ALA DDD N 1
ATOM 16242 C CA . ALA D 2 107 ? 23.040 15.146 45.152 1.000 13.180 78 ALA DDD CA 1
ATOM 16243 C C . ALA D 2 107 ? 22.722 14.711 46.585 1.000 12.870 78 ALA DDD C 1
ATOM 16244 O O . ALA D 2 107 ? 22.364 15.588 47.393 1.000 13.100 78 ALA DDD O 1
ATOM 16251 N N . VAL D 2 108 ? 22.809 13.434 46.940 1.000 13.140 79 VAL DDD N 1
ATOM 16252 C CA A VAL D 2 108 ? 22.437 13.025 48.322 0.400 13.670 79 VAL DDD CA 1
ATOM 16253 C CA B VAL D 2 108 ? 22.461 13.005 48.331 0.600 12.620 79 VAL DDD CA 1
ATOM 16254 C C . VAL D 2 108 ? 23.346 13.772 49.314 1.000 13.810 79 VAL DDD C 1
ATOM 16255 O O . VAL D 2 108 ? 22.865 14.191 50.368 1.000 15.380 79 VAL DDD O 1
ATOM 16279 N N . PHE D 2 109 ? 24.611 13.956 48.986 1.000 12.850 80 PHE DDD N 1
ATOM 16280 C CA . PHE D 2 109 ? 25.572 14.599 49.905 1.000 14.530 80 PHE DDD CA 1
ATOM 16281 C C . PHE D 2 109 ? 25.472 16.122 49.805 1.000 15.580 80 PHE DDD C 1
ATOM 16282 O O . PHE D 2 109 ? 25.549 16.802 50.823 1.000 17.210 80 PHE DDD O 1
ATOM 16299 N N . ALA D 2 110 ? 25.276 16.675 48.607 1.000 15.330 81 ALA DDD N 1
ATOM 16300 C CA . ALA D 2 110 ? 25.224 18.142 48.409 1.000 14.610 81 ALA DDD CA 1
ATOM 16301 C C . ALA D 2 110 ? 23.979 18.700 49.085 1.000 14.380 81 ALA DDD C 1
ATOM 16302 O O . ALA D 2 110 ? 24.092 19.583 49.924 1.000 17.450 81 ALA DDD O 1
ATOM 16309 N N . ALA D 2 111 ? 22.811 18.182 48.744 1.000 14.170 82 ALA DDD N 1
ATOM 16310 C CA . ALA D 2 111 ? 21.521 18.698 49.232 1.000 14.630 82 ALA DDD CA 1
ATOM 16311 C C . ALA D 2 111 ? 21.307 18.281 50.689 1.000 14.950 82 ALA DDD C 1
ATOM 16312 O O . ALA D 2 111 ? 20.725 19.077 51.454 1.000 15.810 82 ALA DDD O 1
ATOM 16319 N N . GLY D 2 112 ? 21.738 17.079 51.070 1.000 14.140 83 GLY DDD N 1
ATOM 16320 C CA . GLY D 2 112 ? 21.389 16.506 52.384 1.000 14.160 83 GLY DDD CA 1
ATOM 16321 C C . GLY D 2 112 ? 22.464 16.683 53.425 1.000 13.370 83 GLY DDD C 1
ATOM 16322 O O . GLY D 2 112 ? 22.202 17.245 54.496 1.000 13.890 83 GLY DDD O 1
ATOM 16326 N N . ARG D 2 113 ? 23.678 16.209 53.194 1.000 12.880 84 ARG DDD N 1
ATOM 16327 C CA A ARG D 2 113 ? 24.733 16.284 54.228 0.700 11.850 84 ARG DDD CA 1
ATOM 16328 C CA B ARG D 2 113 ? 24.733 16.277 54.242 0.300 12.940 84 ARG DDD CA 1
ATOM 16329 C C . ARG D 2 113 ? 25.012 17.752 54.555 1.000 12.920 84 ARG DDD C 1
ATOM 16330 O O . ARG D 2 113 ? 25.251 18.078 55.726 1.000 13.320 84 ARG DDD O 1
ATOM 16370 N N . ALA D 2 114 ? 24.947 18.631 53.554 1.000 12.390 85 ALA DDD N 1
ATOM 16371 C CA . ALA D 2 114 ? 25.249 20.068 53.733 1.000 12.270 85 ALA DDD CA 1
ATOM 16372 C C . ALA D 2 114 ? 23.994 20.936 53.792 1.000 12.580 85 ALA DDD C 1
ATOM 16373 O O . ALA D 2 114 ? 24.128 22.160 53.806 1.000 11.980 85 ALA DDD O 1
ATOM 16380 N N . PHE D 2 115 ? 22.797 20.358 53.899 1.000 12.200 86 PHE DDD N 1
ATOM 16381 C CA . PHE D 2 115 ? 21.524 21.107 53.865 1.000 12.290 86 PHE DDD CA 1
ATOM 16382 C C . PHE D 2 115 ? 21.601 22.371 54.724 1.000 11.760 86 PHE DDD C 1
ATOM 16383 O O . PHE D 2 115 ? 21.252 23.461 54.254 1.000 12.400 86 PHE DDD O 1
ATOM 16400 N N . GLU D 2 116 ? 21.945 22.240 56.008 1.000 11.580 87 GLU DDD N 1
ATOM 16401 C CA . GLU D 2 116 ? 21.756 23.366 56.943 1.000 11.920 87 GLU DDD CA 1
ATOM 16402 C C . GLU D 2 116 ? 22.849 24.429 56.769 1.000 10.670 87 GLU DDD C 1
ATOM 16403 O O . GLU D 2 116 ? 22.631 25.570 57.224 1.000 11.310 87 GLU DDD O 1
ATOM 16415 N N . ILE D 2 117 ? 23.963 24.075 56.139 1.000 11.700 88 ILE DDD N 1
ATOM 16416 C CA . ILE D 2 117 ? 25.012 25.055 55.753 1.000 11.370 88 ILE DDD CA 1
ATOM 16417 C C . ILE D 2 117 ? 24.494 25.825 54.541 1.000 11.900 88 ILE DDD C 1
ATOM 16418 O O . ILE D 2 117 ? 24.571 27.072 54.521 1.000 13.160 88 ILE DDD O 1
ATOM 16434 N N . ILE D 2 118 ? 23.937 25.136 53.554 1.000 11.790 89 ILE DDD N 1
ATOM 16435 C CA . ILE D 2 118 ? 23.278 25.826 52.412 1.000 11.920 89 ILE DDD CA 1
ATOM 16436 C C . ILE D 2 118 ? 22.198 26.752 52.970 1.000 11.400 89 ILE DDD C 1
ATOM 16437 O O . ILE D 2 118 ? 22.080 27.907 52.509 1.000 13.210 89 ILE DDD O 1
ATOM 16453 N N . ARG D 2 119 ? 21.410 26.294 53.934 1.000 11.370 90 ARG DDD N 1
ATOM 16454 C CA . ARG D 2 119 ? 20.299 27.087 54.493 1.000 11.950 90 ARG DDD CA 1
ATOM 16455 C C . ARG D 2 119 ? 20.817 28.358 55.167 1.000 12.320 90 ARG DDD C 1
ATOM 16456 O O . ARG D 2 119 ? 20.353 29.465 54.810 1.000 13.650 90 ARG DDD O 1
ATOM 16477 N N . ASN D 2 120 ? 21.712 28.229 56.140 1.000 11.250 91 ASN DDD N 1
ATOM 16478 C CA . ASN D 2 120 ? 22.050 29.343 57.051 1.000 12.130 91 ASN DDD CA 1
ATOM 16479 C C . ASN D 2 120 ? 23.262 30.165 56.577 1.000 12.190 91 ASN DDD C 1
ATOM 16480 O O . ASN D 2 120 ? 23.350 31.343 56.985 1.000 14.560 91 ASN DDD O 1
ATOM 16491 N N . SER D 2 121 ? 24.174 29.605 55.775 1.000 11.950 92 SER DDD N 1
ATOM 16492 C CA . SER D 2 121 ? 25.354 30.353 55.265 1.000 12.230 92 SER DDD CA 1
ATOM 16493 C C . SER D 2 121 ? 25.186 30.777 53.805 1.000 14.590 92 SER DDD C 1
ATOM 16494 O O . SER D 2 121 ? 26.019 31.588 53.356 1.000 17.560 92 SER DDD O 1
ATOM 16502 N N . ILE D 2 122 ? 24.249 30.230 53.049 1.000 12.010 93 ILE DDD N 1
ATOM 16503 C CA . ILE D 2 122 ? 24.093 30.595 51.612 1.000 12.000 93 ILE DDD CA 1
ATOM 16504 C C . ILE D 2 122 ? 22.715 31.231 51.392 1.000 13.240 93 ILE DDD C 1
ATOM 16505 O O . ILE D 2 122 ? 22.642 32.365 50.888 1.000 12.790 93 ILE DDD O 1
ATOM 16521 N N . CYS D 2 123 ? 21.625 30.549 51.730 1.000 11.760 94 CYS DDD N 1
ATOM 16522 C CA . CYS D 2 123 ? 20.276 31.041 51.349 1.000 12.580 94 CYS DDD CA 1
ATOM 16523 C C . CYS D 2 123 ? 19.851 32.226 52.221 1.000 12.610 94 CYS DDD C 1
ATOM 16524 O O . CYS D 2 123 ? 19.363 33.226 51.670 1.000 13.240 94 CYS DDD O 1
ATOM 16532 N N . TYR D 2 124 ? 20.004 32.144 53.542 1.000 11.970 95 TYR DDD N 1
ATOM 16533 C CA . TYR D 2 124 ? 19.565 33.245 54.433 1.000 13.650 95 TYR DDD CA 1
ATOM 16534 C C . TYR D 2 124 ? 20.287 34.537 54.027 1.000 14.620 95 TYR DDD C 1
ATOM 16535 O O . TYR D 2 124 ? 19.602 35.541 53.796 1.000 14.400 95 TYR DDD O 1
ATOM 16553 N N . PRO D 2 125 ? 21.637 34.574 53.927 1.000 14.720 96 PRO DDD N 1
ATOM 16554 C CA . PRO D 2 125 ? 22.333 35.793 53.487 1.000 15.720 96 PRO DDD CA 1
ATOM 16555 C C . PRO D 2 125 ? 22.296 36.068 51.974 1.000 18.560 96 PRO DDD C 1
ATOM 16556 O O . PRO D 2 125 ? 22.866 37.063 51.528 1.000 18.370 96 PRO DDD O 1
ATOM 16567 N N . LYS D 2 126 ? 21.642 35.203 51.203 1.000 13.940 97 LYS DDD N 1
ATOM 16568 C CA . LYS D 2 126 ? 21.470 35.309 49.737 1.000 14.630 97 LYS DDD CA 1
ATOM 16569 C C . LYS D 2 126 ? 22.835 35.469 49.056 1.000 16.190 97 LYS DDD C 1
ATOM 16570 O O . LYS D 2 126 ? 23.059 36.455 48.306 1.000 19.710 97 LYS DDD O 1
ATOM 16589 N N . LEU D 2 127 ? 23.739 34.543 49.307 1.000 13.420 98 LEU DDD N 1
ATOM 16590 C CA . LEU D 2 127 ? 25.100 34.580 48.729 1.000 13.580 98 LEU DDD CA 1
ATOM 16591 C C . LEU D 2 127 ? 25.122 33.912 47.356 1.000 14.840 98 LEU DDD C 1
ATOM 16592 O O . LEU D 2 127 ? 24.284 33.045 47.026 1.000 14.900 98 LEU DDD O 1
ATOM 16608 N N . ASN D 2 128 ? 26.100 34.311 46.551 1.000 14.660 99 ASN DDD N 1
ATOM 16609 C CA . ASN D 2 128 ? 26.179 33.960 45.122 1.000 14.660 99 ASN DDD CA 1
ATOM 16610 C C . ASN D 2 128 ? 26.918 32.638 44.926 1.000 15.640 99 ASN DDD C 1
ATOM 16611 O O . ASN D 2 128 ? 27.989 32.618 44.300 1.000 16.460 99 ASN DDD O 1
ATOM 16622 N N . VAL D 2 129 ? 26.353 31.541 45.420 1.000 14.210 100 VAL DDD N 1
ATOM 16623 C CA . VAL D 2 129 ? 26.936 30.181 45.310 1.000 14.080 100 VAL DDD CA 1
ATOM 16624 C C . VAL D 2 129 ? 26.080 29.325 44.379 1.000 12.670 100 VAL DDD C 1
ATOM 16625 O O . VAL D 2 129 ? 24.840 29.309 44.515 1.000 14.040 100 VAL DDD O 1
ATOM 16638 N N . LYS D 2 130 ? 26.719 28.585 43.483 1.000 13.230 101 LYS DDD N 1
ATOM 16639 C CA . LYS D 2 130 ? 26.067 27.636 42.558 1.000 13.020 101 LYS DDD CA 1
ATOM 16640 C C . LYS D 2 130 ? 26.402 26.225 43.009 1.000 14.010 101 LYS DDD C 1
ATOM 16641 O O . LYS D 2 130 ? 27.598 25.896 43.164 1.000 15.810 101 LYS DDD O 1
ATOM 16660 N N . ILE D 2 131 ? 25.381 25.432 43.261 1.000 13.040 102 ILE DDD N 1
ATOM 16661 C CA A ILE D 2 131 ? 25.549 24.016 43.666 0.600 14.660 102 ILE DDD CA 1
ATOM 16662 C CA B ILE D 2 131 ? 25.537 24.013 43.676 0.400 15.390 102 ILE DDD CA 1
ATOM 16663 C C . ILE D 2 131 ? 25.170 23.152 42.467 1.000 15.070 102 ILE DDD C 1
ATOM 16664 O O . ILE D 2 131 ? 23.997 23.193 42.053 1.000 16.140 102 ILE DDD O 1
ATOM 16694 N N . ALA D 2 132 ? 26.138 22.430 41.922 1.000 12.770 103 ALA DDD N 1
ATOM 16695 C CA . ALA D 2 132 ? 25.918 21.556 40.763 1.000 14.020 103 ALA DDD CA 1
ATOM 16696 C C . ALA D 2 132 ? 26.118 20.133 41.242 1.000 13.890 103 ALA DDD C 1
ATOM 16697 O O . ALA D 2 132 ? 27.265 19.703 41.410 1.000 16.350 103 ALA DDD O 1
ATOM 16704 N N . ALA D 2 133 ? 25.017 19.458 41.522 1.000 12.680 104 ALA DDD N 1
ATOM 16705 C CA . ALA D 2 133 ? 25.024 18.143 42.178 1.000 14.510 104 ALA DDD CA 1
ATOM 16706 C C . ALA D 2 133 ? 24.706 17.071 41.153 1.000 13.990 104 ALA DDD C 1
ATOM 16707 O O . ALA D 2 133 ? 23.642 17.144 40.512 1.000 16.100 104 ALA DDD O 1
ATOM 16714 N N . THR D 2 134 ? 25.579 16.080 41.028 1.000 14.100 105 THR DDD N 1
ATOM 16715 C CA . THR D 2 134 ? 25.438 15.022 40.011 1.000 14.700 105 THR DDD CA 1
ATOM 16716 C C . THR D 2 134 ? 24.822 13.771 40.644 1.000 14.300 105 THR DDD C 1
ATOM 16717 O O . THR D 2 134 ? 24.515 13.765 41.872 1.000 15.100 105 THR DDD O 1
ATOM 16728 N N . HIS D 2 135 ? 24.610 12.740 39.833 1.000 13.900 106 HIS DDD N 1
ATOM 16729 C CA . HIS D 2 135 ? 24.223 11.403 40.347 1.000 14.180 106 HIS DDD CA 1
ATOM 16730 C C . HIS D 2 135 ? 22.923 11.552 41.130 1.000 15.350 106 HIS DDD C 1
ATOM 16731 O O . HIS D 2 135 ? 22.778 10.946 42.208 1.000 17.100 106 HIS DDD O 1
ATOM 16746 N N . ALA D 2 136 ? 21.956 12.297 40.609 1.000 14.610 107 ALA DDD N 1
ATOM 16747 C CA . ALA D 2 136 ? 20.615 12.332 41.216 1.000 14.250 107 ALA DDD CA 1
ATOM 16748 C C . ALA D 2 136 ? 19.770 11.197 40.642 1.000 16.010 107 ALA DDD C 1
ATOM 16749 O O . ALA D 2 136 ? 20.010 10.706 39.517 1.000 18.530 107 ALA DDD O 1
ATOM 16756 N N . GLY D 2 137 ? 18.769 10.771 41.394 1.000 15.870 108 GLY DDD N 1
ATOM 16757 C CA . GLY D 2 137 ? 17.749 9.835 40.905 1.000 15.340 108 GLY DDD CA 1
ATOM 16758 C C . GLY D 2 137 ? 18.186 8.380 40.972 1.000 16.550 108 GLY DDD C 1
ATOM 16759 O O . GLY D 2 137 ? 19.241 8.067 41.550 1.000 18.550 108 GLY DDD O 1
ATOM 16763 N N . LEU D 2 138 ? 17.404 7.507 40.356 1.000 15.960 109 LEU DDD N 1
ATOM 16764 C CA . LEU D 2 138 ? 17.666 6.045 40.299 1.000 17.040 109 LEU DDD CA 1
ATOM 16765 C C . LEU D 2 138 ? 18.741 5.714 39.263 1.000 18.230 109 LEU DDD C 1
ATOM 16766 O O . LEU D 2 138 ? 19.355 4.634 39.380 1.000 19.550 109 LEU DDD O 1
ATOM 16782 N N . THR D 2 139 ? 18.971 6.568 38.278 1.000 17.330 110 THR DDD N 1
ATOM 16783 C CA . THR D 2 139 ? 19.907 6.269 37.162 1.000 17.710 110 THR DDD CA 1
ATOM 16784 C C . THR D 2 139 ? 21.356 6.271 37.648 1.000 17.560 110 THR DDD C 1
ATOM 16785 O O . THR D 2 139 ? 22.248 5.923 36.877 1.000 18.910 110 THR DDD O 1
ATOM 16796 N N . VAL D 2 140 ? 21.606 6.563 38.919 1.000 16.230 111 VAL DDD N 1
ATOM 16797 C CA . VAL D 2 140 ? 22.910 6.258 39.567 1.000 15.990 111 VAL DDD CA 1
ATOM 16798 C C . VAL D 2 140 ? 23.231 4.772 39.386 1.000 15.880 111 VAL DDD C 1
ATOM 16799 O O . VAL D 2 140 ? 24.396 4.447 39.160 1.000 18.010 111 VAL DDD O 1
ATOM 16812 N N . GLY D 2 141 ? 22.237 3.904 39.519 1.000 16.570 112 GLY DDD N 1
ATOM 16813 C CA . GLY D 2 141 ? 22.438 2.467 39.277 1.000 15.840 112 GLY DDD CA 1
ATOM 16814 C C . GLY D 2 141 ? 23.050 1.747 40.474 1.000 16.320 112 GLY DDD C 1
ATOM 16815 O O . GLY D 2 141 ? 22.497 1.805 41.590 1.000 16.720 112 GLY DDD O 1
ATOM 16819 N N . GLU D 2 142 ? 24.164 1.063 40.266 1.000 15.550 113 GLU DDD N 1
ATOM 16820 C CA . GLU D 2 142 ? 24.576 -0.059 41.139 1.000 15.540 113 GLU DDD CA 1
ATOM 16821 C C . GLU D 2 142 ? 25.055 0.390 42.522 1.000 14.480 113 GLU DDD C 1
ATOM 16822 O O . GLU D 2 142 ? 25.056 -0.461 43.429 1.000 15.410 113 GLU DDD O 1
ATOM 16834 N N . ASP D 2 143 ? 25.453 1.639 42.729 1.000 15.880 114 ASP DDD N 1
ATOM 16835 C CA . ASP D 2 143 ? 25.809 2.093 44.099 1.000 16.290 114 ASP DDD CA 1
ATOM 16836 C C . ASP D 2 143 ? 24.587 1.957 45.029 1.000 16.670 114 ASP DDD C 1
ATOM 16837 O O . ASP D 2 143 ? 24.795 1.801 46.250 1.000 17.150 114 ASP DDD O 1
ATOM 16846 N N . GLY D 2 144 ? 23.363 2.024 44.508 1.000 15.370 115 GLY DDD N 1
ATOM 16847 C CA . GLY D 2 144 ? 22.151 1.698 45.274 1.000 15.290 115 GLY DDD CA 1
ATOM 16848 C C . GLY D 2 144 ? 21.622 2.829 46.144 1.000 14.890 115 GLY DDD C 1
ATOM 16849 O O . GLY D 2 144 ? 21.904 4.015 45.910 1.000 14.400 115 GLY DDD O 1
ATOM 16853 N N . ALA D 2 145 ? 20.814 2.449 47.122 1.000 14.210 116 ALA DDD N 1
ATOM 16854 C CA . ALA D 2 145 ? 19.840 3.351 47.775 1.000 13.510 116 ALA DDD CA 1
ATOM 16855 C C . ALA D 2 145 ? 20.512 4.544 48.451 1.000 13.780 116 ALA DDD C 1
ATOM 16856 O O . ALA D 2 145 ? 19.915 5.642 48.441 1.000 14.800 116 ALA DDD O 1
ATOM 16863 N N . SER D 2 146 ? 21.654 4.349 49.101 1.000 13.640 117 SER DDD N 1
ATOM 16864 C CA . SER D 2 146 ? 22.305 5.426 49.882 1.000 13.840 117 SER DDD CA 1
ATOM 16865 C C . SER D 2 146 ? 22.722 6.577 48.959 1.000 13.390 117 SER DDD C 1
ATOM 16866 O O . SER D 2 146 ? 22.895 7.707 49.437 1.000 14.200 117 SER DDD O 1
ATOM 16874 N N . HIS D 2 147 ? 22.907 6.295 47.670 1.000 13.800 118 HIS DDD N 1
ATOM 16875 C CA . HIS D 2 147 ? 23.460 7.253 46.676 1.000 13.470 118 HIS DDD CA 1
ATOM 16876 C C . HIS D 2 147 ? 22.371 7.766 45.725 1.000 13.300 118 HIS DDD C 1
ATOM 16877 O O . HIS D 2 147 ? 22.670 8.710 44.969 1.000 15.510 118 HIS DDD O 1
ATOM 16892 N N . GLN D 2 148 ? 21.198 7.154 45.689 1.000 13.690 119 GLN DDD N 1
ATOM 16893 C CA . GLN D 2 148 ? 20.130 7.507 44.721 1.000 13.140 119 GLN DDD CA 1
ATOM 16894 C C . GLN D 2 148 ? 19.261 8.614 45.311 1.000 12.960 119 GLN DDD C 1
ATOM 16895 O O . GLN D 2 148 ? 18.366 8.316 46.104 1.000 14.070 119 GLN DDD O 1
ATOM 16909 N N . ALA D 2 149 ? 19.538 9.866 44.945 1.000 13.850 120 ALA DDD N 1
ATOM 16910 C CA . ALA D 2 149 ? 18.806 11.031 45.498 1.000 13.550 120 ALA DDD CA 1
ATOM 16911 C C . ALA D 2 149 ? 17.374 11.035 44.967 1.000 13.310 120 ALA DDD C 1
ATOM 16912 O O . ALA D 2 149 ? 17.174 11.213 43.737 1.000 15.290 120 ALA DDD O 1
ATOM 16919 N N . ILE D 2 150 ? 16.394 10.847 45.842 1.000 12.930 121 ILE DDD N 1
ATOM 16920 C CA . ILE D 2 150 ? 14.946 10.924 45.489 1.000 13.340 121 ILE DDD CA 1
ATOM 16921 C C . ILE D 2 150 ? 14.263 12.047 46.278 1.000 11.400 121 ILE DDD C 1
ATOM 16922 O O . ILE D 2 150 ? 13.038 12.167 46.150 1.000 12.110 121 ILE DDD O 1
ATOM 16938 N N . GLU D 2 151 ? 15.027 12.834 47.038 1.000 11.260 122 GLU DDD N 1
ATOM 16939 C CA . GLU D 2 151 ? 14.520 13.868 47.970 1.000 12.470 122 GLU DDD CA 1
ATOM 16940 C C . GLU D 2 151 ? 15.109 15.255 47.693 1.000 12.900 122 GLU DDD C 1
ATOM 16941 O O . GLU D 2 151 ? 14.697 16.228 48.349 1.000 12.670 122 GLU DDD O 1
ATOM 16953 N N . ASP D 2 152 ? 16.122 15.347 46.841 1.000 12.100 123 ASP DDD N 1
ATOM 16954 C CA . ASP D 2 152 ? 16.954 16.575 46.749 1.000 12.660 123 ASP DDD CA 1
ATOM 16955 C C . ASP D 2 152 ? 16.113 17.761 46.250 1.000 12.180 123 ASP DDD C 1
ATOM 16956 O O . ASP D 2 152 ? 16.402 18.902 46.654 1.000 14.040 123 ASP DDD O 1
ATOM 16965 N N . LEU D 2 153 ? 15.163 17.543 45.350 1.000 13.080 124 LEU DDD N 1
ATOM 16966 C CA . LEU D 2 153 ? 14.326 18.665 44.854 1.000 13.380 124 LEU DDD CA 1
ATOM 16967 C C . LEU D 2 153 ? 13.398 19.165 45.956 1.000 13.500 124 LEU DDD C 1
ATOM 16968 O O . LEU D 2 153 ? 13.161 20.377 46.022 1.000 14.160 124 LEU DDD O 1
ATOM 16984 N N . ALA D 2 154 ? 12.885 18.293 46.812 1.000 13.270 125 ALA DDD N 1
ATOM 16985 C CA . ALA D 2 154 ? 12.052 18.732 47.952 1.000 12.890 125 ALA DDD CA 1
ATOM 16986 C C . ALA D 2 154 ? 12.872 19.627 48.886 1.000 11.830 125 ALA DDD C 1
ATOM 16987 O O . ALA D 2 154 ? 12.373 20.679 49.341 1.000 12.910 125 ALA DDD O 1
ATOM 16994 N N . LEU D 2 155 ? 14.108 19.236 49.161 1.000 11.700 126 LEU DDD N 1
ATOM 16995 C CA . LEU D 2 155 ? 14.999 19.993 50.069 1.000 11.950 126 LEU DDD CA 1
ATOM 16996 C C . LEU D 2 155 ? 15.335 21.353 49.452 1.000 11.310 126 LEU DDD C 1
ATOM 16997 O O . LEU D 2 155 ? 15.330 22.360 50.166 1.000 12.510 126 LEU DDD O 1
ATOM 17013 N N . MET D 2 156 ? 15.715 21.392 48.177 1.000 11.310 127 MET DDD N 1
ATOM 17014 C CA . MET D 2 156 ? 16.172 22.662 47.596 1.000 11.660 127 MET DDD CA 1
ATOM 17015 C C . MET D 2 156 ? 14.976 23.578 47.306 1.000 12.560 127 MET DDD C 1
ATOM 17016 O O . MET D 2 156 ? 15.129 24.785 47.504 1.000 12.840 127 MET DDD O 1
ATOM 17030 N N . ARG D 2 157 ? 13.806 23.053 46.970 1.000 12.100 128 ARG DDD N 1
ATOM 17031 C CA A ARG D 2 157 ? 12.604 23.865 46.651 0.600 12.790 128 ARG DDD CA 1
ATOM 17032 C CA B ARG D 2 157 ? 12.699 23.976 46.619 0.400 14.000 128 ARG DDD CA 1
ATOM 17033 C C . ARG D 2 157 ? 12.086 24.597 47.891 1.000 13.350 128 ARG DDD C 1
ATOM 17034 O O . ARG D 2 157 ? 11.469 25.666 47.764 1.000 14.030 128 ARG DDD O 1
ATOM 17074 N N . VAL D 2 158 ? 12.268 24.021 49.089 1.000 11.870 129 VAL DDD N 1
ATOM 17075 C CA . VAL D 2 158 ? 11.723 24.658 50.310 1.000 11.450 129 VAL DDD CA 1
ATOM 17076 C C . VAL D 2 158 ? 12.632 25.795 50.798 1.000 12.100 129 VAL DDD C 1
ATOM 17077 O O . VAL D 2 158 ? 12.206 26.552 51.691 1.000 12.620 129 VAL DDD O 1
ATOM 17090 N N . LEU D 2 159 ? 13.830 25.968 50.243 1.000 11.410 130 LEU DDD N 1
ATOM 17091 C CA . LEU D 2 159 ? 14.740 27.021 50.741 1.000 11.650 130 LEU DDD CA 1
ATOM 17092 C C . LEU D 2 159 ? 14.389 28.373 50.132 1.000 11.520 130 LEU DDD C 1
ATOM 17093 O O . LEU D 2 159 ? 14.461 28.556 48.912 1.000 12.920 130 LEU DDD O 1
ATOM 17109 N N . PRO D 2 160 ? 14.054 29.377 50.967 1.000 11.110 131 PRO DDD N 1
ATOM 17110 C CA . PRO D 2 160 ? 13.917 30.740 50.462 1.000 12.300 131 PRO DDD CA 1
ATOM 17111 C C . PRO D 2 160 ? 15.214 31.187 49.784 1.000 14.120 131 PRO DDD C 1
ATOM 17112 O O . PRO D 2 160 ? 16.282 30.841 50.241 1.000 14.390 131 PRO DDD O 1
ATOM 17123 N N . ASN D 2 161 ? 15.065 31.922 48.686 1.000 12.980 132 ASN DDD N 1
ATOM 17124 C CA . ASN D 2 161 ? 16.152 32.518 47.875 1.000 13.110 132 ASN DDD CA 1
ATOM 17125 C C . ASN D 2 161 ? 16.853 31.480 46.992 1.000 15.390 132 ASN DDD C 1
ATOM 17126 O O . ASN D 2 161 ? 17.687 31.891 46.183 1.000 17.690 132 ASN DDD O 1
ATOM 17137 N N . MET D 2 162 ? 16.545 30.197 47.092 1.000 13.540 133 MET DDD N 1
ATOM 17138 C CA . MET D 2 162 ? 17.156 29.179 46.210 1.000 12.530 133 MET DDD CA 1
ATOM 17139 C C . MET D 2 162 ? 16.385 29.116 44.881 1.000 13.460 133 MET DDD C 1
ATOM 17140 O O . MET D 2 162 ? 15.138 29.097 44.882 1.000 15.020 133 MET DDD O 1
ATOM 17154 N N . GLN D 2 163 ? 17.111 29.051 43.772 1.000 12.910 134 GLN DDD N 1
ATOM 17155 C CA . GLN D 2 163 ? 16.537 28.710 42.451 1.000 13.910 134 GLN DDD CA 1
ATOM 17156 C C . GLN D 2 163 ? 16.959 27.289 42.118 1.000 12.870 134 GLN DDD C 1
ATOM 17157 O O . GLN D 2 163 ? 18.090 26.899 42.460 1.000 13.700 134 GLN DDD O 1
ATOM 17171 N N . VAL D 2 164 ? 16.056 26.525 41.521 1.000 12.420 135 VAL DDD N 1
ATOM 17172 C CA . VAL D 2 164 ? 16.217 25.059 41.329 1.000 12.600 135 VAL DDD CA 1
ATOM 17173 C C . VAL D 2 164 ? 15.975 24.736 39.859 1.000 13.830 135 VAL DDD C 1
ATOM 17174 O O . VAL D 2 164 ? 14.830 24.888 39.389 1.000 13.580 135 VAL DDD O 1
ATOM 17187 N N . PHE D 2 165 ? 17.028 24.303 39.177 1.000 13.240 136 PHE DDD N 1
ATOM 17188 C CA . PHE D 2 165 ? 17.005 24.058 37.715 1.000 12.850 136 PHE DDD CA 1
ATOM 17189 C C . PHE D 2 165 ? 17.409 22.616 37.444 1.000 14.290 136 PHE DDD C 1
ATOM 17190 O O . PHE D 2 165 ? 18.419 22.137 37.998 1.000 14.920 136 PHE DDD O 1
ATOM 17207 N N . VAL D 2 166 ? 16.647 21.947 36.588 1.000 13.790 137 VAL DDD N 1
ATOM 17208 C CA . VAL D 2 166 ? 16.782 20.486 36.339 1.000 13.990 137 VAL DDD CA 1
ATOM 17209 C C . VAL D 2 166 ? 16.873 20.255 34.834 1.000 15.120 137 VAL DDD C 1
ATOM 17210 O O . VAL D 2 166 ? 15.845 20.075 34.184 1.000 15.640 137 VAL DDD O 1
ATOM 17223 N N . PRO D 2 167 ? 18.088 20.237 34.244 1.000 13.670 138 PRO DDD N 1
ATOM 17224 C CA . PRO D 2 167 ? 18.185 20.063 32.793 1.000 13.960 138 PRO DDD CA 1
ATOM 17225 C C . PRO D 2 167 ? 17.723 18.687 32.300 1.000 15.530 138 PRO DDD C 1
ATOM 17226 O O . PRO D 2 167 ? 17.977 17.672 32.947 1.000 16.030 138 PRO DDD O 1
ATOM 17237 N N . ALA D 2 168 ? 17.133 18.661 31.104 1.000 16.320 139 ALA DDD N 1
ATOM 17238 C CA . ALA D 2 168 ? 16.676 17.417 30.452 1.000 15.280 139 ALA DDD CA 1
ATOM 17239 C C . ALA D 2 168 ? 17.827 16.686 29.760 1.000 17.230 139 ALA DDD C 1
ATOM 17240 O O . ALA D 2 168 ? 17.820 15.442 29.750 1.000 18.680 139 ALA DDD O 1
ATOM 17247 N N . ASP D 2 169 ? 18.750 17.431 29.151 1.000 16.380 140 ASP DDD N 1
ATOM 17248 C CA . ASP D 2 169 ? 19.747 16.868 28.209 1.000 17.500 140 ASP DDD CA 1
ATOM 17249 C C . ASP D 2 169 ? 20.999 17.736 28.207 1.000 15.900 140 ASP DDD C 1
ATOM 17250 O O . ASP D 2 169 ? 21.089 18.716 28.974 1.000 16.820 140 ASP DDD O 1
ATOM 17259 N N . ALA D 2 170 ? 21.957 17.428 27.333 1.000 17.110 141 ALA DDD N 1
ATOM 17260 C CA . ALA D 2 170 ? 23.243 18.155 27.273 1.000 18.140 141 ALA DDD CA 1
ATOM 17261 C C . ALA D 2 170 ? 23.028 19.621 26.877 1.000 16.670 141 ALA DDD C 1
ATOM 17262 O O . ALA D 2 170 ? 23.613 20.514 27.509 1.000 18.060 141 ALA DDD O 1
ATOM 17269 N N . ALA D 2 171 ? 22.231 19.909 25.846 1.000 17.690 142 ALA DDD N 1
ATOM 17270 C CA . ALA D 2 171 ? 22.059 21.299 25.370 1.000 17.480 142 ALA DDD CA 1
ATOM 17271 C C . ALA D 2 171 ? 21.444 22.168 26.468 1.000 15.750 142 ALA DDD C 1
ATOM 17272 O O . ALA D 2 171 ? 21.942 23.276 26.708 1.000 17.870 142 ALA DDD O 1
ATOM 17279 N N . GLN D 2 172 ? 20.416 21.666 27.156 1.000 17.050 143 GLN DDD N 1
ATOM 17280 C CA . GLN D 2 172 ? 19.757 22.467 28.214 1.000 16.730 143 GLN DDD CA 1
ATOM 17281 C C . GLN D 2 172 ? 20.700 22.566 29.417 1.000 15.140 143 GLN DDD C 1
ATOM 17282 O O . GLN D 2 172 ? 20.651 23.590 30.115 1.000 15.860 143 GLN DDD O 1
ATOM 17296 N N . THR D 2 173 ? 21.536 21.558 29.670 1.000 16.140 144 THR DDD N 1
ATOM 17297 C CA . THR D 2 173 ? 22.521 21.645 30.775 1.000 14.450 144 THR DDD CA 1
ATOM 17298 C C . THR D 2 173 ? 23.449 22.837 30.530 1.000 15.650 144 THR DDD C 1
ATOM 17299 O O . THR D 2 173 ? 23.667 23.648 31.426 1.000 16.700 144 THR DDD O 1
ATOM 17310 N N . ARG D 2 174 ? 24.011 22.936 29.321 1.000 17.910 145 ARG DDD N 1
ATOM 17311 C CA . ARG D 2 174 ? 24.948 24.032 29.003 1.000 17.060 145 ARG DDD CA 1
ATOM 17312 C C . ARG D 2 174 ? 24.252 25.385 29.192 1.000 16.400 145 ARG DDD C 1
ATOM 17313 O O . ARG D 2 174 ? 24.843 26.280 29.804 1.000 17.360 145 ARG DDD O 1
ATOM 17334 N N . ALA D 2 175 ? 23.022 25.538 28.716 1.000 16.770 146 ALA DDD N 1
ATOM 17335 C CA . ALA D 2 175 ? 22.265 26.803 28.833 1.000 17.490 146 ALA DDD CA 1
ATOM 17336 C C . ALA D 2 175 ? 22.028 27.144 30.315 1.000 15.750 146 ALA DDD C 1
ATOM 17337 O O . ALA D 2 175 ? 22.168 28.307 30.692 1.000 17.340 146 ALA DDD O 1
ATOM 17344 N N . ILE D 2 176 ? 21.678 26.143 31.130 1.000 15.810 147 ILE DDD N 1
ATOM 17345 C CA . ILE D 2 176 ? 21.358 26.362 32.570 1.000 15.370 147 ILE DDD CA 1
ATOM 17346 C C . ILE D 2 176 ? 22.639 26.715 33.321 1.000 15.510 147 ILE DDD C 1
ATOM 17347 O O . ILE D 2 176 ? 22.610 27.629 34.160 1.000 15.250 147 ILE DDD O 1
ATOM 17363 N N . VAL D 2 177 ? 23.742 26.029 33.039 1.000 15.370 148 VAL DDD N 1
ATOM 17364 C CA . VAL D 2 177 ? 25.023 26.309 33.741 1.000 16.500 148 VAL DDD CA 1
ATOM 17365 C C . VAL D 2 177 ? 25.462 27.745 33.435 1.000 16.420 148 VAL DDD C 1
ATOM 17366 O O . VAL D 2 177 ? 25.856 28.497 34.353 1.000 17.970 148 VAL DDD O 1
ATOM 17379 N N . LYS D 2 178 ? 25.393 28.158 32.168 1.000 18.020 149 LYS DDD N 1
ATOM 17380 C CA . LYS D 2 178 ? 25.784 29.535 31.784 1.000 19.880 149 LYS DDD CA 1
ATOM 17381 C C . LYS D 2 178 ? 24.849 30.561 32.437 1.000 16.350 149 LYS DDD C 1
ATOM 17382 O O . LYS D 2 178 ? 25.342 31.588 32.953 1.000 18.860 149 LYS DDD O 1
ATOM 17401 N N . LYS D 2 179 ? 23.545 30.302 32.464 1.000 16.050 150 LYS DDD N 1
ATOM 17402 C CA . LYS D 2 179 ? 22.580 31.223 33.101 1.000 16.900 150 LYS DDD CA 1
ATOM 17403 C C . LYS D 2 179 ? 22.866 31.301 34.609 1.000 17.630 150 LYS DDD C 1
ATOM 17404 O O . LYS D 2 179 ? 22.812 32.404 35.173 1.000 17.300 150 LYS DDD O 1
ATOM 17423 N N . ALA D 2 180 ? 23.129 30.172 35.269 1.000 16.100 151 ALA DDD N 1
ATOM 17424 C CA . ALA D 2 180 ? 23.415 30.160 36.721 1.000 16.000 151 ALA DDD CA 1
ATOM 17425 C C . ALA D 2 180 ? 24.594 31.081 37.042 1.000 14.780 151 ALA DDD C 1
ATOM 17426 O O . ALA D 2 180 ? 24.559 31.756 38.073 1.000 16.660 151 ALA DDD O 1
ATOM 17433 N N . ALA D 2 181 ? 25.623 31.141 36.186 1.000 15.950 152 ALA DDD N 1
ATOM 17434 C CA . ALA D 2 181 ? 26.818 31.983 36.407 1.000 16.240 152 ALA DDD CA 1
ATOM 17435 C C . ALA D 2 181 ? 26.474 33.479 36.278 1.000 17.710 152 ALA DDD C 1
ATOM 17436 O O . ALA D 2 181 ? 27.203 34.294 36.862 1.000 20.060 152 ALA DDD O 1
ATOM 17443 N N . GLU D 2 182 ? 25.415 33.808 35.534 1.000 18.110 153 GLU DDD N 1
ATOM 17444 C CA A GLU D 2 182 ? 24.979 35.208 35.267 0.500 20.600 153 GLU DDD CA 1
ATOM 17445 C CA B GLU D 2 182 ? 24.946 35.195 35.242 0.500 20.840 153 GLU DDD CA 1
ATOM 17446 C C . GLU D 2 182 ? 24.051 35.700 36.377 1.000 21.950 153 GLU DDD C 1
ATOM 17447 O O . GLU D 2 182 ? 24.116 36.907 36.725 1.000 22.730 153 GLU DDD O 1
ATOM 17469 N N . ILE D 2 183 ? 23.227 34.821 36.936 1.000 18.810 154 ILE DDD N 1
ATOM 17470 C CA A ILE D 2 183 ? 22.286 35.091 38.066 0.700 17.670 154 ILE DDD CA 1
ATOM 17471 C CA B ILE D 2 183 ? 22.285 35.293 37.989 0.300 21.660 154 ILE DDD CA 1
ATOM 17472 C C . ILE D 2 183 ? 23.065 35.547 39.288 1.000 17.860 154 ILE DDD C 1
ATOM 17473 O O . ILE D 2 183 ? 24.115 34.933 39.520 1.000 17.280 154 ILE DDD O 1
ATOM 17503 N N . GLU D 2 184 ? 22.552 36.503 40.055 1.000 17.770 155 GLU DDD N 1
ATOM 17504 C CA A GLU D 2 184 ? 23.115 36.871 41.381 0.600 20.520 155 GLU DDD CA 1
ATOM 17505 C CA B GLU D 2 184 ? 23.105 36.880 41.379 0.400 19.850 155 GLU DDD CA 1
ATOM 17506 C C . GLU D 2 184 ? 22.286 36.154 42.451 1.000 20.800 155 GLU DDD C 1
ATOM 17507 O O . GLU D 2 184 ? 21.126 36.530 42.651 1.000 22.800 155 GLU DDD O 1
ATOM 17529 N N . GLY D 2 185 ? 22.875 35.166 43.110 1.000 16.420 156 GLY DDD N 1
ATOM 17530 C CA . GLY D 2 185 ? 22.217 34.473 44.230 1.000 14.840 156 GLY DDD CA 1
ATOM 17531 C C . GLY D 2 185 ? 22.332 32.957 44.109 1.000 14.750 156 GLY DDD C 1
ATOM 17532 O O . GLY D 2 185 ? 22.910 32.396 43.174 1.000 14.950 156 GLY DDD O 1
ATOM 17536 N N . PRO D 2 186 ? 21.779 32.240 45.104 1.000 12.730 157 PRO DDD N 1
ATOM 17537 C CA . PRO D 2 186 ? 21.919 30.789 45.176 1.000 14.210 157 PRO DDD CA 1
ATOM 17538 C C . PRO D 2 186 ? 21.193 30.048 44.050 1.000 12.300 157 PRO DDD C 1
ATOM 17539 O O . PRO D 2 186 ? 20.041 30.392 43.720 1.000 13.960 157 PRO DDD O 1
ATOM 17550 N N . VAL D 2 187 ? 21.848 29.049 43.482 1.000 12.850 158 VAL DDD N 1
ATOM 17551 C CA . VAL D 2 187 ? 21.275 28.196 42.415 1.000 12.880 158 VAL DDD CA 1
ATOM 17552 C C . VAL D 2 187 ? 21.663 26.742 42.682 1.000 12.890 158 VAL DDD C 1
ATOM 17553 O O . VAL D 2 187 ? 22.846 26.483 43.034 1.000 14.350 158 VAL DDD O 1
ATOM 17566 N N . TYR D 2 188 ? 20.708 25.839 42.511 1.000 12.930 159 TYR DDD N 1
ATOM 17567 C CA . TYR D 2 188 ? 20.923 24.383 42.546 1.000 12.310 159 TYR DDD CA 1
ATOM 17568 C C . TYR D 2 188 ? 20.642 23.839 41.148 1.000 12.100 159 TYR DDD C 1
ATOM 17569 O O . TYR D 2 188 ? 19.534 24.057 40.609 1.000 13.460 159 TYR DDD O 1
ATOM 17587 N N . ILE D 2 189 ? 21.635 23.177 40.573 1.000 12.370 160 ILE DDD N 1
ATOM 17588 C CA . ILE D 2 189 ? 21.539 22.504 39.256 1.000 13.540 160 ILE DDD CA 1
ATOM 17589 C C . ILE D 2 189 ? 21.610 21.001 39.497 1.000 13.370 160 ILE DDD C 1
ATOM 17590 O O . ILE D 2 189 ? 22.630 20.509 40.007 1.000 14.790 160 ILE DDD O 1
ATOM 17606 N N . ARG D 2 190 ? 20.544 20.306 39.135 1.000 13.280 161 ARG DDD N 1
ATOM 17607 C CA . ARG D 2 190 ? 20.446 18.847 39.347 1.000 13.910 161 ARG DDD CA 1
ATOM 17608 C C . ARG D 2 190 ? 20.962 18.129 38.108 1.000 14.420 161 ARG DDD C 1
ATOM 17609 O O . ARG D 2 190 ? 20.418 18.368 37.015 1.000 15.240 161 ARG DDD O 1
ATOM 17630 N N . LEU D 2 191 ? 21.941 17.255 38.271 1.000 14.520 162 LEU DDD N 1
ATOM 17631 C CA . LEU D 2 191 ? 22.591 16.541 37.155 1.000 14.700 162 LEU DDD CA 1
ATOM 17632 C C . LEU D 2 191 ? 22.558 15.030 37.381 1.000 17.470 162 LEU DDD C 1
ATOM 17633 O O . LEU D 2 191 ? 22.181 14.564 38.478 1.000 16.370 162 LEU DDD O 1
ATOM 17649 N N A GLY D 2 192 ? 22.931 14.277 36.351 0.700 17.560 163 GLY DDD N 1
ATOM 17650 N N B GLY D 2 192 ? 22.952 14.286 36.346 0.300 17.120 163 GLY DDD N 1
ATOM 17651 C CA A GLY D 2 192 ? 22.795 12.814 36.335 0.700 16.200 163 GLY DDD CA 1
ATOM 17652 C CA B GLY D 2 192 ? 22.793 12.824 36.271 0.300 16.600 163 GLY DDD CA 1
ATOM 17653 C C A GLY D 2 192 ? 24.052 12.125 35.870 0.700 18.610 163 GLY DDD C 1
ATOM 17654 C C B GLY D 2 192 ? 24.107 12.081 36.381 0.300 17.000 163 GLY DDD C 1
ATOM 17655 O O A GLY D 2 192 ? 24.926 12.787 35.249 0.700 18.940 163 GLY DDD O 1
ATOM 17656 O O B GLY D 2 192 ? 25.092 12.642 36.897 0.300 19.630 163 GLY DDD O 1
ATOM 17663 N N . ARG D 2 193 ? 24.066 10.804 36.027 1.000 19.030 164 ARG DDD N 1
ATOM 17664 C CA . ARG D 2 193 ? 25.252 9.953 35.784 1.000 18.810 164 ARG DDD CA 1
ATOM 17665 C C . ARG D 2 193 ? 25.302 9.522 34.315 1.000 20.330 164 ARG DDD C 1
ATOM 17666 O O . ARG D 2 193 ? 26.370 9.628 33.727 1.000 21.640 164 ARG DDD O 1
ATOM 17687 N N . SER D 2 194 ? 24.161 9.102 33.767 1.000 24.370 165 SER DDD N 1
ATOM 17688 C CA A SER D 2 194 ? 24.073 8.293 32.525 0.500 27.600 165 SER DDD CA 1
ATOM 17689 C CA B SER D 2 194 ? 24.083 8.287 32.525 0.500 28.440 165 SER DDD CA 1
ATOM 17690 C C . SER D 2 194 ? 23.759 9.162 31.302 1.000 25.680 165 SER DDD C 1
ATOM 17691 O O . SER D 2 194 ? 23.131 10.200 31.460 1.000 22.650 165 SER DDD O 1
ATOM 17705 N N . GLY D 2 195 ? 24.164 8.711 30.116 1.000 24.810 166 GLY DDD N 1
ATOM 17706 C CA . GLY D 2 195 ? 23.764 9.357 28.852 1.000 23.190 166 GLY DDD CA 1
ATOM 17707 C C . GLY D 2 195 ? 22.246 9.410 28.738 1.000 20.840 166 GLY DDD C 1
ATOM 17708 O O . GLY D 2 195 ? 21.557 8.476 29.214 1.000 24.950 166 GLY DDD O 1
ATOM 17712 N N . VAL D 2 196 ? 21.727 10.507 28.187 1.000 19.060 167 VAL DDD N 1
ATOM 17713 C CA . VAL D 2 196 ? 20.272 10.766 28.033 1.000 21.900 167 VAL DDD CA 1
ATOM 17714 C C . VAL D 2 196 ? 20.011 11.264 26.618 1.000 19.100 167 VAL DDD C 1
ATOM 17715 O O . VAL D 2 196 ? 20.873 11.879 25.996 1.000 21.950 167 VAL DDD O 1
ATOM 17728 N N . PRO D 2 197 ? 18.818 10.979 26.064 1.000 21.520 168 PRO DDD N 1
ATOM 17729 C CA . PRO D 2 197 ? 18.494 11.400 24.705 1.000 23.270 168 PRO DDD CA 1
ATOM 17730 C C . PRO D 2 197 ? 18.437 12.923 24.530 1.000 21.430 168 PRO DDD C 1
ATOM 17731 O O . PRO D 2 197 ? 18.078 13.656 25.452 1.000 21.900 168 PRO DDD O 1
ATOM 17742 N N . GLU D 2 198 ? 18.773 13.371 23.324 1.000 22.760 169 GLU DDD N 1
ATOM 17743 C CA A GLU D 2 198 ? 18.655 14.787 22.905 0.600 23.690 169 GLU DDD CA 1
ATOM 17744 C CA B GLU D 2 198 ? 18.653 14.789 22.901 0.400 24.090 169 GLU DDD CA 1
ATOM 17745 C C . GLU D 2 198 ? 17.173 15.178 22.907 1.000 23.770 169 GLU DDD C 1
ATOM 17746 O O . GLU D 2 198 ? 16.342 14.392 22.387 1.000 25.250 169 GLU DDD O 1
ATOM 17768 N N . VAL D 2 199 ? 16.866 16.340 23.476 1.000 21.580 170 VAL DDD N 1
ATOM 17769 C CA . VAL D 2 199 ? 15.504 16.936 23.511 1.000 21.930 170 VAL DDD CA 1
ATOM 17770 C C . VAL D 2 199 ? 15.549 18.334 22.891 1.000 24.070 170 VAL DDD C 1
ATOM 17771 O O . VAL D 2 199 ? 14.633 18.680 22.109 1.000 25.770 170 VAL DDD O 1
ATOM 17784 N N . PHE D 2 200 ? 16.535 19.143 23.275 1.000 20.650 171 PHE DDD N 1
ATOM 17785 C CA . PHE D 2 200 ? 16.656 20.569 22.891 1.000 20.400 171 PHE DDD CA 1
ATOM 17786 C C . PHE D 2 200 ? 17.764 20.727 21.855 1.000 22.970 171 PHE DDD C 1
ATOM 17787 O O . PHE D 2 200 ? 18.707 19.908 21.822 1.000 24.760 171 PHE DDD O 1
ATOM 17804 N N . SER D 2 201 ? 17.662 21.778 21.046 1.000 27.120 172 SER DDD N 1
ATOM 17805 C CA A SER D 2 201 ? 18.697 22.139 20.040 0.400 27.670 172 SER DDD CA 1
ATOM 17806 C CA B SER D 2 201 ? 18.705 22.121 20.043 0.600 27.740 172 SER DDD CA 1
ATOM 17807 C C . SER D 2 201 ? 19.835 22.875 20.735 1.000 27.530 172 SER DDD C 1
ATOM 17808 O O . SER D 2 201 ? 19.659 23.428 21.819 1.000 25.740 172 SER DDD O 1
ATOM 17822 N N . PRO D 2 202 ? 21.042 22.927 20.136 1.000 30.210 173 PRO DDD N 1
ATOM 17823 C CA . PRO D 2 202 ? 22.153 23.669 20.734 1.000 28.800 173 PRO DDD CA 1
ATOM 17824 C C . PRO D 2 202 ? 21.892 25.172 20.924 1.000 32.760 173 PRO DDD C 1
ATOM 17825 O O . PRO D 2 202 ? 22.623 25.794 21.681 1.000 43.940 173 PRO DDD O 1
ATOM 17836 N N . ASP D 2 203 ? 20.852 25.711 20.282 1.000 33.170 174 ASP DDD N 1
ATOM 17837 C CA A ASP D 2 203 ? 20.497 27.155 20.322 0.600 44.500 174 ASP DDD CA 1
ATOM 17838 C CA B ASP D 2 203 ? 20.528 27.165 20.343 0.400 41.430 174 ASP DDD CA 1
ATOM 17839 C C . ASP D 2 203 ? 19.580 27.457 21.517 1.000 41.900 174 ASP DDD C 1
ATOM 17840 O O . ASP D 2 203 ? 19.154 28.619 21.647 1.000 37.020 174 ASP DDD O 1
ATOM 17856 N N . ILE D 2 204 ? 19.270 26.459 22.350 1.000 30.340 175 ILE DDD N 1
ATOM 17857 C CA . ILE D 2 204 ? 18.274 26.627 23.450 1.000 27.640 175 ILE DDD CA 1
ATOM 17858 C C . ILE D 2 204 ? 18.670 27.833 24.314 1.000 27.910 175 ILE DDD C 1
ATOM 17859 O O . ILE D 2 204 ? 19.861 27.982 24.694 1.000 25.950 175 ILE DDD O 1
ATOM 17875 N N . ARG D 2 205 ? 17.668 28.650 24.631 1.000 27.000 176 ARG DDD N 1
ATOM 17876 C CA A ARG D 2 205 ? 17.787 29.790 25.577 0.600 30.250 176 ARG DDD CA 1
ATOM 17877 C CA B ARG D 2 205 ? 17.780 29.796 25.575 0.400 28.590 176 ARG DDD CA 1
ATOM 17878 C C . ARG D 2 205 ? 17.032 29.432 26.863 1.000 24.560 176 ARG DDD C 1
ATOM 17879 O O . ARG D 2 205 ? 15.827 29.144 26.770 1.000 27.590 176 ARG DDD O 1
ATOM 17919 N N . PHE D 2 206 ? 17.726 29.452 27.998 1.000 24.060 177 PHE DDD N 1
ATOM 17920 C CA . PHE D 2 206 ? 17.098 29.109 29.303 1.000 19.750 177 PHE DDD CA 1
ATOM 17921 C C . PHE D 2 206 ? 16.667 30.387 30.014 1.000 18.190 177 PHE DDD C 1
ATOM 17922 O O . PHE D 2 206 ? 17.503 31.270 30.218 1.000 19.970 177 PHE DDD O 1
ATOM 17939 N N . GLU D 2 207 ? 15.396 30.447 30.412 1.000 17.770 178 GLU DDD N 1
ATOM 17940 C CA A GLU D 2 207 ? 14.824 31.608 31.140 0.600 17.330 178 GLU DDD CA 1
ATOM 17941 C CA B GLU D 2 207 ? 14.817 31.607 31.138 0.400 18.640 178 GLU DDD CA 1
ATOM 17942 C C . GLU D 2 207 ? 14.199 31.120 32.445 1.000 16.260 178 GLU DDD C 1
ATOM 17943 O O . GLU D 2 207 ? 13.187 30.437 32.418 1.000 17.890 178 GLU DDD O 1
ATOM 17965 N N . PRO D 2 208 ? 14.789 31.474 33.609 1.000 17.470 179 PRO DDD N 1
ATOM 17966 C CA . PRO D 2 208 ? 14.185 31.134 34.895 1.000 16.410 179 PRO DDD CA 1
ATOM 17967 C C . PRO D 2 208 ? 12.727 31.604 34.953 1.000 17.270 179 PRO DDD C 1
ATOM 17968 O O . PRO D 2 208 ? 12.406 32.726 34.538 1.000 18.120 179 PRO DDD O 1
ATOM 17979 N N . GLY D 2 209 ? 11.837 30.722 35.398 1.000 15.880 180 GLY DDD N 1
ATOM 17980 C CA . GLY D 2 209 ? 10.401 31.004 35.504 1.000 16.020 180 GLY DDD CA 1
ATOM 17981 C C . GLY D 2 209 ? 9.615 30.712 34.236 1.000 16.320 180 GLY DDD C 1
ATOM 17982 O O . GLY D 2 209 ? 8.402 30.965 34.252 1.000 18.570 180 GLY DDD O 1
ATOM 17986 N N . ARG D 2 210 ? 10.270 30.197 33.192 1.000 17.490 181 ARG DDD N 1
ATOM 17987 C CA A ARG D 2 210 ? 9.600 29.873 31.908 0.600 16.260 181 ARG DDD CA 1
ATOM 17988 C CA B ARG D 2 210 ? 9.616 29.882 31.899 0.400 18.720 181 ARG DDD CA 1
ATOM 17989 C C . ARG D 2 210 ? 9.813 28.398 31.581 1.000 16.410 181 ARG DDD C 1
ATOM 17990 O O . ARG D 2 210 ? 10.973 27.952 31.533 1.000 17.750 181 ARG DDD O 1
ATOM 18030 N N . GLY D 2 211 ? 8.713 27.689 31.354 1.000 16.170 182 GLY DDD N 1
ATOM 18031 C CA . GLY D 2 211 ? 8.699 26.314 30.841 1.000 14.670 182 GLY DDD CA 1
ATOM 18032 C C . GLY D 2 211 ? 8.577 26.329 29.335 1.000 18.840 182 GLY DDD C 1
ATOM 18033 O O . GLY D 2 211 ? 8.470 27.436 28.760 1.000 19.560 182 GLY DDD O 1
ATOM 18037 N N . THR D 2 212 ? 8.622 25.164 28.711 1.000 16.580 183 THR DDD N 1
ATOM 18038 C CA . THR D 2 212 ? 8.613 25.043 27.230 1.000 16.330 183 THR DDD CA 1
ATOM 18039 C C . THR D 2 212 ? 7.545 24.057 26.808 1.000 18.790 183 THR DDD C 1
ATOM 18040 O O . THR D 2 212 ? 7.573 22.897 27.272 1.000 18.560 183 THR DDD O 1
ATOM 18051 N N . VAL D 2 213 ? 6.686 24.466 25.877 1.000 17.740 184 VAL DDD N 1
ATOM 18052 C CA . VAL D 2 213 ? 5.736 23.524 25.236 1.000 17.940 184 VAL DDD CA 1
ATOM 18053 C C . VAL D 2 213 ? 6.498 22.813 24.118 1.000 19.340 184 VAL DDD C 1
ATOM 18054 O O . VAL D 2 213 ? 6.926 23.492 23.155 1.000 22.030 184 VAL DDD O 1
ATOM 18067 N N . LEU D 2 214 ? 6.715 21.509 24.251 1.000 17.700 185 LEU DDD N 1
ATOM 18068 C CA . LEU D 2 214 ? 7.487 20.696 23.279 1.000 18.100 185 LEU DDD CA 1
ATOM 18069 C C . LEU D 2 214 ? 6.533 19.996 22.308 1.000 18.860 185 LEU DDD C 1
ATOM 18070 O O . LEU D 2 214 ? 6.988 19.581 21.234 1.000 23.630 185 LEU DDD O 1
ATOM 18086 N N . LYS D 2 215 ? 5.268 19.869 22.668 1.000 18.020 186 LYS DDD N 1
ATOM 18087 C CA . LYS D 2 215 ? 4.224 19.231 21.827 1.000 19.090 186 LYS DDD CA 1
ATOM 18088 C C . LYS D 2 215 ? 2.887 19.806 22.256 1.000 19.290 186 LYS DDD C 1
ATOM 18089 O O . LYS D 2 215 ? 2.660 20.006 23.476 1.000 20.580 186 LYS DDD O 1
ATOM 18108 N N . GLU D 2 216 ? 2.004 20.088 21.300 1.000 22.020 187 GLU DDD N 1
ATOM 18109 C CA A GLU D 2 216 ? 0.644 20.590 21.614 0.500 19.220 187 GLU DDD CA 1
ATOM 18110 C CA B GLU D 2 216 ? 0.641 20.597 21.579 0.500 21.180 187 GLU DDD CA 1
ATOM 18111 C C . GLU D 2 216 ? -0.347 19.423 21.591 1.000 21.720 187 GLU DDD C 1
ATOM 18112 O O . GLU D 2 216 ? -0.122 18.464 20.827 1.000 23.920 187 GLU DDD O 1
ATOM 18134 N N . GLY D 2 217 ? -1.404 19.528 22.390 1.000 20.310 188 GLY DDD N 1
ATOM 18135 C CA . GLY D 2 217 ? -2.490 18.534 22.476 1.000 21.510 188 GLY DDD CA 1
ATOM 18136 C C . GLY D 2 217 ? -3.595 19.023 23.382 1.000 21.750 188 GLY DDD C 1
ATOM 18137 O O . GLY D 2 217 ? -3.288 19.664 24.399 1.000 27.580 188 GLY DDD O 1
ATOM 18141 N N . LYS D 2 218 ? -4.844 18.679 23.100 1.000 20.870 189 LYS DDD N 1
ATOM 18142 C CA A LYS D 2 218 ? -6.043 19.224 23.785 0.500 22.360 189 LYS DDD CA 1
ATOM 18143 C CA B LYS D 2 218 ? -6.004 19.254 23.826 0.500 20.960 189 LYS DDD CA 1
ATOM 18144 C C . LYS D 2 218 ? -6.509 18.326 24.941 1.000 18.940 189 LYS DDD C 1
ATOM 18145 O O . LYS D 2 218 ? -7.319 18.791 25.726 1.000 21.590 189 LYS DDD O 1
ATOM 18181 N N . ASP D 2 219 ? -6.079 17.055 25.001 1.000 19.300 190 ASP DDD N 1
ATOM 18182 C CA . ASP D 2 219 ? -6.756 16.068 25.896 1.000 19.380 190 ASP DDD CA 1
ATOM 18183 C C . ASP D 2 219 ? -6.169 16.068 27.323 1.000 16.140 190 ASP DDD C 1
ATOM 18184 O O . ASP D 2 219 ? -6.905 15.786 28.272 1.000 19.220 190 ASP DDD O 1
ATOM 18193 N N . VAL D 2 220 ? -4.874 16.318 27.444 1.000 17.530 191 VAL DDD N 1
ATOM 18194 C CA . VAL D 2 220 ? -4.130 16.192 28.730 1.000 17.010 191 VAL DDD CA 1
ATOM 18195 C C . VAL D 2 220 ? -2.820 16.954 28.554 1.000 15.780 191 VAL DDD C 1
ATOM 18196 O O . VAL D 2 220 ? -2.332 17.083 27.412 1.000 17.240 191 VAL DDD O 1
ATOM 18209 N N . THR D 2 221 ? -2.225 17.398 29.662 1.000 15.970 192 THR DDD N 1
ATOM 18210 C CA . THR D 2 221 ? -0.861 17.955 29.674 1.000 14.640 192 THR DDD CA 1
ATOM 18211 C C . THR D 2 221 ? 0.043 17.037 30.501 1.000 14.440 192 THR DDD C 1
ATOM 18212 O O . THR D 2 221 ? -0.323 16.743 31.655 1.000 17.130 192 THR DDD O 1
ATOM 18223 N N . ILE D 2 222 ? 1.165 16.634 29.931 1.000 14.770 193 ILE DDD N 1
ATOM 18224 C CA . ILE D 2 222 ? 2.243 15.949 30.687 1.000 14.450 193 ILE DDD CA 1
ATOM 18225 C C . ILE D 2 222 ? 3.294 17.014 30.984 1.000 16.280 193 ILE DDD C 1
ATOM 18226 O O . ILE D 2 222 ? 3.880 17.557 30.040 1.000 15.940 193 ILE DDD O 1
ATOM 18242 N N . VAL D 2 223 ? 3.543 17.279 32.270 1.000 14.160 194 VAL DDD N 1
ATOM 18243 C CA . VAL D 2 223 ? 4.600 18.211 32.733 1.000 13.860 194 VAL DDD CA 1
ATOM 18244 C C . VAL D 2 223 ? 5.752 17.358 33.246 1.000 13.360 194 VAL DDD C 1
ATOM 18245 O O . VAL D 2 223 ? 5.497 16.463 34.086 1.000 15.240 194 VAL DDD O 1
ATOM 18258 N N . ALA D 2 224 ? 6.960 17.568 32.752 1.000 13.630 195 ALA DDD N 1
ATOM 18259 C CA . ALA D 2 224 ? 8.098 16.713 33.112 1.000 14.730 195 ALA DDD CA 1
ATOM 18260 C C . ALA D 2 224 ? 9.366 17.530 33.265 1.000 14.900 195 ALA DDD C 1
ATOM 18261 O O . ALA D 2 224 ? 9.434 18.683 32.792 1.000 14.980 195 ALA DDD O 1
ATOM 18268 N N . LEU D 2 225 ? 10.368 16.940 33.912 1.000 14.070 196 LEU DDD N 1
ATOM 18269 C CA . LEU D 2 225 ? 11.724 17.520 33.922 1.000 14.900 196 LEU DDD CA 1
ATOM 18270 C C . LEU D 2 225 ? 12.745 16.396 34.023 1.000 13.700 196 LEU DDD C 1
ATOM 18271 O O . LEU D 2 225 ? 12.383 15.232 34.252 1.000 13.870 196 LEU DDD O 1
ATOM 18287 N N . GLY D 2 226 ? 13.987 16.753 33.772 1.000 14.270 197 GLY DDD N 1
ATOM 18288 C CA . GLY D 2 226 ? 15.108 15.808 33.843 1.000 15.670 197 GLY DDD CA 1
ATOM 18289 C C . GLY D 2 226 ? 14.942 14.718 32.805 1.000 16.250 197 GLY DDD C 1
ATOM 18290 O O . GLY D 2 226 ? 14.516 15.014 31.661 1.000 15.850 197 GLY DDD O 1
ATOM 18294 N N . ILE D 2 227 ? 15.236 13.474 33.164 1.000 15.100 198 ILE DDD N 1
ATOM 18295 C CA . ILE D 2 227 ? 15.191 12.340 32.200 1.000 15.800 198 ILE DDD CA 1
ATOM 18296 C C . ILE D 2 227 ? 13.750 12.086 31.739 1.000 16.870 198 ILE DDD C 1
ATOM 18297 O O . ILE D 2 227 ? 13.548 11.380 30.731 1.000 16.650 198 ILE DDD O 1
ATOM 18313 N N . MET D 2 228 ? 12.749 12.597 32.445 1.000 14.250 199 MET DDD N 1
ATOM 18314 C CA . MET D 2 228 ? 11.352 12.225 32.173 1.000 14.410 199 MET DDD CA 1
ATOM 18315 C C . MET D 2 228 ? 10.818 13.037 30.977 1.000 15.350 199 MET DDD C 1
ATOM 18316 O O . MET D 2 228 ? 9.801 12.624 30.432 1.000 15.290 199 MET DDD O 1
ATOM 18330 N N . THR D 2 229 ? 11.458 14.136 30.584 1.000 16.180 200 THR DDD N 1
ATOM 18331 C CA . THR D 2 229 ? 10.946 14.950 29.443 1.000 15.660 200 THR DDD CA 1
ATOM 18332 C C . THR D 2 229 ? 10.962 14.099 28.164 1.000 16.250 200 THR DDD C 1
ATOM 18333 O O . THR D 2 229 ? 9.923 14.076 27.453 1.000 16.690 200 THR DDD O 1
ATOM 18344 N N . ALA D 2 230 ? 12.062 13.402 27.879 1.000 16.840 201 ALA DDD N 1
ATOM 18345 C CA . ALA D 2 230 ? 12.148 12.552 26.667 1.000 18.170 201 ALA DDD CA 1
ATOM 18346 C C . ALA D 2 230 ? 11.110 11.432 26.761 1.000 20.240 201 ALA DDD C 1
ATOM 18347 O O . ALA D 2 230 ? 10.487 11.083 25.731 1.000 20.070 201 ALA DDD O 1
ATOM 18354 N N . LYS D 2 231 ? 10.897 10.878 27.950 1.000 16.870 202 LYS DDD N 1
ATOM 18355 C CA . LYS D 2 231 ? 9.919 9.790 28.154 1.000 17.860 202 LYS DDD CA 1
ATOM 18356 C C . LYS D 2 231 ? 8.495 10.315 27.959 1.000 17.340 202 LYS DDD C 1
ATOM 18357 O O . LYS D 2 231 ? 7.628 9.539 27.499 1.000 18.540 202 LYS DDD O 1
ATOM 18376 N N . ALA D 2 232 ? 8.220 11.569 28.339 1.000 16.810 203 ALA DDD N 1
ATOM 18377 C CA . ALA D 2 232 ? 6.898 12.197 28.144 1.000 16.510 203 ALA DDD CA 1
ATOM 18378 C C . ALA D 2 232 ? 6.625 12.328 26.639 1.000 17.000 203 ALA DDD C 1
ATOM 18379 O O . ALA D 2 232 ? 5.486 12.076 26.230 1.000 16.790 203 ALA DDD O 1
ATOM 18386 N N . LEU D 2 233 ? 7.639 12.701 25.870 1.000 17.560 204 LEU DDD N 1
ATOM 18387 C CA . LEU D 2 233 ? 7.483 12.795 24.390 1.000 18.430 204 LEU DDD CA 1
ATOM 18388 C C . LEU D 2 233 ? 7.221 11.397 23.811 1.000 21.360 204 LEU DDD C 1
ATOM 18389 O O . LEU D 2 233 ? 6.367 11.277 22.912 1.000 21.800 204 LEU DDD O 1
ATOM 18405 N N . GLU D 2 234 ? 7.901 10.359 24.292 1.000 19.980 205 GLU DDD N 1
ATOM 18406 C CA A GLU D 2 234 ? 7.641 8.959 23.853 0.500 20.120 205 GLU DDD CA 1
ATOM 18407 C CA B GLU D 2 234 ? 7.636 8.962 23.840 0.500 21.050 205 GLU DDD CA 1
ATOM 18408 C C . GLU D 2 234 ? 6.213 8.548 24.244 1.000 20.910 205 GLU DDD C 1
ATOM 18409 O O . GLU D 2 234 ? 5.486 7.966 23.392 1.000 20.810 205 GLU DDD O 1
ATOM 18431 N N . ALA D 2 235 ? 5.779 8.844 25.469 1.000 17.980 206 ALA DDD N 1
ATOM 18432 C CA . ALA D 2 235 ? 4.401 8.560 25.916 1.000 18.710 206 ALA DDD CA 1
ATOM 18433 C C . ALA D 2 235 ? 3.405 9.273 24.997 1.000 18.920 206 ALA DDD C 1
ATOM 18434 O O . ALA D 2 235 ? 2.362 8.685 24.656 1.000 18.930 206 ALA DDD O 1
ATOM 18441 N N . ALA D 2 236 ? 3.682 10.527 24.641 1.000 18.960 207 ALA DDD N 1
ATOM 18442 C CA . ALA D 2 236 ? 2.752 11.315 23.800 1.000 19.510 207 ALA DDD CA 1
ATOM 18443 C C . ALA D 2 236 ? 2.632 10.657 22.417 1.000 18.920 207 ALA DDD C 1
ATOM 18444 O O . ALA D 2 236 ? 1.515 10.698 21.863 1.000 20.740 207 ALA DDD O 1
ATOM 18451 N N . LYS D 2 237 ? 3.707 10.072 21.884 1.000 20.170 208 LYS DDD N 1
ATOM 18452 C CA A LYS D 2 237 ? 3.641 9.341 20.583 0.600 20.980 208 LYS DDD CA 1
ATOM 18453 C CA B LYS D 2 237 ? 3.651 9.336 20.586 0.400 22.170 208 LYS DDD CA 1
ATOM 18454 C C . LYS D 2 237 ? 2.762 8.096 20.754 1.000 23.940 208 LYS DDD C 1
ATOM 18455 O O . LYS D 2 237 ? 1.918 7.843 19.873 1.000 25.260 208 LYS DDD O 1
ATOM 18491 N N . MET D 2 238 ? 2.939 7.347 21.846 1.000 22.530 209 MET DDD N 1
ATOM 18492 C CA . MET D 2 238 ? 2.097 6.155 22.138 1.000 22.490 209 MET DDD CA 1
ATOM 18493 C C . MET D 2 238 ? 0.626 6.572 22.266 1.000 24.080 209 MET DDD C 1
ATOM 18494 O O . MET D 2 238 ? -0.263 5.842 21.758 1.000 25.450 209 MET DDD O 1
ATOM 18508 N N . LEU D 2 239 ? 0.338 7.701 22.922 1.000 19.250 210 LEU DDD N 1
ATOM 18509 C CA . LEU D 2 239 ? -1.050 8.172 23.130 1.000 20.770 210 LEU DDD CA 1
ATOM 18510 C C . LEU D 2 239 ? -1.674 8.580 21.786 1.000 21.250 210 LEU DDD C 1
ATOM 18511 O O . LEU D 2 239 ? -2.856 8.268 21.575 1.000 23.300 210 LEU DDD O 1
ATOM 18527 N N . GLU D 2 240 ? -0.919 9.259 20.926 1.000 22.430 211 GLU DDD N 1
ATOM 18528 C CA A GLU D 2 240 ? -1.406 9.714 19.592 0.500 27.040 211 GLU DDD CA 1
ATOM 18529 C CA B GLU D 2 240 ? -1.472 9.715 19.622 0.500 25.630 211 GLU DDD CA 1
ATOM 18530 C C . GLU D 2 240 ? -1.898 8.478 18.821 1.000 29.240 211 GLU DDD C 1
ATOM 18531 O O . GLU D 2 240 ? -2.928 8.573 18.123 1.000 28.840 211 GLU DDD O 1
ATOM 18553 N N . ALA D 2 241 ? -1.201 7.348 18.973 1.000 25.950 212 ALA DDD N 1
ATOM 18554 C CA . ALA D 2 241 ? -1.532 6.085 18.265 1.000 29.210 212 ALA DDD CA 1
ATOM 18555 C C . ALA D 2 241 ? -2.879 5.521 18.751 1.000 33.450 212 ALA DDD C 1
ATOM 18556 O O . ALA D 2 241 ? -3.472 4.726 17.990 1.000 41.610 212 ALA DDD O 1
ATOM 18563 N N . GLU D 2 242 ? -3.373 5.934 19.929 1.000 28.520 213 GLU DDD N 1
ATOM 18564 C CA A GLU D 2 242 ? -4.721 5.513 20.413 0.600 29.910 213 GLU DDD CA 1
ATOM 18565 C CA B GLU D 2 242 ? -4.674 5.543 20.530 0.400 28.060 213 GLU DDD CA 1
ATOM 18566 C C . GLU D 2 242 ? -5.664 6.719 20.495 1.000 25.860 213 GLU DDD C 1
ATOM 18567 O O . GLU D 2 242 ? -6.656 6.652 21.235 1.000 32.940 213 GLU DDD O 1
ATOM 18589 N N . GLY D 2 243 ? -5.388 7.757 19.704 1.000 27.920 214 GLY DDD N 1
ATOM 18590 C CA . GLY D 2 243 ? -6.309 8.892 19.483 1.000 29.400 214 GLY DDD CA 1
ATOM 18591 C C . GLY D 2 243 ? -6.367 9.879 20.641 1.000 27.070 214 GLY DDD C 1
ATOM 18592 O O . GLY D 2 243 ? -7.380 10.599 20.748 1.000 28.340 214 GLY DDD O 1
ATOM 18596 N N . ILE D 2 244 ? -5.325 9.921 21.484 1.000 24.180 215 ILE DDD N 1
ATOM 18597 C CA A ILE D 2 244 ? -5.210 10.886 22.619 0.700 23.170 215 ILE DDD CA 1
ATOM 18598 C CA B ILE D 2 244 ? -5.217 10.894 22.615 0.300 22.840 215 ILE DDD CA 1
ATOM 18599 C C . ILE D 2 244 ? -4.099 11.893 22.291 1.000 18.060 215 ILE DDD C 1
ATOM 18600 O O . ILE D 2 244 ? -2.979 11.457 22.006 1.000 21.520 215 ILE DDD O 1
ATOM 18630 N N . ALA D 2 245 ? -4.426 13.181 22.316 1.000 19.920 216 ALA DDD N 1
ATOM 18631 C CA . ALA D 2 245 ? -3.505 14.294 22.007 1.000 21.040 216 ALA DDD CA 1
ATOM 18632 C C . ALA D 2 245 ? -2.990 14.916 23.312 1.000 18.510 216 ALA DDD C 1
ATOM 18633 O O . ALA D 2 245 ? -3.744 15.649 23.966 1.000 19.850 216 ALA DDD O 1
ATOM 18640 N N . ALA D 2 246 ? -1.738 14.637 23.656 1.000 19.260 217 ALA DDD N 1
ATOM 18641 C CA . ALA D 2 246 ? -1.113 15.171 24.890 1.000 18.400 217 ALA DDD CA 1
ATOM 18642 C C . ALA D 2 246 ? -0.257 16.388 24.556 1.000 18.180 217 ALA DDD C 1
ATOM 18643 O O . ALA D 2 246 ? 0.592 16.315 23.643 1.000 20.770 217 ALA DDD O 1
ATOM 18650 N N . ARG D 2 247 ? -0.463 17.464 25.308 1.000 17.210 218 ARG DDD N 1
ATOM 18651 C CA . ARG D 2 247 ? 0.508 18.571 25.408 1.000 17.920 218 ARG DDD CA 1
ATOM 18652 C C . ARG D 2 247 ? 1.674 18.063 26.260 1.000 19.240 218 ARG DDD C 1
ATOM 18653 O O . ARG D 2 247 ? 1.408 17.330 27.241 1.000 18.050 218 ARG DDD O 1
ATOM 18674 N N . VAL D 2 248 ? 2.895 18.386 25.872 1.000 16.460 219 VAL DDD N 1
ATOM 18675 C CA . VAL D 2 248 ? 4.095 18.025 26.677 1.000 16.980 219 VAL DDD CA 1
ATOM 18676 C C . VAL D 2 248 ? 4.794 19.329 27.047 1.000 17.810 219 VAL DDD C 1
ATOM 18677 O O . VAL D 2 248 ? 5.135 20.127 26.148 1.000 17.690 219 VAL DDD O 1
ATOM 18690 N N . VAL D 2 249 ? 5.028 19.537 28.343 1.000 15.670 220 VAL DDD N 1
ATOM 18691 C CA . VAL D 2 249 ? 5.700 20.742 28.890 1.000 15.860 220 VAL DDD CA 1
ATOM 18692 C C . VAL D 2 249 ? 6.967 20.295 29.609 1.000 16.750 220 VAL DDD C 1
ATOM 18693 O O . VAL D 2 249 ? 6.850 19.445 30.512 1.000 17.530 220 VAL DDD O 1
ATOM 18706 N N . ASP D 2 250 ? 8.114 20.849 29.243 1.000 14.460 221 ASP DDD N 1
ATOM 18707 C CA . ASP D 2 250 ? 9.354 20.729 30.040 1.000 16.030 221 ASP DDD CA 1
ATOM 18708 C C . ASP D 2 250 ? 9.376 21.853 31.069 1.000 17.110 221 ASP DDD C 1
ATOM 18709 O O . ASP D 2 250 ? 9.144 23.016 30.704 1.000 17.460 221 ASP DDD O 1
ATOM 18718 N N . MET D 2 251 ? 9.642 21.519 32.339 1.000 14.770 222 MET DDD N 1
ATOM 18719 C CA . MET D 2 251 ? 9.685 22.497 33.453 1.000 14.690 222 MET DDD CA 1
ATOM 18720 C C . MET D 2 251 ? 11.039 22.369 34.157 1.000 15.950 222 MET DDD C 1
ATOM 18721 O O . MET D 2 251 ? 11.076 22.271 35.400 1.000 15.760 222 MET DDD O 1
ATOM 18735 N N . ALA D 2 252 ? 12.139 22.468 33.413 1.000 15.300 223 ALA DDD N 1
ATOM 18736 C CA . ALA D 2 252 ? 13.494 22.493 34.013 1.000 14.550 223 ALA DDD CA 1
ATOM 18737 C C . ALA D 2 252 ? 13.548 23.566 35.106 1.000 16.830 223 ALA DDD C 1
ATOM 18738 O O . ALA D 2 252 ? 14.251 23.362 36.113 1.000 15.960 223 ALA DDD O 1
ATOM 18745 N N . SER D 2 253 ? 12.866 24.691 34.924 1.000 13.890 224 SER DDD N 1
ATOM 18746 C CA . SER D 2 253 ? 12.764 25.762 35.941 1.000 15.110 224 SER DDD CA 1
ATOM 18747 C C . SER D 2 253 ? 11.747 25.339 37.006 1.000 15.410 224 SER DDD C 1
ATOM 18748 O O . SER D 2 253 ? 10.552 25.726 36.931 1.000 14.750 224 SER DDD O 1
ATOM 18756 N N . LEU D 2 254 ? 12.183 24.555 37.992 1.000 14.580 225 LEU DDD N 1
ATOM 18757 C CA . LEU D 2 254 ? 11.262 24.078 39.057 1.000 12.890 225 LEU DDD CA 1
ATOM 18758 C C . LEU D 2 254 ? 10.982 25.186 40.079 1.000 13.030 225 LEU DDD C 1
ATOM 18759 O O . LEU D 2 254 ? 9.885 25.245 40.643 1.000 14.390 225 LEU DDD O 1
ATOM 18775 N N . LYS D 2 255 ? 11.966 26.029 40.339 1.000 12.550 226 LYS DDD N 1
ATOM 18776 C CA . LYS D 2 255 ? 11.810 27.198 41.232 1.000 12.350 226 LYS DDD CA 1
ATOM 18777 C C . LYS D 2 255 ? 12.684 28.317 40.681 1.000 13.660 226 LYS DDD C 1
ATOM 18778 O O . LYS D 2 255 ? 13.906 28.179 40.637 1.000 13.620 226 LYS DDD O 1
ATOM 18797 N N . PRO D 2 256 ? 12.121 29.447 40.202 1.000 14.420 227 PRO DDD N 1
ATOM 18798 C CA . PRO D 2 256 ? 10.682 29.719 40.160 1.000 14.170 227 PRO DDD CA 1
ATOM 18799 C C . PRO D 2 256 ? 9.956 28.921 39.067 1.000 14.720 227 PRO DDD C 1
ATOM 18800 O O . PRO D 2 256 ? 10.429 28.828 37.953 1.000 15.590 227 PRO DDD O 1
ATOM 18811 N N . ILE D 2 257 ? 8.800 28.353 39.401 1.000 15.090 228 ILE DDD N 1
ATOM 18812 C CA . ILE D 2 257 ? 8.016 27.539 38.440 1.000 14.410 228 ILE DDD CA 1
ATOM 18813 C C . ILE D 2 257 ? 7.230 28.479 37.514 1.000 16.920 228 ILE DDD C 1
ATOM 18814 O O . ILE D 2 257 ? 6.938 29.616 37.899 1.000 16.300 228 ILE DDD O 1
ATOM 18830 N N . ASP D 2 258 ? 6.900 28.000 36.319 1.000 15.100 229 ASP DDD N 1
ATOM 18831 C CA . ASP D 2 258 ? 6.080 28.775 35.341 1.000 16.170 229 ASP DDD CA 1
ATOM 18832 C C . ASP D 2 258 ? 4.597 28.598 35.690 1.000 14.290 229 ASP DDD C 1
ATOM 18833 O O . ASP D 2 258 ? 3.919 27.749 35.099 1.000 15.430 229 ASP DDD O 1
ATOM 18842 N N . ARG D 2 259 ? 4.104 29.399 36.624 1.000 14.940 230 ARG DDD N 1
ATOM 18843 C CA . ARG D 2 259 ? 2.708 29.313 37.103 1.000 15.920 230 ARG DDD CA 1
ATOM 18844 C C . ARG D 2 259 ? 1.760 29.581 35.925 1.000 15.970 230 ARG DDD C 1
ATOM 18845 O O . ARG D 2 259 ? 0.738 28.879 35.794 1.000 17.000 230 ARG DDD O 1
ATOM 18866 N N . GLU D 2 260 ? 2.063 30.603 35.123 1.000 16.500 231 GLU DDD N 1
ATOM 18867 C CA . GLU D 2 260 ? 1.156 30.998 34.013 1.000 18.130 231 GLU DDD CA 1
ATOM 18868 C C . GLU D 2 260 ? 1.004 29.848 33.012 1.000 15.380 231 GLU DDD C 1
ATOM 18869 O O . GLU D 2 260 ? -0.128 29.615 32.542 1.000 16.510 231 GLU DDD O 1
ATOM 18881 N N . LEU D 2 261 ? 2.087 29.143 32.682 1.000 14.660 232 LEU DDD N 1
ATOM 18882 C CA . LEU D 2 261 ? 2.027 28.022 31.711 1.000 14.930 232 LEU DDD CA 1
ATOM 18883 C C . LEU D 2 261 ? 1.217 26.873 32.318 1.000 15.240 232 LEU DDD C 1
ATOM 18884 O O . LEU D 2 261 ? 0.494 26.193 31.580 1.000 14.860 232 LEU DDD O 1
ATOM 18900 N N . LEU D 2 262 ? 1.333 26.634 33.630 1.000 14.510 233 LEU DDD N 1
ATOM 18901 C CA . LEU D 2 262 ? 0.524 25.576 34.281 1.000 14.910 233 LEU DDD CA 1
ATOM 18902 C C . LEU D 2 262 ? -0.965 25.913 34.167 1.000 14.380 233 LEU DDD C 1
ATOM 18903 O O . LEU D 2 262 ? -1.756 25.025 33.843 1.000 14.970 233 LEU DDD O 1
ATOM 18919 N N . VAL D 2 263 ? -1.342 27.153 34.462 1.000 15.430 234 VAL DDD N 1
ATOM 18920 C CA . VAL D 2 263 ? -2.775 27.557 34.418 1.000 14.770 234 VAL DDD CA 1
ATOM 18921 C C . VAL D 2 263 ? -3.268 27.514 32.962 1.000 14.110 234 VAL DDD C 1
ATOM 18922 O O . VAL D 2 263 ? -4.361 27.002 32.725 1.000 15.730 234 VAL DDD O 1
ATOM 18935 N N . GLU D 2 264 ? -2.462 27.976 32.009 1.000 15.570 235 GLU DDD N 1
ATOM 18936 C CA . GLU D 2 264 ? -2.827 27.893 30.565 1.000 16.540 235 GLU DDD CA 1
ATOM 18937 C C . GLU D 2 264 ? -3.103 26.429 30.211 1.000 17.020 235 GLU DDD C 1
ATOM 18938 O O . GLU D 2 264 ? -4.105 26.115 29.543 1.000 17.530 235 GLU DDD O 1
ATOM 18950 N N . SER D 2 265 ? -2.217 25.525 30.615 1.000 15.180 236 SER DDD N 1
ATOM 18951 C CA . SER D 2 265 ? -2.349 24.078 30.329 1.000 15.370 236 SER DDD CA 1
ATOM 18952 C C . SER D 2 265 ? -3.626 23.525 30.974 1.000 15.250 236 SER DDD C 1
ATOM 18953 O O . SER D 2 265 ? -4.345 22.748 30.317 1.000 16.640 236 SER DDD O 1
ATOM 18961 N N . ALA D 2 266 ? -3.935 23.913 32.201 1.000 15.130 237 ALA DDD N 1
ATOM 18962 C CA . ALA D 2 266 ? -5.155 23.493 32.909 1.000 15.430 237 ALA DDD CA 1
ATOM 18963 C C . ALA D 2 266 ? -6.390 23.983 32.133 1.000 16.120 237 ALA DDD C 1
ATOM 18964 O O . ALA D 2 266 ? -7.351 23.224 31.992 1.000 16.880 237 ALA DDD O 1
ATOM 18971 N N . ARG D 2 267 ? -6.374 25.230 31.665 1.000 16.340 238 ARG DDD N 1
ATOM 18972 C CA . ARG D 2 267 ? -7.535 25.786 30.914 1.000 16.140 238 ARG DDD CA 1
ATOM 18973 C C . ARG D 2 267 ? -7.712 25.047 29.591 1.000 15.700 238 ARG DDD C 1
ATOM 18974 O O . ARG D 2 267 ? -8.878 24.798 29.190 1.000 19.970 238 ARG DDD O 1
ATOM 18995 N N . LEU D 2 268 ? -6.633 24.725 28.898 1.000 16.070 239 LEU DDD N 1
ATOM 18996 C CA . LEU D 2 268 ? -6.728 24.089 27.553 1.000 16.220 239 LEU DDD CA 1
ATOM 18997 C C . LEU D 2 268 ? -7.119 22.616 27.667 1.000 19.600 239 LEU DDD C 1
ATOM 18998 O O . LEU D 2 268 ? -7.877 22.134 26.792 1.000 21.160 239 LEU DDD O 1
ATOM 19014 N N . THR D 2 269 ? -6.617 21.886 28.681 1.000 17.450 240 THR DDD N 1
ATOM 19015 C CA . THR D 2 269 ? -6.641 20.397 28.671 1.000 18.620 240 THR DDD CA 1
ATOM 19016 C C . THR D 2 269 ? -7.433 19.793 29.835 1.000 17.500 240 THR DDD C 1
ATOM 19017 O O . THR D 2 269 ? -7.808 18.603 29.692 1.000 18.760 240 THR DDD O 1
ATOM 19028 N N . GLY D 2 270 ? -7.572 20.493 30.961 1.000 16.210 241 GLY DDD N 1
ATOM 19029 C CA . GLY D 2 270 ? -8.369 20.043 32.116 1.000 15.950 241 GLY DDD CA 1
ATOM 19030 C C . GLY D 2 270 ? -7.760 18.895 32.921 1.000 15.520 241 GLY DDD C 1
ATOM 19031 O O . GLY D 2 270 ? -8.455 18.394 33.822 1.000 16.610 241 GLY DDD O 1
ATOM 19035 N N . ALA D 2 271 ? -6.539 18.468 32.617 1.000 16.430 242 ALA DDD N 1
ATOM 19036 C CA . ALA D 2 271 ? -5.928 17.339 33.358 1.000 17.620 242 ALA DDD CA 1
ATOM 19037 C C . ALA D 2 271 ? -4.422 17.380 33.176 1.000 16.270 242 ALA DDD C 1
ATOM 19038 O O . ALA D 2 271 ? -3.951 17.602 32.049 1.000 16.630 242 ALA DDD O 1
ATOM 19045 N N . VAL D 2 272 ? -3.686 17.110 34.265 1.000 15.590 243 VAL DDD N 1
ATOM 19046 C CA . VAL D 2 272 ? -2.205 17.103 34.241 1.000 14.170 243 VAL DDD CA 1
ATOM 19047 C C . VAL D 2 272 ? -1.680 15.770 34.779 1.000 14.660 243 VAL DDD C 1
ATOM 19048 O O . VAL D 2 272 ? -2.198 15.266 35.786 1.000 15.040 243 VAL DDD O 1
ATOM 19061 N N . VAL D 2 273 ? -0.687 15.237 34.098 1.000 13.400 244 VAL DDD N 1
ATOM 19062 C CA . VAL D 2 273 ? 0.220 14.196 34.643 1.000 12.860 244 VAL DDD CA 1
ATOM 19063 C C . VAL D 2 273 ? 1.583 14.851 34.830 1.000 14.970 244 VAL DDD C 1
ATOM 19064 O O . VAL D 2 273 ? 2.092 15.505 33.902 1.000 14.740 244 VAL DDD O 1
ATOM 19077 N N . THR D 2 274 ? 2.193 14.671 36.000 1.000 13.840 245 THR DDD N 1
ATOM 19078 C CA . THR D 2 274 ? 3.580 15.104 36.237 1.000 13.640 245 THR DDD CA 1
ATOM 19079 C C . THR D 2 274 ? 4.494 13.886 36.207 1.000 13.380 245 THR DDD C 1
ATOM 19080 O O . THR D 2 274 ? 4.049 12.792 36.596 1.000 14.790 245 THR DDD O 1
ATOM 19091 N N . ALA D 2 275 ? 5.732 14.065 35.772 1.000 13.580 246 ALA DDD N 1
ATOM 19092 C CA . ALA D 2 275 ? 6.681 12.941 35.659 1.000 13.980 246 ALA DDD CA 1
ATOM 19093 C C . ALA D 2 275 ? 8.056 13.416 36.108 1.000 13.560 246 ALA DDD C 1
ATOM 19094 O O . ALA D 2 275 ? 8.602 14.368 35.533 1.000 13.890 246 ALA DDD O 1
ATOM 19101 N N . GLU D 2 276 ? 8.612 12.758 37.127 1.000 12.910 247 GLU DDD N 1
ATOM 19102 C CA . GLU D 2 276 ? 9.904 13.163 37.729 1.000 13.720 247 GLU DDD CA 1
ATOM 19103 C C . GLU D 2 276 ? 10.656 11.934 38.242 1.000 13.780 247 GLU DDD C 1
ATOM 19104 O O . GLU D 2 276 ? 10.024 11.009 38.784 1.000 14.480 247 GLU DDD O 1
ATOM 19116 N N . GLU D 2 277 ? 11.970 11.972 38.112 1.000 13.920 248 GLU DDD N 1
ATOM 19117 C CA . GLU D 2 277 ? 12.889 10.955 38.693 1.000 12.760 248 GLU DDD CA 1
ATOM 19118 C C . GLU D 2 277 ? 13.217 11.408 40.124 1.000 13.120 248 GLU DDD C 1
ATOM 19119 O O . GLU D 2 277 ? 14.335 11.822 40.423 1.000 13.810 248 GLU DDD O 1
ATOM 19131 N N . HIS D 2 278 ? 12.220 11.319 40.981 1.000 12.820 249 HIS DDD N 1
ATOM 19132 C CA . HIS D 2 278 ? 12.220 11.930 42.334 1.000 12.870 249 HIS DDD CA 1
ATOM 19133 C C . HIS D 2 278 ? 11.002 11.384 43.051 1.000 11.670 249 HIS DDD C 1
ATOM 19134 O O . HIS D 2 278 ? 10.054 10.949 42.370 1.000 12.120 249 HIS DDD O 1
ATOM 19149 N N . SER D 2 279 ? 10.986 11.435 44.377 1.000 10.860 250 SER DDD N 1
ATOM 19150 C CA . SER D 2 279 ? 9.767 11.131 45.148 1.000 11.570 250 SER DDD CA 1
ATOM 19151 C C . SER D 2 279 ? 8.576 11.910 44.586 1.000 12.220 250 SER DDD C 1
ATOM 19152 O O . SER D 2 279 ? 8.717 13.105 44.223 1.000 12.240 250 SER DDD O 1
ATOM 19160 N N . VAL D 2 280 ? 7.404 11.302 44.628 1.000 11.990 251 VAL DDD N 1
ATOM 19161 C CA . VAL D 2 280 ? 6.125 12.025 44.397 1.000 12.770 251 VAL DDD CA 1
ATOM 19162 C C . VAL D 2 280 ? 5.885 13.052 45.499 1.000 13.970 251 VAL DDD C 1
ATOM 19163 O O . VAL D 2 280 ? 5.010 13.905 45.299 1.000 14.260 251 VAL DDD O 1
ATOM 19176 N N . ILE D 2 281 ? 6.572 12.968 46.640 1.000 12.870 252 ILE DDD N 1
ATOM 19177 C CA . ILE D 2 281 ? 6.452 13.974 47.729 1.000 14.000 252 ILE DDD CA 1
ATOM 19178 C C . ILE D 2 281 ? 7.451 15.108 47.490 1.000 13.530 252 ILE DDD C 1
ATOM 19179 O O . ILE D 2 281 ? 8.656 14.872 47.394 1.000 14.100 252 ILE DDD O 1
ATOM 19195 N N . GLY D 2 282 ? 6.944 16.337 47.412 1.000 14.220 253 GLY DDD N 1
ATOM 19196 C CA . GLY D 2 282 ? 7.762 17.555 47.555 1.000 14.620 253 GLY DDD CA 1
ATOM 19197 C C . GLY D 2 282 ? 8.493 18.027 46.319 1.000 13.650 253 GLY DDD C 1
ATOM 19198 O O . GLY D 2 282 ? 9.124 19.071 46.419 1.000 17.290 253 GLY DDD O 1
ATOM 19202 N N . GLY D 2 283 ? 8.383 17.323 45.193 1.000 14.750 254 GLY DDD N 1
ATOM 19203 C CA . GLY D 2 283 ? 9.079 17.676 43.946 1.000 14.920 254 GLY DDD CA 1
ATOM 19204 C C . GLY D 2 283 ? 8.164 18.351 42.929 1.000 13.780 254 GLY DDD C 1
ATOM 19205 O O . GLY D 2 283 ? 7.416 19.271 43.294 1.000 14.290 254 GLY DDD O 1
ATOM 19209 N N . LEU D 2 284 ? 8.257 17.918 41.675 1.000 14.510 255 LEU DDD N 1
ATOM 19210 C CA . LEU D 2 284 ? 7.482 18.535 40.572 1.000 13.060 255 LEU DDD CA 1
ATOM 19211 C C . LEU D 2 284 ? 5.987 18.339 40.782 1.000 13.850 255 LEU DDD C 1
ATOM 19212 O O . LEU D 2 284 ? 5.230 19.325 40.652 1.000 13.380 255 LEU DDD O 1
ATOM 19228 N N . GLY D 2 285 ? 5.533 17.114 41.042 1.000 13.280 256 GLY DDD N 1
ATOM 19229 C CA . GLY D 2 285 ? 4.105 16.850 41.252 1.000 13.850 256 GLY DDD CA 1
ATOM 19230 C C . GLY D 2 285 ? 3.551 17.734 42.355 1.000 14.830 256 GLY DDD C 1
ATOM 19231 O O . GLY D 2 285 ? 2.461 18.335 42.196 1.000 14.570 256 GLY DDD O 1
ATOM 19235 N N . SER D 2 286 ? 4.289 17.856 43.451 1.000 13.000 257 SER DDD N 1
ATOM 19236 C CA A SER D 2 286 ? 3.921 18.725 44.589 0.600 13.370 257 SER DDD CA 1
ATOM 19237 C CA B SER D 2 286 ? 3.893 18.725 44.586 0.400 13.670 257 SER DDD CA 1
ATOM 19238 C C . SER D 2 286 ? 3.841 20.193 44.139 1.000 13.530 257 SER DDD C 1
ATOM 19239 O O . SER D 2 286 ? 2.857 20.878 44.477 1.000 14.500 257 SER DDD O 1
ATOM 19253 N N . ALA D 2 287 ? 4.854 20.663 43.422 1.000 13.690 258 ALA DDD N 1
ATOM 19254 C CA . ALA D 2 287 ? 4.919 22.078 42.998 1.000 12.890 258 ALA DDD CA 1
ATOM 19255 C C . ALA D 2 287 ? 3.722 22.393 42.090 1.000 15.060 258 ALA DDD C 1
ATOM 19256 O O . ALA D 2 287 ? 3.099 23.454 42.251 1.000 14.950 258 ALA DDD O 1
ATOM 19263 N N . VAL D 2 288 ? 3.394 21.493 41.180 1.000 12.930 259 VAL DDD N 1
ATOM 19264 C CA . VAL D 2 288 ? 2.256 21.701 40.238 1.000 12.940 259 VAL DDD CA 1
ATOM 19265 C C . VAL D 2 288 ? 0.933 21.639 41.013 1.000 14.690 259 VAL DDD C 1
ATOM 19266 O O . VAL D 2 288 ? 0.054 22.503 40.778 1.000 15.020 259 VAL DDD O 1
ATOM 19279 N N . ALA D 2 289 ? 0.756 20.665 41.908 1.000 13.250 260 ALA DDD N 1
ATOM 19280 C CA . ALA D 2 289 ? -0.462 20.563 42.726 1.000 13.000 260 ALA DDD CA 1
ATOM 19281 C C . ALA D 2 289 ? -0.630 21.834 43.560 1.000 13.340 260 ALA DDD C 1
ATOM 19282 O O . ALA D 2 289 ? -1.777 22.316 43.715 1.000 13.830 260 ALA DDD O 1
ATOM 19289 N N . GLU D 2 290 ? 0.444 22.347 44.156 1.000 13.750 261 GLU DDD N 1
ATOM 19290 C CA . GLU D 2 290 ? 0.382 23.580 44.980 1.000 14.260 261 GLU DDD CA 1
ATOM 19291 C C . GLU D 2 290 ? -0.187 24.721 44.123 1.000 14.540 261 GLU DDD C 1
ATOM 19292 O O . GLU D 2 290 ? -1.104 25.412 44.596 1.000 16.470 261 GLU DDD O 1
ATOM 19304 N N . VAL D 2 291 ? 0.353 24.923 42.927 1.000 13.250 262 VAL DDD N 1
ATOM 19305 C CA . VAL D 2 291 ? -0.077 26.048 42.041 1.000 15.160 262 VAL DDD CA 1
ATOM 19306 C C . VAL D 2 291 ? -1.527 25.834 41.618 1.000 14.450 262 VAL DDD C 1
ATOM 19307 O O . VAL D 2 291 ? -2.351 26.761 41.785 1.000 15.140 262 VAL DDD O 1
ATOM 19320 N N . LEU D 2 292 ? -1.850 24.697 41.041 1.000 13.380 263 LEU DDD N 1
ATOM 19321 C CA . LEU D 2 292 ? -3.190 24.533 40.420 1.000 14.160 263 LEU DDD CA 1
ATOM 19322 C C . LEU D 2 292 ? -4.265 24.478 41.505 1.000 15.060 263 LEU DDD C 1
ATOM 19323 O O . LEU D 2 292 ? -5.365 24.996 41.269 1.000 15.590 263 LEU DDD O 1
ATOM 19339 N N . SER D 2 293 ? -3.980 23.953 42.697 1.000 14.570 264 SER DDD N 1
ATOM 19340 C CA A SER D 2 293 ? -4.990 23.908 43.779 0.650 13.130 264 SER DDD CA 1
ATOM 19341 C CA B SER D 2 293 ? -5.003 23.909 43.770 0.350 14.070 264 SER DDD CA 1
ATOM 19342 C C . SER D 2 293 ? -5.349 25.332 44.242 1.000 15.050 264 SER DDD C 1
ATOM 19343 O O . SER D 2 293 ? -6.447 25.503 44.761 1.000 15.690 264 SER DDD O 1
ATOM 19357 N N . GLU D 2 294 ? -4.469 26.327 44.063 1.000 14.600 265 GLU DDD N 1
ATOM 19358 C CA A GLU D 2 294 ? -4.799 27.710 44.505 0.600 15.070 265 GLU DDD CA 1
ATOM 19359 C CA B GLU D 2 294 ? -4.715 27.734 44.496 0.400 16.770 265 GLU DDD CA 1
ATOM 19360 C C . GLU D 2 294 ? -5.276 28.567 43.325 1.000 18.640 265 GLU DDD C 1
ATOM 19361 O O . GLU D 2 294 ? -5.856 29.632 43.612 1.000 24.430 265 GLU DDD O 1
ATOM 19383 N N . GLU D 2 295 ? -5.109 28.132 42.068 1.000 17.920 266 GLU DDD N 1
ATOM 19384 C CA A GLU D 2 295 ? -5.399 29.001 40.887 0.700 17.920 266 GLU DDD CA 1
ATOM 19385 C CA B GLU D 2 295 ? -5.344 28.978 40.854 0.300 18.980 266 GLU DDD CA 1
ATOM 19386 C C . GLU D 2 295 ? -6.443 28.393 39.951 1.000 22.320 266 GLU DDD C 1
ATOM 19387 O O . GLU D 2 295 ? -7.244 29.182 39.396 1.000 21.780 266 GLU DDD O 1
ATOM 19409 N N . TYR D 2 296 ? -6.438 27.079 39.727 1.000 17.460 267 TYR DDD N 1
ATOM 19410 C CA . TYR D 2 296 ? -7.320 26.437 38.714 1.000 15.270 267 TYR DDD CA 1
ATOM 19411 C C . TYR D 2 296 ? -7.374 24.940 38.989 1.000 12.950 267 TYR DDD C 1
ATOM 19412 O O . TYR D 2 296 ? -6.712 24.166 38.308 1.000 14.900 267 TYR DDD O 1
ATOM 19430 N N . PRO D 2 297 ? -8.114 24.515 40.033 1.000 14.990 268 PRO DDD N 1
ATOM 19431 C CA . PRO D 2 297 ? -8.013 23.131 40.494 1.000 15.390 268 PRO DDD CA 1
ATOM 19432 C C . PRO D 2 297 ? -8.508 22.116 39.460 1.000 18.560 268 PRO DDD C 1
ATOM 19433 O O . PRO D 2 297 ? -9.646 22.199 38.998 1.000 19.300 268 PRO DDD O 1
ATOM 19444 N N . ILE D 2 298 ? -7.632 21.195 39.083 1.000 15.810 269 ILE DDD N 1
ATOM 19445 C CA . ILE D 2 298 ? -7.877 20.092 38.123 1.000 15.380 269 ILE DDD CA 1
ATOM 19446 C C . ILE D 2 298 ? -7.110 18.872 38.614 1.000 16.080 269 ILE DDD C 1
ATOM 19447 O O . ILE D 2 298 ? -6.251 18.988 39.498 1.000 15.680 269 ILE DDD O 1
ATOM 19463 N N . PRO D 2 299 ? -7.342 17.688 38.022 1.000 14.350 270 PRO DDD N 1
ATOM 19464 C CA . PRO D 2 299 ? -6.555 16.509 38.360 1.000 15.130 270 PRO DDD CA 1
ATOM 19465 C C . PRO D 2 299 ? -5.068 16.720 38.072 1.000 16.230 270 PRO DDD C 1
ATOM 19466 O O . PRO D 2 299 ? -4.689 17.224 37.009 1.000 16.580 270 PRO DDD O 1
ATOM 19477 N N . VAL D 2 300 ? -4.238 16.306 39.034 1.000 15.340 271 VAL DDD N 1
ATOM 19478 C CA . VAL D 2 300 ? -2.763 16.235 38.890 1.000 15.080 271 VAL DDD CA 1
ATOM 19479 C C . VAL D 2 300 ? -2.373 14.825 39.331 1.000 16.610 271 VAL DDD C 1
ATOM 19480 O O . VAL D 2 300 ? -2.368 14.566 40.552 1.000 17.040 271 VAL DDD O 1
ATOM 19493 N N . VAL D 2 301 ? -2.098 13.954 38.376 1.000 15.040 272 VAL DDD N 1
ATOM 19494 C CA . VAL D 2 301 ? -1.719 12.539 38.621 1.000 15.110 272 VAL DDD CA 1
ATOM 19495 C C . VAL D 2 301 ? -0.201 12.458 38.530 1.000 16.050 272 VAL DDD C 1
ATOM 19496 O O . VAL D 2 301 ? 0.375 12.832 37.499 1.000 15.540 272 VAL DDD O 1
ATOM 19509 N N . LYS D 2 302 ? 0.447 11.941 39.574 1.000 15.130 273 LYS DDD N 1
ATOM 19510 C CA A LYS D 2 302 ? 1.917 12.076 39.747 0.600 14.340 273 LYS DDD CA 1
ATOM 19511 C CA B LYS D 2 302 ? 1.918 12.077 39.745 0.400 16.050 273 LYS DDD CA 1
ATOM 19512 C C . LYS D 2 302 ? 2.627 10.760 39.412 1.000 14.990 273 LYS DDD C 1
ATOM 19513 O O . LYS D 2 302 ? 2.330 9.729 40.065 1.000 18.280 273 LYS DDD O 1
ATOM 19549 N N . VAL D 2 303 ? 3.523 10.799 38.446 1.000 14.390 274 VAL DDD N 1
ATOM 19550 C CA . VAL D 2 303 ? 4.476 9.712 38.138 1.000 14.140 274 VAL DDD CA 1
ATOM 19551 C C . VAL D 2 303 ? 5.802 10.092 38.801 1.000 14.010 274 VAL DDD C 1
ATOM 19552 O O . VAL D 2 303 ? 6.388 11.164 38.517 1.000 14.160 274 VAL DDD O 1
ATOM 19565 N N . GLY D 2 304 ? 6.296 9.230 39.677 1.000 14.380 275 GLY DDD N 1
ATOM 19566 C CA . GLY D 2 304 ? 7.575 9.443 40.366 1.000 13.770 275 GLY DDD CA 1
ATOM 19567 C C . GLY D 2 304 ? 7.855 8.267 41.261 1.000 13.950 275 GLY DDD C 1
ATOM 19568 O O . GLY D 2 304 ? 7.164 7.248 41.145 1.000 15.580 275 GLY DDD O 1
ATOM 19572 N N . VAL D 2 305 ? 8.860 8.389 42.112 1.000 13.330 276 VAL DDD N 1
ATOM 19573 C CA . VAL D 2 305 ? 9.211 7.290 43.048 1.000 13.160 276 VAL DDD CA 1
ATOM 19574 C C . VAL D 2 305 ? 8.166 7.322 44.165 1.000 12.650 276 VAL DDD C 1
ATOM 19575 O O . VAL D 2 305 ? 7.916 8.392 44.763 1.000 12.820 276 VAL DDD O 1
ATOM 19588 N N . ASN D 2 306 ? 7.570 6.174 44.463 1.000 13.990 277 ASN DDD N 1
ATOM 19589 C CA A ASN D 2 306 ? 6.368 6.098 45.337 0.600 14.270 277 ASN DDD CA 1
ATOM 19590 C CA B ASN D 2 306 ? 6.372 6.074 45.334 0.400 14.560 277 ASN DDD CA 1
ATOM 19591 C C . ASN D 2 306 ? 6.776 6.029 46.817 1.000 13.810 277 ASN DDD C 1
ATOM 19592 O O . ASN D 2 306 ? 6.391 5.066 47.521 1.000 15.240 277 ASN DDD O 1
ATOM 19612 N N . ASP D 2 307 ? 7.478 7.055 47.287 1.000 13.020 278 ASP DDD N 1
ATOM 19613 C CA . ASP D 2 307 ? 7.839 7.222 48.727 1.000 13.200 278 ASP DDD CA 1
ATOM 19614 C C . ASP D 2 307 ? 8.576 5.976 49.224 1.000 13.470 278 ASP DDD C 1
ATOM 19615 O O . ASP D 2 307 ? 8.276 5.457 50.323 1.000 14.260 278 ASP DDD O 1
ATOM 19624 N N . VAL D 2 308 ? 9.570 5.561 48.447 1.000 12.780 279 VAL DDD N 1
ATOM 19625 C CA . VAL D 2 308 ? 10.500 4.456 48.786 1.000 12.660 279 VAL DDD CA 1
ATOM 19626 C C . VAL D 2 308 ? 11.915 4.907 48.467 1.000 12.500 279 VAL DDD C 1
ATOM 19627 O O . VAL D 2 308 ? 12.119 5.793 47.634 1.000 12.570 279 VAL DDD O 1
ATOM 19640 N N . PHE D 2 309 ? 12.884 4.257 49.095 1.000 13.110 280 PHE DDD N 1
ATOM 19641 C CA . PHE D 2 309 ? 14.289 4.302 48.652 1.000 12.750 280 PHE DDD CA 1
ATOM 19642 C C . PHE D 2 309 ? 14.459 3.380 47.447 1.000 14.120 280 PHE DDD C 1
ATOM 19643 O O . PHE D 2 309 ? 13.639 2.481 47.201 1.000 15.030 280 PHE DDD O 1
ATOM 19660 N N . GLY D 2 310 ? 15.529 3.609 46.709 1.000 13.920 281 GLY DDD N 1
ATOM 19661 C CA . GLY D 2 310 ? 15.900 2.728 45.589 1.000 13.900 281 GLY DDD CA 1
ATOM 19662 C C . GLY D 2 310 ? 16.662 1.500 46.045 1.000 14.610 281 GLY DDD C 1
ATOM 19663 O O . GLY D 2 310 ? 16.500 1.023 47.184 1.000 16.400 281 GLY DDD O 1
ATOM 19667 N N . GLU D 2 311 ? 17.444 0.944 45.132 1.000 14.430 282 GLU DDD N 1
ATOM 19668 C CA . GLU D 2 311 ? 18.220 -0.300 45.362 1.000 13.830 282 GLU DDD CA 1
ATOM 19669 C C . GLU D 2 311 ? 19.266 -0.399 44.254 1.000 14.020 282 GLU DDD C 1
ATOM 19670 O O . GLU D 2 311 ? 19.194 0.385 43.281 1.000 14.790 282 GLU DDD O 1
ATOM 19682 N N . SER D 2 312 ? 20.237 -1.294 44.394 1.000 14.360 283 SER DDD N 1
ATOM 19683 C CA . SER D 2 312 ? 21.256 -1.532 43.350 1.000 14.190 283 SER DDD CA 1
ATOM 19684 C C . SER D 2 312 ? 20.613 -2.207 42.136 1.000 14.550 283 SER DDD C 1
ATOM 19685 O O . SER D 2 312 ? 19.793 -3.132 42.276 1.000 16.290 283 SER DDD O 1
ATOM 19693 N N . GLY D 2 313 ? 21.002 -1.748 40.953 1.000 15.070 284 GLY DDD N 1
ATOM 19694 C CA . GLY D 2 313 ? 20.627 -2.404 39.692 1.000 16.210 284 GLY DDD CA 1
ATOM 19695 C C . GLY D 2 313 ? 21.083 -1.562 38.528 1.000 15.880 284 GLY DDD C 1
ATOM 19696 O O . GLY D 2 313 ? 21.638 -0.479 38.759 1.000 16.600 284 GLY DDD O 1
ATOM 19700 N N . THR D 2 314 ? 20.906 -2.043 37.300 1.000 17.670 285 THR DDD N 1
ATOM 19701 C CA . THR D 2 314 ? 21.174 -1.207 36.119 1.000 18.370 285 THR DDD CA 1
ATOM 19702 C C . THR D 2 314 ? 20.153 -0.074 36.109 1.000 17.710 285 THR DDD C 1
ATOM 19703 O O . THR D 2 314 ? 19.021 -0.242 36.557 1.000 18.200 285 THR DDD O 1
ATOM 19714 N N . PRO D 2 315 ? 20.527 1.112 35.601 1.000 18.030 286 PRO DDD N 1
ATOM 19715 C CA . PRO D 2 315 ? 19.563 2.205 35.463 1.000 18.390 286 PRO DDD CA 1
ATOM 19716 C C . PRO D 2 315 ? 18.253 1.779 34.788 1.000 19.770 286 PRO DDD C 1
ATOM 19717 O O . PRO D 2 315 ? 17.192 2.068 35.298 1.000 20.280 286 PRO DDD O 1
ATOM 19728 N N . GLN D 2 316 ? 18.315 1.045 33.672 1.000 20.770 287 GLN DDD N 1
ATOM 19729 C CA A GLN D 2 316 ? 17.071 0.693 32.939 0.600 22.120 287 GLN DDD CA 1
ATOM 19730 C CA B GLN D 2 316 ? 17.111 0.621 32.903 0.400 22.340 287 GLN DDD CA 1
ATOM 19731 C C . GLN D 2 316 ? 16.219 -0.265 33.779 1.000 18.440 287 GLN DDD C 1
ATOM 19732 O O . GLN D 2 316 ? 14.981 -0.064 33.801 1.000 21.110 287 GLN DDD O 1
ATOM 19758 N N . ALA D 2 317 ? 16.811 -1.248 34.458 1.000 19.060 288 ALA DDD N 1
ATOM 19759 C CA . ALA D 2 317 ? 16.026 -2.202 35.272 1.000 20.030 288 ALA DDD CA 1
ATOM 19760 C C . ALA D 2 317 ? 15.328 -1.432 36.412 1.000 14.950 288 ALA DDD C 1
ATOM 19761 O O . ALA D 2 317 ? 14.191 -1.764 36.778 1.000 16.840 288 ALA DDD O 1
ATOM 19768 N N . LEU D 2 318 ? 16.028 -0.458 36.993 1.000 16.860 289 LEU DDD N 1
ATOM 19769 C CA . LEU D 2 318 ? 15.468 0.351 38.110 1.000 16.550 289 LEU DDD CA 1
ATOM 19770 C C . LEU D 2 318 ? 14.299 1.216 37.606 1.000 15.190 289 LEU DDD C 1
ATOM 19771 O O . LEU D 2 318 ? 13.265 1.260 38.275 1.000 16.130 289 LEU DDD O 1
ATOM 19787 N N . LEU D 2 319 ? 14.461 1.890 36.478 1.000 17.120 290 LEU DDD N 1
ATOM 19788 C CA . LEU D 2 319 ? 13.364 2.744 35.946 1.000 17.320 290 LEU DDD CA 1
ATOM 19789 C C . LEU D 2 319 ? 12.131 1.873 35.702 1.000 18.390 290 LEU DDD C 1
ATOM 19790 O O . LEU D 2 319 ? 11.023 2.284 36.055 1.000 18.440 290 LEU DDD O 1
ATOM 19806 N N . GLU D 2 320 ? 12.316 0.653 35.189 1.000 16.110 291 GLU DDD N 1
ATOM 19807 C CA A GLU D 2 320 ? 11.193 -0.274 34.917 0.500 16.350 291 GLU DDD CA 1
ATOM 19808 C CA B GLU D 2 320 ? 11.174 -0.249 34.912 0.500 17.610 291 GLU DDD CA 1
ATOM 19809 C C . GLU D 2 320 ? 10.532 -0.675 36.235 1.000 16.970 291 GLU DDD C 1
ATOM 19810 O O . GLU D 2 320 ? 9.305 -0.593 36.348 1.000 19.980 291 GLU DDD O 1
ATOM 19832 N N . LYS D 2 321 ? 11.328 -1.114 37.208 1.000 17.090 292 LYS DDD N 1
ATOM 19833 C CA . LYS D 2 321 ? 10.765 -1.644 38.471 1.000 15.810 292 LYS DDD CA 1
ATOM 19834 C C . LYS D 2 321 ? 10.016 -0.540 39.240 1.000 16.540 292 LYS DDD C 1
ATOM 19835 O O . LYS D 2 321 ? 8.968 -0.841 39.815 1.000 18.800 292 LYS DDD O 1
ATOM 19854 N N . TYR D 2 322 ? 10.550 0.682 39.252 1.000 15.950 293 TYR DDD N 1
ATOM 19855 C CA . TYR D 2 322 ? 10.048 1.792 40.104 1.000 15.940 293 TYR DDD CA 1
ATOM 19856 C C . TYR D 2 322 ? 9.017 2.636 39.333 1.000 18.780 293 TYR DDD C 1
ATOM 19857 O O . TYR D 2 322 ? 8.502 3.617 39.905 1.000 18.800 293 TYR DDD O 1
ATOM 19875 N N . GLY D 2 323 ? 8.695 2.262 38.088 1.000 16.390 294 GLY DDD N 1
ATOM 19876 C CA . GLY D 2 323 ? 7.548 2.858 37.361 1.000 19.460 294 GLY DDD CA 1
ATOM 19877 C C . GLY D 2 323 ? 7.863 4.196 36.708 1.000 17.910 294 GLY DDD C 1
ATOM 19878 O O . GLY D 2 323 ? 6.941 5.040 36.634 1.000 21.570 294 GLY DDD O 1
ATOM 19882 N N . LEU D 2 324 ? 9.088 4.399 36.239 1.000 16.810 295 LEU DDD N 1
ATOM 19883 C CA . LEU D 2 324 ? 9.529 5.663 35.585 1.000 16.990 295 LEU DDD CA 1
ATOM 19884 C C . LEU D 2 324 ? 9.765 5.430 34.093 1.000 18.370 295 LEU DDD C 1
ATOM 19885 O O . LEU D 2 324 ? 10.835 5.767 33.600 1.000 25.010 295 LEU DDD O 1
ATOM 19901 N N . THR D 2 325 ? 8.780 4.857 33.411 1.000 19.180 296 THR DDD N 1
ATOM 19902 C CA . THR D 2 325 ? 8.873 4.545 31.965 1.000 20.400 296 THR DDD CA 1
ATOM 19903 C C . THR D 2 325 ? 7.788 5.319 31.213 1.000 18.620 296 THR DDD C 1
ATOM 19904 O O . THR D 2 325 ? 6.800 5.765 31.818 1.000 18.780 296 THR DDD O 1
ATOM 19915 N N . ALA D 2 326 ? 7.932 5.405 29.894 1.000 19.770 297 ALA DDD N 1
ATOM 19916 C CA . ALA D 2 326 ? 6.893 5.990 29.023 1.000 20.060 297 ALA DDD CA 1
ATOM 19917 C C . ALA D 2 326 ? 5.561 5.267 29.234 1.000 19.000 297 ALA DDD C 1
ATOM 19918 O O . ALA D 2 326 ? 4.526 5.934 29.286 1.000 19.450 297 ALA DDD O 1
ATOM 19925 N N . ARG D 2 327 ? 5.566 3.931 29.361 1.000 20.390 298 ARG DDD N 1
ATOM 19926 C CA A ARG D 2 327 ? 4.309 3.156 29.551 0.600 22.780 298 ARG DDD CA 1
ATOM 19927 C CA B ARG D 2 327 ? 4.350 3.105 29.593 0.400 22.380 298 ARG DDD CA 1
ATOM 19928 C C . ARG D 2 327 ? 3.635 3.557 30.875 1.000 18.380 298 ARG DDD C 1
ATOM 19929 O O . ARG D 2 327 ? 2.404 3.591 30.905 1.000 20.510 298 ARG DDD O 1
ATOM 19969 N N . ASP D 2 328 ? 4.403 3.864 31.926 1.000 18.990 299 ASP DDD N 1
ATOM 19970 C CA . ASP D 2 328 ? 3.833 4.327 33.221 1.000 19.730 299 ASP DDD CA 1
ATOM 19971 C C . ASP D 2 328 ? 3.188 5.719 33.036 1.000 16.890 299 ASP DDD C 1
ATOM 19972 O O . ASP D 2 328 ? 2.145 5.992 33.648 1.000 19.150 299 ASP DDD O 1
ATOM 19981 N N . VAL D 2 329 ? 3.797 6.573 32.216 1.000 18.200 300 VAL DDD N 1
ATOM 19982 C CA . VAL D 2 329 ? 3.201 7.912 31.918 1.000 16.090 300 VAL DDD CA 1
ATOM 19983 C C . VAL D 2 329 ? 1.891 7.707 31.142 1.000 16.450 300 VAL DDD C 1
ATOM 19984 O O . VAL D 2 329 ? 0.901 8.366 31.451 1.000 16.640 300 VAL DDD O 1
ATOM 19997 N N . VAL D 2 330 ? 1.875 6.773 30.190 1.000 17.560 301 VAL DDD N 1
ATOM 19998 C CA . VAL D 2 330 ? 0.612 6.465 29.451 1.000 19.030 301 VAL DDD CA 1
ATOM 19999 C C . VAL D 2 330 ? -0.469 6.019 30.442 1.000 18.340 301 VAL DDD C 1
ATOM 20000 O O . VAL D 2 330 ? -1.604 6.516 30.371 1.000 18.670 301 VAL DDD O 1
ATOM 20013 N N . ALA D 2 331 ? -0.141 5.129 31.388 1.000 19.020 302 ALA DDD N 1
ATOM 20014 C CA . ALA D 2 331 ? -1.110 4.628 32.381 1.000 18.700 302 ALA DDD CA 1
ATOM 20015 C C . ALA D 2 331 ? -1.647 5.786 33.229 1.000 17.350 302 ALA DDD C 1
ATOM 20016 O O . ALA D 2 331 ? -2.852 5.829 33.528 1.000 19.210 302 ALA DDD O 1
ATOM 20023 N N . ALA D 2 332 ? -0.773 6.708 33.638 1.000 16.550 303 ALA DDD N 1
ATOM 20024 C CA . ALA D 2 332 ? -1.167 7.872 34.455 1.000 16.720 303 ALA DDD CA 1
ATOM 20025 C C . ALA D 2 332 ? -2.113 8.784 33.643 1.000 15.600 303 ALA DDD C 1
ATOM 20026 O O . ALA D 2 332 ? -3.068 9.331 34.219 1.000 15.940 303 ALA DDD O 1
ATOM 20033 N N . VAL D 2 333 ? -1.838 8.953 32.358 1.000 17.620 304 VAL DDD N 1
ATOM 20034 C CA . VAL D 2 333 ? -2.730 9.758 31.474 1.000 17.110 304 VAL DDD CA 1
ATOM 20035 C C . VAL D 2 333 ? -4.110 9.094 31.405 1.000 19.350 304 VAL DDD C 1
ATOM 20036 O O . VAL D 2 333 ? -5.115 9.800 31.533 1.000 18.250 304 VAL DDD O 1
ATOM 20049 N N . GLN D 2 334 ? -4.171 7.774 31.240 1.000 18.970 305 GLN DDD N 1
ATOM 20050 C CA . GLN D 2 334 ? -5.486 7.073 31.199 1.000 20.150 305 GLN DDD CA 1
ATOM 20051 C C . GLN D 2 334 ? -6.244 7.349 32.503 1.000 21.990 305 GLN DDD C 1
ATOM 20052 O O . GLN D 2 334 ? -7.452 7.628 32.453 1.000 21.890 305 GLN DDD O 1
ATOM 20066 N N . LYS D 2 335 ? -5.579 7.304 33.663 1.000 18.910 306 LYS DDD N 1
ATOM 20067 C CA A LYS D 2 335 ? -6.233 7.604 34.961 0.600 19.630 306 LYS DDD CA 1
ATOM 20068 C CA B LYS D 2 335 ? -6.245 7.604 34.959 0.400 19.860 306 LYS DDD CA 1
ATOM 20069 C C . LYS D 2 335 ? -6.716 9.064 34.980 1.000 20.810 306 LYS DDD C 1
ATOM 20070 O O . LYS D 2 335 ? -7.855 9.306 35.399 1.000 21.310 306 LYS DDD O 1
ATOM 20106 N N . ALA D 2 336 ? -5.860 10.006 34.573 1.000 18.780 307 ALA DDD N 1
ATOM 20107 C CA . ALA D 2 336 ? -6.199 11.449 34.589 1.000 18.520 307 ALA DDD CA 1
ATOM 20108 C C . ALA D 2 336 ? -7.437 11.707 33.710 1.000 17.390 307 ALA DDD C 1
ATOM 20109 O O . ALA D 2 336 ? -8.279 12.498 34.115 1.000 18.710 307 ALA DDD O 1
ATOM 20116 N N . LEU D 2 337 ? -7.553 11.036 32.572 1.000 19.570 308 LEU DDD N 1
ATOM 20117 C CA . LEU D 2 337 ? -8.721 11.223 31.657 1.000 19.390 308 LEU DDD CA 1
ATOM 20118 C C . LEU D 2 337 ? -10.011 10.747 32.330 1.000 22.470 308 LEU DDD C 1
ATOM 20119 O O . LEU D 2 337 ? -11.066 11.335 32.050 1.000 23.480 308 LEU DDD O 1
ATOM 20135 N N . THR D 2 338 ? -9.965 9.741 33.208 1.000 18.240 309 THR DDD N 1
ATOM 20136 C CA . THR D 2 338 ? -11.181 9.277 33.936 1.000 19.250 309 THR DDD CA 1
ATOM 20137 C C . THR D 2 338 ? -11.600 10.308 34.981 1.000 20.270 309 THR DDD C 1
ATOM 20138 O O . THR D 2 338 ? -12.777 10.288 35.373 1.000 24.390 309 THR DDD O 1
ATOM 20149 N N . LEU D 2 339 ? -10.689 11.174 35.434 1.000 19.170 310 LEU DDD N 1
ATOM 20150 C CA . LEU D 2 339 ? -10.940 12.131 36.539 1.000 19.550 310 LEU DDD CA 1
ATOM 20151 C C . LEU D 2 339 ? -11.352 13.507 35.993 1.000 19.220 310 LEU DDD C 1
ATOM 20152 O O . LEU D 2 339 ? -11.894 14.286 36.781 1.000 22.350 310 LEU DDD O 1
ATOM 20168 N N . LYS D 2 340 ? -11.073 13.805 34.725 1.000 20.730 311 LYS DDD N 1
ATOM 20169 C CA . LYS D 2 340 ? -11.236 15.206 34.237 1.000 21.910 311 LYS DDD CA 1
ATOM 20170 C C . LYS D 2 340 ? -12.721 15.487 33.982 1.000 24.290 311 LYS DDD C 1
ATOM 20171 O O . LYS D 2 340 ? -13.511 14.546 33.745 1.000 22.550 311 LYS DDD O 1
ATOM 20190 N N . ARG D 2 341 ? -13.083 16.765 34.041 1.000 22.170 312 ARG DDD N 1
ATOM 20191 C CA . ARG D 2 341 ? -14.458 17.241 33.724 1.000 21.360 312 ARG DDD CA 1
ATOM 20192 C C . ARG D 2 341 ? -14.684 17.194 32.209 1.000 25.410 312 ARG DDD C 1
ATOM 20193 O O . ARG D 2 341 ? -13.773 17.188 31.399 1.000 27.560 312 ARG DDD O 1
#

Foldseek 3Di:
DVVVVLVLVLVLLLLQLLLLLQQLLQLLQWAFNQLLNFQSSVLSCDLPPNWAADLVCLPPVQGAAEFAQCQSSLSSVVSSCCVSPNDPSVLSSQACHPPGLNNSGHDPVRGRRHPDGHDDQLVSLLVLLVSLLVCVVVVHPYAYEYEHEPLSVVDPSNLVSLLSQLVSQSLSYEYEYSAAQEDQVGGCCVPPPPPVVCVSSVVSRAAEAEEASNNNVSSVVVVVVSNVDRSGGHYYYHHTWRNPQAVVGTNDSNSRMGRDHPVSSVNSSVSSVVVSVVSVVD/DAFFLLCLLLVLLLVCVVPPVQEAEEEAPCCVQSNVVSVCVNPVVRYYYPHNCLLVQLLVQLVSLVVRHQYEYEDALLCNCPVNVVSCQPSFQVVQGRYEYEHEAEFCQVFAVFQSRHHQCRQLSQQPHHQEWEFFAAASLSSSQVSVVSSVDGGHYYYYTYRGHADDQDDNVDHDDQLDKDWSFDFQAEEEEEGYRLQVLQVVLQVVCVVVVGHYTYIYFSRQVVTNLVVLVVRCVRHQFYEYAYSHECPRHNLVSSCVSCVVPPDGYYQYHYQDPDTITHHNSVVRCVVRQRGSVSSNVSSVVRSVRGD/DVVVVLQLVLVLLLLQLLLLLQQLLQLLQWAFNQLLNFQSSVLSCDLPPNWAADLVCLPPPLGAAEFELCQSSLSSVVSSCCVSPNDDPVLSSQACHPPGLNNSGHDPVRGRRHPDGHDDQLVSLLVLLVSLLVCVVVVRPYAYEYEHEPLSVVDPSNLVSLLSQQVSQSLSYEYEYSAAQEDQVGGCCVPPPPPPVQVSSVVSRAAEAEEASNNNVSSVVVVVVSSPPRRGYHYYYHHTWRNPQAVVGTNDSVSRMGRDHPVSSVNSSVSSVVVSVVSVVD/DAFFLLCLLLVLLCVCVVVDVQEAEEEAPCCVQSNVVSVCVVPVVRYYYPHNCLLVQLLVQLVSLVVRHQYEYEDALLCNCPVNLVSCQPSFQVVQGRYEYEHEAEFCQVFAVFQSRHHQCRQLSQQPHHQEWEFFAAASLSSSQVSVVSSVDRGHYYYYTYRGHADDQDDNVDHDDQLDKDFSFDFQAEEEEEGYRLQVLQVVLQVVVVVVVGHYTYIYFSRQVVTNLVVLVVRCVRHQFYEYAYSHECPRHNLVSSCVSCVVPPDGYYQYHYQDPDTTTHHNSVVRCVVRQRGSVSSNVSSVVRSVRGD

Nearest PDB structures (foldseek):
  6yak-assembly1_DDD  TM=1.003E+00  e=3.731E-74  Carboxydothermus hydrogenoformans
  6yaj-assembly1_AAA  TM=9.694E-01  e=1.473E-61  Carboxydothermus hydrogenoformans
  6yaj-assembly1_BBB  TM=9.642E-01  e=8.175E-61  Carboxydothermus hydrogenoformans
  6yaj-assembly1_CCC  TM=9.559E-01  e=2.405E-60  Carboxydothermus hydrogenoformans
  8bzx-assembly1_A  TM=9.357E-01  e=4.422E-30  Klebsiella pneumoniae

Secondary structure (P-SEA, 3-state):
caaaaaaaaaaaaaaaaaaaaaaaaaaacccccaaaaaaaaaaaaaaccccccccccccccccbbbbcccccaaaaaaaaaaaacccccccccccccccccccccccccccccccccccccaaaaaaaaaaaaaaaaacccbbbbbbbbccccccaaaaaaaaaaaaaccccbbbbbccccccccccccccccccaaaaaaaaacccccccccccaaaaaaaaaaaaacccbbbbbbccccccccccccccccccccccccaaaaaaaaaaaaaaaaaaaac/ccccaaaaaaaaaaaaaaccccbbbbbccccccccaaaaaaacccccccccccaaaaaaaaaaaaaaccbbbbbcccccccccccccccccccccccbbbbbbccccccccccccccccccaaaaaaacccbbbbbbccaaaaaaaaaaaaacccbbbbbbbcbbbbbccccccccccccccccbbbccbbbbccccaaaaaaaaaaaaaaabbbbbbbbcccccccaaaaaaaaaaaccbbbbbccccccccaaaaaaaaaaaccccbbbbbccccbbbbbccaaaaaaaacccaaaaaaaaaaaaaacc/caaaaaaaaaaaaaaaaaaaaaaaaaaaccccaaaaaaaaaaaaaaaccccccccccccccccbbbbcccccaaaaaaaaaaaacccccccccccccccccccccccccccccccccccccaaaaaaaaaaaaaaaaacccbbbbbbbbccccccaaaaaaaaaaaaaccccbbbbbccccccccccccccccccaaaaaaaaacccccccccccaaaaaaaaaaaaacccbbbbbbccccccccccccccccccccccccaaaaaaaaaaaaaaaaaaaac/ccccaaaaaaaaaaaaaaacccbbbbbccccccccaaaaaaacccccccccccaaaaaaaaaaaaaaccbbbbbcccccccccccccccccccccccbbbbbcccccccccccccccccccaaaaaaacccbbbbbbccaaaaaaaaaaaaacccbbbbbbbcbbbbbcccccbbbbccccccccccccbbbbccccaaaaaaaaaaaaaaabbbbbbbbcccccccaaaaaaaaaaaccbbbbbccccccccaaaaaaaaaaaccccbbbbbccccbbbbbccaaaaaaaacccaaaaaaaaaaaaaacc